Protein AF-0000000065943278 (afdb_homodimer)

Sequence (808 aa):
MLSEQTRSLVKATVPVLQQHGVALTSHFYRRMFEHNPELKNVFNQGHQHSGQQQQALAMAVLAYARHIDDPSPLLPVLTRVAHKHVSLGIRAEHYPIVGKHLLASIRELLGEAAGDDLIQAWAEAYGLLADTLIGIENGMYGDATSADGGWSGWRPFRVAKKEIESEEIASFYLEPSDGGALPAFKPGQYVSVKRFVAEWGLSQPRQYSLSDAPNGEYLRISVKREDAAQGKPAGRVSNLLHREVQVGDVLELSAPQGDFFLHEERDGPAVLISAGVGQTPMQAMLGQLLKRGGREVRFLHAARHGGAHAMGAKVRQLADRHPQLKVHVCYETPRAQDAIGVDYQAAGRLNLADVKGIALLPDADYYLCGPLGFMRAQRDSLRGLGVAADRIHYEVFGSHPGDDMLSEQTRSLVKATVPVLQQHGVALTSHFYRRMFEHNPELKNVFNQGHQHSGQQQQALAMAVLAYARHIDDPSPLLPVLTRVAHKHVSLGIRAEHYPIVGKHLLASIRELLGEAAGDDLIQAWAEAYGLLADTLIGIENGMYGDATSADGGWSGWRPFRVAKKEIESEEIASFYLEPSDGGALPAFKPGQYVSVKRFVAEWGLSQPRQYSLSDAPNGEYLRISVKREDAAQGKPAGRVSNLLHREVQVGDVLELSAPQGDFFLHEERDGPAVLISAGVGQTPMQAMLGQLLKRGGREVRFLHAARHGGAHAMGAKVRQLADRHPQLKVHVCYETPRAQDAIGVDYQAAGRLNLADVKGIALLPDADYYLCGPLGFMRAQRDSLRGLGVAADRIHYEVFGSHPGDD

Nearest PDB structures (foldseek):
  1gvh-assembly1_A  TM=9.500E-01  e=6.349E-48  Escherichia coli
  1cqx-assembly1_A  TM=7.966E-01  e=1.076E-51  Cupriavidus necator
  3ozu-assembly1_A  TM=7.890E-01  e=2.857E-50  Cupriavidus necator H16
  3tm9-assembly1_A-2  TM=9.344E-01  e=3.002E-13  Vitreoscilla stercoraria
  2wy4-assembly1_A  TM=9.670E-01  e=1.856E-12  Campylobacter jejuni

InterPro domains:
  IPR000971 Globin [PF00042] (27-132)
  IPR000971 Globin [PS01033] (1-138)
  IPR001433 Oxidoreductase FAD/NAD(P)-binding [PF00175] (272-379)
  IPR008333 Flavoprotein pyridine nucleotide cytochrome reductase-like, FAD-binding domain [PF00970] (157-260)
  IPR009050 Globin-like superfamily [SSF46458] (1-134)
  IPR012292 Globin/Protoglobin [G3DSA:1.10.490.10] (1-145)
  IPR017927 FAD-binding domain, ferredoxin reductase-type [PS51384] (152-263)
  IPR017938 Riboflavin synthase-like beta-barrel [SSF63380] (151-262)
  IPR023950 Flavohemoprotein [MF_01252] (1-403)
  IPR039261 Ferredoxin-NADP reductase (FNR), nucleotide-binding domain [G3DSA:3.40.50.80] (264-400)
  IPR039261 Ferredoxin-NADP reductase (FNR), nucleotide-binding domain [SSF52343] (263-400)

Organism: Chromobacterium violaceum (strain ATCC 12472 / DSM 30191 / JCM 1249 / CCUG 213 / NBRC 12614 / NCIMB 9131 / NCTC 9757 / MK) (NCBI:txid243365)

Radius of gyration: 30.42 Å; Cα contacts (8 Å, |Δi|>4): 1491; chains: 2; bounding box: 72×94×74 Å

pLDDT: mean 92.88, std 8.63, range [34.25, 98.88]

Structure (mmCIF, N/CA/C/O backbone):
data_AF-0000000065943278-model_v1
#
loop_
_entity.id
_entity.type
_entity.pdbx_description
1 polymer Flavohemoprotein
#
loop_
_atom_site.group_PDB
_atom_site.id
_atom_site.type_symbol
_atom_site.label_atom_id
_atom_site.label_alt_id
_atom_site.label_comp_id
_atom_site.label_asym_id
_atom_site.label_entity_id
_atom_site.label_seq_id
_atom_site.pdbx_PDB_ins_code
_atom_site.Cartn_x
_atom_site.Cartn_y
_atom_site.Cartn_z
_atom_site.occupancy
_atom_site.B_iso_or_equiv
_atom_site.auth_seq_id
_atom_site.auth_comp_id
_atom_site.auth_asym_id
_atom_site.auth_atom_id
_atom_site.pdbx_PDB_model_num
ATOM 1 N N . MET A 1 1 ? -7.984 -20.578 23.266 1 72.75 1 MET A N 1
ATOM 2 C CA . MET A 1 1 ? -8.844 -21.734 22.984 1 72.75 1 MET A CA 1
ATOM 3 C C . MET A 1 1 ? -10.312 -21.359 23.141 1 72.75 1 MET A C 1
ATOM 5 O O . MET A 1 1 ? -10.664 -20.562 24.016 1 72.75 1 MET A O 1
ATOM 9 N N . LEU A 1 2 ? -11.055 -21.828 22.141 1 83.12 2 LEU A N 1
ATOM 10 C CA . LEU A 1 2 ? -12.477 -21.484 22.172 1 83.12 2 LEU A CA 1
ATOM 11 C C . LEU A 1 2 ? -13.18 -22.25 23.281 1 83.12 2 LEU A C 1
ATOM 13 O O . LEU A 1 2 ? -12.805 -23.375 23.625 1 83.12 2 LEU A O 1
ATOM 17 N N . SER A 1 3 ? -14.055 -21.625 23.844 1 87.88 3 SER A N 1
ATOM 18 C CA . SER A 1 3 ? -14.836 -22.281 24.891 1 87.88 3 SER A CA 1
ATOM 19 C C . SER A 1 3 ? -15.68 -23.406 24.297 1 87.88 3 SER A C 1
ATOM 21 O O . SER A 1 3 ? -15.953 -23.438 23.094 1 87.88 3 SER A O 1
ATOM 23 N N . GLU A 1 4 ? -16.078 -24.359 25.156 1 88.81 4 GLU A N 1
ATOM 24 C CA . GLU A 1 4 ? -16.938 -25.453 24.734 1 88.81 4 GLU A CA 1
ATOM 25 C C . GLU A 1 4 ? -18.281 -24.938 24.234 1 88.81 4 GLU A C 1
ATOM 27 O O . GLU A 1 4 ? -18.844 -25.469 23.266 1 88.81 4 GLU A O 1
ATOM 32 N N . GLN A 1 5 ? -18.734 -23.984 24.844 1 89.44 5 GLN A N 1
ATOM 33 C CA . GLN A 1 5 ? -20 -23.375 24.438 1 89.44 5 GLN A CA 1
ATOM 34 C C . GLN A 1 5 ? -19.906 -22.781 23.047 1 89.44 5 GLN A C 1
ATOM 36 O O . GLN A 1 5 ? -20.797 -22.969 22.219 1 89.44 5 GLN A O 1
ATOM 41 N N . THR A 1 6 ? -18.906 -22.078 22.828 1 90.31 6 THR A N 1
ATOM 42 C CA . THR A 1 6 ? -18.672 -21.484 21.516 1 90.31 6 THR A CA 1
ATOM 43 C C . THR A 1 6 ? -18.609 -22.562 20.438 1 90.31 6 THR A C 1
ATOM 45 O O . THR A 1 6 ? -19.266 -22.453 19.391 1 90.31 6 THR A O 1
ATOM 48 N N . ARG A 1 7 ? -17.906 -23.609 20.75 1 92.06 7 ARG A N 1
ATOM 49 C CA . ARG A 1 7 ? -17.75 -24.688 19.781 1 92.06 7 ARG A CA 1
ATOM 50 C C . ARG A 1 7 ? -19.094 -25.328 19.469 1 92.06 7 ARG A C 1
ATOM 52 O O . ARG A 1 7 ? -19.391 -25.594 18.297 1 92.06 7 ARG A O 1
ATOM 59 N N . SER A 1 8 ? -19.844 -25.516 20.453 1 91.75 8 SER A N 1
ATOM 60 C CA . SER A 1 8 ? -21.141 -26.156 20.297 1 91.75 8 SER A CA 1
ATOM 61 C C . SER A 1 8 ? -22.094 -25.297 19.469 1 91.75 8 SER A C 1
ATOM 63 O O . SER A 1 8 ? -22.766 -25.797 18.562 1 91.75 8 SER A O 1
ATOM 65 N N . LEU A 1 9 ? -22.078 -24.094 19.75 1 91.12 9 LEU A N 1
ATOM 66 C CA . LEU A 1 9 ? -22.984 -23.172 19.062 1 91.12 9 LEU A CA 1
ATOM 67 C C . LEU A 1 9 ? -22.594 -23.031 17.594 1 91.12 9 LEU A C 1
ATOM 69 O O . LEU A 1 9 ? -23.469 -23.031 16.719 1 91.12 9 LEU A O 1
ATOM 73 N N . VAL A 1 10 ? -21.375 -22.891 17.328 1 91.44 10 VAL A N 1
ATOM 74 C CA . VAL A 1 10 ? -20.906 -22.734 15.953 1 91.44 10 VAL A CA 1
ATOM 75 C C . VAL A 1 10 ? -21.203 -24.016 15.164 1 91.44 10 VAL A C 1
ATOM 77 O O . VAL A 1 10 ? -21.703 -23.953 14.039 1 91.44 10 VAL A O 1
ATOM 80 N N . LYS A 1 11 ? -20.969 -25.141 15.766 1 91 11 LYS A N 1
ATOM 81 C CA . LYS A 1 11 ? -21.234 -26.406 15.102 1 91 11 LYS A CA 1
ATOM 82 C C . LYS A 1 11 ? -22.719 -26.562 14.781 1 91 11 LYS A C 1
ATOM 84 O O . LYS A 1 11 ? -23.078 -27.156 13.758 1 91 11 LYS A O 1
ATOM 89 N N . ALA A 1 12 ? -23.453 -26.047 15.617 1 89.62 12 ALA A N 1
ATOM 90 C CA . ALA A 1 12 ? -24.906 -26.156 15.453 1 89.62 12 ALA A CA 1
ATOM 91 C C . ALA A 1 12 ? -25.375 -25.375 14.242 1 89.62 12 ALA A C 1
ATOM 93 O O . ALA A 1 12 ? -26.5 -25.578 13.758 1 89.62 12 ALA A O 1
ATOM 94 N N . THR A 1 13 ? -24.531 -24.531 13.781 1 88.88 13 THR A N 1
ATOM 95 C CA . THR A 1 13 ? -24.938 -23.703 12.656 1 88.88 13 THR A CA 1
ATOM 96 C C . THR A 1 13 ? -24.594 -24.375 11.336 1 88.88 13 THR A C 1
ATOM 98 O O . THR A 1 13 ? -24.984 -23.906 10.266 1 88.88 13 THR A O 1
ATOM 101 N N . VAL A 1 14 ? -23.953 -25.469 11.352 1 87.94 14 VAL A N 1
ATOM 102 C CA . VAL A 1 14 ? -23.438 -26.156 10.172 1 87.94 14 VAL A CA 1
ATOM 103 C C . VAL A 1 14 ? -24.562 -26.453 9.195 1 87.94 14 VAL A C 1
ATOM 105 O O . VAL A 1 14 ? -24.469 -26.141 8.008 1 87.94 14 VAL A O 1
ATOM 108 N N . PRO A 1 15 ? -25.703 -26.953 9.656 1 88.5 15 PRO A N 1
ATOM 109 C CA . PRO A 1 15 ? -26.781 -27.234 8.711 1 88.5 15 PRO A CA 1
ATOM 110 C C . PRO A 1 15 ? -27.297 -25.984 8.016 1 88.5 15 PRO A C 1
ATOM 112 O O . PRO A 1 15 ? -27.578 -26 6.812 1 88.5 15 PRO A O 1
ATOM 115 N N . VAL A 1 16 ? -27.359 -25 8.758 1 86.62 16 VAL A N 1
ATOM 116 C CA . VAL A 1 16 ? -27.859 -23.734 8.203 1 86.62 16 VAL A CA 1
ATOM 117 C C . VAL A 1 16 ? -26.844 -23.188 7.191 1 86.62 16 VAL A C 1
ATOM 119 O O . VAL A 1 16 ? -27.234 -22.688 6.137 1 86.62 16 VAL A O 1
ATOM 122 N N . LEU A 1 17 ? -25.578 -23.266 7.504 1 85.94 17 LEU A N 1
ATOM 123 C CA . LEU A 1 17 ? -24.531 -22.797 6.602 1 85.94 17 LEU A CA 1
ATOM 124 C C . LEU A 1 17 ? -24.484 -23.625 5.328 1 85.94 17 LEU A C 1
ATOM 126 O O . LEU A 1 17 ? -24.219 -23.109 4.246 1 85.94 17 LEU A O 1
ATOM 130 N N . GLN A 1 18 ? -24.766 -24.844 5.449 1 87 18 GLN A N 1
ATOM 131 C CA . GLN A 1 18 ? -24.797 -25.719 4.285 1 87 18 GLN A CA 1
ATOM 132 C C . GLN A 1 18 ? -25.922 -25.328 3.328 1 87 18 GLN A C 1
ATOM 134 O O . GLN A 1 18 ? -25.734 -25.359 2.107 1 87 18 GLN A O 1
ATOM 139 N N . GLN A 1 19 ? -26.953 -24.969 3.932 1 86.88 19 GLN A N 1
ATOM 140 C CA . GLN A 1 19 ? -28.141 -24.672 3.135 1 86.88 19 GLN A CA 1
ATOM 141 C C . GLN A 1 19 ? -28.125 -23.219 2.646 1 86.88 19 GLN A C 1
ATOM 143 O O . GLN A 1 19 ? -28.562 -22.938 1.526 1 86.88 19 GLN A O 1
ATOM 148 N N . HIS A 1 20 ? -27.625 -22.375 3.441 1 86 20 HIS A N 1
ATOM 149 C CA . HIS A 1 20 ? -27.797 -20.953 3.15 1 86 20 HIS A CA 1
ATOM 150 C C . HIS A 1 20 ? -26.453 -20.234 3.092 1 86 20 HIS A C 1
ATOM 152 O O . HIS A 1 20 ? -26.406 -19.016 3.223 1 86 20 HIS A O 1
ATOM 158 N N . GLY A 1 21 ? -25.391 -20.953 2.945 1 87 21 GLY A N 1
ATOM 159 C CA . GLY A 1 21 ? -24.047 -20.375 2.98 1 87 21 GLY A CA 1
ATOM 160 C C . GLY A 1 21 ? -23.828 -19.312 1.919 1 87 21 GLY A C 1
ATOM 161 O O . GLY A 1 21 ? -23.312 -18.234 2.211 1 87 21 GLY A O 1
ATOM 162 N N . VAL A 1 22 ? -24.312 -19.594 0.72 1 88.06 22 VAL A N 1
ATOM 163 C CA . VAL A 1 22 ? -24.094 -18.688 -0.395 1 88.06 22 VAL A CA 1
ATOM 164 C C . VAL A 1 22 ? -24.938 -17.422 -0.213 1 88.06 22 VAL A C 1
ATOM 166 O O . VAL A 1 22 ? -24.484 -16.312 -0.502 1 88.06 22 VAL A O 1
ATOM 169 N N . ALA A 1 23 ? -26.125 -17.641 0.249 1 89.88 23 ALA A N 1
ATOM 170 C CA . ALA A 1 23 ? -26.984 -16.484 0.545 1 89.88 23 ALA A CA 1
ATOM 171 C C . ALA A 1 23 ? -26.328 -15.586 1.604 1 89.88 23 ALA A C 1
ATOM 173 O O . ALA A 1 23 ? -26.359 -14.359 1.49 1 89.88 23 ALA A O 1
ATOM 174 N N . LEU A 1 24 ? -25.812 -16.188 2.572 1 89.69 24 LEU A N 1
ATOM 175 C CA . LEU A 1 24 ? -25.156 -15.453 3.654 1 89.69 24 LEU A CA 1
ATOM 176 C C . LEU A 1 24 ? -23.969 -14.656 3.129 1 89.69 24 LEU A C 1
ATOM 178 O O . LEU A 1 24 ? -23.859 -13.453 3.393 1 89.69 24 LEU A O 1
ATOM 182 N N . THR A 1 25 ? -23.094 -15.258 2.381 1 89.5 25 THR A N 1
ATOM 183 C CA . THR A 1 25 ? -21.875 -14.602 1.914 1 89.5 25 THR A CA 1
ATOM 184 C C . THR A 1 25 ? -22.203 -13.539 0.867 1 89.5 25 THR A C 1
ATOM 186 O O . THR A 1 25 ? -21.531 -12.508 0.785 1 89.5 25 THR A O 1
ATOM 189 N N . SER A 1 26 ? -23.281 -13.805 0.091 1 91.5 26 SER A N 1
ATOM 190 C CA . SER A 1 26 ? -23.734 -12.781 -0.841 1 91.5 26 SER A CA 1
ATOM 191 C C . SER A 1 26 ? -24.188 -11.531 -0.103 1 91.5 26 SER A C 1
ATOM 193 O O . SER A 1 26 ? -23.828 -10.414 -0.477 1 91.5 26 SER A O 1
ATOM 195 N N . HIS A 1 27 ? -25.016 -11.797 0.887 1 92.69 27 HIS A N 1
ATOM 196 C CA . HIS A 1 27 ? -25.453 -10.68 1.71 1 92.69 27 HIS A CA 1
ATOM 197 C C . HIS A 1 27 ? -24.266 -9.984 2.377 1 92.69 27 HIS A C 1
ATOM 199 O O . HIS A 1 27 ? -24.219 -8.75 2.414 1 92.69 27 HIS A O 1
ATOM 205 N N . PHE A 1 28 ? -23.359 -10.695 2.824 1 94 28 PHE A N 1
ATOM 206 C CA . PHE A 1 28 ? -22.172 -10.18 3.475 1 94 28 PHE A CA 1
ATOM 207 C C . PHE A 1 28 ? -21.406 -9.234 2.545 1 94 28 PHE A C 1
ATOM 209 O O . PHE A 1 28 ? -21.078 -8.109 2.926 1 94 28 PHE A O 1
ATOM 216 N N . TYR A 1 29 ? -21.094 -9.648 1.374 1 91.88 29 TYR A N 1
ATOM 217 C CA . TYR A 1 29 ? -20.312 -8.844 0.443 1 91.88 29 TYR A CA 1
ATOM 218 C C . TYR A 1 29 ? -21.062 -7.57 0.071 1 91.88 29 TYR A C 1
ATOM 220 O O . TYR A 1 29 ? -20.469 -6.488 0.025 1 91.88 29 TYR A O 1
ATOM 228 N N . ARG A 1 30 ? -22.297 -7.742 -0.184 1 92.81 30 ARG A N 1
ATOM 229 C CA . ARG A 1 30 ? -23.109 -6.566 -0.504 1 92.81 30 ARG A CA 1
ATOM 230 C C . ARG A 1 30 ? -23.062 -5.547 0.629 1 92.81 30 ARG A C 1
ATOM 232 O O . ARG A 1 30 ? -22.844 -4.359 0.392 1 92.81 30 ARG A O 1
ATOM 239 N N . ARG A 1 31 ? -23.266 -6.023 1.809 1 93.62 31 ARG A N 1
ATOM 240 C CA . ARG A 1 31 ? -23.25 -5.164 2.988 1 93.62 31 ARG A CA 1
ATOM 241 C C . ARG A 1 31 ? -21.891 -4.5 3.158 1 93.62 31 ARG A C 1
ATOM 243 O O . ARG A 1 31 ? -21.812 -3.289 3.375 1 93.62 31 ARG A O 1
ATOM 250 N N . MET A 1 32 ? -20.828 -5.289 3.08 1 93.62 32 MET A N 1
ATOM 251 C CA . MET A 1 32 ? -19.484 -4.793 3.281 1 93.62 32 MET A CA 1
ATOM 252 C C . MET A 1 32 ? -19.141 -3.701 2.268 1 93.62 32 MET A C 1
ATOM 254 O O . MET A 1 32 ? -18.641 -2.639 2.639 1 93.62 32 MET A O 1
ATOM 258 N N . PHE A 1 33 ? -19.5 -3.873 0.979 1 92.44 33 PHE A N 1
ATOM 259 C CA . PHE A 1 33 ? -19.125 -2.922 -0.065 1 92.44 33 PHE A CA 1
ATOM 260 C C . PHE A 1 33 ? -20 -1.668 0.02 1 92.44 33 PHE A C 1
ATOM 262 O O . PHE A 1 33 ? -19.562 -0.589 -0.402 1 92.44 33 PHE A O 1
ATOM 269 N N . GLU A 1 34 ? -21.172 -1.856 0.557 1 92.81 34 GLU A N 1
ATOM 270 C CA . GLU A 1 34 ? -22.016 -0.692 0.773 1 92.81 34 GLU A CA 1
ATOM 271 C C . GLU A 1 34 ? -21.453 0.214 1.86 1 92.81 34 GLU A C 1
ATOM 273 O O . GLU A 1 34 ? -21.438 1.438 1.714 1 92.81 34 GLU A O 1
ATOM 278 N N . HIS A 1 35 ? -20.969 -0.373 2.889 1 93.06 35 HIS A N 1
ATOM 279 C CA . HIS A 1 35 ? -20.531 0.4 4.047 1 93.06 35 HIS A CA 1
ATOM 280 C C . HIS A 1 35 ? -19.062 0.751 3.947 1 93.06 35 HIS A C 1
ATOM 282 O O . HIS A 1 35 ? -18.594 1.703 4.582 1 93.06 35 HIS A O 1
ATOM 288 N N . ASN A 1 36 ? -18.281 -0.022 3.186 1 93.69 36 ASN A N 1
ATOM 289 C CA . ASN A 1 36 ? -16.859 0.179 2.998 1 93.69 36 ASN A CA 1
ATOM 290 C C . ASN A 1 36 ? -16.469 0.122 1.522 1 93.69 36 ASN A C 1
ATOM 292 O O . ASN A 1 36 ? -15.703 -0.754 1.109 1 93.69 36 ASN A O 1
ATOM 296 N N . PRO A 1 37 ? -16.844 1.076 0.798 1 92.5 37 PRO A N 1
ATOM 297 C CA . PRO A 1 37 ? -16.609 1.05 -0.645 1 92.5 37 PRO A CA 1
ATOM 298 C C . PRO A 1 37 ? -15.117 1.103 -0.99 1 92.5 37 PRO A C 1
ATOM 300 O O . PRO A 1 37 ? -14.719 0.68 -2.076 1 92.5 37 PRO A O 1
ATOM 303 N N . GLU A 1 38 ? -14.258 1.606 -0.089 1 91.5 38 GLU A N 1
ATOM 304 C CA . GLU A 1 38 ? -12.82 1.639 -0.322 1 91.5 38 GLU A CA 1
ATOM 305 C C . GLU A 1 38 ? -12.266 0.236 -0.55 1 91.5 38 GLU A C 1
ATOM 307 O O . GLU A 1 38 ? -11.242 0.068 -1.212 1 91.5 38 GLU A O 1
ATOM 312 N N . LEU A 1 39 ? -13 -0.768 -0.046 1 92.75 39 LEU A N 1
ATOM 313 C CA . LEU A 1 39 ? -12.539 -2.146 -0.179 1 92.75 39 LEU A CA 1
ATOM 314 C C . LEU A 1 39 ? -12.758 -2.656 -1.6 1 92.75 39 LEU A C 1
ATOM 316 O O . LEU A 1 39 ? -12.203 -3.686 -1.986 1 92.75 39 LEU A O 1
ATOM 320 N N . LYS A 1 40 ? -13.523 -1.927 -2.389 1 92.38 40 LYS A N 1
ATOM 321 C CA . LYS A 1 40 ? -13.688 -2.277 -3.795 1 92.38 40 LYS A CA 1
ATOM 322 C C . LYS A 1 40 ? -12.375 -2.143 -4.555 1 92.38 40 LYS A C 1
ATOM 324 O O . LYS A 1 40 ? -12.219 -2.697 -5.645 1 92.38 40 LYS A O 1
ATOM 329 N N . ASN A 1 41 ? -11.43 -1.421 -4.031 1 93.06 41 ASN A N 1
ATOM 330 C CA . ASN A 1 41 ? -10.109 -1.274 -4.633 1 93.06 41 ASN A CA 1
ATOM 331 C C . ASN A 1 41 ? -9.25 -2.518 -4.414 1 93.06 41 ASN A C 1
ATOM 333 O O . ASN A 1 41 ? -8.211 -2.684 -5.059 1 93.06 41 ASN A O 1
ATOM 337 N N . VAL A 1 42 ? -9.656 -3.404 -3.516 1 89.75 42 VAL A N 1
ATOM 338 C CA . VAL A 1 42 ? -8.859 -4.559 -3.119 1 89.75 42 VAL A CA 1
ATOM 339 C C . VAL A 1 42 ? -9.453 -5.832 -3.711 1 89.75 42 VAL A C 1
ATOM 341 O O . VAL A 1 42 ? -8.727 -6.695 -4.207 1 89.75 42 VAL A O 1
ATOM 344 N N . PHE A 1 43 ? -10.781 -5.898 -3.652 1 83.94 43 PHE A N 1
ATOM 345 C CA . PHE A 1 43 ? -11.469 -7.105 -4.09 1 83.94 43 PHE A CA 1
ATOM 346 C C . PHE A 1 43 ? -11.672 -7.098 -5.602 1 83.94 43 PHE A C 1
ATOM 348 O O . PHE A 1 43 ? -11.906 -6.047 -6.195 1 83.94 43 PHE A O 1
ATOM 355 N N . ASN A 1 44 ? -11.602 -8.258 -6.117 1 78.12 44 ASN A N 1
ATOM 356 C CA . ASN A 1 44 ? -11.859 -8.445 -7.543 1 78.12 44 ASN A CA 1
ATOM 357 C C . ASN A 1 44 ? -13.336 -8.234 -7.871 1 78.12 44 ASN A C 1
ATOM 359 O O . ASN A 1 44 ? -14.18 -9.07 -7.543 1 78.12 44 ASN A O 1
ATOM 363 N N . GLN A 1 45 ? -13.586 -7.215 -8.508 1 73.19 45 GLN A N 1
ATOM 364 C CA . GLN A 1 45 ? -14.977 -6.867 -8.781 1 73.19 45 GLN A CA 1
ATOM 365 C C . GLN A 1 45 ? -15.586 -7.809 -9.82 1 73.19 45 GLN A C 1
ATOM 367 O O . GLN A 1 45 ? -16.797 -8.039 -9.82 1 73.19 45 GLN A O 1
ATOM 372 N N . GLY A 1 46 ? -14.719 -8.391 -10.617 1 68.62 46 GLY A N 1
ATOM 373 C CA . GLY A 1 46 ? -15.211 -9.398 -11.547 1 68.62 46 GLY A CA 1
ATOM 374 C C . GLY A 1 46 ? -15.719 -10.648 -10.859 1 68.62 46 GLY A C 1
ATOM 375 O O . GLY A 1 46 ? -16.781 -11.156 -11.203 1 68.62 46 GLY A O 1
ATOM 376 N N . HIS A 1 47 ? -15 -11.086 -9.891 1 69 47 HIS A N 1
ATOM 377 C CA . HIS A 1 47 ? -15.383 -12.273 -9.133 1 69 47 HIS A CA 1
ATOM 378 C C . HIS A 1 47 ? -16.656 -12.023 -8.32 1 69 47 HIS A C 1
ATOM 380 O O . HIS A 1 47 ? -17.438 -12.945 -8.102 1 69 47 HIS A O 1
ATOM 386 N N . GLN A 1 48 ? -16.781 -10.844 -7.941 1 68.19 48 GLN A N 1
ATOM 387 C CA . GLN A 1 48 ? -17.969 -10.484 -7.176 1 68.19 48 GLN A CA 1
ATOM 388 C C . GLN A 1 48 ? -19.219 -10.523 -8.047 1 68.19 48 GLN A C 1
ATOM 390 O O . GLN A 1 48 ? -20.266 -10.984 -7.613 1 68.19 48 GLN A O 1
ATOM 395 N N . HIS A 1 49 ? -19.031 -10.242 -9.211 1 66.31 49 HIS A N 1
ATOM 396 C CA . HIS A 1 49 ? -20.156 -10.203 -10.133 1 66.31 49 HIS A CA 1
ATOM 397 C C . HIS A 1 49 ? -20.578 -11.617 -10.539 1 66.31 49 HIS A C 1
ATOM 399 O O . HIS A 1 49 ? -21.766 -11.883 -10.711 1 66.31 49 HIS A O 1
ATOM 405 N N . SER A 1 50 ? -19.609 -12.594 -10.562 1 65.69 50 SER A N 1
ATOM 406 C CA . SER A 1 50 ? -19.891 -13.953 -11.008 1 65.69 50 SER A CA 1
ATOM 407 C C . SER A 1 50 ? -20.422 -14.812 -9.867 1 65.69 50 SER A C 1
ATOM 409 O O . SER A 1 50 ? -20.938 -15.906 -10.102 1 65.69 50 SER A O 1
ATOM 411 N N . GLY A 1 51 ? -20.297 -14.391 -8.617 1 70 51 GLY A N 1
ATOM 412 C CA . GLY A 1 51 ? -20.734 -15.141 -7.457 1 70 51 GLY A CA 1
ATOM 413 C C . GLY A 1 51 ? -19.703 -16.109 -6.938 1 70 51 GLY A C 1
ATOM 414 O O . GLY A 1 51 ? -19.891 -16.719 -5.883 1 70 51 GLY A O 1
ATOM 415 N N . GLN A 1 52 ? -18.609 -16.281 -7.59 1 69.5 52 GLN A N 1
ATOM 416 C CA . GLN A 1 52 ? -17.578 -17.25 -7.242 1 69.5 52 GLN A CA 1
ATOM 417 C C . GLN A 1 52 ? -16.969 -16.953 -5.875 1 69.5 52 GLN A C 1
ATOM 419 O O . GLN A 1 52 ? -16.719 -17.875 -5.086 1 69.5 52 GLN A O 1
ATOM 424 N N . GLN A 1 53 ? -16.812 -15.781 -5.578 1 74.88 53 GLN A N 1
ATOM 425 C CA . GLN A 1 53 ? -16.219 -15.406 -4.293 1 74.88 53 GLN A CA 1
ATOM 426 C C . GLN A 1 53 ? -17.172 -15.742 -3.143 1 74.88 53 GLN A C 1
ATOM 428 O O . GLN A 1 53 ? -16.719 -16.188 -2.08 1 74.88 53 GLN A O 1
ATOM 433 N N . GLN A 1 54 ? -18.422 -15.539 -3.383 1 77.06 54 GLN A N 1
ATOM 434 C CA . GLN A 1 54 ? -19.422 -15.836 -2.355 1 77.06 54 GLN A CA 1
ATOM 435 C C . GLN A 1 54 ? -19.438 -17.328 -2.037 1 77.06 54 GLN A C 1
ATOM 437 O O . GLN A 1 54 ? -19.516 -17.719 -0.869 1 77.06 54 GLN A O 1
ATOM 442 N N . GLN A 1 55 ? -19.281 -18.016 -3.047 1 76.88 55 GLN A N 1
ATOM 443 C CA . GLN A 1 55 ? -19.281 -19.469 -2.861 1 76.88 55 GLN A CA 1
ATOM 444 C C . GLN A 1 55 ? -18.031 -19.906 -2.109 1 76.88 55 GLN A C 1
ATOM 446 O O . GLN A 1 55 ? -18.109 -20.719 -1.177 1 76.88 55 GLN A O 1
ATOM 451 N N . ALA A 1 56 ? -16.938 -19.359 -2.488 1 74.81 56 ALA A N 1
ATOM 452 C CA . ALA A 1 56 ? -15.672 -19.734 -1.864 1 74.81 56 ALA A CA 1
ATOM 453 C C . ALA A 1 56 ? -15.68 -19.406 -0.374 1 74.81 56 ALA A C 1
ATOM 455 O O . ALA A 1 56 ? -15.258 -20.219 0.45 1 74.81 56 ALA A O 1
ATOM 456 N N . LEU A 1 57 ? -16.109 -18.297 -0.07 1 80.75 57 LEU A N 1
ATOM 457 C CA . LEU A 1 57 ? -16.156 -17.875 1.329 1 80.75 57 LEU A CA 1
ATOM 458 C C . LEU A 1 57 ? -17.156 -18.734 2.115 1 80.75 57 LEU A C 1
ATOM 460 O O . LEU A 1 57 ? -16.891 -19.094 3.262 1 80.75 57 LEU A O 1
ATOM 464 N N . ALA A 1 58 ? -18.266 -19.016 1.501 1 83.06 58 ALA A N 1
ATOM 465 C CA . ALA A 1 58 ? -19.266 -19.859 2.154 1 83.06 58 ALA A CA 1
ATOM 466 C C . ALA A 1 58 ? -18.688 -21.219 2.521 1 83.06 58 ALA A C 1
ATOM 468 O O . ALA A 1 58 ? -18.859 -21.688 3.645 1 83.06 58 ALA A O 1
ATOM 469 N N . MET A 1 59 ? -17.938 -21.719 1.639 1 81.44 59 MET A N 1
ATOM 470 C CA . MET A 1 59 ? -17.312 -23.016 1.867 1 81.44 59 MET A CA 1
ATOM 471 C C . MET A 1 59 ? -16.25 -22.938 2.959 1 81.44 59 MET A C 1
ATOM 473 O O . MET A 1 59 ? -16.125 -23.859 3.77 1 81.44 59 MET A O 1
ATOM 477 N N . ALA A 1 60 ? -15.594 -21.875 2.91 1 80.81 60 ALA A N 1
ATOM 478 C CA . ALA A 1 60 ? -14.555 -21.703 3.92 1 80.81 60 ALA A CA 1
ATOM 479 C C . ALA A 1 60 ? -15.156 -21.578 5.316 1 80.81 60 ALA A C 1
ATOM 481 O O . ALA A 1 60 ? -14.664 -22.172 6.273 1 80.81 60 ALA A O 1
ATOM 482 N N . VAL A 1 61 ? -16.188 -20.844 5.41 1 82.25 61 VAL A N 1
ATOM 483 C CA . VAL A 1 61 ? -16.859 -20.656 6.691 1 82.25 61 VAL A CA 1
ATOM 484 C C . VAL A 1 61 ? -17.438 -21.984 7.168 1 82.25 61 VAL A C 1
ATOM 486 O O . VAL A 1 61 ? -17.312 -22.344 8.344 1 82.25 61 VAL A O 1
ATOM 489 N N . LEU A 1 62 ? -18.047 -22.641 6.297 1 84.94 62 LEU A N 1
ATOM 490 C CA . LEU A 1 62 ? -18.609 -23.953 6.609 1 84.94 62 LEU A CA 1
ATOM 491 C C . LEU A 1 62 ? -17.516 -24.906 7.074 1 84.94 62 LEU A C 1
ATOM 493 O O . LEU A 1 62 ? -17.688 -25.594 8.094 1 84.94 62 LEU A O 1
ATOM 497 N N . ALA A 1 63 ? -16.469 -24.922 6.32 1 86.06 63 ALA A N 1
ATOM 498 C CA . ALA A 1 63 ? -15.367 -25.797 6.68 1 86.06 63 ALA A CA 1
ATOM 499 C C . ALA A 1 63 ? -14.82 -25.453 8.062 1 86.06 63 ALA A C 1
ATOM 501 O O . ALA A 1 63 ? -14.523 -26.344 8.859 1 86.06 63 ALA A O 1
ATOM 502 N N . TYR A 1 64 ? -14.711 -24.266 8.312 1 87.75 64 TYR A N 1
ATOM 503 C CA . TYR A 1 64 ? -14.227 -23.828 9.617 1 87.75 64 TYR A CA 1
ATOM 504 C C . TYR A 1 64 ? -15.172 -24.266 10.727 1 87.75 64 TYR A C 1
ATOM 506 O O . TYR A 1 64 ? -14.734 -24.766 11.766 1 87.75 64 TYR A O 1
ATOM 514 N N . ALA A 1 65 ? -16.422 -24.062 10.477 1 88.44 65 ALA A N 1
ATOM 515 C CA . ALA A 1 65 ? -17.422 -24.484 11.461 1 88.44 65 ALA A CA 1
ATOM 516 C C . ALA A 1 65 ? -17.344 -25.984 11.727 1 88.44 65 ALA A C 1
ATOM 518 O O . ALA A 1 65 ? -17.406 -26.422 12.875 1 88.44 65 ALA A O 1
ATOM 519 N N . ARG A 1 66 ? -17.141 -26.703 10.719 1 90.12 66 ARG A N 1
ATOM 520 C CA . ARG A 1 66 ? -17.078 -28.156 10.82 1 90.12 66 ARG A CA 1
ATOM 521 C C . ARG A 1 66 ? -15.836 -28.594 11.594 1 90.12 66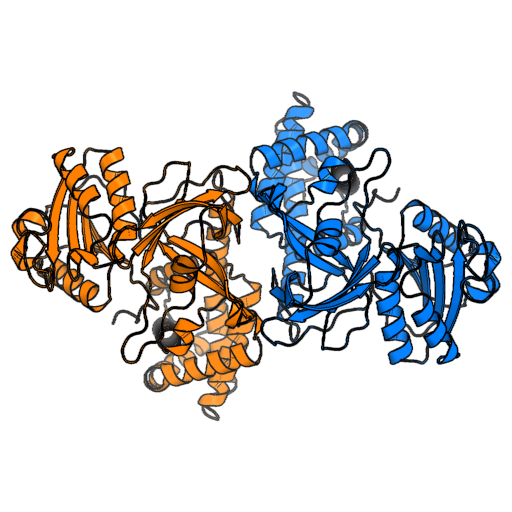 ARG A C 1
ATOM 523 O O . ARG A 1 66 ? -15.852 -29.625 12.258 1 90.12 66 ARG A O 1
ATOM 530 N N . HIS A 1 67 ? -14.82 -27.844 11.492 1 90 67 HIS A N 1
ATOM 531 C CA . HIS A 1 67 ? -13.555 -28.25 12.094 1 90 67 HIS A CA 1
ATOM 532 C C . HIS A 1 67 ? -13.227 -27.375 13.312 1 90 67 HIS A C 1
ATOM 534 O O . HIS A 1 67 ? -12.062 -27.203 13.656 1 90 67 HIS A O 1
ATOM 540 N N . ILE A 1 68 ? -14.18 -26.828 13.898 1 89.19 68 ILE A N 1
ATOM 541 C CA . ILE A 1 68 ? -14 -25.828 14.945 1 89.19 68 ILE A CA 1
ATOM 542 C C . ILE A 1 68 ? -13.273 -26.453 16.141 1 89.19 68 ILE A C 1
ATOM 544 O O . ILE A 1 68 ? -12.555 -25.766 16.859 1 89.19 68 ILE A O 1
ATOM 548 N N . ASP A 1 69 ? -13.422 -27.766 16.312 1 88.56 69 ASP A N 1
ATOM 549 C CA . ASP A 1 69 ? -12.781 -28.469 17.422 1 88.56 69 ASP A CA 1
ATOM 550 C C . ASP A 1 69 ? -11.289 -28.656 17.172 1 88.56 69 ASP A C 1
ATOM 552 O O . ASP A 1 69 ? -10.492 -28.703 18.109 1 88.56 69 ASP A O 1
ATOM 556 N N . ASP A 1 70 ? -10.984 -28.844 15.938 1 87.88 70 ASP A N 1
ATOM 557 C CA . ASP A 1 70 ? -9.602 -28.984 15.5 1 87.88 70 ASP A CA 1
ATOM 558 C C . ASP A 1 70 ? -9.398 -28.391 14.117 1 87.88 70 ASP A C 1
ATOM 560 O O . ASP A 1 70 ? -9.547 -29.078 13.102 1 87.88 70 ASP A O 1
ATOM 564 N N . PRO A 1 71 ? -8.914 -27.141 14.102 1 85.12 71 PRO A N 1
ATOM 565 C CA . PRO A 1 71 ? -8.781 -26.469 12.805 1 85.12 71 PRO A CA 1
ATOM 566 C C . PRO A 1 71 ? -7.496 -26.844 12.078 1 85.12 71 PRO A C 1
ATOM 568 O O . PRO A 1 71 ? -7.23 -26.344 10.984 1 85.12 71 PRO A O 1
ATOM 571 N N . SER A 1 72 ? -6.711 -27.781 12.547 1 86.44 72 SER A N 1
ATOM 572 C CA . SER A 1 72 ? -5.414 -28.141 11.984 1 86.44 72 SER A CA 1
ATOM 573 C C . SER A 1 72 ? -5.551 -28.625 10.539 1 86.44 72 SER A C 1
ATOM 575 O O . SER A 1 72 ? -4.699 -28.312 9.703 1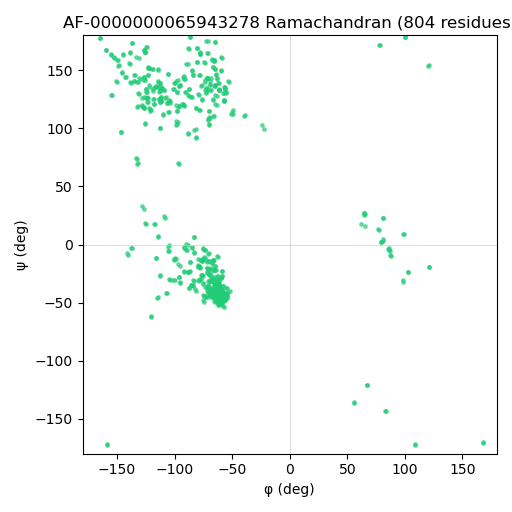 86.44 72 SER A O 1
ATOM 577 N N . PRO A 1 73 ? -6.652 -29.328 10.273 1 86.19 73 PRO A N 1
ATOM 578 C CA . PRO A 1 73 ? -6.797 -29.781 8.891 1 86.19 73 PRO A CA 1
ATOM 579 C C . PRO A 1 73 ? -6.996 -28.641 7.91 1 86.19 73 PRO A C 1
ATOM 581 O O . PRO A 1 73 ? -6.855 -28.812 6.699 1 86.19 73 PRO A O 1
ATOM 584 N N . LEU A 1 74 ? -7.277 -27.469 8.43 1 88.88 74 LEU A N 1
ATOM 585 C CA . LEU A 1 74 ? -7.562 -26.328 7.566 1 88.88 74 LEU A CA 1
ATOM 586 C C . LEU A 1 74 ? -6.289 -25.547 7.273 1 88.88 74 LEU A C 1
ATOM 588 O O . LEU A 1 74 ? -6.305 -24.609 6.461 1 88.88 74 LEU A O 1
ATOM 592 N N . LEU A 1 75 ? -5.227 -25.906 7.805 1 88.38 75 LEU A N 1
ATOM 593 C CA . LEU A 1 75 ? -4 -25.109 7.738 1 88.38 75 LEU A CA 1
ATOM 594 C C . LEU A 1 75 ? -3.557 -24.922 6.289 1 88.38 75 LEU A C 1
ATOM 596 O O . LEU A 1 75 ? -3.207 -23.812 5.887 1 88.38 75 LEU A O 1
ATOM 600 N N . PRO A 1 76 ? -3.625 -25.969 5.414 1 86 76 PRO A N 1
ATOM 601 C CA . PRO A 1 76 ? -3.236 -25.766 4.02 1 86 76 PRO A CA 1
ATOM 602 C C . PRO A 1 76 ? -4.129 -24.75 3.307 1 86 76 PRO A C 1
ATOM 604 O O . PRO A 1 76 ? -3.637 -23.922 2.523 1 86 76 PRO A O 1
ATOM 607 N N . VAL A 1 77 ? -5.332 -24.812 3.619 1 86.5 77 VAL A N 1
ATOM 608 C CA . VAL A 1 77 ? -6.273 -23.859 3.023 1 86.5 77 VAL A CA 1
ATOM 609 C C . VAL A 1 77 ? -5.988 -22.453 3.535 1 86.5 77 VAL A C 1
ATOM 611 O O . VAL A 1 77 ? -6 -21.5 2.762 1 86.5 77 VAL A O 1
ATOM 614 N N . LEU A 1 78 ? -5.73 -22.359 4.855 1 90.31 78 LEU A N 1
ATOM 615 C CA . LEU A 1 78 ? -5.449 -21.062 5.449 1 90.31 78 LEU A CA 1
ATOM 616 C C . LEU A 1 78 ? -4.172 -20.469 4.867 1 90.31 78 LEU A C 1
ATOM 618 O O . LEU A 1 78 ? -4.098 -19.25 4.629 1 90.31 78 LEU A O 1
ATOM 622 N N . THR A 1 79 ? -3.238 -21.281 4.629 1 92.81 79 THR A N 1
ATOM 623 C CA . THR A 1 79 ? -1.986 -20.828 4.043 1 92.81 79 THR A CA 1
ATOM 624 C C . THR A 1 79 ? -2.219 -20.281 2.635 1 92.81 79 THR A C 1
ATOM 626 O O . THR A 1 79 ? -1.684 -19.234 2.271 1 92.81 79 THR A O 1
ATOM 629 N N . ARG A 1 80 ? -2.99 -20.938 1.866 1 91.56 80 ARG A N 1
ATOM 630 C CA . ARG A 1 80 ? -3.326 -20.5 0.519 1 91.56 80 ARG A CA 1
ATOM 631 C C . ARG A 1 80 ? -4.051 -19.156 0.551 1 91.56 80 ARG A C 1
ATOM 633 O O . ARG A 1 80 ? -3.754 -18.266 -0.247 1 91.56 80 ARG A O 1
ATOM 640 N N . VAL A 1 81 ? -4.969 -19.047 1.455 1 90.69 81 VAL A N 1
ATOM 641 C CA . VAL A 1 81 ? -5.723 -17.797 1.613 1 90.69 81 VAL A CA 1
ATOM 642 C C . VAL A 1 81 ? -4.773 -16.672 2.012 1 90.69 81 VAL A C 1
ATOM 644 O O . VAL A 1 81 ? -4.875 -15.555 1.494 1 90.69 81 VAL A O 1
ATOM 647 N N . ALA A 1 82 ? -3.854 -16.984 2.902 1 94.88 82 ALA A N 1
ATOM 648 C CA . ALA A 1 82 ? -2.896 -15.992 3.367 1 94.88 82 ALA A CA 1
ATOM 649 C C . ALA A 1 82 ? -2.029 -15.484 2.217 1 94.88 82 ALA A C 1
ATOM 651 O O . ALA A 1 82 ? -1.75 -14.289 2.123 1 94.88 82 ALA A O 1
ATOM 652 N N . HIS A 1 83 ? -1.591 -16.375 1.372 1 96.38 83 HIS A N 1
ATOM 653 C CA . HIS A 1 83 ? -0.828 -15.969 0.2 1 96.38 83 HIS A CA 1
ATOM 654 C C . HIS A 1 83 ? -1.616 -14.969 -0.646 1 96.38 83 HIS A C 1
ATOM 656 O O . HIS A 1 83 ? -1.069 -13.961 -1.095 1 96.38 83 HIS A O 1
ATOM 662 N N . LYS A 1 84 ? -2.811 -15.266 -0.853 1 94.06 84 LYS A N 1
ATOM 663 C CA . LYS A 1 84 ? -3.65 -14.359 -1.63 1 94.06 84 LYS A CA 1
ATOM 664 C C . LYS A 1 84 ? -3.795 -13.008 -0.934 1 94.06 84 LYS A C 1
ATOM 666 O O . LYS A 1 84 ? -3.664 -11.961 -1.568 1 94.06 84 LYS A O 1
ATOM 671 N N . HIS A 1 85 ? -4.09 -13.055 0.359 1 95.56 85 HIS A N 1
ATOM 672 C CA . HIS A 1 85 ? -4.262 -11.828 1.13 1 95.56 85 HIS A CA 1
ATOM 673 C C . HIS A 1 85 ? -3.006 -10.961 1.084 1 95.56 85 HIS A C 1
ATOM 675 O O . HIS A 1 85 ? -3.082 -9.758 0.829 1 95.56 85 HIS A O 1
ATOM 681 N N . VAL A 1 86 ? -1.878 -11.594 1.27 1 97.75 86 VAL A N 1
ATOM 682 C CA . VAL A 1 86 ? -0.614 -10.867 1.276 1 97.75 86 VAL A CA 1
ATOM 683 C C . VAL A 1 86 ? -0.361 -10.258 -0.1 1 97.75 86 VAL A C 1
ATOM 685 O O . VAL A 1 86 ? 0.108 -9.117 -0.207 1 97.75 86 VAL A O 1
ATOM 688 N N . SER A 1 87 ? -0.729 -10.977 -1.112 1 97.5 87 SER A N 1
ATOM 689 C CA . SER A 1 87 ? -0.521 -10.492 -2.471 1 97.5 87 SER A CA 1
ATOM 690 C C . SER A 1 87 ? -1.444 -9.312 -2.783 1 97.5 87 SER A C 1
ATOM 692 O O . SER A 1 87 ? -1.239 -8.602 -3.768 1 97.5 87 SER A O 1
ATOM 694 N N . LEU A 1 88 ? -2.447 -9.109 -1.941 1 96.44 88 LEU A N 1
ATOM 695 C CA . LEU A 1 88 ? -3.391 -8.016 -2.141 1 96.44 88 LEU A CA 1
ATOM 696 C C . LEU A 1 88 ? -3.127 -6.887 -1.15 1 96.44 88 LEU A C 1
ATOM 698 O O . LEU A 1 88 ? -3.801 -5.852 -1.188 1 96.44 88 LEU A O 1
ATOM 702 N N . GLY A 1 89 ? -2.229 -7.105 -0.255 1 95.94 89 GLY A N 1
ATOM 703 C CA . GLY A 1 89 ? -1.894 -6.094 0.733 1 95.94 89 GLY A CA 1
ATOM 704 C C . GLY A 1 89 ? -2.869 -6.047 1.895 1 95.94 89 GLY A C 1
ATOM 705 O O . GLY A 1 89 ? -3.057 -5 2.514 1 95.94 89 GLY A O 1
ATOM 706 N N . ILE A 1 90 ? -3.584 -7.113 2.16 1 96.44 90 ILE A N 1
ATOM 707 C CA . ILE A 1 90 ? -4.488 -7.18 3.303 1 96.44 90 ILE A CA 1
ATOM 708 C C . ILE A 1 90 ? -3.688 -7.094 4.602 1 96.44 90 ILE A C 1
ATOM 710 O O . ILE A 1 90 ? -2.631 -7.719 4.73 1 96.44 90 ILE A O 1
ATOM 714 N N . ARG A 1 91 ? -4.199 -6.332 5.516 1 97.5 91 ARG A N 1
ATOM 715 C CA . ARG A 1 91 ? -3.523 -6.074 6.781 1 97.5 91 ARG A CA 1
ATOM 716 C C . ARG A 1 91 ? -4.434 -6.402 7.961 1 97.5 91 ARG A C 1
ATOM 718 O O . ARG A 1 91 ? -5.645 -6.57 7.793 1 97.5 91 ARG A O 1
ATOM 725 N N . ALA A 1 92 ? -3.812 -6.484 9.172 1 97.5 92 ALA A N 1
ATOM 726 C CA . ALA A 1 92 ? -4.504 -6.867 10.398 1 97.5 92 ALA A CA 1
ATOM 727 C C . ALA A 1 92 ? -5.711 -5.965 10.648 1 97.5 92 ALA A C 1
ATOM 729 O O . ALA A 1 92 ? -6.77 -6.438 11.07 1 97.5 92 ALA A O 1
ATOM 730 N N . GLU A 1 93 ? -5.586 -4.727 10.352 1 97.5 93 GLU A N 1
ATOM 731 C CA . GLU A 1 93 ? -6.625 -3.756 10.68 1 97.5 93 GLU A CA 1
ATOM 732 C C . GLU A 1 93 ? -7.828 -3.902 9.758 1 97.5 93 GLU A C 1
ATOM 734 O O . GLU A 1 93 ? -8.883 -3.311 10 1 97.5 93 GLU A O 1
ATOM 739 N N . HIS A 1 94 ? -7.805 -4.754 8.742 1 96.69 94 HIS A N 1
ATOM 740 C CA . HIS A 1 94 ? -8.914 -4.973 7.828 1 96.69 94 HIS A CA 1
ATOM 741 C C . HIS A 1 94 ? -9.859 -6.051 8.359 1 96.69 94 HIS A C 1
ATOM 743 O O . HIS A 1 94 ? -11.039 -6.078 7.996 1 96.69 94 HIS A O 1
ATOM 749 N N . TYR A 1 95 ? -9.398 -6.93 9.195 1 96.25 95 TYR A N 1
ATOM 750 C CA . TYR A 1 95 ? -10.148 -8.094 9.648 1 96.25 95 TYR A CA 1
ATOM 751 C C . TYR A 1 95 ? -11.344 -7.68 10.492 1 96.25 95 TYR A C 1
ATOM 753 O O . TYR A 1 95 ? -12.422 -8.266 10.383 1 96.25 95 TYR A O 1
ATOM 761 N N . PRO A 1 96 ? -11.172 -6.625 11.328 1 96.25 96 PRO A N 1
ATOM 762 C CA . PRO A 1 96 ? -12.359 -6.203 12.086 1 96.25 96 PRO A CA 1
ATOM 763 C C . PRO A 1 96 ? -13.5 -5.746 11.18 1 96.25 96 PRO A C 1
ATOM 765 O O . PRO A 1 96 ? -14.672 -5.926 11.523 1 96.25 96 PRO A O 1
ATOM 768 N N . ILE A 1 97 ? -13.211 -5.203 10.031 1 95.25 97 ILE A N 1
ATOM 769 C CA . ILE A 1 97 ? -14.234 -4.77 9.094 1 95.25 97 ILE A CA 1
ATOM 770 C C . ILE A 1 97 ? -15.016 -5.98 8.578 1 95.25 97 ILE A C 1
ATOM 772 O O . ILE A 1 97 ? -16.25 -5.992 8.609 1 95.25 97 ILE A O 1
ATOM 776 N N . VAL A 1 98 ? -14.273 -7.004 8.148 1 93.25 98 VAL A N 1
ATOM 777 C CA . VAL A 1 98 ? -14.875 -8.227 7.629 1 93.25 98 VAL A CA 1
ATOM 778 C C . VAL A 1 98 ? -15.711 -8.891 8.719 1 93.25 98 VAL A C 1
ATOM 780 O O . VAL A 1 98 ? -16.859 -9.273 8.484 1 93.25 98 VAL A O 1
ATOM 783 N N . GLY A 1 99 ? -15.164 -8.984 9.945 1 94.25 99 GLY A N 1
ATOM 784 C CA . GLY A 1 99 ? -15.891 -9.578 11.055 1 94.25 99 GLY A CA 1
ATOM 785 C C . GLY A 1 99 ? -17.188 -8.867 11.367 1 94.25 99 GLY A C 1
ATOM 786 O O . GLY A 1 99 ? -18.219 -9.516 11.578 1 94.25 99 GLY A O 1
ATOM 787 N N . LYS A 1 100 ? -17.094 -7.594 11.375 1 95.75 100 LYS A N 1
ATOM 788 C CA . LYS A 1 100 ? -18.266 -6.781 11.664 1 95.75 100 LYS A CA 1
ATOM 789 C C . LYS A 1 100 ? -19.406 -7.102 10.695 1 95.75 100 LYS A C 1
ATOM 791 O O . LYS A 1 100 ? -20.531 -7.367 11.125 1 95.75 100 LYS A O 1
ATOM 796 N N . HIS A 1 101 ? -19.109 -7.156 9.438 1 95.06 101 HIS A N 1
ATOM 797 C CA . HIS A 1 101 ? -20.156 -7.34 8.43 1 95.06 101 HIS A CA 1
ATOM 798 C C . HIS A 1 101 ? -20.578 -8.797 8.344 1 95.06 101 HIS A C 1
ATOM 800 O O . HIS A 1 101 ? -21.734 -9.102 8.023 1 95.06 101 HIS A O 1
ATOM 806 N N . LEU A 1 102 ? -19.656 -9.719 8.609 1 92.94 102 LEU A N 1
ATOM 807 C CA . LEU A 1 102 ? -20.016 -11.133 8.664 1 92.94 102 LEU A CA 1
ATOM 808 C C . LEU A 1 102 ? -21 -11.398 9.797 1 92.94 102 LEU A C 1
ATOM 810 O O . LEU A 1 102 ? -22.047 -12.031 9.578 1 92.94 102 LEU A O 1
ATOM 814 N N . LEU A 1 103 ? -20.75 -10.898 10.992 1 93.88 103 LEU A N 1
ATOM 815 C CA . LEU A 1 103 ? -21.609 -11.102 12.156 1 93.88 103 LEU A CA 1
ATOM 816 C C . LEU A 1 103 ? -22.969 -10.43 11.961 1 93.88 103 LEU A C 1
ATOM 818 O O . LEU A 1 103 ? -24 -11 12.289 1 93.88 103 LEU A O 1
ATOM 822 N N . ALA A 1 104 ? -22.906 -9.234 11.391 1 95.12 104 ALA A N 1
ATOM 823 C CA . ALA A 1 104 ? -24.172 -8.547 11.102 1 95.12 104 ALA A CA 1
ATOM 824 C C . ALA A 1 104 ? -25 -9.344 10.102 1 95.12 104 ALA A C 1
ATOM 826 O O . ALA A 1 104 ? -26.234 -9.43 10.234 1 95.12 104 ALA A O 1
ATOM 827 N N . SER A 1 105 ? -24.328 -9.883 9.109 1 93.19 105 SER A N 1
ATOM 828 C CA . SER A 1 105 ? -25.031 -10.672 8.102 1 93.19 105 SER A CA 1
ATOM 829 C C . SER A 1 105 ? -25.656 -11.922 8.703 1 93.19 105 SER A C 1
ATOM 831 O O . SER A 1 105 ? -26.781 -12.297 8.352 1 93.19 105 SER A O 1
ATOM 833 N N . ILE A 1 106 ? -24.953 -12.578 9.602 1 90.31 106 ILE A N 1
ATOM 834 C CA . ILE A 1 106 ? -25.5 -13.742 10.297 1 90.31 106 ILE A CA 1
ATOM 835 C C . ILE A 1 106 ? -26.75 -13.344 11.078 1 90.31 106 ILE A C 1
ATOM 837 O O . ILE A 1 106 ? -27.781 -14.016 10.992 1 90.31 106 ILE A O 1
ATOM 841 N N . ARG A 1 107 ? -26.672 -12.297 11.75 1 92.06 107 ARG A N 1
ATOM 842 C CA . ARG A 1 107 ? -27.797 -11.82 12.539 1 92.06 107 ARG A CA 1
ATOM 843 C C . ARG A 1 107 ? -28.984 -11.469 11.648 1 92.06 107 ARG A C 1
ATOM 845 O O . ARG A 1 107 ? -30.125 -11.852 11.938 1 92.06 107 ARG A O 1
ATOM 852 N N . GLU A 1 108 ? -28.734 -10.797 10.602 1 92 108 GLU A N 1
ATOM 853 C CA . GLU A 1 108 ? -29.781 -10.305 9.719 1 92 108 GLU A CA 1
ATOM 854 C C . GLU A 1 108 ? -30.453 -11.445 8.953 1 92 108 GLU A C 1
ATOM 856 O O . GLU A 1 108 ? -31.656 -11.422 8.703 1 92 108 GLU A O 1
ATOM 861 N N . LEU A 1 109 ? -29.75 -12.367 8.578 1 87.69 109 LEU A N 1
ATOM 862 C CA . LEU A 1 109 ? -30.281 -13.461 7.766 1 87.69 109 LEU A CA 1
ATOM 863 C C . LEU A 1 109 ? -30.984 -14.492 8.641 1 87.69 109 LEU A C 1
ATOM 865 O O . LEU A 1 109 ? -32 -15.047 8.242 1 87.69 109 LEU A O 1
ATOM 869 N N . LEU A 1 110 ? -30.406 -14.773 9.797 1 86.31 110 LEU A N 1
ATOM 870 C CA . LEU A 1 110 ? -30.984 -15.812 10.641 1 86.31 110 LEU A CA 1
ATOM 871 C C . LEU A 1 110 ? -32.062 -15.25 11.539 1 86.31 110 LEU A C 1
ATOM 873 O O . LEU A 1 110 ? -32.875 -16 12.094 1 86.31 110 LEU A O 1
ATOM 877 N N . GLY A 1 111 ? -32.031 -13.984 11.805 1 86.31 111 GLY A N 1
ATOM 878 C CA . GLY A 1 111 ? -33.062 -13.328 12.602 1 86.31 111 GLY A CA 1
ATOM 879 C C . GLY A 1 111 ? -33.062 -13.781 14.047 1 86.31 111 GLY A C 1
ATOM 880 O O . GLY A 1 111 ? -32.031 -13.758 14.719 1 86.31 111 GLY A O 1
ATOM 881 N N . GLU A 1 112 ? -34.156 -14.305 14.445 1 85 112 GLU A N 1
ATOM 882 C CA . GLU A 1 112 ? -34.375 -14.688 15.836 1 85 112 GLU A CA 1
ATOM 883 C C . GLU A 1 112 ? -33.531 -15.883 16.219 1 85 112 GLU A C 1
ATOM 885 O O . GLU A 1 112 ? -33.188 -16.062 17.391 1 85 112 GLU A O 1
ATOM 890 N N . ALA A 1 113 ? -33.219 -16.625 15.273 1 82.88 113 ALA A N 1
ATOM 891 C CA . ALA A 1 113 ? -32.375 -17.812 15.516 1 82.88 113 ALA A CA 1
ATOM 892 C C . ALA A 1 113 ? -30.969 -17.422 15.898 1 82.88 113 ALA A C 1
ATOM 894 O O . ALA A 1 113 ? -30.219 -18.219 16.469 1 82.88 113 ALA A O 1
ATOM 895 N N . ALA A 1 114 ? -30.562 -16.219 15.523 1 87.12 114 ALA A N 1
ATOM 896 C CA . ALA A 1 114 ? -29.219 -15.734 15.852 1 87.12 114 ALA A CA 1
ATOM 897 C C . ALA A 1 114 ? -29.234 -14.883 17.109 1 87.12 114 ALA A C 1
ATOM 899 O O . ALA A 1 114 ? -28.969 -13.68 17.062 1 87.12 114 ALA A O 1
ATOM 900 N N . GLY A 1 115 ? -29.469 -15.516 18.203 1 90.19 115 GLY A N 1
ATOM 901 C CA . GLY A 1 115 ? -29.438 -14.812 19.484 1 90.19 115 GLY A CA 1
ATOM 902 C C . GLY A 1 115 ? -28.062 -14.281 19.844 1 90.19 115 GLY A C 1
ATOM 903 O O . GLY A 1 115 ? -27.094 -14.555 19.141 1 90.19 115 GLY A O 1
ATOM 904 N N . ASP A 1 116 ? -28 -13.578 20.875 1 94 116 ASP A N 1
ATOM 905 C CA . ASP A 1 116 ? -26.766 -12.914 21.281 1 94 116 ASP A CA 1
ATOM 906 C C . ASP A 1 116 ? -25.656 -13.93 21.578 1 94 116 ASP A C 1
ATOM 908 O O . ASP A 1 116 ? -24.484 -13.68 21.281 1 94 116 ASP A O 1
ATOM 912 N N . ASP A 1 117 ? -26.062 -15 22.062 1 93.5 117 ASP A N 1
ATOM 913 C CA . ASP A 1 117 ? -25.094 -16.031 22.391 1 93.5 117 ASP A CA 1
ATOM 914 C C . ASP A 1 117 ? -24.438 -16.594 21.125 1 93.5 117 ASP A C 1
ATOM 916 O O . ASP A 1 117 ? -23.234 -16.844 21.094 1 93.5 117 ASP A O 1
ATOM 920 N N . LEU A 1 118 ? -25.25 -16.812 20.234 1 92.5 118 LEU A N 1
ATOM 921 C CA . LEU A 1 118 ? -24.734 -17.344 18.969 1 92.5 118 LEU A CA 1
ATOM 922 C C . LEU A 1 118 ? -23.812 -16.344 18.297 1 92.5 118 LEU A C 1
ATOM 924 O O . LEU A 1 118 ? -22.734 -16.703 17.812 1 92.5 118 LEU A O 1
ATOM 928 N N . ILE A 1 119 ? -24.188 -15.086 18.281 1 94.56 119 ILE A N 1
ATOM 929 C CA . ILE A 1 119 ? -23.375 -14.047 17.656 1 94.56 119 ILE A CA 1
ATOM 930 C C . ILE A 1 119 ? -22.047 -13.914 18.391 1 94.56 119 ILE A C 1
ATOM 932 O O . ILE A 1 119 ? -20.984 -13.789 17.766 1 94.56 119 ILE A O 1
ATOM 936 N N . GLN A 1 120 ? -22.141 -13.984 19.641 1 94.88 120 GLN A N 1
ATOM 937 C CA . GLN A 1 120 ? -20.906 -13.914 20.422 1 94.88 120 GLN A CA 1
ATOM 938 C C . GLN A 1 120 ? -20 -15.109 20.141 1 94.88 120 GLN A C 1
ATOM 940 O O . GLN A 1 120 ? -18.781 -14.977 20.094 1 94.88 120 GLN A O 1
ATOM 945 N N . ALA A 1 121 ? -20.609 -16.25 20.047 1 93.38 121 ALA A N 1
ATOM 946 C CA . ALA A 1 121 ? -19.844 -17.453 19.719 1 93.38 121 ALA A CA 1
ATOM 947 C C . ALA A 1 121 ? -19.125 -17.297 18.375 1 93.38 121 ALA A C 1
ATOM 949 O O . ALA A 1 121 ? -17.938 -17.609 18.266 1 93.38 121 ALA A O 1
ATOM 950 N N . TRP A 1 122 ? -19.797 -16.781 17.453 1 93.06 122 TRP A N 1
ATOM 951 C CA . TRP A 1 122 ? -19.203 -16.578 16.141 1 93.06 122 TRP A CA 1
ATOM 952 C C . TRP A 1 122 ? -18.141 -15.469 16.172 1 93.06 122 TRP A C 1
ATOM 954 O O . TRP A 1 122 ? -17.156 -15.523 15.453 1 93.06 122 TRP A O 1
ATOM 964 N N . ALA A 1 123 ? -18.359 -14.469 16.953 1 94.75 123 ALA A N 1
ATOM 965 C CA . ALA A 1 123 ? -17.359 -13.422 17.125 1 94.75 123 ALA A CA 1
ATOM 966 C C . ALA A 1 123 ? -16.047 -13.992 17.656 1 94.75 123 ALA A C 1
ATOM 968 O O . ALA A 1 123 ? -14.969 -13.656 17.156 1 94.75 123 ALA A O 1
ATOM 969 N N . GLU A 1 124 ? -16.188 -14.812 18.578 1 94.12 124 GLU A N 1
ATOM 970 C CA . GLU A 1 124 ? -15 -15.453 19.141 1 94.12 124 GLU A CA 1
ATOM 971 C C . GLU A 1 124 ? -14.328 -16.359 18.109 1 94.12 124 GLU A C 1
ATOM 973 O O . GLU A 1 124 ? -13.102 -16.344 17.969 1 94.12 124 GLU A O 1
ATOM 978 N N . ALA A 1 125 ? -15.133 -17.141 17.453 1 91.75 125 ALA A N 1
ATOM 979 C CA . ALA A 1 125 ? -14.617 -18.047 16.438 1 91.75 125 ALA A CA 1
ATOM 980 C C . ALA A 1 125 ? -13.906 -17.266 15.328 1 91.75 125 ALA A C 1
ATOM 982 O O . ALA A 1 125 ? -12.805 -17.625 14.914 1 91.75 125 ALA A O 1
ATOM 983 N N . TYR A 1 126 ? -14.562 -16.219 14.898 1 92.44 126 TYR A N 1
ATOM 984 C CA . TYR A 1 126 ? -13.961 -15.367 13.875 1 92.44 126 TYR A CA 1
ATOM 985 C C . TYR A 1 126 ? -12.648 -14.766 14.359 1 92.44 126 TYR A C 1
ATOM 987 O O . TYR A 1 126 ? -11.664 -14.719 13.617 1 92.44 126 TYR A O 1
ATOM 995 N N . GLY A 1 127 ? -12.648 -14.273 15.516 1 93.38 127 GLY A N 1
ATOM 996 C CA . GLY A 1 127 ? -11.445 -13.688 16.078 1 93.38 127 GLY A CA 1
ATOM 997 C C . GLY A 1 127 ? -10.258 -14.625 16.062 1 93.38 127 GLY A C 1
ATOM 998 O O . GLY A 1 127 ? -9.148 -14.219 15.703 1 93.38 127 GLY A O 1
ATOM 999 N N . LEU A 1 128 ? -10.516 -15.812 16.469 1 91.62 128 LEU A N 1
ATOM 1000 C CA . LEU A 1 128 ? -9.445 -16.812 16.484 1 91.62 128 LEU A CA 1
ATOM 1001 C C . LEU A 1 128 ? -8.922 -17.062 15.07 1 91.62 128 LEU A C 1
ATOM 1003 O O . LEU A 1 128 ? -7.711 -17.156 14.859 1 91.62 128 LEU A O 1
ATOM 1007 N N . LEU A 1 129 ? -9.82 -17.219 14.148 1 91.38 129 LEU A N 1
ATOM 1008 C CA . LEU A 1 129 ? -9.43 -17.422 12.758 1 91.38 129 LEU A CA 1
ATOM 1009 C C . LEU A 1 129 ? -8.641 -16.219 12.234 1 91.38 129 LEU A C 1
ATOM 1011 O O . LEU A 1 129 ? -7.609 -16.391 11.586 1 91.38 129 LEU A O 1
ATOM 1015 N N . ALA A 1 130 ? -9.117 -15.031 12.492 1 94.06 130 ALA A N 1
ATOM 1016 C CA . ALA A 1 130 ? -8.453 -13.797 12.086 1 94.06 130 ALA A CA 1
ATOM 1017 C C . ALA A 1 130 ? -7.039 -13.719 12.641 1 94.06 130 ALA A C 1
ATOM 1019 O O . ALA A 1 130 ? -6.09 -13.422 11.914 1 94.06 130 ALA A O 1
ATOM 1020 N N . ASP A 1 131 ? -6.922 -14.055 13.867 1 94.5 131 ASP A N 1
ATOM 1021 C CA . ASP A 1 131 ? -5.613 -14.008 14.508 1 94.5 131 ASP A CA 1
ATOM 1022 C C . ASP A 1 131 ? -4.641 -14.984 13.844 1 94.5 131 ASP A C 1
ATOM 1024 O O . ASP A 1 131 ? -3.463 -14.672 13.664 1 94.5 131 ASP A O 1
ATOM 1028 N N . THR A 1 132 ? -5.176 -16.141 13.547 1 92.88 132 THR A N 1
ATOM 1029 C CA . THR A 1 132 ? -4.352 -17.141 12.891 1 92.88 132 THR A CA 1
ATOM 1030 C C . THR A 1 132 ? -3.873 -16.641 11.531 1 92.88 132 THR A C 1
ATOM 1032 O O . THR A 1 132 ? -2.68 -16.688 11.227 1 92.88 132 THR A O 1
ATOM 1035 N N . LEU A 1 133 ? -4.762 -16.109 10.758 1 94.38 133 LEU A N 1
ATOM 1036 C CA . LEU A 1 133 ? -4.418 -15.617 9.43 1 94.38 133 LEU A CA 1
ATOM 1037 C C . LEU A 1 133 ? -3.465 -14.43 9.523 1 94.38 133 LEU A C 1
ATOM 1039 O O . LEU A 1 133 ? -2.488 -14.352 8.773 1 94.38 133 LEU A O 1
ATOM 1043 N N . ILE A 1 134 ? -3.715 -13.508 10.445 1 97.12 134 ILE A N 1
ATOM 1044 C CA . ILE A 1 134 ? -2.865 -12.344 10.648 1 97.12 134 ILE A CA 1
ATOM 1045 C C . ILE A 1 134 ? -1.441 -12.789 10.969 1 97.12 134 ILE A C 1
ATOM 1047 O O . ILE A 1 134 ? -0.475 -12.227 10.445 1 97.12 134 ILE A O 1
ATOM 1051 N N . GLY A 1 135 ? -1.369 -13.766 11.805 1 97.25 135 GLY A N 1
ATOM 1052 C CA . GLY A 1 135 ? -0.059 -14.297 12.141 1 97.25 135 GLY A CA 1
ATOM 1053 C C . GLY A 1 135 ? 0.688 -14.844 10.938 1 97.25 135 GLY A C 1
ATOM 1054 O O . GLY A 1 135 ? 1.859 -14.523 10.727 1 97.25 135 GLY A O 1
ATOM 1055 N N . ILE A 1 136 ? 0.005 -15.68 10.148 1 96.69 136 ILE A N 1
ATOM 1056 C CA . ILE A 1 136 ? 0.602 -16.266 8.953 1 96.69 136 ILE A CA 1
ATOM 1057 C C . ILE A 1 136 ? 1.016 -15.156 7.984 1 96.69 136 ILE A C 1
ATOM 1059 O O . ILE A 1 136 ? 2.133 -15.164 7.461 1 96.69 136 ILE A O 1
ATOM 1063 N N . GLU A 1 137 ? 0.169 -14.219 7.785 1 98.06 137 GLU A N 1
ATOM 1064 C CA . GLU A 1 137 ? 0.405 -13.133 6.84 1 98.06 137 GLU A CA 1
ATOM 1065 C C . GLU A 1 137 ? 1.577 -12.258 7.285 1 98.06 137 GLU A C 1
ATOM 1067 O O . GLU A 1 137 ? 2.396 -11.844 6.461 1 98.06 137 GLU A O 1
ATOM 1072 N N . ASN A 1 138 ? 1.673 -11.969 8.578 1 97.81 138 ASN A N 1
ATOM 1073 C CA . ASN A 1 138 ? 2.801 -11.195 9.086 1 97.81 138 ASN A CA 1
ATOM 1074 C C . ASN A 1 138 ? 4.129 -11.891 8.805 1 97.81 138 ASN A C 1
ATOM 1076 O O . ASN A 1 138 ? 5.121 -11.242 8.469 1 97.81 138 ASN A O 1
ATOM 1080 N N . GLY A 1 139 ? 4.105 -13.164 9.023 1 98 139 GLY A N 1
ATOM 1081 C CA . GLY A 1 139 ? 5.293 -13.93 8.664 1 98 139 GLY A CA 1
ATOM 1082 C C . GLY A 1 139 ? 5.656 -13.82 7.199 1 98 139 GLY A C 1
ATOM 1083 O O . GLY A 1 139 ? 6.828 -13.641 6.855 1 98 139 GLY A O 1
ATOM 1084 N N . MET A 1 140 ? 4.676 -13.891 6.371 1 98 140 MET A N 1
ATOM 1085 C CA . MET A 1 140 ? 4.887 -13.82 4.926 1 98 140 MET A CA 1
ATOM 1086 C C . MET A 1 140 ? 5.398 -12.438 4.523 1 98 140 MET A C 1
ATOM 1088 O O . MET A 1 140 ? 6.289 -12.328 3.678 1 98 140 MET A O 1
ATOM 1092 N N . TYR A 1 141 ? 4.844 -11.383 5.113 1 98.19 141 TYR A N 1
ATOM 1093 C CA . TYR A 1 141 ? 5.344 -10.039 4.863 1 98.19 141 TYR A CA 1
ATOM 1094 C C . TYR A 1 141 ? 6.801 -9.906 5.285 1 98.19 141 TYR A C 1
ATOM 1096 O O . TYR A 1 141 ? 7.613 -9.32 4.562 1 98.19 141 TYR A O 1
ATOM 1104 N N . GLY A 1 142 ? 7.09 -10.406 6.441 1 97.31 142 GLY A N 1
ATOM 1105 C CA . GLY A 1 142 ? 8.461 -10.398 6.926 1 97.31 142 GLY A CA 1
ATOM 1106 C C . GLY A 1 142 ? 9.422 -11.125 6.008 1 97.31 142 GLY A C 1
ATOM 1107 O O . GLY A 1 142 ? 10.5 -10.617 5.695 1 97.31 142 GLY A O 1
ATOM 1108 N N . ASP A 1 143 ? 9.008 -12.32 5.582 1 96.69 143 ASP A N 1
ATOM 1109 C CA . ASP A 1 143 ? 9.828 -13.102 4.668 1 96.69 143 ASP A CA 1
ATOM 1110 C C . ASP A 1 143 ? 10.086 -12.336 3.371 1 96.69 143 ASP A C 1
ATOM 1112 O O . ASP A 1 143 ? 11.219 -12.305 2.875 1 96.69 143 ASP A O 1
ATOM 1116 N N . ALA A 1 144 ? 9.133 -11.75 2.861 1 96.5 144 ALA A N 1
ATOM 1117 C CA . ALA A 1 144 ? 9.25 -11.023 1.602 1 96.5 144 ALA A CA 1
ATOM 1118 C C . ALA A 1 144 ? 10.219 -9.852 1.732 1 96.5 144 ALA A C 1
ATOM 1120 O O . ALA A 1 144 ? 11.078 -9.641 0.866 1 96.5 144 ALA A O 1
ATOM 1121 N N . THR A 1 145 ? 10.141 -9.109 2.809 1 95.56 145 THR A N 1
ATOM 1122 C CA . THR A 1 145 ? 10.953 -7.914 2.979 1 95.56 145 THR A CA 1
ATOM 1123 C C . THR A 1 145 ? 12.391 -8.281 3.34 1 95.56 145 THR A C 1
ATOM 1125 O O . THR A 1 145 ? 13.32 -7.508 3.082 1 95.56 145 THR A O 1
ATOM 1128 N N . SER A 1 146 ? 12.555 -9.43 3.934 1 94 146 SER A N 1
ATOM 1129 C CA . SER A 1 146 ? 13.891 -9.844 4.352 1 94 146 SER A CA 1
ATOM 1130 C C . SER A 1 146 ? 14.688 -10.398 3.174 1 94 146 SER A C 1
ATOM 1132 O O . SER A 1 146 ? 15.914 -10.484 3.24 1 94 146 SER A O 1
ATOM 1134 N N . ALA A 1 147 ? 13.992 -10.766 2.133 1 93.81 147 ALA A N 1
ATOM 1135 C CA . ALA A 1 147 ? 14.672 -11.297 0.954 1 93.81 147 ALA A CA 1
ATOM 1136 C C . ALA A 1 147 ? 15.406 -10.195 0.2 1 93.81 147 ALA A C 1
ATOM 1138 O O . ALA A 1 147 ? 14.922 -9.062 0.112 1 93.81 147 ALA A O 1
ATOM 1139 N N . ASP A 1 148 ? 16.578 -10.539 -0.349 1 92.56 148 ASP A N 1
ATOM 1140 C CA . ASP A 1 148 ? 17.266 -9.594 -1.226 1 92.56 148 ASP A CA 1
ATOM 1141 C C . ASP A 1 148 ? 16.375 -9.188 -2.393 1 92.56 148 ASP A C 1
ATOM 1143 O O . ASP A 1 148 ? 15.836 -10.039 -3.105 1 92.56 148 ASP A O 1
ATOM 1147 N N . GLY A 1 149 ? 16.188 -7.906 -2.508 1 94.12 149 GLY A N 1
ATOM 1148 C CA . GLY A 1 149 ? 15.352 -7.391 -3.574 1 94.12 149 GLY A CA 1
ATOM 1149 C C . GLY A 1 149 ? 13.867 -7.512 -3.275 1 94.12 149 GLY A C 1
ATOM 1150 O O . GLY A 1 149 ? 13.031 -7.227 -4.137 1 94.12 149 GLY A O 1
ATOM 1151 N N . GLY A 1 150 ? 13.562 -8.023 -2.078 1 96.12 150 GLY A N 1
ATOM 1152 C CA . GLY A 1 150 ? 12.172 -8.219 -1.699 1 96.12 150 GLY A CA 1
ATOM 1153 C C . GLY A 1 150 ? 11.5 -6.949 -1.221 1 96.12 150 GLY A C 1
ATOM 1154 O O . GLY A 1 150 ? 12.156 -5.926 -1.022 1 96.12 150 GLY A O 1
ATOM 1155 N N . TRP A 1 151 ? 10.141 -7.008 -1.063 1 96.69 151 TRP A N 1
ATOM 1156 C CA . TRP A 1 151 ? 9.328 -5.883 -0.605 1 96.69 151 TRP A CA 1
ATOM 1157 C C . TRP A 1 151 ? 7.984 -6.359 -0.066 1 96.69 151 TRP A C 1
ATOM 1159 O O . TRP A 1 151 ? 7.648 -7.539 -0.177 1 96.69 151 TRP A O 1
ATOM 1169 N N . SER A 1 152 ? 7.289 -5.512 0.586 1 96.38 152 SER A N 1
ATOM 1170 C CA . SER A 1 152 ? 5.875 -5.711 0.886 1 96.38 152 SER A CA 1
ATOM 1171 C C . SER A 1 152 ? 5.027 -4.562 0.347 1 96.38 152 SER A C 1
ATOM 1173 O O . SER A 1 152 ? 5.531 -3.453 0.149 1 96.38 152 SER A O 1
ATOM 1175 N N . GLY A 1 153 ? 3.795 -4.91 0.063 1 95.12 153 GLY A N 1
ATOM 1176 C CA . GLY A 1 153 ? 2.936 -3.934 -0.584 1 95.12 153 GLY A CA 1
ATOM 1177 C C . GLY A 1 153 ? 3.131 -3.871 -2.088 1 95.12 153 GLY A C 1
ATOM 1178 O O . GLY A 1 153 ? 3.262 -4.906 -2.746 1 95.12 153 GLY A O 1
ATOM 1179 N N . TRP A 1 154 ? 3.035 -2.639 -2.623 1 96.81 154 TRP A N 1
ATOM 1180 C CA . TRP A 1 154 ? 3.08 -2.449 -4.07 1 96.81 154 TRP A CA 1
ATOM 1181 C C . TRP A 1 154 ? 4.387 -1.782 -4.492 1 96.81 154 TRP A C 1
ATOM 1183 O O . TRP A 1 154 ? 4.824 -0.811 -3.869 1 96.81 154 TRP A O 1
ATOM 1193 N N . ARG A 1 155 ? 5.023 -2.301 -5.492 1 97.38 155 ARG A N 1
ATOM 1194 C CA . ARG A 1 155 ? 6.266 -1.783 -6.062 1 97.38 155 ARG A CA 1
ATOM 1195 C C . ARG A 1 155 ? 6.113 -1.526 -7.559 1 97.38 155 ARG A C 1
ATOM 1197 O O . ARG A 1 155 ? 5.574 -2.363 -8.289 1 97.38 155 ARG A O 1
ATOM 1204 N N . PRO A 1 156 ? 6.539 -0.288 -8.055 1 98.19 156 PRO A N 1
ATOM 1205 C CA . PRO A 1 156 ? 6.387 0.012 -9.484 1 98.19 156 PRO A CA 1
ATOM 1206 C C . PRO A 1 156 ? 7.363 -0.771 -10.359 1 98.19 156 PRO A C 1
ATOM 1208 O O . PRO A 1 156 ? 8.547 -0.873 -10.031 1 98.19 156 PRO A O 1
ATOM 1211 N N . PHE A 1 157 ? 6.84 -1.295 -11.391 1 98.62 157 PHE A N 1
ATOM 1212 C CA . PHE A 1 157 ? 7.617 -1.985 -12.414 1 98.62 157 PHE A CA 1
ATOM 1213 C C . PHE A 1 157 ? 7.332 -1.406 -13.797 1 98.62 157 PHE A C 1
ATOM 1215 O O . PHE A 1 157 ? 6.184 -1.095 -14.117 1 98.62 157 PHE A O 1
ATOM 1222 N N . ARG A 1 158 ? 8.32 -1.302 -14.586 1 98.25 158 ARG A N 1
ATOM 1223 C CA . ARG A 1 158 ? 8.188 -0.834 -15.969 1 98.25 158 ARG A CA 1
ATOM 1224 C C . ARG A 1 158 ? 8.078 -2.006 -16.938 1 98.25 158 ARG A C 1
ATOM 1226 O O . ARG A 1 158 ? 8.797 -3.002 -16.797 1 98.25 158 ARG A O 1
ATOM 1233 N N . VAL A 1 159 ? 7.156 -1.928 -17.906 1 98.75 159 VAL A N 1
ATOM 1234 C CA . VAL A 1 159 ? 7.082 -2.916 -18.984 1 98.75 159 VAL A CA 1
ATOM 1235 C C . VAL A 1 159 ? 8.266 -2.738 -19.922 1 98.75 159 VAL A C 1
ATOM 1237 O O . VAL A 1 159 ? 8.297 -1.797 -20.719 1 98.75 159 VAL A O 1
ATOM 1240 N N . ALA A 1 160 ? 9.133 -3.629 -19.828 1 98.62 160 ALA A N 1
ATOM 1241 C CA . ALA A 1 160 ? 10.328 -3.549 -20.656 1 98.62 160 ALA A CA 1
ATOM 1242 C C . ALA A 1 160 ? 10.078 -4.133 -22.047 1 98.62 160 ALA A C 1
ATOM 1244 O O . ALA A 1 160 ? 10.688 -3.703 -23.031 1 98.62 160 ALA A O 1
ATOM 1245 N N . LYS A 1 161 ? 9.281 -5.129 -22.125 1 98.62 161 LYS A N 1
ATOM 1246 C CA . LYS A 1 161 ? 8.961 -5.84 -23.359 1 98.62 161 LYS A CA 1
ATOM 1247 C C . LYS A 1 161 ? 7.551 -6.426 -23.297 1 98.62 161 LYS A C 1
ATOM 1249 O O . LYS A 1 161 ? 7.078 -6.82 -22.219 1 98.62 161 LYS A O 1
ATOM 1254 N N . LYS A 1 162 ? 6.848 -6.359 -24.422 1 98.31 162 LYS A N 1
ATOM 1255 C CA . LYS A 1 162 ? 5.551 -7 -24.609 1 98.31 162 LYS A CA 1
ATOM 1256 C C . LYS A 1 162 ? 5.578 -7.93 -25.828 1 98.31 162 LYS A C 1
ATOM 1258 O O . LYS A 1 162 ? 5.922 -7.512 -26.922 1 98.31 162 LYS A O 1
ATOM 1263 N N . GLU A 1 163 ? 5.262 -9.203 -25.609 1 98.56 163 GLU A N 1
ATOM 1264 C CA . GLU A 1 163 ? 5.32 -10.195 -26.672 1 98.56 163 GLU A CA 1
ATOM 1265 C C . GLU A 1 163 ? 3.977 -10.898 -26.844 1 98.56 163 GLU A C 1
ATOM 1267 O O . GLU A 1 163 ? 3.416 -11.43 -25.891 1 98.56 163 GLU A O 1
ATOM 1272 N N . ILE A 1 164 ? 3.494 -10.891 -28.062 1 98.12 164 ILE A N 1
ATOM 1273 C CA . ILE A 1 164 ? 2.277 -11.625 -28.375 1 98.12 164 ILE A CA 1
ATOM 1274 C C . ILE A 1 164 ? 2.6 -13.117 -28.531 1 98.12 164 ILE A C 1
ATOM 1276 O O . ILE A 1 164 ? 3.316 -13.508 -29.453 1 98.12 164 ILE A O 1
ATOM 1280 N N . GLU A 1 165 ? 2.047 -13.93 -27.641 1 98.38 165 GLU A N 1
ATOM 1281 C CA . GLU A 1 165 ? 2.414 -15.336 -27.562 1 98.38 165 GLU A CA 1
ATOM 1282 C C . GLU A 1 165 ? 1.427 -16.203 -28.344 1 98.38 165 GLU A C 1
ATOM 1284 O O . GLU A 1 165 ? 1.754 -17.328 -28.734 1 98.38 165 GLU A O 1
ATOM 1289 N N . SER A 1 166 ? 0.214 -15.75 -28.453 1 98.19 166 SER A N 1
ATOM 1290 C CA . SER A 1 166 ? -0.875 -16.375 -29.203 1 98.19 166 SER A CA 1
ATOM 1291 C C . SER A 1 166 ? -1.959 -15.367 -29.547 1 98.19 166 SER A C 1
ATOM 1293 O O . SER A 1 166 ? -1.772 -14.156 -29.375 1 98.19 166 SER A O 1
ATOM 1295 N N . GLU A 1 167 ? -3.078 -15.875 -30.078 1 97.75 167 GLU A N 1
ATOM 1296 C CA . GLU A 1 167 ? -4.184 -14.984 -30.422 1 97.75 167 GLU A CA 1
ATOM 1297 C C . GLU A 1 167 ? -4.809 -14.367 -29.172 1 97.75 167 GLU A C 1
ATOM 1299 O O . GLU A 1 167 ? -5.516 -13.367 -29.266 1 97.75 167 GLU A O 1
ATOM 1304 N N . GLU A 1 168 ? -4.465 -14.961 -27.984 1 97.75 168 GLU A N 1
ATOM 1305 C CA . GLU A 1 168 ? -5.215 -14.508 -26.812 1 97.75 168 GLU A CA 1
ATOM 1306 C C . GLU A 1 168 ? -4.297 -14.297 -25.609 1 97.75 168 GLU A C 1
ATOM 1308 O O . GLU A 1 168 ? -4.75 -13.898 -24.531 1 97.75 168 GLU A O 1
ATOM 1313 N N . ILE A 1 169 ? -3.018 -14.594 -25.766 1 98.5 169 ILE A N 1
ATOM 1314 C CA . ILE A 1 169 ? -2.111 -14.477 -24.641 1 98.5 169 ILE A CA 1
ATOM 1315 C C . ILE A 1 169 ? -0.936 -13.578 -25 1 98.5 169 ILE A C 1
ATOM 1317 O O . ILE A 1 169 ? -0.376 -13.688 -26.094 1 98.5 169 ILE A O 1
ATOM 1321 N N . ALA A 1 170 ? -0.586 -12.648 -24.125 1 98.75 170 ALA A N 1
ATOM 1322 C CA . ALA A 1 170 ? 0.592 -11.797 -24.266 1 98.75 170 ALA A CA 1
ATOM 1323 C C . ALA A 1 170 ? 1.467 -11.859 -23.016 1 98.75 170 ALA A C 1
ATOM 1325 O O . ALA A 1 170 ? 0.956 -11.953 -21.906 1 98.75 170 ALA A O 1
ATOM 1326 N N . SER A 1 171 ? 2.762 -11.797 -23.281 1 98.81 171 SER A N 1
ATOM 1327 C CA . SER A 1 171 ? 3.725 -11.75 -22.188 1 98.81 171 SER A CA 1
ATOM 1328 C C . SER A 1 171 ? 4.199 -10.328 -21.922 1 98.81 171 SER A C 1
ATOM 1330 O O . SER A 1 171 ? 4.422 -9.555 -22.859 1 98.81 171 SER A O 1
ATOM 1332 N N . PHE A 1 172 ? 4.32 -10.008 -20.703 1 98.88 172 PHE A N 1
ATOM 1333 C CA . PHE A 1 172 ? 4.871 -8.734 -20.234 1 98.88 172 PHE A CA 1
ATOM 1334 C C . PHE A 1 172 ? 6.129 -8.969 -19.406 1 98.88 172 PHE A C 1
ATOM 1336 O O . PHE A 1 172 ? 6.098 -9.68 -18.406 1 98.88 172 PHE A O 1
ATOM 1343 N N . TYR A 1 173 ? 7.195 -8.391 -19.859 1 98.88 173 TYR A N 1
ATOM 1344 C CA . TYR A 1 173 ? 8.453 -8.406 -19.109 1 98.88 173 TYR A CA 1
ATOM 1345 C C . TYR A 1 173 ? 8.578 -7.164 -18.234 1 98.88 173 TYR A C 1
ATOM 1347 O O . TYR A 1 173 ? 8.609 -6.039 -18.734 1 98.88 173 TYR A O 1
ATOM 1355 N N . LEU A 1 174 ? 8.711 -7.406 -16.953 1 98.81 174 LEU A N 1
ATOM 1356 C CA . LEU A 1 174 ? 8.594 -6.316 -15.992 1 98.81 174 LEU A CA 1
ATOM 1357 C C . LEU A 1 174 ? 9.898 -6.133 -15.219 1 98.81 174 LEU A C 1
ATOM 1359 O O . LEU A 1 174 ? 10.367 -7.066 -14.562 1 98.81 174 LEU A O 1
ATOM 1363 N N . GLU A 1 175 ? 10.398 -4.961 -15.25 1 98.56 175 GLU A N 1
ATOM 1364 C CA . GLU A 1 175 ? 11.602 -4.578 -14.508 1 98.56 175 GLU A CA 1
ATOM 1365 C C . GLU A 1 175 ? 11.281 -3.543 -13.438 1 98.56 175 GLU A C 1
ATOM 1367 O O . GLU A 1 175 ? 10.477 -2.641 -13.656 1 98.56 175 GLU A O 1
ATOM 1372 N N . PRO A 1 176 ? 11.93 -3.695 -12.266 1 97.69 176 PRO A N 1
ATOM 1373 C CA . PRO A 1 176 ? 11.703 -2.646 -11.273 1 97.69 176 PRO A CA 1
ATOM 1374 C C . PRO A 1 176 ? 12.023 -1.251 -11.797 1 97.69 176 PRO A C 1
ATOM 1376 O O . PRO A 1 176 ? 13.125 -1.021 -12.312 1 97.69 176 PRO A O 1
ATOM 1379 N N . SER A 1 177 ? 11.125 -0.292 -11.617 1 97.19 177 SER A N 1
ATOM 1380 C CA . SER A 1 177 ? 11.328 1.051 -12.156 1 97.19 177 SER A CA 1
ATOM 1381 C C . SER A 1 177 ? 12.406 1.796 -11.375 1 97.19 177 SER A C 1
ATOM 1383 O O . SER A 1 177 ? 12.992 2.762 -11.867 1 97.19 177 SER A O 1
ATOM 1385 N N . ASP A 1 178 ? 12.68 1.345 -10.156 1 94 178 ASP A N 1
ATOM 1386 C CA . ASP A 1 178 ? 13.656 1.979 -9.281 1 94 178 ASP A CA 1
ATOM 1387 C C . ASP A 1 178 ? 15.062 1.473 -9.57 1 94 178 ASP A C 1
ATOM 1389 O O . ASP A 1 178 ? 16.031 1.885 -8.914 1 94 178 ASP A O 1
ATOM 1393 N N . GLY A 1 179 ? 15.156 0.541 -10.492 1 93.44 179 GLY A N 1
ATOM 1394 C CA . GLY A 1 179 ? 16.453 0.001 -10.883 1 93.44 179 GLY A CA 1
ATOM 1395 C C . GLY A 1 179 ? 17 -0.995 -9.883 1 93.44 179 GLY A C 1
ATOM 1396 O O . GLY A 1 179 ? 18.172 -1.377 -9.961 1 93.44 179 GLY A O 1
ATOM 1397 N N . GLY A 1 180 ? 16.203 -1.428 -8.992 1 94.38 180 GLY A N 1
ATOM 1398 C CA . GLY A 1 180 ? 16.672 -2.324 -7.953 1 94.38 180 GLY A CA 1
ATOM 1399 C C . GLY A 1 180 ? 16.641 -3.785 -8.359 1 94.38 180 GLY A C 1
ATOM 1400 O O . GLY A 1 180 ? 16.203 -4.117 -9.461 1 94.38 180 GLY A O 1
ATOM 1401 N N . ALA A 1 181 ? 17.109 -4.629 -7.418 1 95.06 181 ALA A N 1
ATOM 1402 C CA . ALA A 1 181 ? 17.188 -6.066 -7.656 1 95.06 181 ALA A CA 1
ATOM 1403 C C . ALA A 1 181 ? 15.812 -6.719 -7.516 1 95.06 181 ALA A C 1
ATOM 1405 O O . ALA A 1 181 ? 14.867 -6.086 -7.039 1 95.06 181 ALA A O 1
ATOM 1406 N N . LEU A 1 182 ? 15.695 -7.906 -8.016 1 96.06 182 LEU A N 1
ATOM 1407 C CA . LEU A 1 182 ? 14.523 -8.758 -7.855 1 96.06 182 LEU A CA 1
ATOM 1408 C C . LEU A 1 182 ? 14.797 -9.883 -6.863 1 96.06 182 LEU A C 1
ATOM 1410 O O . LEU A 1 182 ? 15.93 -10.359 -6.754 1 96.06 182 LEU A O 1
ATOM 1414 N N . PRO A 1 183 ? 13.711 -10.219 -6.156 1 93.19 183 PRO A N 1
ATOM 1415 C CA . PRO A 1 183 ? 13.898 -11.383 -5.285 1 93.19 183 PRO A CA 1
ATOM 1416 C C . PRO A 1 183 ? 13.938 -12.695 -6.062 1 93.19 183 PRO A C 1
ATOM 1418 O O . PRO A 1 183 ? 13.406 -12.781 -7.172 1 93.19 183 PRO A O 1
ATOM 1421 N N . ALA A 1 184 ? 14.594 -13.609 -5.344 1 91.38 184 ALA A N 1
ATOM 1422 C CA . ALA A 1 184 ? 14.383 -14.969 -5.836 1 91.38 184 ALA A CA 1
ATOM 1423 C C . ALA A 1 184 ? 12.945 -15.43 -5.578 1 91.38 184 ALA A C 1
ATOM 1425 O O . ALA A 1 184 ? 12.273 -14.906 -4.684 1 91.38 184 ALA A O 1
ATOM 1426 N N . PHE A 1 185 ? 12.375 -16.109 -6.453 1 97.12 185 PHE A N 1
ATOM 1427 C CA . PHE A 1 185 ? 11.062 -16.719 -6.246 1 97.12 185 PHE A CA 1
ATOM 1428 C C . PHE A 1 185 ? 11.07 -18.188 -6.645 1 97.12 185 PHE A C 1
ATOM 1430 O O . PHE A 1 185 ? 12.008 -18.656 -7.289 1 97.12 185 PHE A O 1
ATOM 1437 N N . LYS A 1 186 ? 10.141 -18.859 -6.164 1 97.75 186 LYS A N 1
ATOM 1438 C CA . LYS A 1 186 ? 9.984 -20.266 -6.535 1 97.75 186 LYS A CA 1
ATOM 1439 C C . LYS A 1 186 ? 9.141 -20.406 -7.793 1 97.75 186 LYS A C 1
ATOM 1441 O O . LYS A 1 186 ? 8.031 -19.875 -7.871 1 97.75 186 LYS A O 1
ATOM 1446 N N . PRO A 1 187 ? 9.68 -21.156 -8.789 1 98.44 187 PRO A N 1
ATOM 1447 C CA . PRO A 1 187 ? 8.914 -21.312 -10.023 1 98.44 187 PRO A CA 1
ATOM 1448 C C . PRO A 1 187 ? 7.527 -21.906 -9.789 1 98.44 187 PRO A C 1
ATOM 1450 O O . PRO A 1 187 ? 7.398 -23 -9.234 1 98.44 187 PRO A O 1
ATOM 1453 N N . GLY A 1 188 ? 6.551 -21.188 -10.219 1 98.06 188 GLY A N 1
ATOM 1454 C CA . GLY A 1 188 ? 5.16 -21.547 -9.984 1 98.06 188 GLY A CA 1
ATOM 1455 C C . GLY A 1 188 ? 4.398 -20.469 -9.227 1 98.06 188 GLY A C 1
ATOM 1456 O O . GLY A 1 188 ? 3.172 -20.391 -9.32 1 98.06 188 GLY A O 1
ATOM 1457 N N . GLN A 1 189 ? 5.113 -19.578 -8.539 1 98.06 189 GLN A N 1
ATOM 1458 C CA . GLN A 1 189 ? 4.508 -18.5 -7.766 1 98.06 189 GLN A CA 1
ATOM 1459 C C . GLN A 1 189 ? 3.91 -17.438 -8.688 1 98.06 189 GLN A C 1
ATOM 1461 O O . GLN A 1 189 ? 4.145 -17.453 -9.898 1 98.06 189 GLN A O 1
ATOM 1466 N N . TYR A 1 190 ? 3.051 -16.578 -8.055 1 98.06 190 TYR A N 1
ATOM 1467 C CA . TYR A 1 190 ? 2.395 -15.516 -8.805 1 98.06 190 TYR A CA 1
ATOM 1468 C C . TYR A 1 190 ? 2.646 -14.156 -8.156 1 98.06 190 TYR A C 1
ATOM 1470 O O . TYR A 1 190 ? 3.191 -14.078 -7.055 1 98.06 190 TYR A O 1
ATOM 1478 N N . VAL A 1 191 ? 2.352 -13.141 -8.891 1 98.31 191 VAL A N 1
ATOM 1479 C CA . VAL A 1 191 ? 2.293 -11.773 -8.367 1 98.31 191 VAL A CA 1
ATOM 1480 C C . VAL A 1 191 ? 0.91 -11.18 -8.625 1 98.31 191 VAL A C 1
ATOM 1482 O O . VAL A 1 191 ? 0.212 -11.594 -9.555 1 98.31 191 VAL A O 1
ATOM 1485 N N . SER A 1 192 ? 0.535 -10.289 -7.77 1 97.88 192 SER A N 1
ATOM 1486 C CA . SER A 1 192 ? -0.604 -9.43 -8.078 1 97.88 192 SER A CA 1
ATOM 1487 C C . SER A 1 192 ? -0.17 -8.188 -8.852 1 97.88 192 SER A C 1
ATOM 1489 O O . SER A 1 192 ? 0.87 -7.598 -8.555 1 97.88 192 SER A O 1
ATOM 1491 N N . VAL A 1 193 ? -0.911 -7.938 -9.859 1 98.25 193 VAL A N 1
ATOM 1492 C CA . VAL A 1 193 ? -0.713 -6.742 -10.672 1 98.25 193 VAL A CA 1
ATOM 1493 C C . VAL A 1 193 ? -1.893 -5.789 -10.484 1 98.25 193 VAL A C 1
ATOM 1495 O O . VAL A 1 193 ? -3.045 -6.172 -10.695 1 98.25 193 VAL A O 1
ATOM 1498 N N . LYS A 1 194 ? -1.583 -4.633 -10.094 1 96.81 194 LYS A N 1
ATOM 1499 C CA . LYS A 1 194 ? -2.625 -3.645 -9.828 1 96.81 194 LYS A CA 1
ATOM 1500 C C . LYS A 1 194 ? -2.596 -2.521 -10.859 1 96.81 194 LYS A C 1
ATOM 1502 O O . LYS A 1 194 ? -1.523 -2.021 -11.211 1 96.81 194 LYS A O 1
ATOM 1507 N N . ARG A 1 195 ? -3.725 -2.131 -11.367 1 95.69 195 ARG A N 1
ATOM 1508 C CA . ARG A 1 195 ? -3.9 -1.017 -12.289 1 95.69 195 ARG A CA 1
ATOM 1509 C C . ARG A 1 195 ? -5.199 -0.268 -12.008 1 95.69 195 ARG A C 1
ATOM 1511 O O . ARG A 1 195 ? -6.191 -0.872 -11.594 1 95.69 195 ARG A O 1
ATOM 1518 N N . PHE A 1 196 ? -5.191 1.027 -12.164 1 95.62 196 PHE A N 1
ATOM 1519 C CA . PHE A 1 196 ? -6.41 1.821 -12.047 1 95.62 196 PHE A CA 1
ATOM 1520 C C . PHE A 1 196 ? -7.277 1.666 -13.289 1 95.62 196 PHE A C 1
ATOM 1522 O O . PHE A 1 196 ? -6.801 1.84 -14.414 1 95.62 196 PHE A O 1
ATOM 1529 N N . VAL A 1 197 ? -8.492 1.281 -13.078 1 95.5 197 VAL A N 1
ATOM 1530 C CA . VAL A 1 197 ? -9.5 1.153 -14.133 1 95.5 197 VAL A CA 1
ATOM 1531 C C . VAL A 1 197 ? -10.391 2.391 -14.148 1 95.5 197 VAL A C 1
ATOM 1533 O O . VAL A 1 197 ? -11.359 2.477 -13.383 1 95.5 197 VAL A O 1
ATOM 1536 N N . ALA A 1 198 ? -10.172 3.242 -15.055 1 93.06 198 ALA A N 1
ATOM 1537 C CA . ALA A 1 198 ? -10.836 4.539 -15.102 1 93.06 198 ALA A CA 1
ATOM 1538 C C . ALA A 1 198 ? -12.352 4.375 -15.172 1 93.06 198 ALA A C 1
ATOM 1540 O O . ALA A 1 198 ? -13.102 5.09 -14.5 1 93.06 198 ALA A O 1
ATOM 1541 N N . GLU A 1 199 ? -12.812 3.393 -15.906 1 91.69 199 GLU A N 1
ATOM 1542 C CA . GLU A 1 199 ? -14.234 3.164 -16.125 1 91.69 199 GLU A CA 1
ATOM 1543 C C . GLU A 1 199 ? -14.945 2.824 -14.812 1 91.69 199 GLU A C 1
ATOM 1545 O O . GLU A 1 199 ? -16.109 3.162 -14.625 1 91.69 199 GLU A O 1
ATOM 1550 N N . TRP A 1 200 ? -14.203 2.193 -13.953 1 93.06 200 TRP A N 1
ATOM 1551 C CA . TRP A 1 200 ? -14.805 1.763 -12.695 1 93.06 200 TRP A CA 1
ATOM 1552 C C . TRP A 1 200 ? -14.445 2.725 -11.562 1 93.06 200 TRP A C 1
ATOM 1554 O O . TRP A 1 200 ? -15.031 2.664 -10.477 1 93.06 200 TRP A O 1
ATOM 1564 N N . GLY A 1 201 ? -13.43 3.633 -11.836 1 95.06 201 GLY A N 1
ATOM 1565 C CA . GLY A 1 201 ? -12.938 4.5 -10.773 1 95.06 201 GLY A CA 1
ATOM 1566 C C . GLY A 1 201 ? -12.258 3.738 -9.648 1 95.06 201 GLY A C 1
ATOM 1567 O O . GLY A 1 201 ? -12.297 4.164 -8.492 1 95.06 201 GLY A O 1
ATOM 1568 N N . LEU A 1 202 ? -11.727 2.557 -9.961 1 95.75 202 LEU A N 1
ATOM 1569 C CA . LEU A 1 202 ? -11.18 1.664 -8.945 1 95.75 202 LEU A CA 1
ATOM 1570 C C . LEU A 1 202 ? -9.805 1.151 -9.352 1 95.75 202 LEU A C 1
ATOM 1572 O O . LEU A 1 202 ? -9.562 0.883 -10.531 1 95.75 202 LEU A O 1
ATOM 1576 N N . SER A 1 203 ? -8.93 1.082 -8.383 1 95.38 203 SER A N 1
ATOM 1577 C CA . SER A 1 203 ? -7.758 0.237 -8.57 1 95.38 203 SER A CA 1
ATOM 1578 C C . SER A 1 203 ? -8.117 -1.241 -8.477 1 95.38 203 SER A C 1
ATOM 1580 O O . SER A 1 203 ? -8.828 -1.658 -7.559 1 95.38 203 SER A O 1
ATOM 1582 N N . GLN A 1 204 ? -7.633 -1.998 -9.43 1 95.25 204 GLN A N 1
ATOM 1583 C CA . GLN A 1 204 ? -8.008 -3.408 -9.461 1 95.25 204 GLN A CA 1
ATOM 1584 C C . GLN A 1 204 ? -6.773 -4.305 -9.547 1 95.25 204 GLN A C 1
ATOM 1586 O O . GLN A 1 204 ? -5.996 -4.207 -10.5 1 95.25 204 GLN A O 1
ATOM 1591 N N . PRO A 1 205 ? -6.555 -5.191 -8.586 1 95.62 205 PRO A N 1
ATOM 1592 C CA . PRO A 1 205 ? -5.488 -6.195 -8.641 1 95.62 205 PRO A CA 1
ATOM 1593 C C . PRO A 1 205 ? -5.957 -7.523 -9.227 1 95.62 205 PRO A C 1
ATOM 1595 O O . PRO A 1 205 ? -7.121 -7.902 -9.062 1 95.62 205 PRO A O 1
ATOM 1598 N N . ARG A 1 206 ? -5.078 -8.148 -9.953 1 95.75 206 ARG A N 1
ATOM 1599 C CA . ARG A 1 206 ? -5.238 -9.516 -10.43 1 95.75 206 ARG A CA 1
ATOM 1600 C C . ARG A 1 206 ? -3.967 -10.328 -10.211 1 95.75 206 ARG A C 1
ATOM 1602 O O . ARG A 1 206 ? -2.859 -9.789 -10.305 1 95.75 206 ARG A O 1
ATOM 1609 N N . GLN A 1 207 ? -4.18 -11.57 -9.938 1 95.88 207 GLN A N 1
ATOM 1610 C CA . GLN A 1 207 ? -3.029 -12.445 -9.766 1 95.88 207 GLN A CA 1
ATOM 1611 C C . GLN A 1 207 ? -2.633 -13.094 -11.094 1 95.88 207 GLN A C 1
ATOM 1613 O O . GLN A 1 207 ? -3.482 -13.617 -11.812 1 95.88 207 GLN A O 1
ATOM 1618 N N . TYR A 1 208 ? -1.387 -13.039 -11.398 1 97.62 208 TYR A N 1
ATOM 1619 C CA . TYR A 1 208 ? -0.821 -13.703 -12.57 1 97.62 208 TYR A CA 1
ATOM 1620 C C . TYR A 1 208 ? 0.419 -14.508 -12.195 1 97.62 208 TYR A C 1
ATOM 1622 O O . TYR A 1 208 ? 1.346 -13.977 -11.578 1 97.62 208 TYR A O 1
ATOM 1630 N N . SER A 1 209 ? 0.411 -15.758 -12.633 1 98 209 SER A N 1
ATOM 1631 C CA . SER A 1 209 ? 1.59 -16.578 -12.391 1 98 209 SER A CA 1
ATOM 1632 C C . SER A 1 209 ? 2.814 -16.016 -13.102 1 98 209 SER A C 1
ATOM 1634 O O . SER A 1 209 ? 2.709 -15.5 -14.219 1 98 209 SER A O 1
ATOM 1636 N N . LEU A 1 210 ? 3.932 -16.141 -12.438 1 98.56 210 LEU A N 1
ATOM 1637 C CA . LEU A 1 210 ? 5.191 -15.875 -13.125 1 98.56 210 LEU A CA 1
ATOM 1638 C C . LEU A 1 210 ? 5.484 -16.953 -14.164 1 98.56 210 LEU A C 1
ATOM 1640 O O . LEU A 1 210 ? 5.391 -18.141 -13.875 1 98.56 210 LEU A O 1
ATOM 1644 N N . SER A 1 211 ? 5.867 -16.484 -15.367 1 98.69 211 SER A N 1
ATOM 1645 C CA . SER A 1 211 ? 5.883 -17.422 -16.484 1 98.69 211 SER A CA 1
ATOM 1646 C C . SER A 1 211 ? 7.293 -17.594 -17.031 1 98.69 211 SER A C 1
ATOM 1648 O O . SER A 1 211 ? 7.465 -17.969 -18.203 1 98.69 211 SER A O 1
ATOM 1650 N N . ASP A 1 212 ? 8.25 -17.234 -16.312 1 98.19 212 ASP A N 1
ATOM 1651 C CA . ASP A 1 212 ? 9.656 -17.516 -16.609 1 98.19 212 ASP A CA 1
ATOM 1652 C C . ASP A 1 212 ? 10.414 -17.891 -15.344 1 98.19 212 ASP A C 1
ATOM 1654 O O . ASP A 1 212 ? 9.992 -17.562 -14.242 1 98.19 212 ASP A O 1
ATOM 1658 N N . ALA A 1 213 ? 11.477 -18.609 -15.547 1 97.88 213 ALA A N 1
ATOM 1659 C CA . ALA A 1 213 ? 12.328 -18.938 -14.406 1 97.88 213 ALA A CA 1
ATOM 1660 C C . ALA A 1 213 ? 12.953 -17.688 -13.812 1 97.88 213 ALA A C 1
ATOM 1662 O O . ALA A 1 213 ? 13.164 -16.703 -14.516 1 97.88 213 ALA A O 1
ATOM 1663 N N . PRO A 1 214 ? 13.219 -17.781 -12.461 1 97 214 PRO A N 1
ATOM 1664 C CA . PRO A 1 214 ? 13.953 -16.641 -11.883 1 97 214 PRO A CA 1
ATOM 1665 C C . PRO A 1 214 ? 15.281 -16.391 -12.586 1 97 214 PRO A C 1
ATOM 1667 O O . PRO A 1 214 ? 16.031 -17.328 -12.891 1 97 214 PRO A O 1
ATOM 1670 N N . ASN A 1 215 ? 15.578 -15.07 -12.875 1 96.62 215 ASN A N 1
ATOM 1671 C CA . ASN A 1 215 ? 16.781 -14.734 -13.625 1 96.62 215 ASN A CA 1
ATOM 1672 C C . ASN A 1 215 ? 17.438 -13.461 -13.094 1 96.62 215 ASN A C 1
ATOM 1674 O O . ASN A 1 215 ? 18.5 -13.062 -13.57 1 96.62 215 ASN A O 1
ATOM 1678 N N . GLY A 1 216 ? 16.797 -12.773 -12.188 1 95.38 216 GLY A N 1
ATOM 1679 C CA . GLY A 1 216 ? 17.359 -11.594 -11.555 1 95.38 216 GLY A CA 1
ATOM 1680 C C . GLY A 1 216 ? 17.219 -10.344 -12.398 1 95.38 216 GLY A C 1
ATOM 1681 O O . GLY A 1 216 ? 17.672 -9.266 -12 1 95.38 216 GLY A O 1
ATOM 1682 N N . GLU A 1 217 ? 16.578 -10.43 -13.523 1 96.69 217 GLU A N 1
ATOM 1683 C CA . GLU A 1 217 ? 16.531 -9.305 -14.453 1 96.69 217 GLU A CA 1
ATOM 1684 C C . GLU A 1 217 ? 15.109 -8.773 -14.602 1 96.69 217 GLU A C 1
ATOM 1686 O O . GLU A 1 217 ? 14.891 -7.559 -14.609 1 96.69 217 GLU A O 1
ATOM 1691 N N . TYR A 1 218 ? 14.203 -9.664 -14.758 1 98.31 218 TYR A N 1
ATOM 1692 C CA . TYR A 1 218 ? 12.812 -9.273 -14.953 1 98.31 218 TYR A CA 1
ATOM 1693 C C . TYR A 1 218 ? 11.867 -10.336 -14.406 1 98.31 218 TYR A C 1
ATOM 1695 O O . TYR A 1 218 ? 12.281 -11.469 -14.148 1 98.31 218 TYR A O 1
ATOM 1703 N N . LEU A 1 219 ? 10.695 -9.922 -14.141 1 98.75 219 LEU A N 1
ATOM 1704 C CA . LEU A 1 219 ? 9.562 -10.82 -13.953 1 98.75 219 LEU A CA 1
ATOM 1705 C C . LEU A 1 219 ? 8.703 -10.883 -15.203 1 98.75 219 LEU A C 1
ATOM 1707 O O . LEU A 1 219 ? 8.391 -9.852 -15.805 1 98.75 219 LEU A O 1
ATOM 1711 N N . ARG A 1 220 ? 8.336 -12.055 -15.617 1 98.81 220 ARG A N 1
ATOM 1712 C CA . ARG A 1 220 ? 7.449 -12.195 -16.766 1 98.81 220 ARG A CA 1
ATOM 1713 C C . ARG A 1 220 ? 6.09 -12.734 -16.359 1 98.81 220 ARG A C 1
ATOM 1715 O O . ARG A 1 220 ? 6.008 -13.727 -15.625 1 98.81 220 ARG A O 1
ATOM 1722 N N . ILE A 1 221 ? 5.121 -12.055 -16.734 1 98.75 221 ILE A N 1
ATOM 1723 C CA . ILE A 1 221 ? 3.77 -12.594 -16.641 1 98.75 221 ILE A CA 1
ATOM 1724 C C . ILE A 1 221 ? 3.197 -12.781 -18.047 1 98.75 221 ILE A C 1
ATOM 1726 O O . ILE A 1 221 ? 3.615 -12.102 -18.984 1 98.75 221 ILE A O 1
ATOM 1730 N N . SER A 1 222 ? 2.344 -13.703 -18.203 1 98.81 222 SER A N 1
ATOM 1731 C CA . SER A 1 222 ? 1.625 -13.953 -19.453 1 98.81 222 SER A CA 1
ATOM 1732 C C . SER A 1 222 ? 0.118 -14 -19.219 1 98.81 222 SER A C 1
ATOM 1734 O O . SER A 1 222 ? -0.376 -14.852 -18.469 1 98.81 222 SER A O 1
ATOM 1736 N N . VAL A 1 223 ? -0.534 -13.062 -19.875 1 98.5 223 VAL A N 1
ATOM 1737 C CA . VAL A 1 223 ? -1.928 -12.789 -19.531 1 98.5 223 VAL A CA 1
ATOM 1738 C C . VAL A 1 223 ? -2.826 -13.18 -20.703 1 98.5 223 VAL A C 1
ATOM 1740 O O . VAL A 1 223 ? -2.592 -12.758 -21.844 1 98.5 223 VAL A O 1
ATOM 1743 N N . LYS A 1 224 ? -3.799 -14.016 -20.438 1 97.88 224 LYS A N 1
ATOM 1744 C CA . LYS A 1 224 ? -4.836 -14.305 -21.422 1 97.88 224 LYS A CA 1
ATOM 1745 C C . LYS A 1 224 ? -5.883 -13.195 -21.453 1 97.88 224 LYS A C 1
ATOM 1747 O O . LYS A 1 224 ? -6.422 -12.805 -20.422 1 97.88 224 LYS A O 1
ATOM 1752 N N . ARG A 1 225 ? -6.152 -12.727 -22.578 1 97.44 225 ARG A N 1
ATOM 1753 C CA . ARG A 1 225 ? -7.242 -11.773 -22.781 1 97.44 225 ARG A CA 1
ATOM 1754 C C . ARG A 1 225 ? -8.594 -12.453 -22.609 1 97.44 225 ARG A C 1
ATOM 1756 O O . ARG A 1 225 ? -8.969 -13.32 -23.391 1 97.44 225 ARG A O 1
ATOM 1763 N N . GLU A 1 226 ? -9.32 -12.062 -21.625 1 94.19 226 GLU A N 1
ATOM 1764 C CA . GLU A 1 226 ? -10.641 -12.641 -21.406 1 94.19 226 GLU A CA 1
ATOM 1765 C C . GLU A 1 226 ? -11.711 -11.875 -22.172 1 94.19 226 GLU A C 1
ATOM 1767 O O . GLU A 1 226 ? -12.312 -10.938 -21.625 1 94.19 226 GLU A O 1
ATOM 1772 N N . ASP A 1 227 ? -12.023 -12.352 -23.281 1 93.12 227 ASP A N 1
ATOM 1773 C CA . ASP A 1 227 ? -13.039 -11.711 -24.109 1 93.12 227 ASP A CA 1
ATOM 1774 C C . ASP A 1 227 ? -14.445 -12.078 -23.641 1 93.12 227 ASP A C 1
ATOM 1776 O O . ASP A 1 227 ? -14.625 -13.055 -22.906 1 93.12 227 ASP A O 1
ATOM 1780 N N . ALA A 1 228 ? -15.289 -11.242 -24 1 90.31 228 ALA A N 1
ATOM 1781 C CA . ALA A 1 228 ? -16.688 -11.531 -23.656 1 90.31 228 ALA A CA 1
ATOM 1782 C C . ALA A 1 228 ? -17.156 -12.82 -24.312 1 90.31 228 ALA A C 1
ATOM 1784 O O . ALA A 1 228 ? -16.766 -13.125 -25.453 1 90.31 228 ALA A O 1
ATOM 1785 N N . ALA A 1 229 ? -17.781 -13.633 -23.547 1 86.31 229 ALA A N 1
ATOM 1786 C CA . ALA A 1 229 ? -18.422 -14.852 -24.031 1 86.31 229 ALA A CA 1
ATOM 1787 C C . ALA A 1 229 ? -19.891 -14.906 -23.594 1 86.31 229 ALA A C 1
ATOM 1789 O O . ALA A 1 229 ? -20.344 -14.055 -22.828 1 86.31 229 ALA A O 1
ATOM 1790 N N . GLN A 1 230 ? -20.641 -15.836 -24.188 1 77.94 230 GLN A N 1
ATOM 1791 C CA . GLN A 1 230 ? -22.047 -15.945 -23.812 1 77.94 230 GLN A CA 1
ATOM 1792 C C . GLN A 1 230 ? -22.203 -16.031 -22.297 1 77.94 230 GLN A C 1
ATOM 1794 O O . GLN A 1 230 ? -21.641 -16.938 -21.656 1 77.94 230 GLN A O 1
ATOM 1799 N N . GLY A 1 231 ? -22.781 -15 -21.719 1 76.5 231 GLY A N 1
ATOM 1800 C CA . GLY A 1 231 ? -23.094 -14.984 -20.297 1 76.5 231 GLY A CA 1
ATOM 1801 C C . GLY A 1 231 ? -21.938 -14.516 -19.438 1 76.5 231 GLY A C 1
ATOM 1802 O O . GLY A 1 231 ? -22.031 -14.516 -18.219 1 76.5 231 GLY A O 1
ATOM 1803 N N . LYS A 1 232 ? -20.812 -14.242 -20.016 1 81.06 232 LYS A N 1
ATOM 1804 C CA . LYS A 1 232 ? -19.656 -13.797 -19.25 1 81.06 232 LYS A CA 1
ATOM 1805 C C . LYS A 1 232 ? -19.094 -12.492 -19.812 1 81.06 232 LYS A C 1
ATOM 1807 O O . LYS A 1 232 ? -18.656 -12.453 -20.969 1 81.06 232 LYS A O 1
ATOM 1812 N N . PRO A 1 233 ? -19.125 -11.484 -19.031 1 85.5 233 PRO A N 1
ATOM 1813 C CA . PRO A 1 233 ? -18.531 -10.242 -19.531 1 85.5 233 PRO A CA 1
ATOM 1814 C C . PRO A 1 233 ? -17.031 -10.352 -19.734 1 85.5 233 PRO A C 1
ATOM 1816 O O . PRO A 1 233 ? -16.391 -11.258 -19.172 1 85.5 233 PRO A O 1
ATOM 1819 N N . ALA A 1 234 ? -16.5 -9.484 -20.562 1 90.5 234 ALA A N 1
ATOM 1820 C CA . ALA A 1 234 ? -15.055 -9.43 -20.766 1 90.5 234 ALA A CA 1
ATOM 1821 C C . ALA A 1 234 ? -14.336 -9.078 -19.469 1 90.5 234 ALA A C 1
ATOM 1823 O O . ALA A 1 234 ? -14.82 -8.266 -18.688 1 90.5 234 ALA A O 1
ATOM 1824 N N . GLY A 1 235 ? -13.242 -9.758 -19.281 1 90.69 235 GLY A N 1
ATOM 1825 C CA . GLY A 1 235 ? -12.406 -9.359 -18.156 1 90.69 235 GLY A CA 1
ATOM 1826 C C . GLY A 1 235 ? -11.828 -7.961 -18.328 1 90.69 235 GLY A C 1
ATOM 1827 O O . GLY A 1 235 ? -11.219 -7.648 -19.344 1 90.69 235 GLY A O 1
ATOM 1828 N N . ARG A 1 236 ? -11.969 -7.152 -17.422 1 90.75 236 ARG A N 1
ATOM 1829 C CA . ARG A 1 236 ? -11.586 -5.754 -17.562 1 90.75 236 ARG A CA 1
ATOM 1830 C C . ARG A 1 236 ? -10.07 -5.594 -17.516 1 90.75 236 ARG A C 1
ATOM 1832 O O . ARG A 1 236 ? -9.469 -5 -18.406 1 90.75 236 ARG A O 1
ATOM 1839 N N . VAL A 1 237 ? -9.414 -6.176 -16.547 1 94.5 237 VAL A N 1
ATOM 1840 C CA . VAL A 1 237 ? -7.984 -5.945 -16.344 1 94.5 237 VAL A CA 1
ATOM 1841 C C . VAL A 1 237 ? -7.184 -6.648 -17.438 1 94.5 237 VAL A C 1
ATOM 1843 O O . VAL A 1 237 ? -6.23 -6.082 -17.969 1 94.5 237 VAL A O 1
ATOM 1846 N N . SER A 1 238 ? -7.547 -7.883 -17.719 1 96.44 238 SER A N 1
ATOM 1847 C CA . SER A 1 238 ? -6.836 -8.586 -18.781 1 96.44 238 SER A CA 1
ATOM 1848 C C . SER A 1 238 ? -6.902 -7.82 -20.094 1 96.44 238 SER A C 1
ATOM 1850 O O . SER A 1 238 ? -5.891 -7.672 -20.781 1 96.44 238 SER A O 1
ATOM 1852 N N . ASN A 1 239 ? -8.078 -7.336 -20.438 1 96.56 239 ASN A N 1
ATOM 1853 C CA . ASN A 1 239 ? -8.227 -6.574 -21.672 1 96.56 239 ASN A CA 1
ATOM 1854 C C . ASN A 1 239 ? -7.496 -5.238 -21.609 1 96.56 239 ASN A C 1
ATOM 1856 O O . ASN A 1 239 ? -6.934 -4.785 -22.594 1 96.56 239 ASN A O 1
ATOM 1860 N N . LEU A 1 240 ? -7.578 -4.621 -20.484 1 96.94 240 LEU A N 1
ATOM 1861 C CA . LEU A 1 240 ? -6.836 -3.381 -20.297 1 96.94 240 LEU A CA 1
ATOM 1862 C C . LEU A 1 240 ? -5.344 -3.6 -20.531 1 96.94 240 LEU A C 1
ATOM 1864 O O . LEU A 1 240 ? -4.703 -2.811 -21.234 1 96.94 240 LEU A O 1
ATOM 1868 N N . LEU A 1 241 ? -4.762 -4.648 -19.984 1 98.06 241 LEU A N 1
ATOM 1869 C CA . LEU A 1 241 ? -3.346 -4.957 -20.156 1 98.06 241 LEU A CA 1
ATOM 1870 C C . LEU A 1 241 ? -3.018 -5.156 -21.641 1 98.06 241 LEU A C 1
ATOM 1872 O O . LEU A 1 241 ? -1.993 -4.672 -22.125 1 98.06 241 LEU A O 1
ATOM 1876 N N . HIS A 1 242 ? -3.896 -5.859 -22.312 1 98.25 242 HIS A N 1
ATOM 1877 C CA . HIS A 1 242 ? -3.668 -6.152 -23.719 1 98.25 242 HIS A CA 1
ATOM 1878 C C . HIS A 1 242 ? -3.797 -4.891 -24.578 1 98.25 242 HIS A C 1
ATOM 1880 O O . HIS A 1 242 ? -2.957 -4.637 -25.438 1 98.25 242 HIS A O 1
ATOM 1886 N N . ARG A 1 243 ? -4.75 -4.066 -24.312 1 96.81 243 ARG A N 1
ATOM 1887 C CA . ARG A 1 243 ? -5.129 -2.994 -25.234 1 96.81 243 ARG A CA 1
ATOM 1888 C C . ARG A 1 243 ? -4.438 -1.688 -24.859 1 96.81 243 ARG A C 1
ATOM 1890 O O . ARG A 1 243 ? -4.098 -0.888 -25.734 1 96.81 243 ARG A O 1
ATOM 1897 N N . GLU A 1 244 ? -4.219 -1.494 -23.562 1 96.56 244 GLU A N 1
ATOM 1898 C CA . GLU A 1 244 ? -3.83 -0.158 -23.125 1 96.56 244 GLU A CA 1
ATOM 1899 C C . GLU A 1 244 ? -2.393 -0.142 -22.609 1 96.56 244 GLU A C 1
ATOM 1901 O O . GLU A 1 244 ? -1.728 0.896 -22.641 1 96.56 244 GLU A O 1
ATOM 1906 N N . VAL A 1 245 ? -1.876 -1.181 -22.141 1 97.75 245 VAL A N 1
ATOM 1907 C CA . VAL A 1 245 ? -0.533 -1.203 -21.562 1 97.75 245 VAL A CA 1
ATOM 1908 C C . VAL A 1 245 ? 0.497 -1.418 -22.672 1 97.75 245 VAL A C 1
ATOM 1910 O O . VAL A 1 245 ? 0.375 -2.352 -23.469 1 97.75 245 VAL A O 1
ATOM 1913 N N . GLN A 1 246 ? 1.455 -0.568 -22.734 1 97.94 246 GLN A N 1
ATOM 1914 C CA . GLN A 1 246 ? 2.518 -0.603 -23.734 1 97.94 246 GLN A CA 1
ATOM 1915 C C . GLN A 1 246 ? 3.893 -0.627 -23.062 1 97.94 246 GLN A C 1
ATOM 1917 O O . GLN A 1 246 ? 4.008 -0.451 -21.859 1 97.94 246 GLN A O 1
ATOM 1922 N N . VAL A 1 247 ? 4.898 -0.879 -23.906 1 98.5 247 VAL A N 1
ATOM 1923 C CA . VAL A 1 247 ? 6.277 -0.819 -23.438 1 98.5 247 VAL A CA 1
ATOM 1924 C C . VAL A 1 247 ? 6.562 0.562 -22.859 1 98.5 247 VAL A C 1
ATOM 1926 O O . VAL A 1 247 ? 6.195 1.581 -23.438 1 98.5 247 VAL A O 1
ATOM 1929 N N . GLY A 1 248 ? 7.121 0.621 -21.672 1 97.69 248 GLY A N 1
ATOM 1930 C CA . GLY A 1 248 ? 7.414 1.873 -21 1 97.69 248 GLY A CA 1
ATOM 1931 C C . GLY A 1 248 ? 6.418 2.205 -19.906 1 97.69 248 GLY A C 1
ATOM 1932 O O . GLY A 1 248 ? 6.723 2.979 -18.984 1 97.69 248 GLY A O 1
ATOM 1933 N N . ASP A 1 249 ? 5.215 1.654 -19.984 1 97.69 249 ASP A N 1
ATOM 1934 C CA . ASP A 1 249 ? 4.199 1.896 -18.953 1 97.69 249 ASP A CA 1
ATOM 1935 C C . ASP A 1 249 ? 4.594 1.255 -17.625 1 97.69 249 ASP A C 1
ATOM 1937 O O . ASP A 1 249 ? 5.453 0.371 -17.594 1 97.69 249 ASP A O 1
ATOM 1941 N N . VAL A 1 250 ? 3.986 1.762 -16.562 1 97.69 250 VAL A N 1
ATOM 1942 C CA . VAL A 1 250 ? 4.32 1.298 -15.219 1 97.69 250 VAL A CA 1
ATOM 1943 C C . VAL A 1 250 ? 3.133 0.554 -14.617 1 97.69 250 VAL A C 1
ATOM 1945 O O . VAL A 1 250 ? 1.986 0.99 -14.758 1 97.69 250 VAL A O 1
ATOM 1948 N N . LEU A 1 251 ? 3.383 -0.599 -14.039 1 98.06 251 LEU A N 1
ATOM 1949 C CA . LEU A 1 251 ? 2.436 -1.396 -13.266 1 98.06 251 LEU A CA 1
ATOM 1950 C C . LEU A 1 251 ? 2.916 -1.571 -11.828 1 98.06 251 LEU A C 1
ATOM 1952 O O . LEU A 1 251 ? 4.121 -1.57 -11.57 1 98.06 251 LEU A O 1
ATOM 1956 N N . GLU A 1 252 ? 1.988 -1.711 -10.938 1 97.88 252 GLU A N 1
ATOM 1957 C CA . GLU A 1 252 ? 2.336 -2.006 -9.547 1 97.88 252 GLU A CA 1
ATOM 1958 C C . GLU A 1 252 ? 2.215 -3.498 -9.258 1 97.88 252 GLU A C 1
ATOM 1960 O O . GLU A 1 252 ? 1.188 -4.113 -9.547 1 97.88 252 GLU A O 1
ATOM 1965 N N . LEU A 1 253 ? 3.27 -4.039 -8.633 1 98.56 253 LEU A N 1
ATOM 1966 C CA . LEU A 1 253 ? 3.27 -5.473 -8.367 1 98.56 253 LEU A CA 1
ATOM 1967 C C . LEU A 1 253 ? 3.451 -5.754 -6.883 1 98.56 253 LEU A C 1
ATOM 1969 O O . LEU A 1 253 ? 4.184 -5.035 -6.195 1 98.56 253 LEU A O 1
ATOM 1973 N N . SER A 1 254 ? 2.82 -6.801 -6.418 1 98.19 254 SER A N 1
ATOM 1974 C CA . SER A 1 254 ? 3.176 -7.391 -5.133 1 98.19 254 SER A CA 1
ATOM 1975 C C . SER A 1 254 ? 4.434 -8.25 -5.246 1 98.19 254 SER A C 1
ATOM 1977 O O . SER A 1 254 ? 4.867 -8.578 -6.352 1 98.19 254 SER A O 1
ATOM 1979 N N . ALA A 1 255 ? 5.004 -8.57 -4.062 1 97.94 255 ALA A N 1
ATOM 1980 C CA . ALA A 1 255 ? 6.051 -9.594 -4.055 1 97.94 255 ALA A CA 1
ATOM 1981 C C . ALA A 1 255 ? 5.484 -10.961 -4.43 1 97.94 255 ALA A C 1
ATOM 1983 O O . ALA A 1 255 ? 4.289 -11.203 -4.27 1 97.94 255 ALA A O 1
ATOM 1984 N N . PRO A 1 256 ? 6.293 -11.812 -4.992 1 98.38 256 PRO A N 1
ATOM 1985 C CA . PRO A 1 256 ? 5.82 -13.148 -5.352 1 98.38 256 PRO A CA 1
ATOM 1986 C C . PRO A 1 256 ? 5.227 -13.906 -4.168 1 98.38 256 PRO A C 1
ATOM 1988 O O . PRO A 1 256 ? 5.773 -13.852 -3.062 1 98.38 256 PRO A O 1
ATOM 1991 N N . GLN A 1 257 ? 4.105 -14.492 -4.414 1 97.62 257 GLN A N 1
ATOM 1992 C CA . GLN A 1 257 ? 3.404 -15.312 -3.434 1 97.62 257 GLN A CA 1
ATOM 1993 C C . GLN A 1 257 ? 2.867 -16.594 -4.07 1 97.62 257 GLN A C 1
ATOM 1995 O O . GLN A 1 257 ? 2.98 -16.781 -5.281 1 97.62 257 GLN A O 1
ATOM 2000 N N . GLY A 1 258 ? 2.309 -17.516 -3.227 1 96.5 258 GLY A N 1
ATOM 2001 C CA . GLY A 1 258 ? 1.714 -18.75 -3.697 1 96.5 258 GLY A CA 1
ATOM 2002 C C . GLY A 1 258 ? 2.379 -20 -3.123 1 96.5 258 GLY A C 1
ATOM 2003 O O . GLY A 1 258 ? 3.59 -20 -2.885 1 96.5 258 GLY A O 1
ATOM 2004 N N . ASP A 1 259 ? 1.584 -21.031 -3.08 1 94.44 259 ASP A N 1
ATOM 2005 C CA . ASP A 1 259 ? 2.09 -22.281 -2.506 1 94.44 259 ASP A CA 1
ATOM 2006 C C . ASP A 1 259 ? 2.182 -23.375 -3.564 1 94.44 259 ASP A C 1
ATOM 2008 O O . ASP A 1 259 ? 2.369 -24.547 -3.234 1 94.44 259 ASP A O 1
ATOM 2012 N N . PHE A 1 260 ? 1.937 -23.016 -4.793 1 96.25 260 PHE A N 1
ATOM 2013 C CA . PHE A 1 260 ? 2.174 -23.875 -5.941 1 96.25 260 PHE A CA 1
ATOM 2014 C C . PHE A 1 260 ? 3.514 -23.562 -6.594 1 96.25 260 PHE A C 1
ATOM 2016 O O . PHE A 1 260 ? 3.652 -22.531 -7.27 1 96.25 260 PHE A O 1
ATOM 2023 N N . PHE A 1 261 ? 4.469 -24.453 -6.367 1 97.56 261 PHE A N 1
ATOM 2024 C CA . PHE A 1 261 ? 5.793 -24.203 -6.918 1 97.56 261 PHE A CA 1
ATOM 2025 C C . PHE A 1 261 ? 6.559 -25.5 -7.117 1 97.56 261 PHE A C 1
ATOM 2027 O O . PHE A 1 261 ? 6.168 -26.547 -6.582 1 97.56 261 PHE A O 1
ATOM 2034 N N . LEU A 1 262 ? 7.559 -25.438 -7.871 1 98.19 262 LEU A N 1
ATOM 2035 C CA . LEU A 1 262 ? 8.438 -26.562 -8.172 1 98.19 262 LEU A CA 1
ATOM 2036 C C . LEU A 1 262 ? 9.195 -27 -6.93 1 98.19 262 LEU A C 1
ATOM 2038 O O . LEU A 1 262 ? 9.836 -26.188 -6.262 1 98.19 262 LEU A O 1
ATOM 2042 N N . HIS A 1 263 ? 9.07 -28.25 -6.602 1 96.75 263 HIS A N 1
ATOM 2043 C CA . HIS A 1 263 ? 9.836 -28.828 -5.5 1 96.75 263 HIS A CA 1
ATOM 2044 C C . HIS A 1 263 ? 11.25 -29.188 -5.941 1 96.75 263 HIS A C 1
ATOM 2046 O O . HIS A 1 263 ? 11.531 -30.328 -6.297 1 96.75 263 HIS A O 1
ATOM 2052 N N . GLU A 1 264 ? 12.055 -28.312 -5.766 1 95.62 264 GLU A N 1
ATOM 2053 C CA . GLU A 1 264 ? 13.406 -28.438 -6.293 1 95.62 264 GLU A CA 1
ATOM 2054 C C . GLU A 1 264 ? 14.258 -29.359 -5.426 1 95.62 264 GLU A C 1
ATOM 2056 O O . GLU A 1 264 ? 15.328 -29.812 -5.844 1 95.62 264 GLU A O 1
ATOM 2061 N N . GLU A 1 265 ? 13.805 -29.531 -4.262 1 93.88 265 GLU A N 1
ATOM 2062 C CA . GLU A 1 265 ? 14.531 -30.406 -3.348 1 93.88 265 GLU A CA 1
ATOM 2063 C C . GLU A 1 265 ? 14.367 -31.875 -3.746 1 93.88 265 GLU A C 1
ATOM 2065 O O . GLU A 1 265 ? 15.109 -32.719 -3.266 1 93.88 265 GLU A O 1
ATOM 2070 N N . ARG A 1 266 ? 13.422 -32.125 -4.617 1 93.88 266 ARG A N 1
ATOM 2071 C CA . ARG A 1 266 ? 13.203 -33.5 -5.109 1 93.88 266 ARG A CA 1
ATOM 2072 C C . ARG A 1 266 ? 14.047 -33.75 -6.352 1 93.88 266 ARG A C 1
ATOM 2074 O O . ARG A 1 266 ? 14.336 -32.844 -7.121 1 93.88 266 ARG A O 1
ATOM 2081 N N . ASP A 1 267 ? 14.336 -35.094 -6.574 1 93.38 267 ASP A N 1
ATOM 2082 C CA . ASP A 1 267 ? 15.266 -35.406 -7.656 1 93.38 267 ASP A CA 1
ATOM 2083 C C . ASP A 1 267 ? 14.57 -36.219 -8.75 1 93.38 267 ASP A C 1
ATOM 2085 O O . ASP A 1 267 ? 15.117 -36.375 -9.836 1 93.38 267 ASP A O 1
ATOM 2089 N N . GLY A 1 268 ? 13.422 -36.688 -8.492 1 96.38 268 GLY A N 1
ATOM 2090 C CA . GLY A 1 268 ? 12.711 -37.5 -9.484 1 96.38 268 GLY A CA 1
ATOM 2091 C C . GLY A 1 268 ? 12.188 -36.656 -10.648 1 96.38 268 GLY A C 1
ATOM 2092 O O . GLY A 1 268 ? 12.359 -35.438 -10.68 1 96.38 268 GLY A O 1
ATOM 2093 N N . PRO A 1 269 ? 11.641 -37.375 -11.602 1 98 269 PRO A N 1
ATOM 2094 C CA . PRO A 1 269 ? 11.102 -36.688 -12.781 1 98 269 PRO A CA 1
ATOM 2095 C C . PRO A 1 269 ? 10.008 -35.688 -12.43 1 98 269 PRO A C 1
ATOM 2097 O O . PRO A 1 269 ? 9.352 -35.812 -11.398 1 98 269 PRO A O 1
ATOM 2100 N N . ALA A 1 270 ? 9.883 -34.656 -13.219 1 98.5 270 ALA A N 1
ATOM 2101 C CA . ALA A 1 270 ? 8.812 -33.688 -13.109 1 98.5 270 ALA A CA 1
ATOM 2102 C C . ALA A 1 270 ? 7.883 -33.75 -14.32 1 98.5 270 ALA A C 1
ATOM 2104 O O . ALA A 1 270 ? 8.336 -33.656 -15.461 1 98.5 270 ALA A O 1
ATOM 2105 N N . VAL A 1 271 ? 6.621 -33.938 -14.094 1 98.75 271 VAL A N 1
ATOM 2106 C CA . VAL A 1 271 ? 5.621 -33.969 -15.156 1 98.75 271 VAL A CA 1
ATOM 2107 C C . VAL A 1 271 ? 4.73 -32.719 -15.055 1 98.75 271 VAL A C 1
ATOM 2109 O O . VAL A 1 271 ? 3.961 -32.594 -14.102 1 98.75 271 VAL A O 1
ATOM 2112 N N . LEU A 1 272 ? 4.832 -31.844 -15.992 1 98.69 272 LEU A N 1
ATOM 2113 C CA . LEU A 1 272 ? 4.086 -30.594 -16.047 1 98.69 272 LEU A CA 1
ATOM 2114 C C . LEU A 1 272 ? 2.859 -30.734 -16.953 1 98.69 272 LEU A C 1
ATOM 2116 O O . LEU A 1 272 ? 2.99 -30.969 -18.156 1 98.69 272 LEU A O 1
ATOM 2120 N N . ILE A 1 273 ? 1.704 -30.625 -16.375 1 98.5 273 ILE A N 1
ATOM 2121 C CA . ILE A 1 273 ? 0.45 -30.859 -17.078 1 98.5 273 ILE A CA 1
ATOM 2122 C C . ILE A 1 273 ? -0.421 -29.609 -17.016 1 98.5 273 ILE A C 1
ATOM 2124 O O . ILE A 1 273 ? -0.837 -29.188 -15.938 1 98.5 273 ILE A O 1
ATOM 2128 N N . SER A 1 274 ? -0.699 -29.016 -18.188 1 98.06 274 SER A N 1
ATOM 2129 C CA . SER A 1 274 ? -1.437 -27.766 -18.141 1 98.06 274 SER A CA 1
ATOM 2130 C C . SER A 1 274 ? -2.391 -27.656 -19.328 1 98.06 274 SER A C 1
ATOM 2132 O O . SER A 1 274 ? -2.289 -28.422 -20.297 1 98.06 274 SER A O 1
ATOM 2134 N N . ALA A 1 275 ? -3.334 -26.75 -19.234 1 97.44 275 ALA A N 1
ATOM 2135 C CA . ALA A 1 275 ? -4.238 -26.391 -20.328 1 97.44 275 ALA A CA 1
ATOM 2136 C C . ALA A 1 275 ? -4.391 -24.875 -20.438 1 97.44 275 ALA A C 1
ATOM 2138 O O . ALA A 1 275 ? -4.461 -24.172 -19.422 1 97.44 275 ALA A O 1
ATOM 2139 N N . GLY A 1 276 ? -4.441 -24.406 -21.672 1 96.38 276 GLY A N 1
ATOM 2140 C CA . GLY A 1 276 ? -4.621 -22.984 -21.891 1 96.38 276 GLY A CA 1
ATOM 2141 C C . GLY A 1 276 ? -3.578 -22.125 -21.203 1 96.38 276 GLY A C 1
ATOM 2142 O O . GLY A 1 276 ? -2.379 -22.406 -21.297 1 96.38 276 GLY A O 1
ATOM 2143 N N . VAL A 1 277 ? -4.074 -21.047 -20.578 1 96.31 277 VAL A N 1
ATOM 2144 C CA . VAL A 1 277 ? -3.168 -20.094 -19.938 1 96.31 277 VAL A CA 1
ATOM 2145 C C . VAL A 1 277 ? -2.561 -20.734 -18.688 1 96.31 277 VAL A C 1
ATOM 2147 O O . VAL A 1 277 ? -1.574 -20.234 -18.141 1 96.31 277 VAL A O 1
ATOM 2150 N N . GLY A 1 278 ? -3.02 -21.891 -18.297 1 96.69 278 GLY A N 1
ATOM 2151 C CA . GLY A 1 278 ? -2.463 -22.625 -17.172 1 96.69 278 GLY A CA 1
ATOM 2152 C C . GLY A 1 278 ? -1.012 -23.016 -17.375 1 96.69 278 GLY A C 1
ATOM 2153 O O . GLY A 1 278 ? -0.334 -23.422 -16.422 1 96.69 278 GLY A O 1
ATOM 2154 N N . GLN A 1 279 ? -0.514 -22.859 -18.547 1 97.62 279 GLN A N 1
ATOM 2155 C CA . GLN A 1 279 ? 0.869 -23.219 -18.844 1 97.62 279 GLN A CA 1
ATOM 2156 C C . GLN A 1 279 ? 1.842 -22.219 -18.234 1 97.62 279 GLN A C 1
ATOM 2158 O O . GLN A 1 279 ? 3.049 -22.469 -18.172 1 97.62 279 GLN A O 1
ATOM 2163 N N . THR A 1 280 ? 1.352 -21.094 -17.75 1 97.75 280 THR A N 1
ATOM 2164 C CA . THR A 1 280 ? 2.221 -20 -17.328 1 97.75 280 THR A CA 1
ATOM 2165 C C . THR A 1 280 ? 3.135 -20.438 -16.188 1 97.75 280 THR A C 1
ATOM 2167 O O . THR A 1 280 ? 4.355 -20.312 -16.281 1 97.75 280 THR A O 1
ATOM 2170 N N . PRO A 1 281 ? 2.576 -21 -15.133 1 98.19 281 PRO A N 1
ATOM 2171 C CA . PRO A 1 281 ? 3.512 -21.469 -14.109 1 98.19 281 PRO A CA 1
ATOM 2172 C C . PRO A 1 281 ? 4.387 -22.625 -14.586 1 98.19 281 PRO A C 1
ATOM 2174 O O . PRO A 1 281 ? 5.52 -22.781 -14.125 1 98.19 281 PRO A O 1
ATOM 2177 N N . MET A 1 282 ? 3.9 -23.438 -15.523 1 98.44 282 MET A N 1
ATOM 2178 C CA . MET A 1 282 ? 4.672 -24.562 -16.062 1 98.44 282 MET A CA 1
ATOM 2179 C C . MET A 1 282 ? 5.887 -24.062 -16.844 1 98.44 282 MET A C 1
ATOM 2181 O O . MET A 1 282 ? 6.934 -24.703 -16.844 1 98.44 282 MET A O 1
ATOM 2185 N N . GLN A 1 283 ? 5.688 -22.922 -17.516 1 98.69 283 GLN A N 1
ATOM 2186 C CA . GLN A 1 283 ? 6.812 -22.328 -18.234 1 98.69 283 GLN A CA 1
ATOM 2187 C C . GLN A 1 283 ? 7.945 -21.969 -17.281 1 98.69 283 GLN A C 1
ATOM 2189 O O . GLN A 1 283 ? 9.117 -22.203 -17.578 1 98.69 283 GLN A O 1
ATOM 2194 N N . ALA A 1 284 ? 7.605 -21.375 -16.172 1 98.56 284 ALA A N 1
ATOM 2195 C CA . ALA A 1 284 ? 8.609 -21.031 -15.172 1 98.56 284 ALA A CA 1
ATOM 2196 C C . ALA A 1 284 ? 9.305 -22.281 -14.633 1 98.56 284 ALA A C 1
ATOM 2198 O O . ALA A 1 284 ? 10.531 -22.312 -14.508 1 98.56 284 ALA A O 1
ATOM 2199 N N . MET A 1 285 ? 8.484 -23.312 -14.344 1 98.62 285 MET A N 1
ATOM 2200 C CA . MET A 1 285 ? 9.039 -24.562 -13.836 1 98.62 285 MET A CA 1
ATOM 2201 C C . MET A 1 285 ? 9.961 -25.203 -14.867 1 98.62 285 MET A C 1
ATOM 2203 O O . MET A 1 285 ? 11.055 -25.672 -14.531 1 98.62 285 MET A O 1
ATOM 2207 N N . LEU A 1 286 ? 9.484 -25.203 -16.094 1 98.75 286 LEU A N 1
ATOM 2208 C CA . LEU A 1 286 ? 10.25 -25.812 -17.188 1 98.75 286 LEU A CA 1
ATOM 2209 C C . LEU A 1 286 ? 11.609 -25.125 -17.328 1 98.75 286 LEU A C 1
ATOM 2211 O O . LEU A 1 286 ? 12.641 -25.812 -17.359 1 98.75 286 LEU A O 1
ATOM 2215 N N . GLY A 1 287 ? 11.57 -23.781 -17.406 1 98.31 287 GLY A N 1
ATOM 2216 C CA . GLY A 1 287 ? 12.82 -23.062 -17.5 1 98.31 287 GLY A CA 1
ATOM 2217 C C . GLY A 1 287 ? 13.797 -23.391 -16.391 1 98.31 287 GLY A C 1
ATOM 2218 O O . GLY A 1 287 ? 14.992 -23.594 -16.641 1 98.31 287 GLY A O 1
ATOM 2219 N N . GLN A 1 288 ? 13.281 -23.453 -15.195 1 98.19 288 GLN A N 1
ATOM 2220 C CA . GLN A 1 288 ? 14.125 -23.734 -14.039 1 98.19 288 GLN A CA 1
ATOM 2221 C C . GLN A 1 288 ? 14.688 -25.156 -14.102 1 98.19 288 GLN A C 1
ATOM 2223 O O . GLN A 1 288 ? 15.859 -25.375 -13.82 1 98.19 288 GLN A O 1
ATOM 2228 N N . LEU A 1 289 ? 13.859 -26.125 -14.453 1 98.38 289 LEU A N 1
ATOM 2229 C CA . LEU A 1 289 ? 14.258 -27.531 -14.547 1 98.38 289 LEU A CA 1
ATOM 2230 C C . LEU A 1 289 ? 15.367 -27.703 -15.578 1 98.38 289 LEU A C 1
ATOM 2232 O O . LEU A 1 289 ? 16.344 -28.422 -15.328 1 98.38 289 LEU A O 1
ATOM 2236 N N . LEU A 1 290 ? 15.234 -27.062 -16.688 1 97.94 290 LEU A N 1
ATOM 2237 C CA . LEU A 1 290 ? 16.219 -27.219 -17.766 1 97.94 290 LEU A CA 1
ATOM 2238 C C . LEU A 1 290 ? 17.516 -26.5 -17.406 1 97.94 290 LEU A C 1
ATOM 2240 O O . LEU A 1 290 ? 18.609 -26.969 -17.75 1 97.94 290 LEU A O 1
ATOM 2244 N N . LYS A 1 291 ? 17.391 -25.359 -16.75 1 96.25 291 LYS A N 1
ATOM 2245 C CA . LYS A 1 291 ? 18.562 -24.641 -16.281 1 96.25 291 LYS A CA 1
ATOM 2246 C C . LYS A 1 291 ? 19.375 -25.484 -15.297 1 96.25 291 LYS A C 1
ATOM 2248 O O . LYS A 1 291 ? 20.594 -25.516 -15.375 1 96.25 291 LYS A O 1
ATOM 2253 N N . ARG A 1 292 ? 18.719 -26.109 -14.414 1 95.25 292 ARG A N 1
ATOM 2254 C CA . ARG A 1 292 ? 19.375 -26.906 -13.391 1 95.25 292 ARG A CA 1
ATOM 2255 C C . ARG A 1 292 ? 19.875 -28.234 -13.984 1 95.25 292 ARG A C 1
ATOM 2257 O O . ARG A 1 292 ? 20.953 -28.703 -13.625 1 95.25 292 ARG A O 1
ATOM 2264 N N . GLY A 1 293 ? 19.078 -28.891 -14.797 1 94.12 293 GLY A N 1
ATOM 2265 C CA . GLY A 1 293 ? 19.422 -30.172 -15.398 1 94.12 293 GLY A CA 1
ATOM 2266 C C . GLY A 1 293 ? 19.25 -31.344 -14.453 1 94.12 293 GLY A C 1
ATOM 2267 O O . GLY A 1 293 ? 18.812 -31.172 -13.312 1 94.12 293 GLY A O 1
ATOM 2268 N N . GLY A 1 294 ? 19.391 -32.531 -15.031 1 91.44 294 GLY A N 1
ATOM 2269 C CA . GLY A 1 294 ? 19.469 -33.719 -14.211 1 91.44 294 GLY A CA 1
ATOM 2270 C C . GLY A 1 294 ? 18.156 -34.469 -14.094 1 91.44 294 GLY A C 1
ATOM 2271 O O . GLY A 1 294 ? 18.125 -35.656 -13.828 1 91.44 294 GLY A O 1
ATOM 2272 N N . ARG A 1 295 ? 17.031 -33.781 -14.156 1 95.88 295 ARG A N 1
ATOM 2273 C CA . ARG A 1 295 ? 15.727 -34.406 -14 1 95.88 295 ARG A CA 1
ATOM 2274 C C . ARG A 1 295 ? 15.086 -34.656 -15.359 1 95.88 295 ARG A C 1
ATOM 2276 O O . ARG A 1 295 ? 15.203 -33.844 -16.266 1 95.88 295 ARG A O 1
ATOM 2283 N N . GLU A 1 296 ? 14.438 -35.781 -15.461 1 97.44 296 GLU A N 1
ATOM 2284 C CA . GLU A 1 296 ? 13.562 -36 -16.609 1 97.44 296 GLU A CA 1
ATOM 2285 C C . GLU A 1 296 ? 12.328 -35.094 -16.516 1 97.44 296 GLU A C 1
ATOM 2287 O O . GLU A 1 296 ? 11.75 -34.938 -15.438 1 97.44 296 GLU A O 1
ATOM 2292 N N . VAL A 1 297 ? 11.961 -34.531 -17.641 1 98.44 297 VAL A N 1
ATOM 2293 C CA . VAL A 1 297 ? 10.836 -33.594 -17.656 1 98.44 297 VAL A CA 1
ATOM 2294 C C . VAL A 1 297 ? 9.836 -34 -18.719 1 98.44 297 VAL A C 1
ATOM 2296 O O . VAL A 1 297 ? 10.219 -34.312 -19.859 1 98.44 297 VAL A O 1
ATOM 2299 N N . ARG A 1 298 ? 8.586 -34.156 -18.359 1 98.69 298 ARG A N 1
ATOM 2300 C CA . ARG A 1 298 ? 7.48 -34.281 -19.297 1 98.69 298 ARG A CA 1
ATOM 2301 C C . ARG A 1 298 ? 6.617 -33.031 -19.312 1 98.69 298 ARG A C 1
ATOM 2303 O O . ARG A 1 298 ? 6.215 -32.562 -18.25 1 98.69 298 ARG A O 1
ATOM 2310 N N . PHE A 1 299 ? 6.418 -32.5 -20.469 1 98.62 299 PHE A N 1
ATOM 2311 C CA . PHE A 1 299 ? 5.566 -31.344 -20.656 1 98.62 299 PHE A CA 1
ATOM 2312 C C . PHE A 1 299 ? 4.324 -31.703 -21.453 1 98.62 299 PHE A C 1
ATOM 2314 O O . PHE A 1 299 ? 4.391 -31.859 -22.672 1 98.62 299 PHE A O 1
ATOM 2321 N N . LEU A 1 300 ? 3.223 -31.891 -20.766 1 98.69 300 LEU A N 1
ATOM 2322 C CA . LEU A 1 300 ? 1.943 -32.219 -21.391 1 98.69 300 LEU A CA 1
ATOM 2323 C C . LEU A 1 300 ? 1.012 -31.016 -21.391 1 98.69 300 LEU A C 1
ATOM 2325 O O . LEU A 1 300 ? 0.699 -30.469 -20.328 1 98.69 300 LEU A O 1
ATOM 2329 N N . HIS A 1 301 ? 0.526 -30.625 -22.562 1 98.56 301 HIS A N 1
ATOM 2330 C CA . HIS A 1 301 ? -0.269 -29.406 -22.641 1 98.56 301 HIS A CA 1
ATOM 2331 C C . HIS A 1 301 ? -1.473 -29.594 -23.562 1 98.56 301 HIS A C 1
ATOM 2333 O O . HIS A 1 301 ? -1.364 -30.234 -24.609 1 98.56 301 HIS A O 1
ATOM 2339 N N . ALA A 1 302 ? -2.561 -29.047 -23.125 1 98.44 302 ALA A N 1
ATOM 2340 C CA . ALA A 1 302 ? -3.779 -29.031 -23.938 1 98.44 302 ALA A CA 1
ATOM 2341 C C . ALA A 1 302 ? -4.172 -27.609 -24.297 1 98.44 302 ALA A C 1
ATOM 2343 O O . ALA A 1 302 ? -4.098 -26.703 -23.453 1 98.44 302 ALA A O 1
ATOM 2344 N N . ALA A 1 303 ? -4.539 -27.375 -25.516 1 98.19 303 ALA A N 1
ATOM 2345 C CA . ALA A 1 303 ? -5.062 -26.094 -26 1 98.19 303 ALA A CA 1
ATOM 2346 C C . ALA A 1 303 ? -6.23 -26.328 -26.953 1 98.19 303 ALA A C 1
ATOM 2348 O O . ALA A 1 303 ? -6.461 -27.438 -27.422 1 98.19 303 ALA A O 1
ATOM 2349 N N . ARG A 1 304 ? -7.02 -25.234 -27.25 1 97.62 304 ARG A N 1
ATOM 2350 C CA . ARG A 1 304 ? -8.148 -25.375 -28.172 1 97.62 304 ARG A CA 1
ATOM 2351 C C . ARG A 1 304 ? -7.672 -25.625 -29.594 1 97.62 304 ARG A C 1
ATOM 2353 O O . ARG A 1 304 ? -8.242 -26.453 -30.297 1 97.62 304 ARG A O 1
ATOM 2360 N N . HIS A 1 305 ? -6.723 -24.938 -30.031 1 98.06 305 HIS A N 1
ATOM 2361 C CA . HIS A 1 305 ? -6.082 -25 -31.344 1 98.06 305 HIS A CA 1
ATOM 2362 C C . HIS A 1 305 ? -4.75 -24.266 -31.344 1 98.06 305 HIS A C 1
ATOM 2364 O O . HIS A 1 305 ? -4.348 -23.703 -30.328 1 98.06 305 HIS A O 1
ATOM 2370 N N . GLY A 1 306 ? -4.09 -24.312 -32.438 1 97.81 306 GLY A N 1
ATOM 2371 C CA . GLY A 1 306 ? -2.762 -23.734 -32.531 1 97.81 306 GLY A CA 1
ATOM 2372 C C . GLY A 1 306 ? -2.75 -22.234 -32.281 1 97.81 306 GLY A C 1
ATOM 2373 O O . GLY A 1 306 ? -1.784 -21.703 -31.75 1 97.81 306 GLY A O 1
ATOM 2374 N N . GLY A 1 307 ? -3.799 -21.562 -32.656 1 97.69 307 GLY A N 1
ATOM 2375 C CA . GLY A 1 307 ? -3.896 -20.125 -32.469 1 97.69 307 GLY A CA 1
ATOM 2376 C C . GLY A 1 307 ? -4.008 -19.719 -31 1 97.69 307 GLY A C 1
ATOM 2377 O O . GLY A 1 307 ? -3.705 -18.578 -30.656 1 97.69 307 GLY A O 1
ATOM 2378 N N . ALA A 1 308 ? -4.395 -20.609 -30.188 1 97.75 308 ALA A N 1
ATOM 2379 C CA . ALA A 1 308 ? -4.559 -20.328 -28.766 1 97.75 308 ALA A CA 1
ATOM 2380 C C . ALA A 1 308 ? -3.357 -20.828 -27.953 1 97.75 308 ALA A C 1
ATOM 2382 O O . ALA A 1 308 ? -3.248 -20.547 -26.766 1 97.75 308 ALA A O 1
ATOM 2383 N N . HIS A 1 309 ? -2.516 -21.609 -28.578 1 98.38 309 HIS A N 1
ATOM 2384 C CA . HIS A 1 309 ? -1.381 -22.234 -27.906 1 98.38 309 HIS A CA 1
ATOM 2385 C C . HIS A 1 309 ? -0.198 -21.281 -27.812 1 98.38 309 HIS A C 1
ATOM 2387 O O . HIS A 1 309 ? 0.576 -21.156 -28.766 1 98.38 309 HIS A O 1
ATOM 2393 N N . ALA A 1 310 ? -0.103 -20.672 -26.641 1 97.94 310 ALA A N 1
ATOM 2394 C CA . ALA A 1 310 ? 1.003 -19.75 -26.406 1 97.94 310 ALA A CA 1
ATOM 2395 C C . ALA A 1 310 ? 2.314 -20.5 -26.203 1 97.94 310 ALA A C 1
ATOM 2397 O O . ALA A 1 310 ? 2.334 -21.594 -25.609 1 97.94 310 ALA A O 1
ATOM 2398 N N . MET A 1 311 ? 3.447 -19.984 -26.766 1 97.38 311 MET A N 1
ATOM 2399 C CA . MET A 1 311 ? 4.828 -20.391 -26.5 1 97.38 311 MET A CA 1
ATOM 2400 C C . MET A 1 311 ? 5.074 -21.828 -26.969 1 97.38 311 MET A C 1
ATOM 2402 O O . MET A 1 311 ? 6 -22.484 -26.484 1 97.38 311 MET A O 1
ATOM 2406 N N . GLY A 1 312 ? 4.18 -22.359 -27.812 1 97.5 312 GLY A N 1
ATOM 2407 C CA . GLY A 1 312 ? 4.332 -23.703 -28.328 1 97.5 312 GLY A CA 1
ATOM 2408 C C . GLY A 1 312 ? 5.641 -23.922 -29.062 1 97.5 312 GLY A C 1
ATOM 2409 O O . GLY A 1 312 ? 6.352 -24.891 -28.812 1 97.5 312 GLY A O 1
ATOM 2410 N N . ALA A 1 313 ? 5.961 -23.031 -29.938 1 96.38 313 ALA A N 1
ATOM 2411 C CA . ALA A 1 313 ? 7.188 -23.109 -30.734 1 96.38 313 ALA A CA 1
ATOM 2412 C C . ALA A 1 313 ? 8.422 -23.109 -29.828 1 96.38 313 ALA A C 1
ATOM 2414 O O . ALA A 1 313 ? 9.367 -23.859 -30.047 1 96.38 313 ALA A O 1
ATOM 2415 N N . LYS A 1 314 ? 8.352 -22.281 -28.828 1 96.88 314 LYS A N 1
ATOM 2416 C CA . LYS A 1 314 ? 9.477 -22.172 -27.891 1 96.88 314 LYS A CA 1
ATOM 2417 C C . LYS A 1 314 ? 9.703 -23.5 -27.156 1 96.88 314 LYS A C 1
ATOM 2419 O O . LYS A 1 314 ? 10.844 -23.922 -26.984 1 96.88 314 LYS A O 1
ATOM 2424 N N . VAL A 1 315 ? 8.664 -24.094 -26.719 1 98.25 315 VAL A N 1
ATOM 2425 C CA . VAL A 1 315 ? 8.766 -25.359 -25.969 1 98.25 315 VAL A CA 1
ATOM 2426 C C . VAL A 1 315 ? 9.312 -26.453 -26.891 1 98.25 315 VAL A C 1
ATOM 2428 O O . VAL A 1 315 ? 10.133 -27.266 -26.469 1 98.25 315 VAL A O 1
ATOM 2431 N N . ARG A 1 316 ? 8.898 -26.453 -28.094 1 96.88 316 ARG A N 1
ATOM 2432 C CA . ARG A 1 316 ? 9.398 -27.422 -29.047 1 96.88 316 ARG A CA 1
ATOM 2433 C C . ARG A 1 316 ? 10.898 -27.266 -29.281 1 96.88 316 ARG A C 1
ATOM 2435 O O . ARG A 1 316 ? 11.641 -28.25 -29.344 1 96.88 316 ARG A O 1
ATOM 2442 N N . GLN A 1 317 ? 11.25 -26.047 -29.453 1 97.5 317 GLN A N 1
ATOM 2443 C CA . GLN A 1 317 ? 12.672 -25.781 -29.625 1 97.5 317 GLN A CA 1
ATOM 2444 C C . GLN A 1 317 ? 13.484 -26.25 -28.438 1 97.5 317 GLN A C 1
ATOM 2446 O O . GLN A 1 317 ? 14.586 -26.797 -28.594 1 97.5 317 GLN A O 1
ATOM 2451 N N . LEU A 1 318 ? 12.969 -26.047 -27.297 1 98 318 LEU A N 1
ATOM 2452 C CA . LEU A 1 318 ? 13.641 -26.516 -26.078 1 98 318 LEU A CA 1
ATOM 2453 C C . LEU A 1 318 ? 13.742 -28.047 -26.094 1 98 318 LEU A C 1
ATOM 2455 O O . LEU A 1 318 ? 14.773 -28.594 -25.688 1 98 318 LEU A O 1
ATOM 2459 N N . ALA A 1 319 ? 12.68 -28.688 -26.5 1 97.38 319 ALA A N 1
ATOM 2460 C CA . ALA A 1 319 ? 12.68 -30.141 -26.547 1 97.38 319 ALA A CA 1
ATOM 2461 C C . ALA A 1 319 ? 13.742 -30.672 -27.5 1 97.38 319 ALA A C 1
ATOM 2463 O O . ALA A 1 319 ? 14.32 -31.734 -27.266 1 97.38 319 ALA A O 1
ATOM 2464 N N . ASP A 1 320 ? 13.969 -29.938 -28.547 1 96.75 320 ASP A N 1
ATOM 2465 C CA . ASP A 1 320 ? 14.992 -30.297 -29.531 1 96.75 320 ASP A CA 1
ATOM 2466 C C . ASP A 1 320 ? 16.391 -30.188 -28.922 1 96.75 320 ASP A C 1
ATOM 2468 O O . ASP A 1 320 ? 17.281 -30.969 -29.266 1 96.75 320 ASP A O 1
ATOM 2472 N N . ARG A 1 321 ? 16.531 -29.312 -28.016 1 97.06 321 ARG A N 1
ATOM 2473 C CA . ARG A 1 321 ? 17.844 -29.016 -27.469 1 97.06 321 ARG A CA 1
ATOM 2474 C C . ARG A 1 321 ? 18.094 -29.812 -26.188 1 97.06 321 ARG A C 1
ATOM 2476 O O . ARG A 1 321 ? 19.25 -29.953 -25.766 1 97.06 321 ARG A O 1
ATOM 2483 N N . HIS A 1 322 ? 17.062 -30.297 -25.594 1 97.81 322 HIS A N 1
ATOM 2484 C CA . HIS A 1 322 ? 17.188 -30.969 -24.297 1 97.81 322 HIS A CA 1
ATOM 2485 C C . HIS A 1 322 ? 16.578 -32.375 -24.359 1 97.81 322 HIS A C 1
ATOM 2487 O O . HIS A 1 322 ? 15.375 -32.562 -24.188 1 97.81 322 HIS A O 1
ATOM 2493 N N . PRO A 1 323 ? 17.422 -33.375 -24.422 1 96.5 323 PRO A N 1
ATOM 2494 C CA . PRO A 1 323 ? 16.938 -34.75 -24.594 1 96.5 323 PRO A CA 1
ATOM 2495 C C . PRO A 1 323 ? 16.109 -35.219 -23.391 1 96.5 323 PRO A C 1
ATOM 2497 O O . PRO A 1 323 ? 15.297 -36.125 -23.531 1 96.5 323 PRO A O 1
ATOM 2500 N N . GLN A 1 324 ? 16.312 -34.594 -22.312 1 96.25 324 GLN A N 1
ATOM 2501 C CA . GLN A 1 324 ? 15.586 -35.031 -21.125 1 96.25 324 GLN A CA 1
ATOM 2502 C C . GLN A 1 324 ? 14.148 -34.5 -21.141 1 96.25 324 GLN A C 1
ATOM 2504 O O . GLN A 1 324 ? 13.32 -34.906 -20.328 1 96.25 324 GLN A O 1
ATOM 2509 N N . LEU A 1 325 ? 13.82 -33.562 -22.016 1 98.31 325 LEU A N 1
ATOM 2510 C CA . LEU A 1 325 ? 12.484 -33 -22.141 1 98.31 325 LEU A CA 1
ATOM 2511 C C . LEU A 1 325 ? 11.688 -33.688 -23.234 1 98.31 325 LEU A C 1
ATOM 2513 O O . LEU A 1 325 ? 12.109 -33.719 -24.391 1 98.31 325 LEU A O 1
ATOM 2517 N N . LYS A 1 326 ? 10.617 -34.281 -22.859 1 97.94 326 LYS A N 1
ATOM 2518 C CA . LYS A 1 326 ? 9.641 -34.812 -23.828 1 97.94 326 LYS A CA 1
ATOM 2519 C C . LYS A 1 326 ? 8.328 -34.031 -23.75 1 97.94 326 LYS A C 1
ATOM 2521 O O . LYS A 1 326 ? 7.879 -33.656 -22.656 1 97.94 326 LYS A O 1
ATOM 2526 N N . VAL A 1 327 ? 7.754 -33.75 -24.922 1 98 327 VAL A N 1
ATOM 2527 C CA . VAL A 1 327 ? 6.582 -32.875 -25 1 98 327 VAL A CA 1
ATOM 2528 C C . VAL A 1 327 ? 5.422 -33.625 -25.641 1 98 327 VAL A C 1
ATOM 2530 O O . VAL A 1 327 ? 5.621 -34.375 -26.594 1 98 327 VAL A O 1
ATOM 2533 N N . HIS A 1 328 ? 4.281 -33.5 -25.094 1 98.31 328 HIS A N 1
ATOM 2534 C CA . HIS A 1 328 ? 3.043 -34 -25.688 1 98.31 328 HIS A CA 1
ATOM 2535 C C . HIS A 1 328 ? 1.949 -32.938 -25.656 1 98.31 328 HIS A C 1
ATOM 2537 O O . HIS A 1 328 ? 1.513 -32.5 -24.578 1 98.31 328 HIS A O 1
ATOM 2543 N N . VAL A 1 329 ? 1.447 -32.531 -26.828 1 98.44 329 VAL A N 1
ATOM 2544 C CA . VAL A 1 329 ? 0.456 -31.469 -26.953 1 98.44 329 VAL A CA 1
ATOM 2545 C C . VAL A 1 329 ? -0.819 -32.031 -27.578 1 98.44 329 VAL A C 1
ATOM 2547 O O . VAL A 1 329 ? -0.76 -32.781 -28.562 1 98.44 329 VAL A O 1
ATOM 2550 N N . CYS A 1 330 ? -1.913 -31.688 -26.984 1 98.44 330 CYS A N 1
ATOM 2551 C CA . CYS A 1 330 ? -3.221 -31.984 -27.547 1 98.44 330 CYS A CA 1
ATOM 2552 C C . CYS A 1 330 ? -3.949 -30.703 -27.953 1 98.44 330 CYS A C 1
ATOM 2554 O O . CYS A 1 330 ? -3.992 -29.734 -27.172 1 98.44 330 CYS A O 1
ATOM 2556 N N . TYR A 1 331 ? -4.492 -30.656 -29.156 1 98.38 331 TYR A N 1
ATOM 2557 C CA . TYR A 1 331 ? -5.434 -29.625 -29.562 1 98.38 331 TYR A CA 1
ATOM 2558 C C . TYR A 1 331 ? -6.859 -30.156 -29.578 1 98.38 331 TYR A C 1
ATOM 2560 O O . TYR A 1 331 ? -7.145 -31.172 -30.219 1 98.38 331 TYR A O 1
ATOM 2568 N N . GLU A 1 332 ? -7.691 -29.547 -28.844 1 97.62 332 GLU A N 1
ATOM 2569 C CA . GLU A 1 332 ? -9.078 -29.984 -28.797 1 97.62 332 GLU A CA 1
ATOM 2570 C C . GLU A 1 332 ? -9.719 -29.953 -30.172 1 97.62 332 GLU A C 1
ATOM 2572 O O . GLU A 1 332 ? -10.367 -30.922 -30.594 1 97.62 332 GLU A O 1
ATOM 2577 N N . THR A 1 333 ? -9.562 -28.812 -30.922 1 97.62 333 THR A N 1
ATOM 2578 C CA . THR A 1 333 ? -10.094 -28.609 -32.281 1 97.62 333 THR A CA 1
ATOM 2579 C C . THR A 1 333 ? -9.023 -28.031 -33.188 1 97.62 333 THR A C 1
ATOM 2581 O O . THR A 1 333 ? -9.094 -26.859 -33.594 1 97.62 333 THR A O 1
ATOM 2584 N N . PRO A 1 334 ? -8.086 -28.844 -33.562 1 97.94 334 PRO A N 1
ATOM 2585 C CA . PRO A 1 334 ? -7.027 -28.328 -34.469 1 97.94 334 PRO A CA 1
ATOM 2586 C C . PRO A 1 334 ? -7.578 -27.656 -35.719 1 97.94 334 PRO A C 1
ATOM 2588 O O . PRO A 1 334 ? -8.609 -28.078 -36.25 1 97.94 334 PRO A O 1
ATOM 2591 N N . ARG A 1 335 ? -7 -26.562 -36.156 1 96.19 335 ARG A N 1
ATOM 2592 C CA . ARG A 1 335 ? -7.336 -25.844 -37.375 1 96.19 335 ARG A CA 1
ATOM 2593 C C . ARG A 1 335 ? -6.551 -26.406 -38.562 1 96.19 335 ARG A C 1
ATOM 2595 O O . ARG A 1 335 ? -5.625 -27.188 -38.375 1 96.19 335 ARG A O 1
ATOM 2602 N N . ALA A 1 336 ? -6.879 -26.062 -39.656 1 97.06 336 ALA A N 1
ATOM 2603 C CA . ALA A 1 336 ? -6.289 -26.578 -40.875 1 97.06 336 ALA A CA 1
ATOM 2604 C C . ALA A 1 336 ? -4.781 -26.344 -40.906 1 97.06 336 ALA A C 1
ATOM 2606 O O . ALA A 1 336 ? -4.027 -27.188 -41.406 1 97.06 336 ALA A O 1
ATOM 2607 N N . GLN A 1 337 ? -4.352 -25.297 -40.406 1 96.19 337 GLN A N 1
ATOM 2608 C CA . GLN A 1 337 ? -2.941 -24.922 -40.469 1 96.19 337 GLN A CA 1
ATOM 2609 C C . GLN A 1 337 ? -2.148 -25.625 -39.344 1 96.19 337 GLN A C 1
ATOM 2611 O O . GLN A 1 337 ? -0.919 -25.531 -39.312 1 96.19 337 GLN A O 1
ATOM 2616 N N . ASP A 1 338 ? -2.82 -26.297 -38.438 1 97.88 338 ASP A N 1
ATOM 2617 C CA . ASP A 1 338 ? -2.145 -27.016 -37.375 1 97.88 338 ASP A CA 1
ATOM 2618 C C . ASP A 1 338 ? -1.64 -28.375 -37.844 1 97.88 338 ASP A C 1
ATOM 2620 O O . ASP A 1 338 ? -2.436 -29.25 -38.188 1 97.88 338 ASP A O 1
ATOM 2624 N N . ALA A 1 339 ? -0.394 -28.562 -37.812 1 96.94 339 ALA A N 1
ATOM 2625 C CA . ALA A 1 339 ? 0.195 -29.781 -38.344 1 96.94 339 ALA A CA 1
ATOM 2626 C C . ALA A 1 339 ? 0.342 -30.844 -37.281 1 96.94 339 ALA A C 1
ATOM 2628 O O . ALA A 1 339 ? 1.026 -30.625 -36.25 1 96.94 339 ALA A O 1
ATOM 2629 N N . ILE A 1 340 ? -0.292 -31.984 -37.438 1 95.94 340 ILE A N 1
ATOM 2630 C CA . ILE A 1 340 ? -0.171 -33.094 -36.5 1 95.94 340 ILE A CA 1
ATOM 2631 C C . ILE A 1 340 ? 1.262 -33.625 -36.5 1 95.94 340 ILE A C 1
ATOM 2633 O O . ILE A 1 340 ? 1.879 -33.75 -37.562 1 95.94 340 ILE A O 1
ATOM 2637 N N . GLY A 1 341 ? 1.835 -33.906 -35.375 1 95.06 341 GLY A N 1
ATOM 2638 C CA . GLY A 1 341 ? 3.207 -34.375 -35.281 1 95.06 341 GLY A CA 1
ATOM 2639 C C . GLY A 1 341 ? 4.219 -33.25 -35.188 1 95.06 341 GLY A C 1
ATOM 2640 O O . GLY A 1 341 ? 5.395 -33.469 -34.906 1 95.06 341 GLY A O 1
ATOM 2641 N N . VAL A 1 342 ? 3.773 -32.031 -35.406 1 95.06 342 VAL A N 1
ATOM 2642 C CA . VAL A 1 342 ? 4.637 -30.859 -35.312 1 95.06 342 VAL A CA 1
ATOM 2643 C C . VAL A 1 342 ? 4.105 -29.906 -34.25 1 95.06 342 VAL A C 1
ATOM 2645 O O . VAL A 1 342 ? 4.66 -29.812 -33.156 1 95.06 342 VAL A O 1
ATOM 2648 N N . ASP A 1 343 ? 2.869 -29.438 -34.531 1 96.38 343 ASP A N 1
ATOM 2649 C CA . ASP A 1 343 ? 2.262 -28.469 -33.594 1 96.38 343 ASP A CA 1
ATOM 2650 C C . ASP A 1 343 ? 1.6 -29.188 -32.438 1 96.38 343 ASP A C 1
ATOM 2652 O O . ASP A 1 343 ? 1.491 -28.625 -31.328 1 96.38 343 ASP A O 1
ATOM 2656 N N . TYR A 1 344 ? 1.118 -30.359 -32.688 1 97.69 344 TYR A N 1
ATOM 2657 C CA . TYR A 1 344 ? 0.438 -31.156 -31.688 1 97.69 344 TYR A CA 1
ATOM 2658 C C . TYR A 1 344 ? 0.572 -32.656 -32 1 97.69 344 TYR A C 1
ATOM 2660 O O . TYR A 1 344 ? 0.929 -33.031 -33.125 1 97.69 344 TYR A O 1
ATOM 2668 N N . GLN A 1 345 ? 0.365 -33.469 -31.047 1 97 345 GLN A N 1
ATOM 2669 C CA . GLN A 1 345 ? 0.52 -34.906 -31.203 1 97 345 GLN A CA 1
ATOM 2670 C C . GLN A 1 345 ? -0.837 -35.594 -31.297 1 97 345 GLN A C 1
ATOM 2672 O O . GLN A 1 345 ? -0.963 -36.656 -31.953 1 97 345 GLN A O 1
ATOM 2677 N N . ALA A 1 346 ? -1.853 -35.062 -30.672 1 97.06 346 ALA A N 1
ATOM 2678 C CA . ALA A 1 346 ? -3.158 -35.719 -30.703 1 97.06 346 ALA A CA 1
ATOM 2679 C C . ALA A 1 346 ? -4.285 -34.688 -30.719 1 97.06 346 ALA A C 1
ATOM 2681 O O . ALA A 1 346 ? -4.184 -33.625 -30.094 1 97.06 346 ALA A O 1
ATOM 2682 N N . ALA A 1 347 ? -5.422 -35.031 -31.391 1 97.12 347 ALA A N 1
ATOM 2683 C CA . ALA A 1 347 ? -6.641 -34.219 -31.391 1 97.12 347 ALA A CA 1
ATOM 2684 C C . ALA A 1 347 ? -7.582 -34.625 -30.266 1 97.12 347 ALA A C 1
ATOM 2686 O O . ALA A 1 347 ? -7.703 -35.812 -29.969 1 97.12 347 ALA A O 1
ATOM 2687 N N . GLY A 1 348 ? -8.211 -33.625 -29.703 1 96.62 348 GLY A N 1
ATOM 2688 C CA . GLY A 1 348 ? -9.125 -33.906 -28.594 1 96.62 348 GLY A CA 1
ATOM 2689 C C . GLY A 1 348 ? -8.594 -33.438 -27.25 1 96.62 348 GLY A C 1
ATOM 2690 O O . GLY A 1 348 ? -7.59 -32.719 -27.188 1 96.62 348 GLY A O 1
ATOM 2691 N N . ARG A 1 349 ? -9.289 -33.812 -26.234 1 96.56 349 ARG A N 1
ATOM 2692 C CA . ARG A 1 349 ? -8.891 -33.438 -24.875 1 96.56 349 ARG A CA 1
ATOM 2693 C C . ARG A 1 349 ? -7.75 -34.344 -24.391 1 96.56 349 ARG A C 1
ATOM 2695 O O . ARG A 1 349 ? -7.684 -35.531 -24.734 1 96.56 349 ARG A O 1
ATOM 2702 N N . LEU A 1 350 ? -6.867 -33.812 -23.625 1 96.38 350 LEU A N 1
ATOM 2703 C CA . LEU A 1 350 ? -5.77 -34.562 -23.047 1 96.38 350 LEU A CA 1
ATOM 2704 C C . LEU A 1 350 ? -6.293 -35.656 -22.094 1 96.38 350 LEU A C 1
ATOM 2706 O O . LEU A 1 350 ? -7.047 -35.344 -21.172 1 96.38 350 LEU A O 1
ATOM 2710 N N . ASN A 1 351 ? -6.004 -36.812 -22.359 1 94.5 351 ASN A N 1
ATOM 2711 C CA . ASN A 1 351 ? -6.312 -38 -21.562 1 94.5 351 ASN A CA 1
ATOM 2712 C C . ASN A 1 351 ? -5.051 -38.75 -21.156 1 94.5 351 ASN A C 1
ATOM 2714 O O . ASN A 1 351 ? -4.406 -39.375 -22 1 94.5 351 ASN A O 1
ATOM 2718 N N . LEU A 1 352 ? -4.789 -38.781 -19.906 1 96.25 352 LEU A N 1
ATOM 2719 C CA . LEU A 1 352 ? -3.533 -39.344 -19.422 1 96.25 352 LEU A CA 1
ATOM 2720 C C . LEU A 1 352 ? -3.492 -40.844 -19.641 1 96.25 352 LEU A C 1
ATOM 2722 O O . LEU A 1 352 ? -2.418 -41.406 -19.828 1 96.25 352 LEU A O 1
ATOM 2726 N N . ALA A 1 353 ? -4.66 -41.438 -19.688 1 92.75 353 ALA A N 1
ATOM 2727 C CA . ALA A 1 353 ? -4.73 -42.875 -19.938 1 92.75 353 ALA A CA 1
ATOM 2728 C C . ALA A 1 353 ? -4.211 -43.219 -21.328 1 92.75 353 ALA A C 1
ATOM 2730 O O . ALA A 1 353 ? -3.615 -44.281 -21.531 1 92.75 353 ALA A O 1
ATOM 2731 N N . ASP A 1 354 ? -4.41 -42.312 -22.234 1 93.81 354 ASP A N 1
ATOM 2732 C CA . ASP A 1 354 ? -4.008 -42.531 -23.625 1 93.81 354 ASP A CA 1
ATOM 2733 C C . ASP A 1 354 ? -2.508 -42.312 -23.812 1 93.81 354 ASP A C 1
ATOM 2735 O O . ASP A 1 354 ? -1.923 -42.781 -24.797 1 93.81 354 ASP A O 1
ATOM 2739 N N . VAL A 1 355 ? -1.896 -41.625 -22.859 1 95.56 355 VAL A N 1
ATOM 2740 C CA . VAL A 1 355 ? -0.485 -41.281 -23.016 1 95.56 355 VAL A CA 1
ATOM 2741 C C . VAL A 1 355 ? 0.295 -41.75 -21.781 1 95.56 355 VAL A C 1
ATOM 2743 O O . VAL A 1 355 ? 1.237 -41.062 -21.359 1 95.56 355 VAL A O 1
ATOM 2746 N N . LYS A 1 356 ? -0.071 -42.719 -21.188 1 94.31 356 LYS A N 1
ATOM 2747 C CA . LYS A 1 356 ? 0.541 -43.25 -19.969 1 94.31 356 LYS A CA 1
ATOM 2748 C C . LYS A 1 356 ? 2.047 -43.438 -20.141 1 94.31 356 LYS A C 1
ATOM 2750 O O . LYS A 1 356 ? 2.816 -43.156 -19.219 1 94.31 356 LYS A O 1
ATOM 2755 N N . GLY A 1 357 ? 2.424 -43.906 -21.281 1 91.88 357 GLY A N 1
ATOM 2756 C CA . GLY A 1 357 ? 3.826 -44.188 -21.547 1 91.88 357 GLY A CA 1
ATOM 2757 C C . GLY A 1 357 ? 4.707 -42.938 -21.406 1 91.88 357 GLY A C 1
ATOM 2758 O O . GLY A 1 357 ? 5.875 -43.062 -21.031 1 91.88 357 GLY A O 1
ATOM 2759 N N . ILE A 1 358 ? 4.18 -41.844 -21.641 1 93.31 358 ILE A N 1
ATOM 2760 C CA . ILE A 1 358 ? 4.941 -40.594 -21.562 1 93.31 358 ILE A CA 1
ATOM 2761 C C . ILE A 1 358 ? 4.66 -39.906 -20.234 1 93.31 358 ILE A C 1
ATOM 2763 O O . ILE A 1 358 ? 5.547 -39.281 -19.641 1 93.31 358 ILE A O 1
ATOM 2767 N N . ALA A 1 359 ? 3.506 -40.094 -19.734 1 93.62 359 ALA A N 1
ATOM 2768 C CA . ALA A 1 359 ? 3.018 -39.281 -18.625 1 93.62 359 ALA A CA 1
ATOM 2769 C C . ALA A 1 359 ? 3.428 -39.875 -17.297 1 93.62 359 ALA A C 1
ATOM 2771 O O . ALA A 1 359 ? 3.674 -39.156 -16.328 1 93.62 359 ALA A O 1
ATOM 2772 N N . LEU A 1 360 ? 3.4 -41.188 -17.234 1 95.62 360 LEU A N 1
ATOM 2773 C CA . LEU A 1 360 ? 3.611 -41.844 -15.938 1 95.62 360 LEU A CA 1
ATOM 2774 C C . LEU A 1 360 ? 5.062 -42.281 -15.773 1 95.62 360 LEU A C 1
ATOM 2776 O O . LEU A 1 360 ? 5.566 -43.062 -16.562 1 95.62 360 LEU A O 1
ATOM 2780 N N . LEU A 1 361 ? 5.688 -41.75 -14.805 1 95.69 361 LEU A N 1
ATOM 2781 C CA . LEU A 1 361 ? 7.07 -42.062 -14.477 1 95.69 361 LEU A CA 1
ATOM 2782 C C . LEU A 1 361 ? 7.215 -42.406 -12.992 1 95.69 361 LEU A C 1
ATOM 2784 O O . LEU A 1 361 ? 6.547 -41.812 -12.148 1 95.69 361 LEU A O 1
ATOM 2788 N N . PRO A 1 362 ? 8.078 -43.375 -12.711 1 93.62 362 PRO A N 1
ATOM 2789 C CA . PRO A 1 362 ? 8.305 -43.719 -11.305 1 93.62 362 PRO A CA 1
ATOM 2790 C C . PRO A 1 362 ? 8.867 -42.531 -10.5 1 93.62 362 PRO A C 1
ATOM 2792 O O . PRO A 1 362 ? 9.727 -41.812 -10.992 1 93.62 362 PRO A O 1
ATOM 2795 N N . ASP A 1 363 ? 8.305 -42.281 -9.352 1 94.62 363 ASP A N 1
ATOM 2796 C CA . ASP A 1 363 ? 8.781 -41.312 -8.367 1 94.62 363 ASP A CA 1
ATOM 2797 C C . ASP A 1 363 ? 8.695 -39.875 -8.922 1 94.62 363 ASP A C 1
ATOM 2799 O O . ASP A 1 363 ? 9.508 -39.031 -8.57 1 94.62 363 ASP A O 1
ATOM 2803 N N . ALA A 1 364 ? 7.777 -39.719 -9.844 1 97.62 364 ALA A N 1
ATOM 2804 C CA . ALA A 1 364 ? 7.629 -38.375 -10.453 1 97.62 364 ALA A CA 1
ATOM 2805 C C . ALA A 1 364 ? 6.727 -37.5 -9.602 1 97.62 364 ALA A C 1
ATOM 2807 O O . ALA A 1 364 ? 5.898 -37.969 -8.836 1 97.62 364 ALA A O 1
ATOM 2808 N N . ASP A 1 365 ? 6.996 -36.219 -9.664 1 98.06 365 ASP A N 1
ATOM 2809 C CA . ASP A 1 365 ? 6.047 -35.188 -9.195 1 98.06 365 ASP A CA 1
ATOM 2810 C C . ASP A 1 365 ? 5.211 -34.656 -10.359 1 98.06 365 ASP A C 1
ATOM 2812 O O . ASP A 1 365 ? 5.73 -34.438 -11.453 1 98.06 365 ASP A O 1
ATOM 2816 N N . TYR A 1 366 ? 3.951 -34.5 -10.109 1 98.5 366 TYR A N 1
ATOM 2817 C CA . TYR A 1 366 ? 3.006 -34.031 -11.117 1 98.5 366 TYR A CA 1
ATOM 2818 C C . TYR A 1 366 ? 2.467 -32.656 -10.758 1 98.5 366 TYR A C 1
ATOM 2820 O O . TYR A 1 366 ? 1.958 -32.469 -9.648 1 98.5 366 TYR A O 1
ATOM 2828 N N . TYR A 1 367 ? 2.611 -31.734 -11.656 1 98.31 367 TYR A N 1
ATOM 2829 C CA . TYR A 1 367 ? 2.121 -30.375 -11.477 1 98.31 367 TYR A CA 1
ATOM 2830 C C . TYR A 1 367 ? 0.979 -30.078 -12.438 1 98.31 367 TYR A C 1
ATOM 2832 O O . TYR A 1 367 ? 1.131 -30.219 -13.656 1 98.31 367 TYR A O 1
ATOM 2840 N N . LEU A 1 368 ? -0.136 -29.703 -11.914 1 97.88 368 LEU A N 1
ATOM 2841 C CA . LEU A 1 368 ? -1.341 -29.469 -12.703 1 97.88 368 LEU A CA 1
ATOM 2842 C C . LEU A 1 368 ? -1.77 -28 -12.617 1 97.88 368 LEU A C 1
ATOM 2844 O O . LEU A 1 368 ? -1.749 -27.406 -11.539 1 97.88 368 LEU A O 1
ATOM 2848 N N . CYS A 1 369 ? -2.123 -27.438 -13.727 1 97.38 369 CYS A N 1
ATOM 2849 C CA . CYS A 1 369 ? -2.707 -26.094 -13.734 1 97.38 369 CYS A CA 1
ATOM 2850 C C . CYS A 1 369 ? -3.574 -25.891 -14.969 1 97.38 369 CYS A C 1
ATOM 2852 O O . CYS A 1 369 ? -3.16 -26.219 -16.078 1 97.38 369 CYS A O 1
ATOM 2854 N N . GLY A 1 370 ? -4.762 -25.453 -14.82 1 95.06 370 GLY A N 1
ATOM 2855 C CA . GLY A 1 370 ? -5.711 -25.203 -15.891 1 95.06 370 GLY A CA 1
ATOM 2856 C C . GLY A 1 370 ? -7.129 -24.969 -15.398 1 95.06 370 GLY A C 1
ATOM 2857 O O . GLY A 1 370 ? -7.344 -24.75 -14.211 1 95.06 370 GLY A O 1
ATOM 2858 N N . PRO A 1 371 ? -8.055 -24.938 -16.312 1 91.25 371 PRO A N 1
ATOM 2859 C CA . PRO A 1 371 ? -9.453 -24.781 -15.891 1 91.25 371 PRO A CA 1
ATOM 2860 C C . PRO A 1 371 ? -9.922 -25.906 -14.969 1 91.25 371 PRO A C 1
ATOM 2862 O O . PRO A 1 371 ? -9.359 -27 -14.977 1 91.25 371 PRO A O 1
ATOM 2865 N N . LEU A 1 372 ? -10.969 -25.641 -14.297 1 88.5 372 LEU A N 1
ATOM 2866 C CA . LEU A 1 372 ? -11.43 -26.531 -13.242 1 88.5 372 LEU A CA 1
ATOM 2867 C C . LEU A 1 372 ? -11.742 -27.922 -13.797 1 88.5 372 LEU A C 1
ATOM 2869 O O . LEU A 1 372 ? -11.344 -28.922 -13.211 1 88.5 372 LEU A O 1
ATOM 2873 N N . GLY A 1 373 ? -12.555 -27.969 -14.914 1 90.44 373 GLY A N 1
ATOM 2874 C CA . GLY A 1 373 ? -12.875 -29.266 -15.508 1 90.44 373 GLY A CA 1
ATOM 2875 C C . GLY A 1 373 ? -11.648 -30.078 -15.883 1 90.44 373 GLY A C 1
ATOM 2876 O O . GLY A 1 373 ? -11.594 -31.281 -15.641 1 90.44 373 GLY A O 1
ATOM 2877 N N . PHE A 1 374 ? -10.68 -29.422 -16.438 1 93.88 374 PHE A N 1
ATOM 2878 C CA . PHE A 1 374 ? -9.414 -30.047 -16.781 1 93.88 374 PHE A CA 1
ATOM 2879 C C . PHE A 1 374 ? -8.695 -30.562 -15.547 1 93.88 374 PHE A C 1
ATOM 2881 O O . PHE A 1 374 ? -8.227 -31.703 -15.523 1 93.88 374 PHE A O 1
ATOM 2888 N N . MET A 1 375 ? -8.625 -29.75 -14.523 1 93.94 375 MET A N 1
ATOM 2889 C CA . MET A 1 375 ? -7.922 -30.078 -13.289 1 93.94 375 MET A CA 1
ATOM 2890 C C . MET A 1 375 ? -8.523 -31.328 -12.633 1 93.94 375 MET A C 1
ATOM 2892 O O . MET A 1 375 ? -7.797 -32.25 -12.234 1 93.94 375 MET A O 1
ATOM 2896 N N . ARG A 1 376 ? -9.773 -31.359 -12.555 1 92.88 376 ARG A N 1
ATOM 2897 C CA . ARG A 1 376 ? -10.461 -32.5 -11.961 1 92.88 376 ARG A CA 1
ATOM 2898 C C . ARG A 1 376 ? -10.195 -33.781 -12.75 1 92.88 376 ARG A C 1
ATOM 2900 O O . ARG A 1 376 ? -9.875 -34.812 -12.172 1 92.88 376 ARG A O 1
ATOM 2907 N N . ALA A 1 377 ? -10.305 -33.688 -14.008 1 95.19 377 ALA A N 1
ATOM 2908 C CA . ALA A 1 377 ? -10.094 -34.844 -14.875 1 95.19 377 ALA A CA 1
ATOM 2909 C C . ALA A 1 377 ? -8.688 -35.406 -14.719 1 95.19 377 ALA A C 1
ATOM 2911 O O . ALA A 1 377 ? -8.516 -36.594 -14.562 1 95.19 377 ALA A O 1
ATOM 2912 N N . GLN A 1 378 ? -7.723 -34.5 -14.742 1 96.5 378 GLN A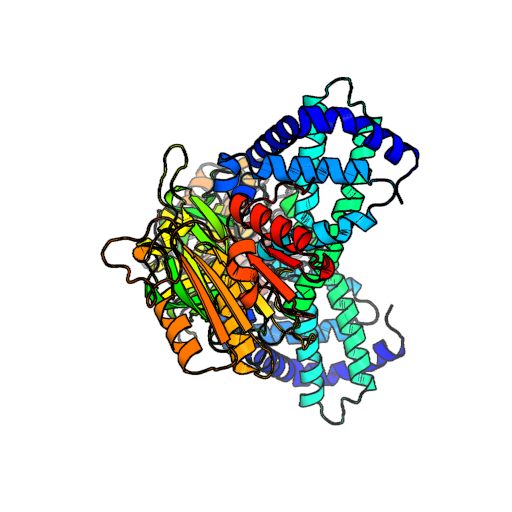 N 1
ATOM 2913 C CA . GLN A 1 378 ? -6.34 -34.969 -14.688 1 96.5 378 GLN A CA 1
ATOM 2914 C C . GLN A 1 378 ? -5.988 -35.5 -13.297 1 96.5 378 GLN A C 1
ATOM 2916 O O . GLN A 1 378 ? -5.289 -36.5 -13.172 1 96.5 378 GLN A O 1
ATOM 2921 N N . ARG A 1 379 ? -6.41 -34.781 -12.266 1 95.44 379 ARG A N 1
ATOM 2922 C CA . ARG A 1 379 ? -6.168 -35.25 -10.906 1 95.44 379 ARG A CA 1
ATOM 2923 C C . ARG A 1 379 ? -6.754 -36.625 -10.695 1 95.44 379 ARG A C 1
ATOM 2925 O O . ARG A 1 379 ? -6.074 -37.531 -10.18 1 95.44 379 ARG A O 1
ATOM 2932 N N . ASP A 1 380 ? -8.008 -36.844 -11.133 1 95.62 380 ASP A N 1
ATOM 2933 C CA . ASP A 1 380 ? -8.672 -38.125 -10.977 1 95.62 380 ASP A CA 1
ATOM 2934 C C . ASP A 1 380 ? -7.961 -39.219 -11.781 1 95.62 380 ASP A C 1
ATOM 2936 O O . ASP A 1 380 ? -7.82 -40.344 -11.32 1 95.62 380 ASP A O 1
ATOM 2940 N N . SER A 1 381 ? -7.598 -38.812 -12.922 1 96.44 381 SER A N 1
ATOM 2941 C CA . SER A 1 381 ? -6.867 -39.75 -13.766 1 96.44 381 SER A CA 1
ATOM 2942 C C . SER A 1 381 ? -5.57 -40.219 -13.094 1 96.44 381 SER A C 1
ATOM 2944 O O . SER A 1 381 ? -5.262 -41.406 -13.055 1 96.44 381 SER A O 1
ATOM 2946 N N . LEU A 1 382 ? -4.801 -39.281 -12.562 1 97.5 382 LEU A N 1
ATOM 2947 C CA . LEU A 1 382 ? -3.541 -39.625 -11.898 1 97.5 382 LEU A CA 1
ATOM 2948 C C . LEU A 1 382 ? -3.773 -40.531 -10.695 1 97.5 382 LEU A C 1
ATOM 2950 O O . LEU A 1 382 ? -3.047 -41.5 -10.5 1 97.5 382 LEU A O 1
ATOM 2954 N N . ARG A 1 383 ? -4.762 -40.188 -9.977 1 96.06 383 ARG A N 1
ATOM 2955 C CA . ARG A 1 383 ? -5.105 -41.031 -8.828 1 96.06 383 ARG A CA 1
ATOM 2956 C C . ARG A 1 383 ? -5.496 -42.438 -9.273 1 96.06 383 ARG A C 1
ATOM 2958 O O . ARG A 1 383 ? -5.066 -43.406 -8.672 1 96.06 383 ARG A O 1
ATOM 2965 N N . GLY A 1 384 ? -6.32 -42.469 -10.258 1 95.38 384 GLY A N 1
ATOM 2966 C CA . GLY A 1 384 ? -6.738 -43.75 -10.805 1 95.38 384 GLY A CA 1
ATOM 2967 C C . GLY A 1 384 ? -5.582 -44.594 -11.328 1 95.38 384 GLY A C 1
ATOM 2968 O O . GLY A 1 384 ? -5.648 -45.812 -11.328 1 95.38 384 GLY A O 1
ATOM 2969 N N . LEU A 1 385 ? -4.598 -43.875 -11.711 1 95.12 385 LEU A N 1
ATOM 2970 C CA . LEU A 1 385 ? -3.426 -44.562 -12.266 1 95.12 385 LEU A CA 1
ATOM 2971 C C . LEU A 1 385 ? -2.424 -44.906 -11.164 1 95.12 385 LEU A C 1
ATOM 2973 O O . LEU A 1 385 ? -1.323 -45.375 -11.453 1 95.12 385 LEU A O 1
ATOM 2977 N N . GLY A 1 386 ? -2.73 -44.562 -9.898 1 94.44 386 GLY A N 1
ATOM 2978 C CA . GLY A 1 386 ? -1.963 -45.031 -8.758 1 94.44 386 GLY A CA 1
ATOM 2979 C C . GLY A 1 386 ? -0.953 -44 -8.258 1 94.44 386 GLY A C 1
ATOM 2980 O O . GLY A 1 386 ? -0.107 -44.312 -7.422 1 94.44 386 GLY A O 1
ATOM 2981 N N . VAL A 1 387 ? -1.006 -42.812 -8.75 1 96.44 387 VAL A N 1
ATOM 2982 C CA . VAL A 1 387 ? -0.085 -41.781 -8.273 1 96.44 387 VAL A CA 1
ATOM 2983 C C . VAL A 1 387 ? -0.487 -41.344 -6.871 1 96.44 387 VAL A C 1
ATOM 2985 O O . VAL A 1 387 ? -1.662 -41.062 -6.609 1 96.44 387 VAL A O 1
ATOM 2988 N N . ALA A 1 388 ? 0.48 -41.312 -5.98 1 96 388 ALA A N 1
ATOM 2989 C CA . ALA A 1 388 ? 0.231 -40.875 -4.605 1 96 388 ALA A CA 1
ATOM 2990 C C . ALA A 1 388 ? -0.193 -39.438 -4.555 1 96 388 ALA A C 1
ATOM 2992 O O . ALA A 1 388 ? 0.329 -38.594 -5.301 1 96 388 ALA A O 1
ATOM 2993 N N . ALA A 1 389 ? -1.052 -39.094 -3.635 1 93.94 389 ALA A N 1
ATOM 2994 C CA . ALA A 1 389 ? -1.633 -37.75 -3.523 1 93.94 389 ALA A CA 1
ATOM 2995 C C . ALA A 1 389 ? -0.556 -36.719 -3.248 1 93.94 389 ALA A C 1
ATOM 2997 O O . ALA A 1 389 ? -0.654 -35.562 -3.713 1 93.94 389 ALA A O 1
ATOM 2998 N N . ASP A 1 390 ? 0.423 -37.031 -2.527 1 93.56 390 ASP A N 1
ATOM 2999 C CA . ASP A 1 390 ? 1.446 -36.094 -2.127 1 93.56 390 ASP A CA 1
ATOM 3000 C C . ASP A 1 390 ? 2.398 -35.781 -3.281 1 93.56 390 ASP A C 1
ATOM 3002 O O . ASP A 1 390 ? 3.271 -34.906 -3.164 1 93.56 390 ASP A O 1
ATOM 3006 N N . ARG A 1 391 ? 2.217 -36.438 -4.41 1 96.75 391 ARG A N 1
ATOM 3007 C CA . ARG A 1 391 ? 3.029 -36.188 -5.602 1 96.75 391 ARG A CA 1
ATOM 3008 C C . ARG A 1 391 ? 2.252 -35.406 -6.645 1 96.75 391 ARG A C 1
ATOM 3010 O O . ARG A 1 391 ? 2.773 -35.094 -7.723 1 96.75 391 ARG A O 1
ATOM 3017 N N . ILE A 1 392 ? 1.054 -35.125 -6.312 1 97.12 392 ILE A N 1
ATOM 3018 C CA . ILE A 1 392 ? 0.207 -34.344 -7.203 1 97.12 392 ILE A CA 1
ATOM 3019 C C . ILE A 1 392 ? 0.062 -32.938 -6.66 1 97.12 392 ILE A C 1
ATOM 3021 O O . ILE A 1 392 ? -0.518 -32.719 -5.59 1 97.12 392 ILE A O 1
ATOM 3025 N N . HIS A 1 393 ? 0.599 -31.969 -7.383 1 96.44 393 HIS A N 1
ATOM 3026 C CA . HIS A 1 393 ? 0.542 -30.562 -7.027 1 96.44 393 HIS A CA 1
ATOM 3027 C C . HIS A 1 393 ? -0.312 -29.766 -8.016 1 96.44 393 HIS A C 1
ATOM 3029 O O . HIS A 1 393 ? -0.247 -30.016 -9.227 1 96.44 393 HIS A O 1
ATOM 3035 N N . TYR A 1 394 ? -1.146 -28.922 -7.5 1 92.81 394 TYR A N 1
ATOM 3036 C CA . TYR A 1 394 ? -1.988 -28.234 -8.477 1 92.81 394 TYR A CA 1
ATOM 3037 C C . TYR A 1 394 ? -2.332 -26.828 -8.008 1 92.81 394 TYR A C 1
ATOM 3039 O O . TYR A 1 394 ? -2.252 -26.531 -6.809 1 92.81 394 TYR A O 1
ATOM 3047 N N . GLU A 1 395 ? -2.602 -25.969 -8.922 1 86.44 395 GLU A N 1
ATOM 3048 C CA . GLU A 1 395 ? -3.1 -24.594 -8.773 1 86.44 395 GLU A CA 1
ATOM 3049 C C . GLU A 1 395 ? -4.379 -24.375 -9.578 1 86.44 395 GLU A C 1
ATOM 3051 O O . GLU A 1 395 ? -4.418 -24.672 -10.773 1 86.44 395 GLU A O 1
ATOM 3056 N N . VAL A 1 396 ? -5.406 -23.875 -8.805 1 73.81 396 VAL A N 1
ATOM 3057 C CA . VAL A 1 396 ? -6.656 -23.562 -9.484 1 73.81 396 VAL A CA 1
ATOM 3058 C C . VAL A 1 396 ? -6.801 -22.047 -9.602 1 73.81 396 VAL A C 1
ATOM 3060 O O . VAL A 1 396 ? -6.641 -21.312 -8.617 1 73.81 396 VAL A O 1
ATOM 3063 N N . PHE A 1 397 ? -6.926 -21.672 -10.891 1 71.56 397 PHE A N 1
ATOM 3064 C CA . PHE A 1 397 ? -7.152 -20.25 -11.094 1 71.56 397 PHE A CA 1
ATOM 3065 C C . PHE A 1 397 ? -8.594 -19.875 -10.766 1 71.56 397 PHE A C 1
ATOM 3067 O O . PHE A 1 397 ? -9.523 -20.625 -11.102 1 71.56 397 PHE A O 1
ATOM 3074 N N . GLY A 1 398 ? -8.773 -18.859 -10.133 1 62.25 398 GLY A N 1
ATOM 3075 C CA . GLY A 1 398 ? -10.102 -18.453 -9.711 1 62.25 398 GLY A CA 1
ATOM 3076 C C . GLY A 1 398 ? -10.406 -18.781 -8.266 1 62.25 398 GLY A C 1
ATOM 3077 O O . GLY A 1 398 ? -9.508 -19.125 -7.5 1 62.25 398 GLY A O 1
ATOM 3078 N N . SER A 1 399 ? -11.633 -18.391 -7.785 1 55.44 399 SER A N 1
ATOM 3079 C CA . SER A 1 399 ? -12.031 -18.703 -6.414 1 55.44 399 SER A CA 1
ATOM 3080 C C . SER A 1 399 ? -12.281 -20.188 -6.227 1 55.44 399 SER A C 1
ATOM 3082 O O . SER A 1 399 ? -12.883 -20.844 -7.086 1 55.44 399 SER A O 1
ATOM 3084 N N . HIS A 1 400 ? -11.305 -20.938 -5.574 1 54.12 400 HIS A N 1
ATOM 3085 C CA . HIS A 1 400 ? -11.359 -22.391 -5.375 1 54.12 400 HIS A CA 1
ATOM 3086 C C . HIS A 1 400 ? -12.711 -22.812 -4.809 1 54.12 400 HIS A C 1
ATOM 3088 O O . HIS A 1 400 ? -13.125 -22.328 -3.758 1 54.12 400 HIS A O 1
ATOM 3094 N N . PRO A 1 401 ? -13.523 -23.672 -5.699 1 44.03 401 PRO A N 1
ATOM 3095 C CA . PRO A 1 401 ? -14.617 -24.297 -4.953 1 44.03 401 PRO A CA 1
ATOM 3096 C C . PRO A 1 401 ? -14.117 -25.297 -3.916 1 44.03 401 PRO A C 1
ATOM 3098 O O . PRO A 1 401 ? -13.023 -25.844 -4.055 1 44.03 401 PRO A O 1
ATOM 3101 N N . GLY A 1 402 ? -14.195 -25.094 -2.645 1 42.09 402 GLY A N 1
ATOM 3102 C CA . GLY A 1 402 ? -13.852 -26.047 -1.595 1 42.09 402 GLY A CA 1
ATOM 3103 C C . GLY A 1 402 ? -13.922 -27.484 -2.053 1 42.09 402 GLY A C 1
ATOM 3104 O O . GLY A 1 402 ? -14.828 -27.875 -2.785 1 42.09 402 GLY A O 1
ATOM 3105 N N . ASP A 1 403 ? -12.781 -28.062 -2.297 1 40.25 403 ASP A N 1
ATOM 3106 C CA . ASP A 1 403 ? -12.742 -29.5 -2.592 1 40.25 403 ASP A CA 1
ATOM 3107 C C . ASP A 1 403 ? -13.727 -30.266 -1.724 1 40.25 403 ASP A C 1
ATOM 3109 O O . ASP A 1 403 ? -13.859 -30 -0.528 1 40.25 403 ASP A O 1
ATOM 3113 N N . ASP A 1 404 ? -14.852 -30.859 -2.244 1 34.44 404 ASP A N 1
ATOM 3114 C CA . ASP A 1 404 ? -15.438 -31.969 -1.499 1 34.44 404 ASP A CA 1
ATOM 3115 C C . ASP A 1 404 ? -14.375 -32.969 -1.079 1 34.44 404 ASP A C 1
ATOM 3117 O O . ASP A 1 404 ? -13.438 -33.25 -1.834 1 34.44 404 ASP A O 1
ATOM 3121 N N . MET B 1 1 ? 12.32 -4.281 29.266 1 73.62 1 MET B N 1
ATOM 3122 C CA . MET B 1 1 ? 13.211 -3.273 29.828 1 73.62 1 MET B CA 1
ATOM 3123 C C . MET B 1 1 ? 14.656 -3.549 29.453 1 73.62 1 MET B C 1
ATOM 3125 O O . MET B 1 1 ? 15.07 -4.703 29.359 1 73.62 1 MET B O 1
ATOM 3129 N N . LEU B 1 2 ? 15.297 -2.439 29.078 1 83.31 2 LEU B N 1
ATOM 3130 C CA . LEU B 1 2 ? 16.688 -2.59 28.656 1 83.31 2 LEU B CA 1
ATOM 3131 C C . LEU B 1 2 ? 17.578 -2.916 29.844 1 83.31 2 LEU B C 1
ATOM 3133 O O . LEU B 1 2 ? 17.328 -2.475 30.969 1 83.31 2 LEU B O 1
ATOM 3137 N N . SER B 1 3 ? 18.469 -3.693 29.609 1 87.88 3 SER B N 1
ATOM 3138 C CA . SER B 1 3 ? 19.422 -4.012 30.672 1 87.88 3 SER B CA 1
ATOM 3139 C C . SER B 1 3 ? 20.25 -2.791 31.047 1 87.88 3 SER B C 1
ATOM 3141 O O . SER B 1 3 ? 20.375 -1.843 30.266 1 87.88 3 SER B O 1
ATOM 3143 N N . GLU B 1 4 ? 20.812 -2.809 32.25 1 88.94 4 GLU B N 1
ATOM 3144 C CA . GLU B 1 4 ? 21.688 -1.726 32.688 1 88.94 4 GLU B CA 1
ATOM 3145 C C . GLU B 1 4 ? 22.922 -1.598 31.812 1 88.94 4 GLU B C 1
ATOM 3147 O O . GLU B 1 4 ? 23.391 -0.488 31.547 1 88.94 4 GLU B O 1
ATOM 3152 N N . GLN B 1 5 ? 23.391 -2.65 31.422 1 89.5 5 GLN B N 1
ATOM 3153 C CA . GLN B 1 5 ? 24.547 -2.652 30.547 1 89.5 5 GLN B CA 1
ATOM 3154 C C . GLN B 1 5 ? 24.234 -1.973 29.219 1 89.5 5 GLN B C 1
ATOM 3156 O O . GLN B 1 5 ? 25.016 -1.162 28.719 1 89.5 5 GLN B O 1
ATOM 3161 N N . THR B 1 6 ? 23.156 -2.318 28.656 1 90.31 6 THR B N 1
ATOM 3162 C CA . THR B 1 6 ? 22.719 -1.71 27.406 1 90.31 6 THR B CA 1
ATOM 3163 C C . THR B 1 6 ? 22.578 -0.198 27.562 1 90.31 6 THR B C 1
ATOM 3165 O O . THR B 1 6 ? 23.094 0.565 26.734 1 90.31 6 THR B O 1
ATOM 3168 N N . ARG B 1 7 ? 21.984 0.2 28.656 1 92 7 ARG B N 1
ATOM 3169 C CA . ARG B 1 7 ? 21.781 1.625 28.891 1 92 7 ARG B CA 1
ATOM 3170 C C . ARG B 1 7 ? 23.109 2.363 29.016 1 92 7 ARG B C 1
ATOM 3172 O O . ARG B 1 7 ? 23.281 3.439 28.438 1 92 7 ARG B O 1
ATOM 3179 N N . SER B 1 8 ? 24 1.758 29.672 1 91.75 8 SER B N 1
ATOM 3180 C CA . SER B 1 8 ? 25.297 2.379 29.891 1 91.75 8 SER B CA 1
ATOM 3181 C C . SER B 1 8 ? 26.078 2.512 28.578 1 91.75 8 SER B C 1
ATOM 3183 O O . SER B 1 8 ? 26.672 3.559 28.312 1 91.75 8 SER B O 1
ATOM 3185 N N . LEU B 1 9 ? 26.031 1.531 27.844 1 91.12 9 LEU B N 1
ATOM 3186 C CA . LEU B 1 9 ? 26.766 1.523 26.594 1 91.12 9 LEU B CA 1
ATOM 3187 C C . LEU B 1 9 ? 26.188 2.531 25.609 1 91.12 9 LEU B C 1
ATOM 3189 O O . LEU B 1 9 ? 26.938 3.262 24.938 1 91.12 9 LEU B O 1
ATOM 3193 N N . VAL B 1 10 ? 24.938 2.564 25.484 1 91.31 10 VAL B N 1
ATOM 3194 C CA . VAL B 1 10 ? 24.281 3.488 24.578 1 91.31 10 VAL B CA 1
ATOM 3195 C C . VAL B 1 10 ? 24.547 4.926 25.016 1 91.31 10 VAL B C 1
ATOM 3197 O O . VAL B 1 10 ? 24.891 5.777 24.188 1 91.31 10 VAL B O 1
ATOM 3200 N N . LYS B 1 11 ? 24.453 5.188 26.266 1 90.75 11 LYS B N 1
ATOM 3201 C CA . LYS B 1 11 ? 24.703 6.527 26.797 1 90.75 11 LYS B CA 1
ATOM 3202 C C . LYS B 1 11 ? 26.141 6.961 26.516 1 90.75 11 LYS B C 1
ATOM 3204 O O . LYS B 1 11 ? 26.406 8.141 26.281 1 90.75 11 LYS B O 1
ATOM 3209 N N . ALA B 1 12 ? 26.969 6.023 26.562 1 89.44 12 ALA B N 1
ATOM 3210 C CA . ALA B 1 12 ? 28.391 6.312 26.359 1 89.44 12 ALA B CA 1
ATOM 3211 C C . ALA B 1 12 ? 28.656 6.766 24.922 1 89.44 12 ALA B C 1
ATOM 3213 O O . ALA B 1 12 ? 29.703 7.332 24.625 1 89.44 12 ALA B O 1
ATOM 3214 N N . THR B 1 13 ? 27.703 6.512 24.094 1 88.81 13 THR B N 1
ATOM 3215 C CA . THR B 1 13 ? 27.906 6.867 22.688 1 88.81 13 THR B CA 1
ATOM 3216 C C . THR B 1 13 ? 27.438 8.297 22.422 1 88.81 13 THR B C 1
ATOM 3218 O O . THR B 1 13 ? 27.656 8.836 21.344 1 88.81 13 THR B O 1
ATOM 3221 N N . VAL B 1 14 ? 26.875 8.945 23.359 1 87.81 14 VAL B N 1
ATOM 3222 C CA . VAL B 1 14 ? 26.234 10.25 23.203 1 87.81 14 VAL B CA 1
ATOM 3223 C C . VAL B 1 14 ? 27.25 11.258 22.672 1 87.81 14 VAL B C 1
ATOM 3225 O O . VAL B 1 14 ? 26.969 11.961 21.688 1 87.81 14 VAL B O 1
ATOM 3228 N N . PRO B 1 15 ? 28.453 11.305 23.188 1 88.5 15 PRO B N 1
ATOM 3229 C CA . PRO B 1 15 ? 29.422 12.273 22.656 1 88.5 15 PRO B CA 1
ATOM 3230 C C . PRO B 1 15 ? 29.766 12.023 21.188 1 88.5 15 PRO B C 1
ATOM 3232 O O . PRO B 1 15 ? 29.891 12.977 20.422 1 88.5 15 PRO B O 1
ATOM 3235 N N . VAL B 1 16 ? 29.859 10.828 20.891 1 86.56 16 VAL B N 1
ATOM 3236 C CA . VAL B 1 16 ? 30.203 10.477 19.516 1 86.56 16 VAL B CA 1
ATOM 3237 C C . VAL B 1 16 ? 29.031 10.836 18.594 1 86.56 16 VAL B C 1
ATOM 3239 O O . VAL B 1 16 ? 29.25 11.336 17.484 1 86.56 16 VAL B O 1
ATOM 3242 N N . LEU B 1 17 ? 27.828 10.578 19.016 1 85.88 17 LEU B N 1
ATOM 3243 C CA . LEU B 1 17 ? 26.641 10.898 18.234 1 85.88 17 LEU B CA 1
ATOM 3244 C C . LEU B 1 17 ? 26.484 12.406 18.078 1 85.88 17 LEU B C 1
ATOM 3246 O O . LEU B 1 17 ? 26.031 12.883 17.031 1 85.88 17 LEU B O 1
ATOM 3250 N N . GLN B 1 18 ? 26.859 13.109 19.031 1 86.81 18 GLN B N 1
ATOM 3251 C CA . GLN B 1 18 ? 26.781 14.57 18.969 1 86.81 18 GLN B CA 1
ATOM 3252 C C . GLN B 1 18 ? 27.75 15.117 17.906 1 86.81 18 GLN B C 1
ATOM 3254 O O . GLN B 1 18 ? 27.406 16.062 17.188 1 86.81 18 GLN B O 1
ATOM 3259 N N . GLN B 1 19 ? 28.844 14.484 17.875 1 86.69 19 GLN B N 1
ATOM 3260 C CA . GLN B 1 19 ? 29.891 14.977 16.984 1 86.69 19 GLN B CA 1
ATOM 3261 C C . GLN B 1 19 ? 29.719 14.422 15.578 1 86.69 19 GLN B C 1
ATOM 3263 O O . GLN B 1 19 ? 29.984 15.125 14.602 1 86.69 19 GLN B O 1
ATOM 3268 N N . HIS B 1 20 ? 29.266 13.25 15.492 1 86 20 HIS B N 1
ATOM 3269 C CA . HIS B 1 20 ? 29.312 12.578 14.195 1 86 20 HIS B CA 1
ATOM 3270 C C . HIS B 1 20 ? 27.922 12.07 13.789 1 86 20 HIS B C 1
ATOM 3272 O O . HIS B 1 20 ? 27.812 11.18 12.945 1 86 20 HIS B O 1
ATOM 3278 N N . GLY B 1 21 ? 26.891 12.578 14.383 1 86.81 21 GLY B N 1
ATOM 3279 C CA . GLY B 1 21 ? 25.531 12.102 14.141 1 86.81 21 GLY B CA 1
ATOM 3280 C C . GLY B 1 21 ? 25.109 12.219 12.688 1 86.81 21 GLY B C 1
ATOM 3281 O O . GLY B 1 21 ? 24.562 11.273 12.117 1 86.81 21 GLY B O 1
ATOM 3282 N N . VAL B 1 22 ? 25.453 13.352 12.094 1 88 22 VAL B N 1
ATOM 3283 C CA . VAL B 1 22 ? 25.031 13.602 10.719 1 88 22 VAL B CA 1
ATOM 3284 C C . VAL B 1 22 ? 25.797 12.703 9.758 1 88 22 VAL B C 1
ATOM 3286 O O . VAL B 1 22 ? 25.25 12.188 8.789 1 88 22 VAL B O 1
ATOM 3289 N N . ALA B 1 23 ? 27.062 12.547 10.047 1 89.94 23 ALA B N 1
ATOM 3290 C CA . ALA B 1 23 ? 27.859 11.633 9.234 1 89.94 23 ALA B CA 1
ATOM 3291 C C . ALA B 1 23 ? 27.312 10.211 9.312 1 89.94 23 ALA B C 1
ATOM 3293 O O . ALA B 1 23 ? 27.25 9.516 8.297 1 89.94 23 ALA B O 1
ATOM 3294 N N . LEU B 1 24 ? 26.953 9.82 10.438 1 89.69 24 LEU B N 1
ATOM 3295 C CA . LEU B 1 24 ? 26.406 8.492 10.656 1 89.69 24 LEU B CA 1
ATOM 3296 C C . LEU B 1 24 ? 25.109 8.305 9.875 1 89.69 24 LEU B C 1
ATOM 3298 O O . LEU B 1 24 ? 24.953 7.328 9.141 1 89.69 24 LEU B O 1
ATOM 3302 N N . THR B 1 25 ? 24.172 9.211 9.984 1 89.38 25 THR B N 1
ATOM 3303 C CA . THR B 1 25 ? 22.875 9.07 9.352 1 89.38 25 THR B CA 1
ATOM 3304 C C . THR B 1 25 ? 23 9.211 7.832 1 89.38 25 THR B C 1
ATOM 3306 O O . THR B 1 25 ? 22.25 8.578 7.086 1 89.38 25 THR B O 1
ATOM 3309 N N . SER B 1 26 ? 23.969 10.047 7.406 1 91.5 26 SER B N 1
ATOM 3310 C CA . SER B 1 26 ? 24.234 10.125 5.973 1 91.5 26 SER B CA 1
ATOM 3311 C C . SER B 1 26 ? 24.703 8.781 5.418 1 91.5 26 SER B C 1
ATOM 3313 O O . SER B 1 26 ? 24.219 8.336 4.379 1 91.5 26 SER B O 1
ATOM 3315 N N . HIS B 1 27 ? 25.656 8.258 6.137 1 92.69 27 HIS B N 1
ATOM 3316 C CA . HIS B 1 27 ? 26.125 6.934 5.738 1 92.69 27 HIS B CA 1
ATOM 3317 C C . HIS B 1 27 ? 25 5.906 5.785 1 92.69 27 HIS B C 1
ATOM 3319 O O . HIS B 1 27 ? 24.875 5.082 4.879 1 92.69 27 HIS B O 1
ATOM 3325 N N . PHE B 1 28 ? 24.219 5.961 6.73 1 94 28 PHE B N 1
ATOM 3326 C CA . PHE B 1 28 ? 23.078 5.062 6.91 1 94 28 PHE B CA 1
ATOM 3327 C C . PHE B 1 28 ? 22.141 5.125 5.711 1 94 28 PHE B C 1
ATOM 3329 O O . PHE B 1 28 ? 21.797 4.09 5.133 1 94 28 PHE B O 1
ATOM 3336 N N . TYR B 1 29 ? 21.703 6.266 5.332 1 91.81 29 TYR B N 1
ATOM 3337 C CA . TYR B 1 29 ? 20.766 6.41 4.23 1 91.81 29 TYR B CA 1
ATOM 3338 C C . TYR B 1 29 ? 21.375 5.922 2.922 1 91.81 29 TYR B C 1
ATOM 3340 O O . TYR B 1 29 ? 20.703 5.227 2.146 1 91.81 29 TYR B O 1
ATOM 3348 N N . ARG B 1 30 ? 22.578 6.309 2.729 1 92.81 30 ARG B N 1
ATOM 3349 C CA . ARG B 1 30 ? 23.25 5.848 1.521 1 92.81 30 ARG B CA 1
ATOM 3350 C C . ARG B 1 30 ? 23.281 4.324 1.462 1 92.81 30 ARG B C 1
ATOM 3352 O O . ARG B 1 30 ? 22.953 3.73 0.432 1 92.81 30 ARG B O 1
ATOM 3359 N N . ARG B 1 31 ? 23.688 3.73 2.539 1 93.69 31 ARG B N 1
ATOM 3360 C CA . ARG B 1 31 ? 23.766 2.275 2.631 1 93.69 31 ARG B CA 1
ATOM 3361 C C . ARG B 1 31 ? 22.391 1.639 2.412 1 93.69 31 ARG B C 1
ATOM 3363 O O . ARG B 1 31 ? 22.266 0.692 1.635 1 93.69 31 ARG B O 1
ATOM 3370 N N . MET B 1 32 ? 21.406 2.146 3.104 1 93.62 32 MET B N 1
ATOM 3371 C CA . MET B 1 32 ? 20.047 1.596 3.033 1 93.62 32 MET B CA 1
ATOM 3372 C C . MET B 1 32 ? 19.516 1.652 1.607 1 93.62 32 MET B C 1
ATOM 3374 O O . MET B 1 32 ? 19 0.659 1.095 1 93.62 32 MET B O 1
ATOM 3378 N N . PHE B 1 33 ? 19.703 2.77 0.882 1 92.5 33 PHE B N 1
ATOM 3379 C CA . PHE B 1 33 ? 19.141 2.938 -0.454 1 92.5 33 PHE B CA 1
ATOM 3380 C C . PHE B 1 33 ? 19.922 2.119 -1.476 1 92.5 33 PHE B C 1
ATOM 3382 O O . PHE B 1 33 ? 19.375 1.725 -2.51 1 92.5 33 PHE B O 1
ATOM 3389 N N . GLU B 1 34 ? 21.172 1.905 -1.145 1 92.88 34 GLU B N 1
ATOM 3390 C CA . GLU B 1 34 ? 21.969 1.044 -2.014 1 92.88 34 GLU B CA 1
ATOM 3391 C C . GLU B 1 34 ? 21.484 -0.404 -1.945 1 92.88 34 GLU B C 1
ATOM 3393 O O . GLU B 1 34 ? 21.375 -1.074 -2.973 1 92.88 34 GLU B O 1
ATOM 3398 N N . HIS B 1 35 ? 21.188 -0.852 -0.788 1 93.25 35 HIS B N 1
ATOM 3399 C CA . HIS B 1 35 ? 20.859 -2.26 -0.592 1 93.25 35 HIS B CA 1
ATOM 3400 C C . HIS B 1 35 ? 19.359 -2.5 -0.716 1 93.25 35 HIS B C 1
ATOM 3402 O O . HIS B 1 35 ? 18.922 -3.625 -0.969 1 93.25 35 HIS B O 1
ATOM 3408 N N . ASN B 1 36 ? 18.547 -1.459 -0.508 1 93.75 36 ASN B N 1
ATOM 3409 C CA . ASN B 1 36 ? 17.094 -1.531 -0.584 1 93.75 36 ASN B CA 1
ATOM 3410 C C . ASN B 1 36 ? 16.516 -0.393 -1.422 1 93.75 36 ASN B C 1
ATOM 3412 O O . ASN B 1 36 ? 15.766 0.441 -0.912 1 93.75 36 ASN B O 1
ATOM 3416 N N . PRO B 1 37 ? 16.734 -0.424 -2.654 1 92.56 37 PRO B N 1
ATOM 3417 C CA . PRO B 1 37 ? 16.312 0.68 -3.514 1 92.56 37 PRO B CA 1
ATOM 3418 C C . PRO B 1 37 ? 14.789 0.817 -3.572 1 92.56 37 PRO B C 1
ATOM 3420 O O . PRO B 1 37 ? 14.273 1.896 -3.879 1 92.56 37 PRO B O 1
ATOM 3423 N N . GLU B 1 38 ? 14.023 -0.254 -3.271 1 91.62 38 GLU B N 1
ATOM 3424 C CA . GLU B 1 38 ? 12.562 -0.185 -3.25 1 91.62 38 GLU B CA 1
ATOM 3425 C C . GLU B 1 38 ? 12.07 0.854 -2.246 1 91.62 38 GLU B C 1
ATOM 3427 O O . GLU B 1 38 ? 10.977 1.403 -2.396 1 91.62 38 GLU B O 1
ATOM 3432 N N . LEU B 1 39 ? 12.93 1.162 -1.264 1 92.75 39 LEU B N 1
ATOM 3433 C CA . LEU B 1 39 ? 12.547 2.121 -0.234 1 92.75 39 LEU B CA 1
ATOM 3434 C C . LEU B 1 39 ? 12.602 3.547 -0.771 1 92.75 39 LEU B C 1
ATOM 3436 O O . LEU B 1 39 ? 12.062 4.469 -0.154 1 92.75 39 LEU B O 1
ATOM 3440 N N . LYS B 1 40 ? 13.219 3.732 -1.924 1 92.38 40 LYS B N 1
ATOM 3441 C CA . LYS B 1 40 ? 13.219 5.043 -2.568 1 92.38 40 LYS B CA 1
ATOM 3442 C C . LYS B 1 40 ? 11.805 5.453 -2.975 1 92.38 40 LYS B C 1
ATOM 3444 O O . LYS B 1 40 ? 11.539 6.633 -3.219 1 92.38 40 LYS B O 1
ATOM 3449 N N . ASN B 1 41 ? 10.891 4.527 -3.066 1 93.06 41 ASN B N 1
ATOM 3450 C CA . ASN B 1 41 ? 9.5 4.812 -3.383 1 93.06 41 ASN B CA 1
ATOM 3451 C C . ASN B 1 41 ? 8.758 5.398 -2.182 1 93.06 41 ASN B C 1
ATOM 3453 O O . ASN B 1 41 ? 7.66 5.934 -2.324 1 93.06 41 ASN B O 1
ATOM 3457 N N . VAL B 1 42 ? 9.344 5.309 -0.987 1 89.88 42 VAL B N 1
ATOM 3458 C CA . VAL B 1 42 ? 8.68 5.703 0.253 1 89.88 42 VAL B CA 1
ATOM 3459 C C . VAL B 1 42 ? 9.289 7.008 0.767 1 89.88 42 VAL B C 1
ATOM 3461 O O . VAL B 1 42 ? 8.562 7.902 1.207 1 89.88 42 VAL B O 1
ATOM 3464 N N . PHE B 1 43 ? 10.609 7.09 0.677 1 83.94 43 PHE B N 1
ATOM 3465 C CA . PHE B 1 43 ? 11.312 8.242 1.233 1 83.94 43 PHE B CA 1
ATOM 3466 C C . PHE B 1 43 ? 11.312 9.406 0.25 1 83.94 43 PHE B C 1
ATOM 3468 O O . PHE B 1 43 ? 11.398 9.203 -0.962 1 83.94 43 PHE B O 1
ATOM 3475 N N . ASN B 1 44 ? 11.25 10.531 0.815 1 78.38 44 ASN B N 1
ATOM 3476 C CA . ASN B 1 44 ? 11.328 11.758 0.03 1 78.38 44 ASN B CA 1
ATOM 3477 C C . ASN B 1 44 ? 12.727 11.961 -0.548 1 78.38 44 ASN B C 1
ATOM 3479 O O . ASN B 1 44 ? 13.656 12.305 0.179 1 78.38 44 ASN B O 1
ATOM 3483 N N . GLN B 1 45 ? 12.82 11.805 -1.759 1 73 45 GLN B N 1
ATOM 3484 C CA . GLN B 1 45 ? 14.133 11.875 -2.391 1 73 45 GLN B CA 1
ATOM 3485 C C . GLN B 1 45 ? 14.656 13.305 -2.416 1 73 45 GLN B C 1
ATOM 3487 O O . GLN B 1 45 ? 15.867 13.531 -2.414 1 73 45 GLN B O 1
ATOM 3492 N N . GLY B 1 46 ? 13.727 14.25 -2.361 1 68.69 46 GLY B N 1
ATOM 3493 C CA . GLY B 1 46 ? 14.156 15.633 -2.252 1 68.69 46 GLY B CA 1
ATOM 3494 C C . GLY B 1 46 ? 14.836 15.945 -0.933 1 68.69 46 GLY B C 1
ATOM 3495 O O . GLY B 1 46 ? 15.883 16.594 -0.908 1 68.69 46 GLY B O 1
ATOM 3496 N N . HIS B 1 47 ? 14.297 15.43 0.116 1 68.75 47 HIS B N 1
ATOM 3497 C CA . HIS B 1 47 ? 14.859 15.641 1.446 1 68.75 47 HIS B CA 1
ATOM 3498 C C . HIS B 1 47 ? 16.203 14.938 1.594 1 68.75 47 HIS B C 1
ATOM 3500 O O . HIS B 1 47 ? 17.078 15.406 2.32 1 68.75 47 HIS B O 1
ATOM 3506 N N . GLN B 1 48 ? 16.297 13.891 0.914 1 68.06 48 GLN B N 1
ATOM 3507 C CA . GLN B 1 48 ? 17.562 13.148 0.962 1 68.06 48 GLN B CA 1
ATOM 3508 C C . GLN B 1 48 ? 18.672 13.922 0.27 1 68.06 48 GLN B C 1
ATOM 3510 O O . GLN B 1 48 ? 19.812 13.945 0.752 1 68.06 48 GLN B O 1
ATOM 3515 N N . HIS B 1 49 ? 18.312 14.625 -0.635 1 66.12 49 HIS B N 1
ATOM 3516 C CA . HIS B 1 49 ? 19.297 15.375 -1.393 1 66.12 49 HIS B CA 1
ATOM 3517 C C . HIS B 1 49 ? 19.75 16.609 -0.626 1 66.12 49 HIS B C 1
ATOM 3519 O O . HIS B 1 49 ? 20.938 16.984 -0.685 1 66.12 49 HIS B O 1
ATOM 3525 N N . SER B 1 50 ? 18.859 17.203 0.244 1 65.56 50 SER B N 1
ATOM 3526 C CA . SER B 1 50 ? 19.156 18.438 0.97 1 65.56 50 SER B CA 1
ATOM 3527 C C . SER B 1 50 ? 19.891 18.141 2.273 1 65.56 50 SER B C 1
ATOM 3529 O O . SER B 1 50 ? 20.438 19.047 2.896 1 65.56 50 SER B O 1
ATOM 3531 N N . GLY B 1 51 ? 19.906 16.906 2.75 1 69.94 51 GLY B N 1
ATOM 3532 C CA . GLY B 1 51 ? 20.547 16.516 3.996 1 69.94 51 GLY B CA 1
ATOM 3533 C C . GLY B 1 51 ? 19.641 16.688 5.207 1 69.94 51 GLY B C 1
ATOM 3534 O O . GLY B 1 51 ? 20 16.281 6.316 1 69.94 51 GLY B O 1
ATOM 3535 N N . GLN B 1 52 ? 18.484 17.219 5.074 1 69.38 52 GLN B N 1
ATOM 3536 C CA . GLN B 1 52 ? 17.578 17.531 6.18 1 69.38 52 GLN B CA 1
ATOM 3537 C C . GLN B 1 52 ? 17.141 16.25 6.895 1 69.38 52 GLN B C 1
ATOM 3539 O O . GLN B 1 52 ? 17.062 16.219 8.125 1 69.38 52 GLN B O 1
ATOM 3544 N N . GLN B 1 53 ? 16.938 15.258 6.215 1 74.62 53 GLN B N 1
ATOM 3545 C CA . GLN B 1 53 ? 16.516 14 6.816 1 74.62 53 GLN B CA 1
ATOM 3546 C C . GLN B 1 53 ? 17.609 13.391 7.672 1 74.62 53 GLN B C 1
ATOM 3548 O O . GLN B 1 53 ? 17.344 12.836 8.734 1 74.62 53 GLN B O 1
ATOM 3553 N N . GLN B 1 54 ? 18.812 13.523 7.184 1 76.81 54 GLN B N 1
ATOM 3554 C CA . GLN B 1 54 ? 19.953 12.984 7.926 1 76.81 54 GLN B CA 1
ATOM 3555 C C . GLN B 1 54 ? 20.109 13.703 9.266 1 76.81 54 GLN B C 1
ATOM 3557 O O . GLN B 1 54 ? 20.359 13.062 10.289 1 76.81 54 GLN B O 1
ATOM 3562 N N . GLN B 1 55 ? 19.875 14.914 9.188 1 76.81 55 GLN B N 1
ATOM 3563 C CA . GLN B 1 55 ? 19.984 15.695 10.414 1 76.81 55 GLN B CA 1
ATOM 3564 C C . GLN B 1 55 ? 18.875 15.336 11.398 1 76.81 55 GLN B C 1
ATOM 3566 O O . GLN B 1 55 ? 19.125 15.141 12.586 1 76.81 55 GLN B O 1
ATOM 3571 N N . ALA B 1 56 ? 17.703 15.203 10.883 1 74.75 56 ALA B N 1
ATOM 3572 C CA . ALA B 1 56 ? 16.562 14.891 11.727 1 74.75 56 ALA B CA 1
ATOM 3573 C C . ALA B 1 56 ? 16.734 13.539 12.414 1 74.75 56 ALA B C 1
ATOM 3575 O O . ALA B 1 56 ? 16.484 13.406 13.609 1 74.75 56 ALA B O 1
ATOM 3576 N N . LEU B 1 57 ? 17.141 12.617 11.695 1 80.69 57 LEU B N 1
ATOM 3577 C CA . LEU B 1 57 ? 17.344 11.289 12.258 1 80.69 57 LEU B CA 1
ATOM 3578 C C . LEU B 1 57 ? 18.484 11.289 13.266 1 80.69 57 LEU B C 1
ATOM 3580 O O . LEU B 1 57 ? 18.406 10.633 14.312 1 80.69 57 LEU B O 1
ATOM 3584 N N . ALA B 1 58 ? 19.531 12.016 12.953 1 82.94 58 ALA B N 1
ATOM 3585 C CA . ALA B 1 58 ? 20.656 12.117 13.875 1 82.94 58 ALA B CA 1
ATOM 3586 C C . ALA B 1 58 ? 20.219 12.672 15.227 1 82.94 58 ALA B C 1
ATOM 3588 O O . ALA B 1 58 ? 20.562 12.125 16.281 1 82.94 58 ALA B O 1
ATOM 3589 N N . MET B 1 59 ? 19.391 13.617 15.156 1 81.44 59 MET B N 1
ATOM 3590 C CA . MET B 1 59 ? 18.891 14.242 16.375 1 81.44 59 MET B CA 1
ATOM 3591 C C . MET B 1 59 ? 17.984 13.289 17.141 1 81.44 59 MET B C 1
ATOM 3593 O O . MET B 1 59 ? 18.016 13.25 18.375 1 81.44 59 MET B O 1
ATOM 3597 N N . ALA B 1 60 ? 17.25 12.609 16.391 1 80.75 60 ALA B N 1
ATOM 3598 C CA . ALA B 1 60 ? 16.344 11.656 17.031 1 80.75 60 ALA B CA 1
ATOM 3599 C C . ALA B 1 60 ? 17.109 10.547 17.734 1 80.75 60 ALA B C 1
ATOM 3601 O O . ALA B 1 60 ? 16.781 10.164 18.859 1 80.75 60 ALA B O 1
ATOM 3602 N N . VAL B 1 61 ? 18.094 10.055 17.094 1 82.06 61 VAL B N 1
ATOM 3603 C CA . VAL B 1 61 ? 18.922 9 17.672 1 82.06 61 VAL B CA 1
ATOM 3604 C C . VAL B 1 61 ? 19.641 9.523 18.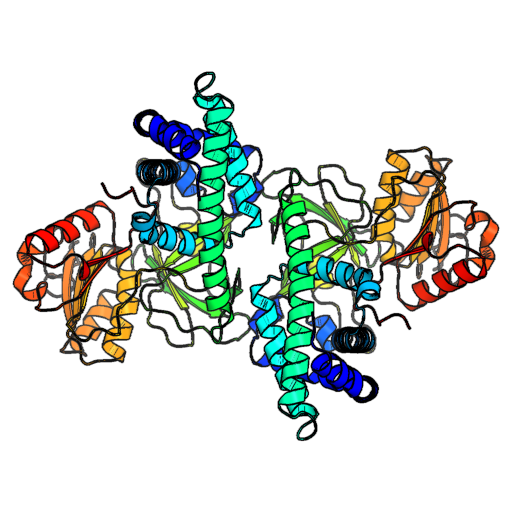922 1 82.06 61 VAL B C 1
ATOM 3606 O O . VAL B 1 61 ? 19.688 8.844 19.938 1 82.06 61 VAL B O 1
ATOM 3609 N N . LEU B 1 62 ? 20.172 10.648 18.781 1 84.88 62 LEU B N 1
ATOM 3610 C CA . LEU B 1 62 ? 20.844 11.281 19.906 1 84.88 62 LEU B CA 1
ATOM 3611 C C . LEU B 1 62 ? 19.891 11.477 21.078 1 84.88 62 LEU B C 1
ATOM 3613 O O . LEU B 1 62 ? 20.234 11.148 22.219 1 84.88 62 LEU B O 1
ATOM 3617 N N . ALA B 1 63 ? 18.766 11.992 20.75 1 85.88 63 ALA B N 1
ATOM 3618 C CA . ALA B 1 63 ? 17.766 12.211 21.781 1 85.88 63 ALA B CA 1
ATOM 3619 C C . ALA B 1 63 ? 17.391 10.898 22.469 1 85.88 63 ALA B C 1
ATOM 3621 O O . ALA B 1 63 ? 17.25 10.844 23.703 1 85.88 63 ALA B O 1
ATOM 3622 N N . TYR B 1 64 ? 17.234 9.93 21.734 1 87.56 64 TYR B N 1
ATOM 3623 C CA . TYR B 1 64 ? 16.891 8.625 22.297 1 87.56 64 TYR B CA 1
ATOM 3624 C C . TYR B 1 64 ? 18 8.117 23.203 1 87.56 64 TYR B C 1
ATOM 3626 O O . TYR B 1 64 ? 17.734 7.617 24.297 1 87.56 64 TYR B O 1
ATOM 3634 N N . ALA B 1 65 ? 19.188 8.258 22.719 1 88.25 65 ALA B N 1
ATOM 3635 C CA . ALA B 1 65 ? 20.328 7.828 23.531 1 88.25 65 ALA B CA 1
ATOM 3636 C C . ALA B 1 65 ? 20.375 8.586 24.859 1 88.25 65 ALA B C 1
ATOM 3638 O O . ALA B 1 65 ? 20.625 7.996 25.906 1 88.25 65 ALA B O 1
ATOM 3639 N N . ARG B 1 66 ? 20.094 9.797 24.812 1 90 66 ARG B N 1
ATOM 3640 C CA . ARG B 1 66 ? 20.141 10.656 25.984 1 90 66 ARG B CA 1
ATOM 3641 C C . ARG B 1 66 ? 19.047 10.273 26.984 1 90 66 ARG B C 1
ATOM 3643 O O . ARG B 1 66 ? 19.219 10.43 28.188 1 90 66 ARG B O 1
ATOM 3650 N N . HIS B 1 67 ? 17.984 9.812 26.484 1 89.88 67 HIS B N 1
ATOM 3651 C CA . HIS B 1 67 ? 16.828 9.523 27.328 1 89.88 67 HIS B CA 1
ATOM 3652 C C . HIS B 1 67 ? 16.625 8.023 27.484 1 89.88 67 HIS B C 1
ATOM 3654 O O . HIS B 1 67 ? 15.508 7.57 27.719 1 89.88 67 HIS B O 1
ATOM 3660 N N . ILE B 1 68 ? 17.609 7.273 27.297 1 89.19 68 ILE B N 1
ATOM 3661 C CA . ILE B 1 68 ? 17.5 5.82 27.219 1 89.19 68 ILE B CA 1
ATOM 3662 C C . ILE B 1 68 ? 16.984 5.273 28.547 1 89.19 68 ILE B C 1
ATOM 3664 O O . ILE B 1 68 ? 16.328 4.23 28.594 1 89.19 68 ILE B O 1
ATOM 3668 N N . ASP B 1 69 ? 17.234 5.988 29.656 1 88.5 69 ASP B N 1
ATOM 3669 C CA . ASP B 1 69 ? 16.781 5.551 30.969 1 88.5 69 ASP B CA 1
ATOM 3670 C C . ASP B 1 69 ? 15.289 5.781 31.156 1 88.5 69 ASP B C 1
ATOM 3672 O O . ASP B 1 69 ? 14.625 5.043 31.875 1 88.5 69 ASP B O 1
ATOM 3676 N N . ASP B 1 70 ? 14.836 6.82 30.547 1 87.81 70 ASP B N 1
ATOM 3677 C CA . ASP B 1 70 ? 13.414 7.168 30.562 1 87.81 70 ASP B CA 1
ATOM 3678 C C . ASP B 1 70 ? 12.992 7.824 29.25 1 87.81 70 ASP B C 1
ATOM 3680 O O . ASP B 1 70 ? 13.047 9.047 29.125 1 87.81 70 ASP B O 1
ATOM 3684 N N . PRO B 1 71 ? 12.438 7 28.375 1 85 71 PRO B N 1
ATOM 3685 C CA . PRO B 1 71 ? 12.094 7.551 27.062 1 85 71 PRO B CA 1
ATOM 3686 C C . PRO B 1 71 ? 10.75 8.273 27.062 1 85 71 PRO B C 1
ATOM 3688 O O . PRO B 1 71 ? 10.305 8.766 26.016 1 85 71 PRO B O 1
ATOM 3691 N N . SER B 1 72 ? 10.086 8.461 28.172 1 86.25 72 SER B N 1
ATOM 3692 C CA . SER B 1 72 ? 8.75 9.039 28.266 1 86.25 72 SER B CA 1
ATOM 3693 C C . SER B 1 72 ? 8.727 10.453 27.688 1 86.25 72 SER B C 1
ATOM 3695 O O . SER B 1 72 ? 7.75 10.852 27.047 1 86.25 72 SER B O 1
ATOM 3697 N N . PRO B 1 73 ? 9.82 11.188 27.922 1 85.94 73 PRO B N 1
ATOM 3698 C CA . PRO B 1 73 ? 9.805 12.547 27.375 1 85.94 73 PRO B CA 1
ATOM 3699 C C . PRO B 1 73 ? 9.805 12.562 25.859 1 85.94 73 PRO B C 1
ATOM 3701 O O . PRO B 1 73 ? 9.508 13.602 25.25 1 85.94 73 PRO B O 1
ATOM 3704 N N . LEU B 1 74 ? 10.078 11.438 25.25 1 88.81 74 LEU B N 1
ATOM 3705 C CA . LEU B 1 74 ? 10.172 11.383 23.797 1 88.81 74 LEU B CA 1
ATOM 3706 C C . LEU B 1 74 ? 8.828 11.016 23.172 1 88.81 74 LEU B C 1
ATOM 3708 O O . LEU B 1 74 ? 8.672 11.039 21.953 1 88.81 74 LEU B O 1
ATOM 3712 N N . LEU B 1 75 ? 7.867 10.773 23.938 1 88.38 75 LEU B N 1
ATOM 3713 C CA . LEU B 1 75 ? 6.594 10.242 23.453 1 88.38 75 LEU B CA 1
ATOM 3714 C C . LEU B 1 75 ? 5.953 11.195 22.453 1 88.38 75 LEU B C 1
ATOM 3716 O O . LEU B 1 75 ? 5.48 10.766 21.391 1 88.38 75 LEU B O 1
ATOM 3720 N N . PRO B 1 76 ? 5.969 12.547 22.703 1 85.94 76 PRO B N 1
ATOM 3721 C CA . PRO B 1 76 ? 5.383 13.453 21.703 1 85.94 76 PRO B CA 1
ATOM 3722 C C . PRO B 1 76 ? 6.109 13.406 20.359 1 85.94 76 PRO B C 1
ATOM 3724 O O . PRO B 1 76 ? 5.469 13.453 19.312 1 85.94 76 PRO B O 1
ATOM 3727 N N . VAL B 1 77 ? 7.344 13.281 20.453 1 86.5 77 VAL B N 1
ATOM 3728 C CA . VAL B 1 77 ? 8.141 13.195 19.234 1 86.5 77 VAL B CA 1
ATOM 3729 C C . VAL B 1 77 ? 7.84 11.883 18.516 1 86.5 77 VAL B C 1
ATOM 3731 O O . VAL B 1 77 ? 7.688 11.859 17.297 1 86.5 77 VAL B O 1
ATOM 3734 N N . LEU B 1 78 ? 7.754 10.797 19.297 1 90.38 78 LEU B N 1
ATOM 3735 C CA . LEU B 1 78 ? 7.473 9.492 18.719 1 90.38 78 LEU B CA 1
ATOM 3736 C C . LEU B 1 78 ? 6.094 9.477 18.062 1 90.38 78 LEU B C 1
ATOM 3738 O O . LEU B 1 78 ? 5.914 8.883 17 1 90.38 78 LEU B O 1
ATOM 3742 N N . THR B 1 79 ? 5.191 10.125 18.672 1 92.75 79 THR B N 1
ATOM 3743 C CA . THR B 1 79 ? 3.846 10.211 18.109 1 92.75 79 THR B CA 1
ATOM 3744 C C . THR B 1 79 ? 3.857 10.953 16.781 1 92.75 79 THR B C 1
ATOM 3746 O O . THR B 1 79 ? 3.215 10.523 15.82 1 92.75 79 THR B O 1
ATOM 3749 N N . ARG B 1 80 ? 4.555 12.008 16.703 1 91.56 80 ARG B N 1
ATOM 3750 C CA . ARG B 1 80 ? 4.68 12.773 15.461 1 91.56 80 ARG B CA 1
ATOM 3751 C C . ARG B 1 80 ? 5.316 11.938 14.359 1 91.56 80 ARG B C 1
ATOM 3753 O O . ARG B 1 80 ? 4.863 11.961 13.211 1 91.56 80 ARG B O 1
ATOM 3760 N N . VAL B 1 81 ? 6.34 11.227 14.719 1 90.69 81 VAL B N 1
ATOM 3761 C CA . VAL B 1 81 ? 7.027 10.359 13.766 1 90.69 81 VAL B CA 1
ATOM 3762 C C . VAL B 1 81 ? 6.074 9.266 13.281 1 90.69 81 VAL B C 1
ATOM 3764 O O . VAL B 1 81 ? 6.035 8.953 12.086 1 90.69 81 VAL B O 1
ATOM 3767 N N . ALA B 1 82 ? 5.301 8.734 14.211 1 94.88 82 ALA B N 1
ATOM 3768 C CA . ALA B 1 82 ? 4.352 7.684 13.867 1 94.88 82 ALA B CA 1
ATOM 3769 C C . ALA B 1 82 ? 3.309 8.18 12.875 1 94.88 82 ALA B C 1
ATOM 3771 O O . ALA B 1 82 ? 2.941 7.469 11.938 1 94.88 82 ALA B O 1
ATOM 3772 N N . HIS B 1 83 ? 2.82 9.375 13.078 1 96.44 83 HIS B N 1
ATOM 3773 C CA . HIS B 1 83 ? 1.885 9.961 12.125 1 96.44 83 HIS B CA 1
ATOM 3774 C C . HIS B 1 83 ? 2.488 10.016 10.727 1 96.44 83 HIS B C 1
ATOM 3776 O O . HIS B 1 83 ? 1.824 9.672 9.742 1 96.44 83 HIS B O 1
ATOM 3782 N N . LYS B 1 84 ? 3.66 10.438 10.664 1 94.06 84 LYS B N 1
ATOM 3783 C CA . LYS B 1 84 ? 4.328 10.5 9.367 1 94.06 84 LYS B CA 1
ATOM 3784 C C . LYS B 1 84 ? 4.48 9.117 8.758 1 94.06 84 LYS B C 1
ATOM 3786 O O . LYS B 1 84 ? 4.199 8.914 7.57 1 94.06 84 LYS B O 1
ATOM 3791 N N . HIS B 1 85 ? 4.945 8.172 9.555 1 95.62 85 HIS B N 1
ATOM 3792 C CA . HIS B 1 85 ? 5.145 6.809 9.086 1 95.62 85 HIS B CA 1
ATOM 3793 C C . HIS B 1 85 ? 3.84 6.211 8.562 1 95.62 85 HIS B C 1
ATOM 3795 O O . HIS B 1 85 ? 3.807 5.637 7.477 1 95.62 85 HIS B O 1
ATOM 3801 N N . VAL B 1 86 ? 2.785 6.398 9.32 1 97.75 86 VAL B N 1
ATOM 3802 C CA . VAL B 1 86 ? 1.49 5.848 8.938 1 97.75 86 VAL B CA 1
ATOM 3803 C C . VAL B 1 86 ? 1.02 6.492 7.633 1 97.75 86 VAL B C 1
ATOM 3805 O O . VAL B 1 86 ? 0.473 5.816 6.762 1 97.75 86 VAL B O 1
ATOM 3808 N N . SER B 1 87 ? 1.294 7.754 7.496 1 97.5 87 SER B N 1
ATOM 3809 C CA . SER B 1 87 ? 0.876 8.469 6.293 1 97.5 87 SER B CA 1
ATOM 3810 C C . SER B 1 87 ? 1.676 8.008 5.074 1 97.5 87 SER B C 1
ATOM 3812 O O . SER B 1 87 ? 1.296 8.289 3.938 1 97.5 87 SER B O 1
ATOM 3814 N N . LEU B 1 88 ? 2.768 7.293 5.316 1 96.44 88 LEU B N 1
ATOM 3815 C CA . LEU B 1 88 ? 3.605 6.801 4.23 1 96.44 88 LEU B CA 1
ATOM 3816 C C . LEU B 1 88 ? 3.404 5.301 4.023 1 96.44 88 LEU B C 1
ATOM 3818 O O . LEU B 1 88 ? 3.996 4.711 3.119 1 96.44 88 LEU B O 1
ATOM 3822 N N . GLY B 1 89 ? 2.646 4.703 4.879 1 96 89 GLY B N 1
ATOM 3823 C CA . GLY B 1 89 ? 2.381 3.277 4.773 1 96 89 GLY B CA 1
ATOM 3824 C C . GLY B 1 89 ? 3.498 2.418 5.336 1 96 89 GLY B C 1
ATOM 3825 O O . GLY B 1 89 ? 3.697 1.283 4.898 1 96 89 GLY B O 1
ATOM 3826 N N . ILE B 1 90 ? 4.312 2.945 6.23 1 96.5 90 ILE B N 1
ATOM 3827 C CA . ILE B 1 90 ? 5.363 2.17 6.883 1 96.5 90 ILE B CA 1
ATOM 3828 C C . ILE B 1 90 ? 4.738 1.071 7.738 1 96.5 90 ILE B C 1
ATOM 3830 O O . ILE B 1 90 ? 3.752 1.308 8.438 1 96.5 90 ILE B O 1
ATOM 3834 N N . ARG B 1 91 ? 5.312 -0.088 7.664 1 97.56 91 ARG B N 1
ATOM 3835 C CA . ARG B 1 91 ? 4.801 -1.264 8.359 1 97.56 91 ARG B CA 1
ATOM 3836 C C . ARG B 1 91 ? 5.879 -1.898 9.234 1 97.56 91 ARG B C 1
ATOM 3838 O O . ARG B 1 91 ? 7.062 -1.594 9.086 1 97.56 91 ARG B O 1
ATOM 3845 N N . ALA B 1 92 ? 5.438 -2.797 10.148 1 97.5 92 ALA B N 1
ATOM 3846 C CA . ALA B 1 92 ? 6.312 -3.445 11.117 1 97.5 92 ALA B CA 1
ATOM 3847 C C . ALA B 1 92 ? 7.48 -4.145 10.43 1 97.5 92 ALA B C 1
ATOM 3849 O O . ALA B 1 92 ? 8.609 -4.094 10.914 1 97.5 92 ALA B O 1
ATOM 3850 N N . GLU B 1 93 ? 7.234 -4.73 9.312 1 97.5 93 GLU B N 1
ATOM 3851 C CA . GLU B 1 93 ? 8.242 -5.539 8.641 1 97.5 93 GLU B CA 1
ATOM 3852 C C . GLU B 1 93 ? 9.32 -4.664 8.008 1 97.5 93 GLU B C 1
ATOM 3854 O O . GLU B 1 93 ? 10.359 -5.168 7.566 1 97.5 93 GLU B O 1
ATOM 3859 N N . HIS B 1 94 ? 9.219 -3.338 8.023 1 96.69 94 HIS B N 1
ATOM 3860 C CA . HIS B 1 94 ? 10.211 -2.428 7.461 1 96.69 94 HIS B CA 1
ATOM 3861 C C . HIS B 1 94 ? 11.281 -2.078 8.492 1 96.69 94 HIS B C 1
ATOM 3863 O O . HIS B 1 94 ? 12.398 -1.708 8.133 1 96.69 94 HIS B O 1
ATOM 3869 N N . TYR B 1 95 ? 10.984 -2.18 9.75 1 96.25 95 TYR B N 1
ATOM 3870 C CA . TYR B 1 95 ? 11.859 -1.732 10.828 1 96.25 95 TYR B CA 1
ATOM 3871 C C . TYR B 1 95 ? 13.133 -2.566 10.883 1 96.25 95 TYR B C 1
ATOM 3873 O O . TYR B 1 95 ? 14.219 -2.035 11.117 1 96.25 95 TYR B O 1
ATOM 3881 N N . PRO B 1 96 ? 13.016 -3.898 10.625 1 96.25 96 PRO B N 1
ATOM 3882 C CA . PRO B 1 96 ? 14.258 -4.668 10.625 1 96.25 96 PRO B CA 1
ATOM 3883 C C . PRO B 1 96 ? 15.242 -4.203 9.547 1 96.25 96 PRO B C 1
ATOM 3885 O O . PRO B 1 96 ? 16.453 -4.277 9.742 1 96.25 96 PRO B O 1
ATOM 3888 N N . ILE B 1 97 ? 14.766 -3.693 8.453 1 95.25 97 ILE B N 1
ATOM 3889 C CA . ILE B 1 97 ? 15.625 -3.188 7.395 1 95.25 97 ILE B CA 1
ATOM 3890 C C . ILE B 1 97 ? 16.406 -1.971 7.895 1 95.25 97 ILE B C 1
ATOM 3892 O O . ILE B 1 97 ? 17.625 -1.907 7.758 1 95.25 97 ILE B O 1
ATOM 3896 N N . VAL B 1 98 ? 15.672 -1.025 8.5 1 93.25 98 VAL B N 1
ATOM 3897 C CA . VAL B 1 98 ? 16.281 0.192 9.031 1 93.25 98 VAL B CA 1
ATOM 3898 C C . VAL B 1 98 ? 17.297 -0.165 10.117 1 93.25 98 VAL B C 1
ATOM 3900 O O . VAL B 1 98 ? 18.422 0.33 10.102 1 93.25 98 VAL B O 1
ATOM 3903 N N . GLY B 1 99 ? 16.922 -1.071 11.031 1 94.25 99 GLY B N 1
ATOM 3904 C CA . GLY B 1 99 ? 17.828 -1.498 12.086 1 94.25 99 GLY B CA 1
ATOM 3905 C C . GLY B 1 99 ? 19.109 -2.113 11.57 1 94.25 99 GLY B C 1
ATOM 3906 O O . GLY B 1 99 ? 20.203 -1.795 12.055 1 94.25 99 GLY B O 1
ATOM 3907 N N . LYS B 1 100 ? 18.938 -2.947 10.602 1 95.81 100 LYS B N 1
ATOM 3908 C CA . LYS B 1 100 ? 20.078 -3.617 10 1 95.81 100 LYS B CA 1
ATOM 3909 C C . LYS B 1 100 ? 21.109 -2.605 9.484 1 95.81 100 LYS B C 1
ATOM 3911 O O . LYS B 1 100 ? 22.297 -2.695 9.805 1 95.81 100 LYS B O 1
ATOM 3916 N N . HIS B 1 101 ? 20.656 -1.624 8.773 1 95.06 101 HIS B N 1
ATOM 3917 C CA . HIS B 1 101 ? 21.562 -0.678 8.141 1 95.06 101 HIS B CA 1
ATOM 3918 C C . HIS B 1 101 ? 22.062 0.355 9.148 1 95.06 101 HIS B C 1
ATOM 3920 O O . HIS B 1 101 ? 23.188 0.858 9.016 1 95.06 101 HIS B O 1
ATOM 3926 N N . LEU B 1 102 ? 21.234 0.677 10.148 1 92.94 102 LEU B N 1
ATOM 3927 C CA . LEU B 1 102 ? 21.703 1.562 11.211 1 92.94 102 LEU B CA 1
ATOM 3928 C C . LEU B 1 102 ? 22.844 0.927 11.992 1 92.94 102 LEU B C 1
ATOM 3930 O O . LEU B 1 102 ? 23.875 1.556 12.195 1 92.94 102 LEU B O 1
ATOM 3934 N N . LEU B 1 103 ? 22.719 -0.323 12.398 1 93.94 103 LEU B N 1
ATOM 3935 C CA . LEU B 1 103 ? 23.734 -1.029 13.172 1 93.94 103 LEU B CA 1
ATOM 3936 C C . LEU B 1 103 ? 25 -1.232 12.352 1 93.94 103 LEU B C 1
ATOM 3938 O O . LEU B 1 103 ? 26.109 -1.053 12.859 1 93.94 103 LEU B O 1
ATOM 3942 N N . ALA B 1 104 ? 24.797 -1.57 11.094 1 95.19 104 ALA B N 1
ATOM 3943 C CA . ALA B 1 104 ? 25.953 -1.711 10.219 1 95.19 104 ALA B CA 1
ATOM 3944 C C . ALA B 1 104 ? 26.703 -0.388 10.078 1 95.19 104 ALA B C 1
ATOM 3946 O O . ALA B 1 104 ? 27.938 -0.364 10.062 1 95.19 104 ALA B O 1
ATOM 3947 N N . SER B 1 105 ? 25.938 0.679 9.961 1 93.19 105 SER B N 1
ATOM 3948 C CA . SER B 1 105 ? 26.547 1.999 9.828 1 93.19 105 SER B CA 1
ATOM 3949 C C . SER B 1 105 ? 27.328 2.379 11.086 1 93.19 105 SER B C 1
ATOM 3951 O O . SER B 1 105 ? 28.422 2.951 11 1 93.19 105 SER B O 1
ATOM 3953 N N . ILE B 1 106 ? 26.797 2.07 12.242 1 90.31 106 ILE B N 1
ATOM 3954 C CA . ILE B 1 106 ? 27.5 2.32 13.5 1 90.31 106 ILE B CA 1
ATOM 3955 C C . ILE B 1 106 ? 28.812 1.541 13.531 1 90.31 106 ILE B C 1
ATOM 3957 O O . ILE B 1 106 ? 29.875 2.1 13.844 1 90.31 106 ILE B O 1
ATOM 3961 N N . ARG B 1 107 ? 28.766 0.352 13.156 1 92.12 107 ARG B N 1
ATOM 3962 C CA . ARG B 1 107 ? 29.953 -0.491 13.141 1 92.12 107 ARG B CA 1
ATOM 3963 C C . ARG B 1 107 ? 30.984 0.036 12.148 1 92.12 107 ARG B C 1
ATOM 3965 O O . ARG B 1 107 ? 32.156 0.128 12.469 1 92.12 107 ARG B O 1
ATOM 3972 N N . GLU B 1 108 ? 30.547 0.399 11.008 1 92.06 108 GLU B N 1
ATOM 3973 C CA . GLU B 1 108 ? 31.453 0.819 9.93 1 92.06 108 GLU B CA 1
ATOM 3974 C C . GLU B 1 108 ? 32.062 2.176 10.234 1 92.06 108 GLU B C 1
ATOM 3976 O O . GLU B 1 108 ? 33.25 2.418 9.898 1 92.06 108 GLU B O 1
ATOM 3981 N N . LEU B 1 109 ? 31.391 3.008 10.797 1 87.69 109 LEU B N 1
ATOM 3982 C CA . LEU B 1 109 ? 31.891 4.359 11.047 1 87.69 109 LEU B CA 1
ATOM 3983 C C . LEU B 1 109 ? 32.75 4.398 12.297 1 87.69 109 LEU B C 1
ATOM 3985 O O . LEU B 1 109 ? 33.75 5.113 12.336 1 87.69 109 LEU B O 1
ATOM 3989 N N . LEU B 1 110 ? 32.375 3.664 13.32 1 86.31 110 LEU B N 1
ATOM 3990 C CA . LEU B 1 110 ? 33.125 3.719 14.578 1 86.31 110 LEU B CA 1
ATOM 3991 C C . LEU B 1 110 ? 34.281 2.729 14.562 1 86.31 110 LEU B C 1
ATOM 3993 O O . LEU B 1 110 ? 35.188 2.834 15.383 1 86.31 110 LEU B O 1
ATOM 3997 N N . GLY B 1 111 ? 34.188 1.716 13.758 1 86.31 111 GLY B N 1
ATOM 3998 C CA . GLY B 1 111 ? 35.281 0.746 13.625 1 86.31 111 GLY B CA 1
ATOM 3999 C C . GLY B 1 111 ? 35.5 -0.069 14.883 1 86.31 111 GLY B C 1
ATOM 4000 O O . GLY B 1 111 ? 34.562 -0.655 15.43 1 86.31 111 GLY B O 1
ATOM 4001 N N . GLU B 1 112 ? 36.656 0.034 15.375 1 84.94 112 GLU B N 1
ATOM 4002 C CA . GLU B 1 112 ? 37.094 -0.772 16.516 1 84.94 112 GLU B CA 1
ATOM 4003 C C . GLU B 1 112 ? 36.375 -0.342 17.797 1 84.94 112 GLU B C 1
ATOM 4005 O O . GLU B 1 112 ? 36.188 -1.14 18.719 1 84.94 112 GLU B O 1
ATOM 4010 N N . ALA B 1 113 ? 35.969 0.824 17.812 1 83 113 ALA B N 1
ATOM 4011 C CA . ALA B 1 113 ? 35.281 1.35 18.984 1 83 113 ALA B CA 1
ATOM 4012 C C . ALA B 1 113 ? 33.875 0.731 19.125 1 83 113 ALA B C 1
ATOM 4014 O O . ALA B 1 113 ? 33.281 0.766 20.203 1 83 113 ALA B O 1
ATOM 4015 N N . ALA B 1 114 ? 33.375 0.216 18 1 87.12 114 ALA B N 1
ATOM 4016 C CA . ALA B 1 114 ? 32.062 -0.42 18.031 1 87.12 114 ALA B CA 1
ATOM 4017 C C . ALA B 1 114 ? 32.188 -1.934 18.172 1 87.12 114 ALA B C 1
ATOM 4019 O O . ALA B 1 114 ? 31.828 -2.682 17.25 1 87.12 114 ALA B O 1
ATOM 4020 N N . GLY B 1 115 ? 32.594 -2.348 19.312 1 90.19 115 GLY B N 1
ATOM 4021 C CA . GLY B 1 115 ? 32.688 -3.773 19.594 1 90.19 115 GLY B CA 1
ATOM 4022 C C . GLY B 1 115 ? 31.328 -4.465 19.594 1 90.19 115 GLY B C 1
ATOM 4023 O O . GLY B 1 115 ? 30.297 -3.812 19.5 1 90.19 115 GLY B O 1
ATOM 4024 N N . ASP B 1 116 ? 31.359 -5.719 19.719 1 93.88 116 ASP B N 1
ATOM 4025 C CA . ASP B 1 116 ? 30.141 -6.535 19.641 1 93.88 116 ASP B CA 1
ATOM 4026 C C . ASP B 1 116 ? 29.156 -6.168 20.734 1 93.88 116 ASP B C 1
ATOM 4028 O O . ASP B 1 116 ? 27.938 -6.18 20.516 1 93.88 116 ASP B O 1
ATOM 4032 N N . ASP B 1 117 ? 29.703 -5.836 21.812 1 93.56 117 ASP B N 1
ATOM 4033 C CA . ASP B 1 117 ? 28.844 -5.484 22.938 1 93.56 117 ASP B CA 1
ATOM 4034 C C . ASP B 1 117 ? 28.062 -4.195 22.656 1 93.56 117 ASP B C 1
ATOM 4036 O O . ASP B 1 117 ? 26.891 -4.086 23 1 93.56 117 ASP B O 1
ATOM 4040 N N . LEU B 1 118 ? 28.766 -3.32 22.141 1 92.5 118 LEU B N 1
ATOM 4041 C CA . LEU B 1 118 ? 28.125 -2.053 21.828 1 92.5 118 LEU B CA 1
ATOM 4042 C C . LEU B 1 118 ? 27.047 -2.242 20.75 1 92.5 118 LEU B C 1
ATOM 4044 O O . LEU B 1 118 ? 25.953 -1.698 20.875 1 92.5 118 LEU B O 1
ATOM 4048 N N . ILE B 1 119 ? 27.344 -3 19.75 1 94.62 119 ILE B N 1
ATOM 4049 C CA . ILE B 1 119 ? 26.391 -3.246 18.672 1 94.62 119 ILE B CA 1
ATOM 4050 C C . ILE B 1 119 ? 25.172 -3.969 19.203 1 94.62 119 ILE B C 1
ATOM 4052 O O . ILE B 1 119 ? 24.031 -3.633 18.844 1 94.62 119 ILE B O 1
ATOM 4056 N N . GLN B 1 120 ? 25.422 -4.879 20.031 1 94.88 120 GLN B N 1
ATOM 4057 C CA . GLN B 1 120 ? 24.312 -5.598 20.641 1 94.88 120 GLN B CA 1
ATOM 4058 C C . GLN B 1 120 ? 23.453 -4.668 21.5 1 94.88 120 GLN B C 1
ATOM 4060 O O . GLN B 1 120 ? 22.219 -4.797 21.531 1 94.88 120 GLN B O 1
ATOM 4065 N N . ALA B 1 121 ? 24.109 -3.816 22.234 1 93.31 121 ALA B N 1
ATOM 4066 C CA . ALA B 1 121 ? 23.375 -2.842 23.047 1 93.31 121 ALA B CA 1
ATOM 4067 C C . ALA B 1 121 ? 22.484 -1.968 22.172 1 93.31 121 ALA B C 1
ATOM 4069 O O . ALA B 1 121 ? 21.312 -1.757 22.5 1 93.31 121 ALA B O 1
ATOM 4070 N N . TRP B 1 122 ? 22.984 -1.555 21.094 1 93.06 122 TRP B N 1
ATOM 4071 C CA . TRP B 1 122 ? 22.219 -0.713 20.188 1 93.06 122 TRP B CA 1
ATOM 4072 C C . TRP B 1 122 ? 21.109 -1.518 19.516 1 93.06 122 TRP B C 1
ATOM 4074 O O . TRP B 1 122 ? 20.031 -0.99 19.234 1 93.06 122 TRP B O 1
ATOM 4084 N N . ALA B 1 123 ? 21.359 -2.744 19.219 1 94.69 123 ALA B N 1
ATOM 4085 C CA . ALA B 1 123 ? 20.328 -3.609 18.656 1 94.69 123 ALA B CA 1
ATOM 4086 C C . ALA B 1 123 ? 19.141 -3.717 19.594 1 94.69 123 ALA B C 1
ATOM 4088 O O . ALA B 1 123 ? 17.984 -3.621 19.172 1 94.69 123 ALA B O 1
ATOM 4089 N N . GLU B 1 124 ? 19.453 -3.898 20.797 1 94.06 124 GLU B N 1
ATOM 4090 C CA . GLU B 1 124 ? 18.391 -3.982 21.797 1 94.06 124 GLU B CA 1
ATOM 4091 C C . GLU B 1 124 ? 17.641 -2.658 21.922 1 94.06 124 GLU B C 1
ATOM 4093 O O . GLU B 1 124 ? 16.422 -2.637 21.984 1 94.06 124 GLU B O 1
ATOM 4098 N N . ALA B 1 125 ? 18.406 -1.604 22.016 1 91.69 125 ALA B N 1
ATOM 4099 C CA . ALA B 1 125 ? 17.812 -0.276 22.125 1 91.69 125 ALA B CA 1
ATOM 4100 C C . ALA B 1 125 ? 16.922 0.028 20.922 1 91.69 125 ALA B C 1
ATOM 4102 O O . ALA B 1 125 ? 15.789 0.5 21.078 1 91.69 125 ALA B O 1
ATOM 4103 N N . TYR B 1 126 ? 17.438 -0.277 19.766 1 92.38 126 TYR B N 1
ATOM 4104 C CA . TYR B 1 126 ? 16.656 -0.071 18.547 1 92.38 126 TYR B CA 1
ATOM 4105 C C . TYR B 1 126 ? 15.383 -0.909 18.562 1 92.38 126 TYR B C 1
ATOM 4107 O O . TYR B 1 126 ? 14.312 -0.429 18.188 1 92.38 126 TYR B O 1
ATOM 4115 N N . GLY B 1 127 ? 15.508 -2.113 18.906 1 93.31 127 GLY B N 1
ATOM 4116 C CA . GLY B 1 127 ? 14.352 -2.998 18.969 1 93.31 127 GLY B CA 1
ATOM 4117 C C . GLY B 1 127 ? 13.234 -2.459 19.844 1 93.31 127 GLY B C 1
ATOM 4118 O O . GLY B 1 127 ? 12.062 -2.516 19.469 1 93.31 127 GLY B O 1
ATOM 4119 N N . LEU B 1 128 ? 13.617 -1.982 20.969 1 91.56 128 LEU B N 1
ATOM 4120 C CA . LEU B 1 128 ? 12.625 -1.424 21.891 1 91.56 128 LEU B CA 1
ATOM 4121 C C . LEU B 1 128 ? 11.938 -0.211 21.266 1 91.56 128 LEU B C 1
ATOM 4123 O O . LEU B 1 128 ? 10.719 -0.065 21.359 1 91.56 128 LEU B O 1
ATOM 4127 N N . LEU B 1 129 ? 12.719 0.646 20.672 1 91.31 129 LEU B N 1
ATOM 4128 C CA . LEU B 1 129 ? 12.164 1.815 20 1 91.31 129 LEU B CA 1
ATOM 4129 C C . LEU B 1 129 ? 11.234 1.399 18.859 1 91.31 129 LEU B C 1
ATOM 4131 O O . LEU B 1 129 ? 10.133 1.945 18.719 1 91.31 129 LEU B O 1
ATOM 4135 N N . ALA B 1 130 ? 11.664 0.467 18.062 1 94.06 130 ALA B N 1
ATOM 4136 C CA . ALA B 1 130 ? 10.883 -0.053 16.938 1 94.06 130 ALA B CA 1
ATOM 4137 C C . ALA B 1 130 ? 9.547 -0.616 17.422 1 94.06 130 ALA B C 1
ATOM 4139 O O . ALA B 1 130 ? 8.5 -0.302 16.859 1 94.06 130 ALA B O 1
ATOM 4140 N N . ASP B 1 131 ? 9.617 -1.344 18.469 1 94.5 131 ASP B N 1
ATOM 4141 C CA . ASP B 1 131 ? 8.398 -1.943 19.016 1 94.5 131 ASP B CA 1
ATOM 4142 C C . ASP B 1 131 ? 7.418 -0.87 19.469 1 94.5 131 ASP B C 1
ATOM 4144 O O . ASP B 1 131 ? 6.207 -1.006 19.281 1 94.5 131 ASP B O 1
ATOM 4148 N N . THR B 1 132 ? 7.973 0.124 20.094 1 92.88 132 THR B N 1
ATOM 4149 C CA . THR B 1 132 ? 7.133 1.225 20.562 1 92.88 132 THR B CA 1
ATOM 4150 C C . THR B 1 132 ? 6.449 1.912 19.375 1 92.88 132 THR B C 1
ATOM 4152 O O . THR B 1 132 ? 5.23 2.109 19.391 1 92.88 132 THR B O 1
ATOM 4155 N N . LEU B 1 133 ? 7.191 2.221 18.375 1 94.44 133 LEU B N 1
ATOM 4156 C CA . LEU B 1 133 ? 6.648 2.896 17.203 1 94.44 133 LEU B CA 1
ATOM 4157 C C . LEU B 1 133 ? 5.641 2.006 16.484 1 94.44 133 LEU B C 1
ATOM 4159 O O . LEU B 1 133 ? 4.57 2.469 16.078 1 94.44 133 LEU B O 1
ATOM 4163 N N . ILE B 1 134 ? 5.953 0.72 16.328 1 97.12 134 ILE B N 1
ATOM 4164 C CA . ILE B 1 134 ? 5.066 -0.238 15.672 1 97.12 134 ILE B CA 1
ATOM 4165 C C . ILE B 1 134 ? 3.729 -0.286 16.406 1 97.12 134 ILE B C 1
ATOM 4167 O O . ILE B 1 134 ? 2.668 -0.306 15.773 1 97.12 134 ILE B O 1
ATOM 4171 N N . GLY B 1 135 ? 3.824 -0.303 17.688 1 97.25 135 GLY B N 1
ATOM 4172 C CA . GLY B 1 135 ? 2.607 -0.299 18.484 1 97.25 135 GLY B CA 1
ATOM 4173 C C . GLY B 1 135 ? 1.743 0.925 18.25 1 97.25 135 GLY B C 1
ATOM 4174 O O . GLY B 1 135 ? 0.537 0.806 18.031 1 97.25 135 GLY B O 1
ATOM 4175 N N . ILE B 1 136 ? 2.369 2.111 18.297 1 96.69 136 ILE B N 1
ATOM 4176 C CA . ILE B 1 136 ? 1.655 3.363 18.078 1 96.69 136 ILE B CA 1
ATOM 4177 C C . ILE B 1 136 ? 1.046 3.367 16.672 1 96.69 136 ILE B C 1
ATOM 4179 O O . ILE B 1 136 ? -0.129 3.697 16.5 1 96.69 136 ILE B O 1
ATOM 4183 N N . GLU B 1 137 ? 1.797 2.973 15.719 1 98.06 137 GLU B N 1
ATOM 4184 C CA . GLU B 1 137 ? 1.369 2.98 14.32 1 98.06 137 GLU B CA 1
ATOM 4185 C C . GLU B 1 137 ? 0.215 2.008 14.094 1 98.06 137 GLU B C 1
ATOM 4187 O O . GLU B 1 137 ? -0.731 2.32 13.367 1 98.06 137 GLU B O 1
ATOM 4192 N N . ASN B 1 138 ? 0.275 0.828 14.695 1 97.81 138 ASN B N 1
ATOM 4193 C CA . ASN B 1 138 ? -0.82 -0.128 14.57 1 97.81 138 ASN B CA 1
ATOM 4194 C C . ASN B 1 138 ? -2.129 0.448 15.102 1 97.81 138 ASN B C 1
ATOM 4196 O O . ASN B 1 138 ? -3.193 0.224 14.523 1 97.81 138 ASN B O 1
ATOM 4200 N N . GLY B 1 139 ? -2.002 1.105 16.203 1 98 139 GLY B N 1
ATOM 4201 C CA . GLY B 1 139 ? -3.178 1.789 16.719 1 98 139 GLY B CA 1
ATOM 4202 C C . GLY B 1 139 ? -3.74 2.818 15.758 1 98 139 GLY B C 1
ATOM 4203 O O . GLY B 1 139 ? -4.953 2.891 15.562 1 98 139 GLY B O 1
ATOM 4204 N N . MET B 1 140 ? -2.871 3.559 15.164 1 98.06 140 MET B N 1
ATOM 4205 C CA . MET B 1 140 ? -3.279 4.602 14.227 1 98.06 140 MET B CA 1
ATOM 4206 C C . MET B 1 140 ? -3.922 3.992 12.984 1 98.06 140 MET B C 1
ATOM 4208 O O . MET B 1 140 ? -4.922 4.508 12.484 1 98.06 140 MET B O 1
ATOM 4212 N N . TYR B 1 141 ? -3.361 2.898 12.469 1 98.19 141 TYR B N 1
ATOM 4213 C CA . TYR B 1 141 ? -3.969 2.189 11.352 1 98.19 141 TYR B CA 1
ATOM 4214 C C . TYR B 1 141 ? -5.367 1.696 11.711 1 98.19 141 TYR B C 1
ATOM 4216 O O . TYR B 1 141 ? -6.301 1.819 10.914 1 98.19 141 TYR B O 1
ATOM 4224 N N . GLY B 1 142 ? -5.473 1.11 12.859 1 97.38 142 GLY B N 1
ATOM 4225 C CA . GLY B 1 142 ? -6.766 0.648 13.336 1 97.38 142 GLY B CA 1
ATOM 4226 C C . GLY B 1 142 ? -7.793 1.759 13.445 1 97.38 142 GLY B C 1
ATOM 4227 O O . GLY B 1 142 ? -8.93 1.601 13 1 97.38 142 GLY B O 1
ATOM 4228 N N . ASP B 1 143 ? -7.363 2.879 14.031 1 96.69 143 ASP B N 1
ATOM 4229 C CA . ASP B 1 143 ? -8.25 4.027 14.156 1 96.69 143 ASP B CA 1
ATOM 4230 C C . ASP B 1 143 ? -8.727 4.508 12.789 1 96.69 143 ASP B C 1
ATOM 4232 O O . ASP B 1 143 ? -9.914 4.797 12.602 1 96.69 143 ASP B O 1
ATOM 4236 N N . ALA B 1 144 ? -7.883 4.582 11.898 1 96.5 144 ALA B N 1
ATOM 4237 C CA . ALA B 1 144 ? -8.211 5.07 10.562 1 96.5 144 ALA B CA 1
ATOM 4238 C C . ALA B 1 144 ? -9.219 4.156 9.875 1 96.5 144 ALA B C 1
ATOM 4240 O O . ALA B 1 144 ? -10.188 4.633 9.273 1 96.5 144 ALA B O 1
ATOM 4241 N N . THR B 1 145 ? -9.047 2.871 9.984 1 95.56 145 THR B N 1
ATOM 4242 C CA . THR B 1 145 ? -9.898 1.92 9.281 1 95.56 145 THR B CA 1
ATOM 4243 C C . THR B 1 145 ? -11.25 1.787 9.977 1 95.56 145 THR B C 1
ATOM 4245 O O . THR B 1 145 ? -12.25 1.434 9.352 1 95.56 145 THR B O 1
ATOM 4248 N N . SER B 1 146 ? -11.266 2.055 11.25 1 93.88 146 SER B N 1
ATOM 4249 C CA . SER B 1 146 ? -12.508 1.915 12.008 1 93.88 146 SER B CA 1
ATOM 4250 C C . SER B 1 146 ? -13.422 3.115 11.789 1 93.88 146 SER B C 1
ATOM 4252 O O . SER B 1 146 ? -14.625 3.041 12.055 1 93.88 146 SER B O 1
ATOM 4254 N N . ALA B 1 147 ? -12.852 4.195 11.336 1 93.75 147 ALA B N 1
ATOM 4255 C CA . ALA B 1 147 ? -13.648 5.391 11.086 1 93.75 147 ALA B CA 1
ATOM 4256 C C . ALA B 1 147 ? -14.547 5.211 9.859 1 93.75 147 ALA B C 1
ATOM 4258 O O . ALA B 1 147 ? -14.141 4.578 8.883 1 93.75 147 ALA B O 1
ATOM 4259 N N . ASP B 1 148 ? -15.766 5.781 9.93 1 92.44 148 ASP B N 1
ATOM 4260 C CA . ASP B 1 148 ? -16.609 5.801 8.742 1 92.44 148 ASP B CA 1
ATOM 4261 C C . ASP B 1 148 ? -15.906 6.484 7.574 1 92.44 148 ASP B C 1
ATOM 4263 O O . ASP B 1 148 ? -15.43 7.613 7.707 1 92.44 148 ASP B O 1
ATOM 4267 N N . GLY B 1 149 ? -15.82 5.762 6.508 1 94.06 149 GLY B N 1
ATOM 4268 C CA . GLY B 1 149 ? -15.164 6.301 5.332 1 94.06 149 GLY B CA 1
ATOM 4269 C C . GLY B 1 149 ? -13.648 6.242 5.418 1 94.06 149 GLY B C 1
ATOM 4270 O O . GLY B 1 149 ? -12.953 6.773 4.547 1 94.06 149 GLY B O 1
ATOM 4271 N N . GLY B 1 150 ? -13.156 5.672 6.52 1 96.12 150 GLY B N 1
ATOM 4272 C CA . GLY B 1 150 ? -11.719 5.602 6.73 1 96.12 150 GLY B CA 1
ATOM 4273 C C . GLY B 1 150 ? -11.062 4.469 5.973 1 96.12 150 GLY B C 1
ATOM 4274 O O . GLY B 1 150 ? -11.742 3.617 5.395 1 96.12 150 GLY B O 1
ATOM 4275 N N . TRP B 1 151 ? -9.688 4.48 5.941 1 96.62 151 TRP B N 1
ATOM 4276 C CA . TRP B 1 151 ? -8.898 3.461 5.258 1 96.62 151 TRP B CA 1
ATOM 4277 C C . TRP B 1 151 ? -7.469 3.439 5.785 1 96.62 151 TRP B C 1
ATOM 4279 O O . TRP B 1 151 ? -7.078 4.301 6.578 1 96.62 151 TRP B O 1
ATOM 4289 N N . SER B 1 152 ? -6.738 2.441 5.457 1 96.38 152 SER B N 1
ATOM 4290 C CA . SER B 1 152 ? -5.289 2.428 5.609 1 96.38 152 SER B CA 1
ATOM 4291 C C . SER B 1 152 ? -4.594 2.158 4.281 1 96.38 152 SER B C 1
ATOM 4293 O O . SER B 1 152 ? -5.188 1.568 3.373 1 96.38 152 SER B O 1
ATOM 4295 N N . GLY B 1 153 ? -3.4 2.682 4.199 1 95.12 153 GLY B N 1
ATOM 4296 C CA . GLY B 1 153 ? -2.697 2.605 2.928 1 95.12 153 GLY B CA 1
ATOM 4297 C C . GLY B 1 153 ? -3.094 3.701 1.959 1 95.12 153 GLY B C 1
ATOM 4298 O O . GLY B 1 153 ? -3.236 4.863 2.35 1 95.12 153 GLY B O 1
ATOM 4299 N N . TRP B 1 154 ? -3.152 3.318 0.666 1 96.81 154 TRP B N 1
ATOM 4300 C CA . TRP B 1 154 ? -3.404 4.301 -0.385 1 96.81 154 TRP B CA 1
ATOM 4301 C C . TRP B 1 154 ? -4.793 4.113 -0.985 1 96.81 154 TRP B C 1
ATOM 4303 O O . TRP B 1 154 ? -5.203 2.986 -1.282 1 96.81 154 TRP B O 1
ATOM 4313 N N . ARG B 1 155 ? -5.527 5.172 -1.126 1 97.31 155 ARG B N 1
ATOM 4314 C CA . ARG B 1 155 ? -6.863 5.203 -1.718 1 97.31 155 ARG B CA 1
ATOM 4315 C C . ARG B 1 155 ? -6.926 6.191 -2.877 1 97.31 155 ARG B C 1
ATOM 4317 O O . ARG B 1 155 ? -6.438 7.32 -2.764 1 97.31 155 ARG B O 1
ATOM 4324 N N . PRO B 1 156 ? -7.5 5.75 -4.086 1 98.12 156 PRO B N 1
ATOM 4325 C CA . PRO B 1 156 ? -7.559 6.656 -5.234 1 98.12 156 PRO B CA 1
ATOM 4326 C C . PRO B 1 156 ? -8.594 7.77 -5.059 1 98.12 156 PRO B C 1
ATOM 4328 O O . PRO B 1 156 ? -9.711 7.508 -4.617 1 98.12 156 PRO B O 1
ATOM 4331 N N . PHE B 1 157 ? -8.18 8.93 -5.379 1 98.62 157 PHE B N 1
ATOM 4332 C CA . PHE B 1 157 ? -9.039 10.102 -5.391 1 98.62 157 PHE B CA 1
ATOM 4333 C C . PHE B 1 157 ? -8.977 10.805 -6.742 1 98.62 157 PHE B C 1
ATOM 4335 O O . PHE B 1 157 ? -7.902 10.922 -7.34 1 98.62 157 PHE B O 1
ATOM 4342 N N . ARG B 1 158 ? -10.055 11.281 -7.195 1 98.25 158 ARG B N 1
ATOM 4343 C CA . ARG B 1 158 ? -10.141 12.039 -8.438 1 98.25 158 ARG B CA 1
ATOM 4344 C C . ARG B 1 158 ? -10.094 13.539 -8.164 1 98.25 158 ARG B C 1
ATOM 4346 O O . ARG B 1 158 ? -10.719 14.031 -7.223 1 98.25 158 ARG B O 1
ATOM 4353 N N . VAL B 1 159 ? -9.32 14.289 -8.961 1 98.75 159 VAL B N 1
ATOM 4354 C CA . VAL B 1 159 ? -9.328 15.75 -8.891 1 98.75 159 VAL B CA 1
ATOM 4355 C C . VAL B 1 159 ? -10.641 16.281 -9.461 1 98.75 159 VAL B C 1
ATOM 4357 O O . VAL B 1 159 ? -10.836 16.281 -10.68 1 98.75 159 VAL B O 1
ATOM 4360 N N . ALA B 1 160 ? -11.422 16.734 -8.609 1 98.62 160 ALA B N 1
ATOM 4361 C CA . ALA B 1 160 ? -12.719 17.25 -9.031 1 98.62 160 ALA B CA 1
ATOM 4362 C C . ALA B 1 160 ? -12.617 18.688 -9.492 1 98.62 160 ALA B C 1
ATOM 4364 O O . ALA B 1 160 ? -13.375 19.141 -10.359 1 98.62 160 ALA B O 1
ATOM 4365 N N . LYS B 1 161 ? -11.781 19.438 -8.875 1 98.62 161 LYS B N 1
ATOM 4366 C CA . LYS B 1 161 ? -11.578 20.859 -9.148 1 98.62 161 LYS B CA 1
ATOM 4367 C C . LYS B 1 161 ? -10.148 21.281 -8.844 1 98.62 161 LYS B C 1
ATOM 4369 O O . LYS B 1 161 ? -9.516 20.75 -7.938 1 98.62 161 LYS B O 1
ATOM 4374 N N . LYS B 1 162 ? -9.609 22.125 -9.695 1 98.38 162 LYS B N 1
ATOM 4375 C CA . LYS B 1 162 ? -8.312 22.766 -9.508 1 98.38 162 LYS B CA 1
ATOM 4376 C C . LYS B 1 162 ? -8.438 24.297 -9.547 1 98.38 162 LYS B C 1
ATOM 4378 O O . LYS B 1 162 ? -8.953 24.844 -10.523 1 98.38 162 LYS B O 1
ATOM 4383 N N . GLU B 1 163 ? -8.016 24.969 -8.484 1 98.56 163 GLU B N 1
ATOM 4384 C CA . GLU B 1 163 ? -8.156 26.422 -8.391 1 98.56 163 GLU B CA 1
ATOM 4385 C C . GLU B 1 163 ? -6.805 27.094 -8.141 1 98.56 163 GLU B C 1
ATOM 4387 O O . GLU B 1 163 ? -6.09 26.734 -7.199 1 98.56 163 GLU B O 1
ATOM 4392 N N . ILE B 1 164 ? -6.484 28.031 -8.984 1 98.12 164 ILE B N 1
ATOM 4393 C CA . ILE B 1 164 ? -5.273 28.812 -8.781 1 98.12 164 ILE B CA 1
ATOM 4394 C C . ILE B 1 164 ? -5.516 29.859 -7.695 1 98.12 164 ILE B C 1
ATOM 4396 O O . ILE B 1 164 ? -6.316 30.781 -7.883 1 98.12 164 ILE B O 1
ATOM 4400 N N . GLU B 1 165 ? -4.805 29.75 -6.59 1 98.38 165 GLU B N 1
ATOM 4401 C CA . GLU B 1 165 ? -5.066 30.578 -5.414 1 98.38 165 GLU B CA 1
ATOM 4402 C C . GLU B 1 165 ? -4.141 31.797 -5.375 1 98.38 165 GLU B C 1
ATOM 4404 O O . GLU B 1 165 ? -4.445 32.781 -4.723 1 98.38 165 GLU B O 1
ATOM 4409 N N . SER B 1 166 ? -2.988 31.656 -5.957 1 98.19 166 SER B N 1
ATOM 4410 C CA . SER B 1 166 ? -1.972 32.688 -6.09 1 98.19 166 SER B CA 1
ATOM 4411 C C . SER B 1 166 ? -1.012 32.375 -7.234 1 98.19 166 SER B C 1
ATOM 4413 O O . SER B 1 166 ? -1.248 31.469 -8.016 1 98.19 166 SER B O 1
ATOM 4415 N N . GLU B 1 167 ? 0.056 33.188 -7.332 1 97.75 167 GLU B N 1
ATOM 4416 C CA . GLU B 1 167 ? 1.05 32.938 -8.375 1 97.75 167 GLU B CA 1
ATOM 4417 C C . GLU B 1 167 ? 1.799 31.641 -8.141 1 97.75 167 GLU B C 1
ATOM 4419 O O . GLU B 1 167 ? 2.424 31.094 -9.055 1 97.75 167 GLU B O 1
ATOM 4424 N N . GLU B 1 168 ? 1.652 31.078 -6.883 1 97.81 168 GLU B N 1
ATOM 4425 C CA . GLU B 1 168 ? 2.523 29.938 -6.594 1 97.81 168 GLU B CA 1
ATOM 4426 C C . GLU B 1 168 ? 1.764 28.828 -5.875 1 97.81 168 GLU B C 1
ATOM 4428 O O . GLU B 1 168 ? 2.334 27.797 -5.555 1 97.81 168 GLU B O 1
ATOM 4433 N N . ILE B 1 169 ? 0.487 29.062 -5.574 1 98.5 169 ILE B N 1
ATOM 4434 C CA . ILE B 1 169 ? -0.267 28.062 -4.828 1 98.5 169 ILE B CA 1
ATOM 4435 C C . ILE B 1 169 ? -1.533 27.688 -5.594 1 98.5 169 ILE B C 1
ATOM 4437 O O . ILE B 1 169 ? -2.223 28.562 -6.125 1 98.5 169 ILE B O 1
ATOM 4441 N N . ALA B 1 170 ? -1.819 26.422 -5.703 1 98.75 170 ALA B N 1
ATOM 4442 C CA . ALA B 1 170 ? -3.059 25.906 -6.289 1 98.75 170 ALA B CA 1
ATOM 4443 C C . ALA B 1 170 ? -3.752 24.938 -5.336 1 98.75 170 ALA B C 1
ATOM 4445 O O . ALA B 1 170 ? -3.094 24.172 -4.629 1 98.75 170 ALA B O 1
ATOM 4446 N N . SER B 1 171 ? -5.074 25 -5.371 1 98.81 171 SER B N 1
ATOM 4447 C CA . SER B 1 171 ? -5.883 24.078 -4.582 1 98.81 171 SER B CA 1
ATOM 4448 C C . SER B 1 171 ? -6.41 22.938 -5.441 1 98.81 171 SER B C 1
ATOM 4450 O O . SER B 1 171 ? -6.801 23.141 -6.59 1 98.81 171 SER B O 1
ATOM 4452 N N . PHE B 1 172 ? -6.379 21.797 -4.906 1 98.88 172 PHE B N 1
ATOM 4453 C CA . PHE B 1 172 ? -6.941 20.594 -5.508 1 98.88 172 PHE B CA 1
ATOM 4454 C C . PHE B 1 172 ? -8.062 20.031 -4.645 1 98.88 172 PHE B C 1
ATOM 4456 O O . PHE B 1 172 ? -7.855 19.719 -3.469 1 98.88 172 PHE B O 1
ATOM 4463 N N . TYR B 1 173 ? -9.211 19.938 -5.234 1 98.88 173 TYR B N 1
ATOM 4464 C CA . TYR B 1 173 ? -10.359 19.297 -4.59 1 98.88 173 TYR B CA 1
ATOM 4465 C C . TYR B 1 173 ? -10.438 17.812 -4.965 1 98.88 173 TYR B C 1
ATOM 4467 O O . TYR B 1 173 ? -10.609 17.484 -6.141 1 98.88 173 TYR B O 1
ATOM 4475 N N . LEU B 1 174 ? -10.391 16.984 -3.965 1 98.81 174 LEU B N 1
ATOM 4476 C CA . LEU B 1 174 ? -10.211 15.555 -4.207 1 98.81 174 LEU B CA 1
ATOM 4477 C C . LEU B 1 174 ? -11.406 14.766 -3.686 1 98.81 174 LEU B C 1
ATOM 4479 O O . LEU B 1 174 ? -11.727 14.836 -2.498 1 98.81 174 LEU B O 1
ATOM 4483 N N . GLU B 1 175 ? -11.977 14.008 -4.535 1 98.5 175 GLU B N 1
ATOM 4484 C CA . GLU B 1 175 ? -13.094 13.125 -4.203 1 98.5 175 GLU B CA 1
ATOM 4485 C C . GLU B 1 175 ? -12.703 11.656 -4.359 1 98.5 175 GLU B C 1
ATOM 4487 O O . GLU B 1 175 ? -11.984 11.297 -5.297 1 98.5 175 GLU B O 1
ATOM 4492 N N . PRO B 1 176 ? -13.172 10.82 -3.42 1 97.62 176 PRO B N 1
ATOM 4493 C CA . PRO B 1 176 ? -12.883 9.398 -3.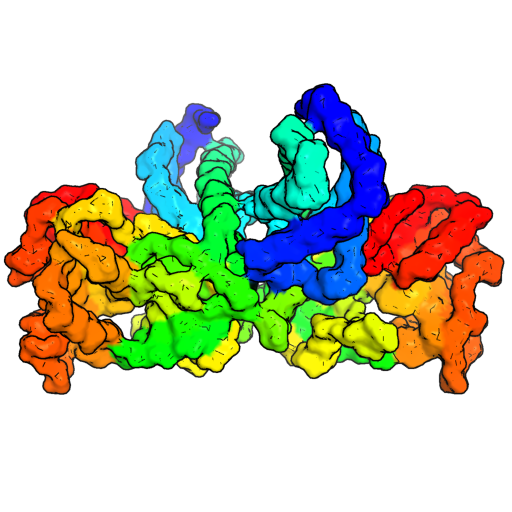625 1 97.62 176 PRO B CA 1
ATOM 4494 C C . PRO B 1 176 ? -13.359 8.883 -4.98 1 97.62 176 PRO B C 1
ATOM 4496 O O . PRO B 1 176 ? -14.523 9.07 -5.34 1 97.62 176 PRO B O 1
ATOM 4499 N N . SER B 1 177 ? -12.5 8.195 -5.723 1 97.12 177 SER B N 1
ATOM 4500 C CA . SER B 1 177 ? -12.859 7.727 -7.059 1 97.12 177 SER B CA 1
ATOM 4501 C C . SER B 1 177 ? -13.867 6.586 -6.992 1 97.12 177 SER B C 1
ATOM 4503 O O . SER B 1 177 ? -14.57 6.312 -7.973 1 97.12 177 SER B O 1
ATOM 4505 N N . ASP B 1 178 ? -13.945 5.93 -5.848 1 93.88 178 ASP B N 1
ATOM 4506 C CA . ASP B 1 178 ? -14.836 4.789 -5.652 1 93.88 178 ASP B CA 1
ATOM 4507 C C . ASP B 1 178 ? -16.234 5.246 -5.262 1 93.88 178 ASP B C 1
ATOM 4509 O O . ASP B 1 178 ? -17.125 4.422 -5.031 1 93.88 178 ASP B O 1
ATOM 4513 N N . GLY B 1 179 ? -16.391 6.539 -5.117 1 93.19 179 GLY B N 1
ATOM 4514 C CA . GLY B 1 179 ? -17.688 7.102 -4.773 1 93.19 179 GLY B CA 1
ATOM 4515 C C . GLY B 1 179 ? -18.047 6.938 -3.309 1 93.19 179 GLY B C 1
ATOM 4516 O O . GLY B 1 179 ? -19.188 7.168 -2.91 1 93.19 179 GLY B O 1
ATOM 4517 N N . GLY B 1 180 ? -17.109 6.594 -2.533 1 94.19 180 GLY B N 1
ATOM 4518 C CA . GLY B 1 180 ? -17.375 6.34 -1.127 1 94.19 180 GLY B CA 1
ATOM 4519 C C . GLY B 1 180 ? -17.312 7.59 -0.27 1 94.19 180 GLY B C 1
ATOM 4520 O O . GLY B 1 180 ? -17.016 8.672 -0.769 1 94.19 180 GLY B O 1
ATOM 4521 N N . ALA B 1 181 ? -17.594 7.379 1.033 1 95 181 ALA B N 1
ATOM 4522 C CA . ALA B 1 181 ? -17.609 8.477 1.992 1 95 181 ALA B CA 1
ATOM 4523 C C . ALA B 1 181 ? -16.188 8.875 2.396 1 95 181 ALA B C 1
ATOM 4525 O O . ALA B 1 181 ? -15.227 8.148 2.104 1 95 181 ALA B O 1
ATOM 4526 N N . LEU B 1 182 ? -16.078 10.023 2.975 1 96.06 182 LEU B N 1
ATOM 4527 C CA . LEU B 1 182 ? -14.836 10.523 3.57 1 96.06 182 LEU B CA 1
ATOM 4528 C C . LEU B 1 182 ? -14.906 10.461 5.094 1 96.06 182 LEU B C 1
ATOM 4530 O O . LEU B 1 182 ? -15.977 10.609 5.676 1 96.06 182 LEU B O 1
ATOM 4534 N N . PRO B 1 183 ? -13.711 10.203 5.656 1 93.19 183 PRO B N 1
ATOM 4535 C CA . PRO B 1 183 ? -13.719 10.266 7.121 1 93.19 183 PRO B CA 1
ATOM 4536 C C . PRO B 1 183 ? -13.773 11.703 7.645 1 93.19 183 PRO B C 1
ATOM 4538 O O . PRO B 1 183 ? -13.383 12.633 6.941 1 93.19 183 PRO B O 1
ATOM 4541 N N . ALA B 1 184 ? -14.266 11.703 8.875 1 91.75 184 ALA B N 1
ATOM 4542 C CA . ALA B 1 184 ? -14.031 12.953 9.578 1 91.75 184 ALA B CA 1
ATOM 4543 C C . ALA B 1 184 ? -12.547 13.141 9.891 1 91.75 184 ALA B C 1
ATOM 4545 O O . ALA B 1 184 ? -11.789 12.172 9.938 1 91.75 184 ALA B O 1
ATOM 4546 N N . PHE B 1 185 ? -12.078 14.297 9.82 1 97.25 185 PHE B N 1
ATOM 4547 C CA . PHE B 1 185 ? -10.711 14.609 10.227 1 97.25 185 PHE B CA 1
ATOM 4548 C C . PHE B 1 185 ? -10.68 15.852 11.102 1 97.25 185 PHE B C 1
ATOM 4550 O O . PHE B 1 185 ? -11.664 16.594 11.18 1 97.25 185 PHE B O 1
ATOM 4557 N N . LYS B 1 186 ? -9.648 15.992 11.789 1 97.81 186 LYS B N 1
ATOM 4558 C CA . LYS B 1 186 ? -9.461 17.188 12.609 1 97.81 186 LYS B CA 1
ATOM 4559 C C . LYS B 1 186 ? -8.781 18.297 11.812 1 97.81 186 LYS B C 1
ATOM 4561 O O . LYS B 1 186 ? -7.727 18.078 11.211 1 97.81 186 LYS B O 1
ATOM 4566 N N . PRO B 1 187 ? -9.398 19.5 11.836 1 98.44 187 PRO B N 1
ATOM 4567 C CA . PRO B 1 187 ? -8.789 20.594 11.078 1 98.44 187 PRO B CA 1
ATOM 4568 C C . PRO B 1 187 ? -7.348 20.875 11.484 1 98.44 187 PRO B C 1
ATOM 4570 O O . PRO B 1 187 ? -7.082 21.172 12.656 1 98.44 187 PRO B O 1
ATOM 4573 N N . GLY B 1 188 ? -6.488 20.812 10.547 1 98.06 188 GLY B N 1
ATOM 4574 C CA . GLY B 1 188 ? -5.059 20.938 10.781 1 98.06 188 GLY B CA 1
ATOM 4575 C C . GLY B 1 188 ? -4.27 19.719 10.336 1 98.06 188 GLY B C 1
ATOM 4576 O O . GLY B 1 188 ? -3.072 19.812 10.062 1 98.06 188 GLY B O 1
ATOM 4577 N N . GLN B 1 189 ? -4.941 18.578 10.172 1 98.06 189 GLN B N 1
ATOM 4578 C CA . GLN B 1 189 ? -4.309 17.328 9.75 1 98.06 189 GLN B CA 1
ATOM 4579 C C . GLN B 1 189 ? -3.906 17.391 8.281 1 98.06 189 GLN B C 1
ATOM 4581 O O . GLN B 1 189 ? -4.293 18.312 7.562 1 98.06 189 GLN B O 1
ATOM 4586 N N . TYR B 1 190 ? -3.025 16.406 7.914 1 98.06 190 TYR B N 1
ATOM 4587 C CA . TYR B 1 190 ? -2.539 16.344 6.539 1 98.06 190 TYR B CA 1
ATOM 4588 C C . TYR B 1 190 ? -2.787 14.961 5.941 1 98.06 190 TYR B C 1
ATOM 4590 O O . TYR B 1 190 ? -3.184 14.031 6.652 1 98.06 190 TYR B O 1
ATOM 4598 N N . VAL B 1 191 ? -2.658 14.891 4.656 1 98.31 191 VAL B N 1
ATOM 4599 C CA . VAL B 1 191 ? -2.615 13.617 3.938 1 98.31 191 VAL B CA 1
ATOM 4600 C C . VAL B 1 191 ? -1.316 13.523 3.139 1 98.31 191 VAL B C 1
ATOM 4602 O O . VAL B 1 191 ? -0.725 14.539 2.777 1 98.31 191 VAL B O 1
ATOM 4605 N N . SER B 1 192 ? -0.888 12.312 2.945 1 97.88 192 SER B N 1
ATOM 4606 C CA . SER B 1 192 ? 0.146 12.07 1.945 1 97.88 192 SER B CA 1
ATOM 4607 C C . SER B 1 192 ? -0.464 11.844 0.566 1 97.88 192 SER B C 1
ATOM 4609 O O . SER B 1 192 ? -1.488 11.164 0.438 1 97.88 192 SER B O 1
ATOM 4611 N N . VAL B 1 193 ? 0.117 12.5 -0.358 1 98.25 193 VAL B N 1
ATOM 4612 C CA . VAL B 1 193 ? -0.262 12.344 -1.758 1 98.25 193 VAL B CA 1
ATOM 4613 C C . VAL B 1 193 ? 0.869 11.664 -2.527 1 98.25 193 VAL B C 1
ATOM 4615 O O . VAL B 1 193 ? 2.004 12.148 -2.527 1 98.25 193 VAL B O 1
ATOM 4618 N N . LYS B 1 194 ? 0.543 10.602 -3.123 1 96.94 194 LYS B N 1
ATOM 4619 C CA . LYS B 1 194 ? 1.55 9.828 -3.848 1 96.94 194 LYS B CA 1
ATOM 4620 C C . LYS B 1 194 ? 1.317 9.898 -5.352 1 96.94 194 LYS B C 1
ATOM 4622 O O . LYS B 1 194 ? 0.181 9.773 -5.816 1 96.94 194 LYS B O 1
ATOM 4627 N N . ARG B 1 195 ? 2.346 10.109 -6.109 1 95.62 195 ARG B N 1
ATOM 4628 C CA . ARG B 1 195 ? 2.332 10.117 -7.57 1 95.62 195 ARG B CA 1
ATOM 4629 C C . ARG B 1 195 ? 3.604 9.492 -8.133 1 95.62 195 ARG B C 1
ATOM 4631 O O . ARG B 1 195 ? 4.68 9.625 -7.543 1 95.62 195 ARG B O 1
ATOM 4638 N N . PHE B 1 196 ? 3.49 8.789 -9.227 1 95.56 196 PHE B N 1
ATOM 4639 C CA . PHE B 1 196 ? 4.66 8.258 -9.922 1 95.56 196 PHE B CA 1
ATOM 4640 C C . PHE B 1 196 ? 5.367 9.359 -10.703 1 95.56 196 PHE B C 1
ATOM 4642 O O . PHE B 1 196 ? 4.734 10.078 -11.492 1 95.56 196 PHE B O 1
ATOM 4649 N N . VAL B 1 197 ? 6.617 9.531 -10.43 1 95.44 197 VAL B N 1
ATOM 4650 C CA . VAL B 1 197 ? 7.477 10.484 -11.133 1 95.44 197 VAL B CA 1
ATOM 4651 C C . VAL B 1 197 ? 8.281 9.75 -12.203 1 95.44 197 VAL B C 1
ATOM 4653 O O . VAL B 1 197 ? 9.336 9.172 -11.914 1 95.44 197 VAL B O 1
ATOM 4656 N N . ALA B 1 198 ? 7.898 9.891 -13.406 1 93.12 198 ALA B N 1
ATOM 4657 C CA . ALA B 1 198 ? 8.469 9.133 -14.516 1 93.12 198 ALA B CA 1
ATOM 4658 C C . ALA B 1 198 ? 9.969 9.391 -14.641 1 93.12 198 ALA B C 1
ATOM 4660 O O . ALA B 1 198 ? 10.75 8.461 -14.859 1 93.12 198 ALA B O 1
ATOM 4661 N N . GLU B 1 199 ? 10.383 10.609 -14.406 1 91.69 199 GLU B N 1
ATOM 4662 C CA . GLU B 1 199 ? 11.781 11.008 -14.555 1 91.69 199 GLU B CA 1
ATOM 4663 C C . GLU B 1 199 ? 12.68 10.273 -13.562 1 91.69 199 GLU B C 1
ATOM 4665 O O . GLU B 1 199 ? 13.836 9.984 -13.859 1 91.69 199 GLU B O 1
ATOM 4670 N N . TRP B 1 200 ? 12.102 9.969 -12.445 1 93.06 200 TRP B N 1
ATOM 4671 C CA . TRP B 1 200 ? 12.891 9.312 -11.398 1 93.06 200 TRP B CA 1
ATOM 4672 C C . TRP B 1 200 ? 12.625 7.812 -11.383 1 93.06 200 TRP B C 1
ATOM 4674 O O . TRP B 1 200 ? 13.352 7.059 -10.727 1 93.06 200 TRP B O 1
ATOM 4684 N N . GLY B 1 201 ? 11.531 7.379 -12.109 1 95.12 201 GLY B N 1
ATOM 4685 C CA . GLY B 1 201 ? 11.125 5.984 -12.039 1 95.12 201 GLY B CA 1
ATOM 4686 C C . GLY B 1 201 ? 10.656 5.57 -10.656 1 95.12 201 GLY B C 1
ATOM 4687 O O . GLY B 1 201 ? 10.82 4.414 -10.258 1 95.12 201 GLY B O 1
ATOM 4688 N N . LEU B 1 202 ? 10.148 6.527 -9.875 1 95.81 202 LEU B N 1
ATOM 4689 C CA . LEU B 1 202 ? 9.805 6.285 -8.477 1 95.81 202 LEU B CA 1
ATOM 4690 C C . LEU B 1 202 ? 8.422 6.84 -8.156 1 95.81 202 LEU B C 1
ATOM 4692 O O . LEU B 1 202 ? 8.039 7.902 -8.656 1 95.81 202 LEU B O 1
ATOM 4696 N N . SER B 1 203 ? 7.691 6.086 -7.387 1 95.44 203 SER B N 1
ATOM 4697 C CA . SER B 1 203 ? 6.559 6.695 -6.695 1 95.44 203 SER B CA 1
ATOM 4698 C C . SER B 1 203 ? 7.023 7.602 -5.562 1 95.44 203 SER B C 1
ATOM 4700 O O . SER B 1 203 ? 7.875 7.219 -4.762 1 95.44 203 SER B O 1
ATOM 4702 N N . GLN B 1 204 ? 6.453 8.789 -5.523 1 95.25 204 GLN B N 1
ATOM 4703 C CA . GLN B 1 204 ? 6.906 9.742 -4.52 1 95.25 204 GLN B CA 1
ATOM 4704 C C . GLN B 1 204 ? 5.73 10.305 -3.725 1 95.25 204 GLN B C 1
ATOM 4706 O O . GLN B 1 204 ? 4.832 10.93 -4.293 1 95.25 204 GLN B O 1
ATOM 4711 N N . PRO B 1 205 ? 5.695 10.109 -2.406 1 95.62 205 PRO B N 1
ATOM 4712 C CA . PRO B 1 205 ? 4.699 10.727 -1.53 1 95.62 205 PRO B CA 1
ATOM 4713 C C . PRO B 1 205 ? 5.168 12.055 -0.945 1 95.62 205 PRO B C 1
ATOM 4715 O O . PRO B 1 205 ? 6.363 12.242 -0.715 1 95.62 205 PRO B O 1
ATOM 4718 N N . ARG B 1 206 ? 4.234 12.953 -0.794 1 95.75 206 ARG B N 1
ATOM 4719 C CA . ARG B 1 206 ? 4.418 14.211 -0.072 1 95.75 206 ARG B CA 1
ATOM 4720 C C . ARG B 1 206 ? 3.24 14.484 0.854 1 95.75 206 ARG B C 1
ATOM 4722 O O . ARG B 1 206 ? 2.098 14.156 0.529 1 95.75 206 ARG B O 1
ATOM 4729 N N . GLN B 1 207 ? 3.562 15.078 1.944 1 95.88 207 GLN B N 1
ATOM 4730 C CA . GLN B 1 207 ? 2.502 15.445 2.875 1 95.88 207 GLN B CA 1
ATOM 4731 C C . GLN B 1 207 ? 1.973 16.844 2.58 1 95.88 207 GLN B C 1
ATOM 4733 O O . GLN B 1 207 ? 2.75 17.797 2.418 1 95.88 207 GLN B O 1
ATOM 4738 N N . TYR B 1 208 ? 0.7 16.969 2.516 1 97.62 208 TYR B N 1
ATOM 4739 C CA . TYR B 1 208 ? 0.028 18.266 2.359 1 97.62 208 TYR B CA 1
ATOM 4740 C C . TYR B 1 208 ? -1.101 18.406 3.373 1 97.62 208 TYR B C 1
ATOM 4742 O O . TYR B 1 208 ? -1.969 17.547 3.479 1 97.62 208 TYR B O 1
ATOM 4750 N N . SER B 1 209 ? -1.073 19.547 4.055 1 98.06 209 SER B N 1
ATOM 4751 C CA . SER B 1 209 ? -2.156 19.828 4.992 1 98.06 209 SER B CA 1
ATOM 4752 C C . SER B 1 209 ? -3.498 19.938 4.27 1 98.06 209 SER B C 1
ATOM 4754 O O . SER B 1 209 ? -3.57 20.453 3.162 1 98.06 209 SER B O 1
ATOM 4756 N N . LEU B 1 210 ? -4.504 19.422 4.941 1 98.56 210 LEU B N 1
ATOM 4757 C CA . LEU B 1 210 ? -5.859 19.703 4.469 1 98.56 210 LEU B CA 1
ATOM 4758 C C . LEU B 1 210 ? -6.223 21.172 4.668 1 98.56 210 LEU B C 1
ATOM 4760 O O . LEU B 1 210 ? -6.016 21.719 5.75 1 98.56 210 LEU B O 1
ATOM 4764 N N . SER B 1 211 ? -6.793 21.766 3.604 1 98.69 211 SER B N 1
ATOM 4765 C CA . SER B 1 211 ? -6.902 23.219 3.631 1 98.69 211 SER B CA 1
ATOM 4766 C C . SER B 1 211 ? -8.359 23.672 3.6 1 98.69 211 SER B C 1
ATOM 4768 O O . SER B 1 211 ? -8.664 24.781 3.168 1 98.69 211 SER B O 1
ATOM 4770 N N . ASP B 1 212 ? -9.234 22.828 3.9 1 98.25 212 ASP B N 1
ATOM 4771 C CA . ASP B 1 212 ? -10.641 23.141 4.117 1 98.25 212 ASP B CA 1
ATOM 4772 C C . ASP B 1 212 ? -11.203 22.375 5.309 1 98.25 212 ASP B C 1
ATOM 4774 O O . ASP B 1 212 ? -10.656 21.328 5.695 1 98.25 212 ASP B O 1
ATOM 4778 N N . ALA B 1 213 ? -12.234 22.922 5.871 1 97.94 213 ALA B N 1
ATOM 4779 C CA . ALA B 1 213 ? -12.898 22.203 6.957 1 97.94 213 ALA B CA 1
ATOM 4780 C C . ALA B 1 213 ? -13.523 20.906 6.457 1 97.94 213 ALA B C 1
ATOM 4782 O O . ALA B 1 213 ? -13.875 20.781 5.281 1 97.94 213 ALA B O 1
ATOM 4783 N N . PRO B 1 214 ? -13.602 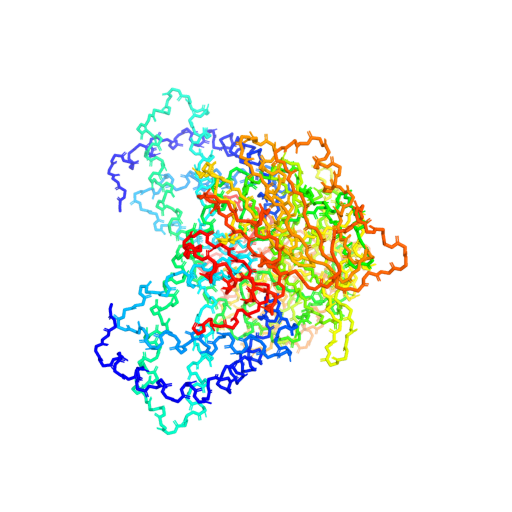19.906 7.41 1 96.94 214 PRO B N 1
ATOM 4784 C CA . PRO B 1 214 ? -14.32 18.688 7.008 1 96.94 214 PRO B CA 1
ATOM 4785 C C . PRO B 1 214 ? -15.742 18.984 6.535 1 96.94 214 PRO B C 1
ATOM 4787 O O . PRO B 1 214 ? -16.453 19.766 7.156 1 96.94 214 PRO B O 1
ATOM 4790 N N . ASN B 1 215 ? -16.141 18.344 5.387 1 96.56 215 ASN B N 1
ATOM 4791 C CA . ASN B 1 215 ? -17.453 18.625 4.809 1 96.56 215 ASN B CA 1
ATOM 4792 C C . ASN B 1 215 ? -18.125 17.359 4.266 1 96.56 215 ASN B C 1
ATOM 4794 O O . ASN B 1 215 ? -19.25 17.406 3.799 1 96.56 215 ASN B O 1
ATOM 4798 N N . GLY B 1 216 ? -17.391 16.281 4.227 1 95.25 216 GLY B N 1
ATOM 4799 C CA . GLY B 1 216 ? -17.938 15 3.801 1 95.25 216 GLY B CA 1
ATOM 4800 C C . GLY B 1 216 ? -18.016 14.852 2.291 1 95.25 216 GLY B C 1
ATOM 4801 O O . GLY B 1 216 ? -18.469 13.828 1.782 1 95.25 216 GLY B O 1
ATOM 4802 N N . GLU B 1 217 ? -17.516 15.797 1.567 1 96.56 217 GLU B N 1
ATOM 4803 C CA . GLU B 1 217 ? -17.656 15.789 0.115 1 96.56 217 GLU B CA 1
ATOM 4804 C C . GLU B 1 217 ? -16.312 15.656 -0.575 1 96.56 217 GLU B C 1
ATOM 4806 O O . GLU B 1 217 ? -16.172 14.898 -1.535 1 96.56 217 GLU B O 1
ATOM 4811 N N . TYR B 1 218 ? -15.391 16.406 -0.12 1 98.31 218 TYR B N 1
ATOM 4812 C CA . TYR B 1 218 ? -14.062 16.406 -0.725 1 98.31 218 TYR B CA 1
ATOM 4813 C C . TYR B 1 218 ? -12.992 16.719 0.308 1 98.31 218 TYR B C 1
ATOM 4815 O O . TYR B 1 218 ? -13.289 17.234 1.39 1 98.31 218 TYR B O 1
ATOM 4823 N N . LEU B 1 219 ? -11.82 16.328 -0.002 1 98.75 219 LEU B N 1
ATOM 4824 C CA . LEU B 1 219 ? -10.617 16.828 0.66 1 98.75 219 LEU B CA 1
ATOM 4825 C C . LEU B 1 219 ? -9.93 17.875 -0.198 1 98.75 219 LEU B C 1
ATOM 4827 O O . LEU B 1 219 ? -9.766 17.703 -1.406 1 98.75 219 LEU B O 1
ATOM 4831 N N . ARG B 1 220 ? -9.547 18.969 0.394 1 98.81 220 ARG B N 1
ATOM 4832 C CA . ARG B 1 220 ? -8.812 20 -0.346 1 98.81 220 ARG B CA 1
ATOM 4833 C C . ARG B 1 220 ? -7.375 20.109 0.154 1 98.81 220 ARG B C 1
ATOM 4835 O O . ARG B 1 220 ? -7.141 20.188 1.361 1 98.81 220 ARG B O 1
ATOM 4842 N N . ILE B 1 221 ? -6.512 20.016 -0.735 1 98.75 221 ILE B N 1
ATOM 4843 C CA . ILE B 1 221 ? -5.129 20.375 -0.446 1 98.75 221 ILE B CA 1
ATOM 4844 C C . ILE B 1 221 ? -4.742 21.609 -1.267 1 98.75 221 ILE B C 1
ATOM 4846 O O . ILE B 1 221 ? -5.316 21.859 -2.326 1 98.75 221 ILE B O 1
ATOM 4850 N N . SER B 1 222 ? -3.867 22.375 -0.765 1 98.81 222 SER B N 1
ATOM 4851 C CA . SER B 1 222 ? -3.307 23.531 -1.452 1 98.81 222 SER B CA 1
ATOM 4852 C C . SER B 1 222 ? -1.782 23.484 -1.471 1 98.81 222 SER B C 1
ATOM 4854 O O . SER B 1 222 ? -1.143 23.484 -0.417 1 98.81 222 SER B O 1
ATOM 4856 N N . VAL B 1 223 ? -1.277 23.422 -2.693 1 98.5 223 VAL B N 1
ATOM 4857 C CA . VAL B 1 223 ? 0.129 23.078 -2.879 1 98.5 223 VAL B CA 1
ATOM 4858 C C . VAL B 1 223 ? 0.884 24.281 -3.441 1 98.5 223 VAL B C 1
ATOM 4860 O O . VAL B 1 223 ? 0.472 24.859 -4.445 1 98.5 223 VAL B O 1
ATOM 4863 N N . LYS B 1 224 ? 1.941 24.672 -2.756 1 97.88 224 LYS B N 1
ATOM 4864 C CA . LYS B 1 224 ? 2.854 25.672 -3.293 1 97.88 224 LYS B CA 1
ATOM 4865 C C . LYS B 1 224 ? 3.812 25.062 -4.309 1 97.88 224 LYS B C 1
ATOM 4867 O O . LYS B 1 224 ? 4.461 24.047 -4.027 1 97.88 224 LYS B O 1
ATOM 4872 N N . ARG B 1 225 ? 3.908 25.625 -5.41 1 97.5 225 ARG B N 1
ATOM 4873 C CA . ARG B 1 225 ? 4.898 25.234 -6.41 1 97.5 225 ARG B CA 1
ATOM 4874 C C . ARG B 1 225 ? 6.305 25.625 -5.965 1 97.5 225 ARG B C 1
ATOM 4876 O O . ARG B 1 225 ? 6.617 26.812 -5.844 1 97.5 225 ARG B O 1
ATOM 4883 N N . GLU B 1 226 ? 7.121 24.672 -5.742 1 94.25 226 GLU B N 1
ATOM 4884 C CA . GLU B 1 226 ? 8.492 24.953 -5.336 1 94.25 226 GLU B CA 1
ATOM 4885 C C . GLU B 1 226 ? 9.406 25.125 -6.551 1 94.25 226 GLU B C 1
ATOM 4887 O O . GLU B 1 226 ? 10.016 24.156 -7.008 1 94.25 226 GLU B O 1
ATOM 4892 N N . ASP B 1 227 ? 9.594 26.297 -6.934 1 93.19 227 ASP B N 1
ATOM 4893 C CA . ASP B 1 227 ? 10.445 26.578 -8.078 1 93.19 227 ASP B CA 1
ATOM 4894 C C . ASP B 1 227 ? 11.922 26.547 -7.691 1 93.19 227 ASP B C 1
ATOM 4896 O O . ASP B 1 227 ? 12.258 26.641 -6.512 1 93.19 227 ASP B O 1
ATOM 4900 N N . ALA B 1 228 ? 12.664 26.328 -8.664 1 90.44 228 ALA B N 1
ATOM 4901 C CA . ALA B 1 228 ? 14.102 26.344 -8.414 1 90.44 228 ALA B CA 1
ATOM 4902 C C . ALA B 1 228 ? 14.562 27.703 -7.914 1 90.44 228 ALA B C 1
ATOM 4904 O O . ALA B 1 228 ? 14.062 28.734 -8.352 1 90.44 228 ALA B O 1
ATOM 4905 N N . ALA B 1 229 ? 15.336 27.672 -6.883 1 86.38 229 ALA B N 1
ATOM 4906 C CA . ALA B 1 229 ? 16 28.859 -6.359 1 86.38 229 ALA B CA 1
ATOM 4907 C C . ALA B 1 229 ? 17.5 28.656 -6.227 1 86.38 229 ALA B C 1
ATOM 4909 O O . ALA B 1 229 ? 18 27.547 -6.473 1 86.38 229 ALA B O 1
ATOM 4910 N N . GLN B 1 230 ? 18.219 29.766 -6.004 1 77.94 230 GLN B N 1
ATOM 4911 C CA . GLN B 1 230 ? 19.656 29.625 -5.875 1 77.94 230 GLN B CA 1
ATOM 4912 C C . GLN B 1 230 ? 20.031 28.531 -4.871 1 77.94 230 GLN B C 1
ATOM 4914 O O . GLN B 1 230 ? 19.625 28.594 -3.707 1 77.94 230 GLN B O 1
ATOM 4919 N N . GLY B 1 231 ? 20.625 27.484 -5.355 1 76.06 231 GLY B N 1
ATOM 4920 C CA . GLY B 1 231 ? 21.109 26.406 -4.512 1 76.06 231 GLY B CA 1
ATOM 4921 C C . GLY B 1 231 ? 20.047 25.375 -4.176 1 76.06 231 GLY B C 1
ATOM 4922 O O . GLY B 1 231 ? 20.297 24.438 -3.412 1 76.06 231 GLY B O 1
ATOM 4923 N N . LYS B 1 232 ? 18.859 25.578 -4.582 1 80 232 LYS B N 1
ATOM 4924 C CA . LYS B 1 232 ? 17.797 24.625 -4.285 1 80 232 LYS B CA 1
ATOM 4925 C C . LYS B 1 232 ? 17.078 24.188 -5.559 1 80 232 LYS B C 1
ATOM 4927 O O . LYS B 1 232 ? 16.484 25.016 -6.258 1 80 232 LYS B O 1
ATOM 4932 N N . PRO B 1 233 ? 17.141 22.938 -5.859 1 85.81 233 PRO B N 1
ATOM 4933 C CA . PRO B 1 233 ? 16.406 22.484 -7.039 1 85.81 233 PRO B CA 1
ATOM 4934 C C . PRO B 1 233 ? 14.891 22.609 -6.879 1 85.81 233 PRO B C 1
ATOM 4936 O O . PRO B 1 233 ? 14.391 22.734 -5.758 1 85.81 233 PRO B O 1
ATOM 4939 N N . ALA B 1 234 ? 14.211 22.656 -8.008 1 90.5 234 ALA B N 1
ATOM 4940 C CA . ALA B 1 234 ? 12.75 22.688 -7.977 1 90.5 234 ALA B CA 1
ATOM 4941 C C . ALA B 1 234 ? 12.188 21.438 -7.328 1 90.5 234 ALA B C 1
ATOM 4943 O O . ALA B 1 234 ? 12.719 20.328 -7.523 1 90.5 234 ALA B O 1
ATOM 4944 N N . GLY B 1 235 ? 11.18 21.656 -6.543 1 90.62 235 GLY B N 1
ATOM 4945 C CA . GLY B 1 235 ? 10.469 20.5 -6.031 1 90.62 235 GLY B CA 1
ATOM 4946 C C . GLY B 1 235 ? 9.797 19.672 -7.121 1 90.62 235 GLY B C 1
ATOM 4947 O O . GLY B 1 235 ? 9.047 20.219 -7.934 1 90.62 235 GLY B O 1
ATOM 4948 N N . ARG B 1 236 ? 10 18.469 -7.18 1 90.69 236 ARG B N 1
ATOM 4949 C CA . ARG B 1 236 ? 9.516 17.656 -8.289 1 90.69 236 ARG B CA 1
ATOM 4950 C C . ARG B 1 236 ? 8.016 17.406 -8.172 1 90.69 236 ARG B C 1
ATOM 4952 O O . ARG B 1 236 ? 7.262 17.688 -9.109 1 90.69 236 ARG B O 1
ATOM 4959 N N . VAL B 1 237 ? 7.527 17.016 -7.035 1 94.44 237 VAL B N 1
ATOM 4960 C CA . VAL B 1 237 ? 6.133 16.625 -6.891 1 94.44 237 VAL B CA 1
ATOM 4961 C C . VAL B 1 237 ? 5.238 17.859 -6.938 1 94.44 237 VAL B C 1
ATOM 4963 O O . VAL B 1 237 ? 4.191 17.844 -7.59 1 94.44 237 VAL B O 1
ATOM 4966 N N . SER B 1 238 ? 5.637 18.891 -6.223 1 96.38 238 SER B N 1
ATOM 4967 C CA . SER B 1 238 ? 4.836 20.109 -6.262 1 96.38 238 SER B CA 1
ATOM 4968 C C . SER B 1 238 ? 4.68 20.625 -7.688 1 96.38 238 SER B C 1
ATOM 4970 O O . SER B 1 238 ? 3.578 21 -8.102 1 96.38 238 SER B O 1
ATOM 4972 N N . ASN B 1 239 ? 5.766 20.641 -8.43 1 96.5 239 ASN B N 1
ATOM 4973 C CA . ASN B 1 239 ? 5.703 21.109 -9.812 1 96.5 239 ASN B CA 1
ATOM 4974 C C . ASN B 1 239 ? 4.902 20.156 -10.695 1 96.5 239 ASN B C 1
ATOM 4976 O O . ASN B 1 239 ? 4.18 20.594 -11.594 1 96.5 239 ASN B O 1
ATOM 4980 N N . LEU B 1 240 ? 5.094 18.922 -10.477 1 96.94 240 LEU B N 1
ATOM 4981 C CA . LEU B 1 240 ? 4.305 17.922 -11.195 1 96.94 240 LEU B CA 1
ATOM 4982 C C . LEU B 1 240 ? 2.812 18.156 -10.977 1 96.94 240 LEU B C 1
ATOM 4984 O O . LEU B 1 240 ? 2.033 18.141 -11.938 1 96.94 240 LEU B O 1
ATOM 4988 N N . LEU B 1 241 ? 2.371 18.375 -9.75 1 98.06 241 LEU B N 1
ATOM 4989 C CA . LEU B 1 241 ? 0.968 18.609 -9.438 1 98.06 241 LEU B CA 1
ATOM 4990 C C . LEU B 1 241 ? 0.457 19.859 -10.172 1 98.06 241 LEU B C 1
ATOM 4992 O O . LEU B 1 241 ? -0.652 19.844 -10.711 1 98.06 241 LEU B O 1
ATOM 4996 N N . HIS B 1 242 ? 1.282 20.875 -10.172 1 98.19 242 HIS B N 1
ATOM 4997 C CA . HIS B 1 242 ? 0.885 22.125 -10.805 1 98.19 242 HIS B CA 1
ATOM 4998 C C . HIS B 1 242 ? 0.819 21.984 -12.32 1 98.19 242 HIS B C 1
ATOM 5000 O O . HIS B 1 242 ? -0.146 22.422 -12.953 1 98.19 242 HIS B O 1
ATOM 5006 N N . ARG B 1 243 ? 1.752 21.312 -12.922 1 96.81 243 ARG B N 1
ATOM 5007 C CA . ARG B 1 243 ? 1.937 21.359 -14.367 1 96.81 243 ARG B CA 1
ATOM 5008 C C . ARG B 1 243 ? 1.226 20.188 -15.047 1 96.81 243 ARG B C 1
ATOM 5010 O O . ARG B 1 243 ? 0.73 20.328 -16.172 1 96.81 243 ARG B O 1
ATOM 5017 N N . GLU B 1 244 ? 1.166 19.062 -14.352 1 96.56 244 GLU B N 1
ATOM 5018 C CA . GLU B 1 244 ? 0.756 17.844 -15.047 1 96.56 244 GLU B CA 1
ATOM 5019 C C . GLU B 1 244 ? -0.6 17.359 -14.547 1 96.56 244 GLU B C 1
ATOM 5021 O O . GLU B 1 244 ? -1.325 16.672 -15.273 1 96.56 244 GLU B O 1
ATOM 5026 N N . VAL B 1 245 ? -0.986 17.625 -13.391 1 97.75 245 VAL B N 1
ATOM 5027 C CA . VAL B 1 245 ? -2.238 17.125 -12.836 1 97.75 245 VAL B CA 1
ATOM 5028 C C . VAL B 1 245 ? -3.391 18.031 -13.234 1 97.75 245 VAL B C 1
ATOM 5030 O O . VAL B 1 245 ? -3.318 19.25 -13.039 1 97.75 245 VAL B O 1
ATOM 5033 N N . GLN B 1 246 ? -4.398 17.469 -13.789 1 97.94 246 GLN B N 1
ATOM 5034 C CA . GLN B 1 246 ? -5.582 18.188 -14.25 1 97.94 246 GLN B CA 1
ATOM 5035 C C . GLN B 1 246 ? -6.852 17.625 -13.625 1 97.94 246 GLN B C 1
ATOM 5037 O O . GLN B 1 246 ? -6.812 16.562 -12.984 1 97.94 246 GLN B O 1
ATOM 5042 N N . VAL B 1 247 ? -7.938 18.359 -13.836 1 98.5 247 VAL B N 1
ATOM 5043 C CA . VAL B 1 247 ? -9.242 17.875 -13.398 1 98.5 247 VAL B CA 1
ATOM 5044 C C . VAL B 1 247 ? -9.539 16.531 -14.055 1 98.5 247 VAL B C 1
ATOM 5046 O O . VAL B 1 247 ? -9.312 16.344 -15.25 1 98.5 247 VAL B O 1
ATOM 5049 N N . GLY B 1 248 ? -9.938 15.547 -13.273 1 97.69 248 GLY B N 1
ATOM 5050 C CA . GLY B 1 248 ? -10.211 14.203 -13.766 1 97.69 248 GLY B CA 1
ATOM 5051 C C . GLY B 1 248 ? -9.102 13.219 -13.461 1 97.69 248 GLY B C 1
ATOM 5052 O O . GLY B 1 248 ? -9.328 12.008 -13.438 1 97.69 248 GLY B O 1
ATOM 5053 N N . ASP B 1 249 ? -7.891 13.695 -13.258 1 97.69 249 ASP B N 1
ATOM 5054 C CA . ASP B 1 249 ? -6.766 12.828 -12.93 1 97.69 249 ASP B CA 1
ATOM 5055 C C . ASP B 1 249 ? -6.938 12.195 -11.547 1 97.69 249 ASP B C 1
ATOM 5057 O O . ASP B 1 249 ? -7.723 12.688 -10.734 1 97.69 249 ASP B O 1
ATOM 5061 N N . VAL B 1 250 ? -6.227 11.094 -11.344 1 97.69 250 VAL B N 1
ATOM 5062 C CA . VAL B 1 250 ? -6.355 10.344 -10.102 1 97.69 250 VAL B CA 1
ATOM 5063 C C . VAL B 1 250 ? -5.051 10.438 -9.312 1 97.69 250 VAL B C 1
ATOM 5065 O O . VAL B 1 250 ? -3.963 10.328 -9.883 1 97.69 250 VAL B O 1
ATOM 5068 N N . LEU B 1 251 ? -5.145 10.711 -8.031 1 98.06 251 LEU B N 1
ATOM 5069 C CA . LEU B 1 251 ? -4.055 10.688 -7.066 1 98.06 251 LEU B CA 1
ATOM 5070 C C . LEU B 1 251 ? -4.324 9.672 -5.961 1 98.06 251 LEU B C 1
ATOM 5072 O O . LEU B 1 251 ? -5.484 9.406 -5.633 1 98.06 251 LEU B O 1
ATOM 5076 N N . GLU B 1 252 ? -3.283 9.141 -5.414 1 97.81 252 GLU B N 1
ATOM 5077 C CA . GLU B 1 252 ? -3.424 8.242 -4.27 1 97.81 252 GLU B CA 1
ATOM 5078 C C . GLU B 1 252 ? -3.172 8.984 -2.959 1 97.81 252 GLU B C 1
ATOM 5080 O O . GLU B 1 252 ? -2.152 9.664 -2.807 1 97.81 252 GLU B O 1
ATOM 5085 N N . LEU B 1 253 ? -4.094 8.789 -2.016 1 98.56 253 LEU B N 1
ATOM 5086 C CA . LEU B 1 253 ? -3.971 9.508 -0.753 1 98.56 253 LEU B CA 1
ATOM 5087 C C . LEU B 1 253 ? -3.934 8.539 0.425 1 98.56 253 LEU B C 1
ATOM 5089 O O . LEU B 1 253 ? -4.613 7.516 0.408 1 98.56 253 LEU B O 1
ATOM 5093 N N . SER B 1 254 ? -3.184 8.898 1.43 1 98.19 254 SER B N 1
ATOM 5094 C CA . SER B 1 254 ? -3.33 8.266 2.74 1 98.19 254 SER B CA 1
ATOM 5095 C C . SER B 1 254 ? -4.539 8.828 3.486 1 98.19 254 SER B C 1
ATOM 5097 O O . SER B 1 254 ? -5.09 9.859 3.102 1 98.19 254 SER B O 1
ATOM 5099 N N . ALA B 1 255 ? -4.93 8.102 4.559 1 97.94 255 ALA B N 1
ATOM 5100 C CA . ALA B 1 255 ? -5.902 8.688 5.48 1 97.94 255 ALA B CA 1
ATOM 5101 C C . ALA B 1 255 ? -5.309 9.883 6.215 1 97.94 255 ALA B C 1
ATOM 5103 O O . ALA B 1 255 ? -4.086 9.992 6.352 1 97.94 255 ALA B O 1
ATOM 5104 N N . PRO B 1 256 ? -6.125 10.805 6.621 1 98.38 256 PRO B N 1
ATOM 5105 C CA . PRO B 1 256 ? -5.621 11.969 7.352 1 98.38 256 PRO B CA 1
ATOM 5106 C C . PRO B 1 256 ? -4.828 11.578 8.602 1 98.38 256 PRO B C 1
ATOM 5108 O O . PRO B 1 256 ? -5.227 10.672 9.336 1 98.38 256 PRO B O 1
ATOM 5111 N N . GLN B 1 257 ? -3.717 12.211 8.742 1 97.69 257 GLN B N 1
ATOM 5112 C CA . GLN B 1 257 ? -2.844 12.031 9.898 1 97.69 257 GLN B CA 1
ATOM 5113 C C . GLN B 1 257 ? -2.318 13.375 10.406 1 97.69 257 GLN B C 1
ATOM 5115 O O . GLN B 1 257 ? -2.584 14.414 9.805 1 97.69 257 GLN B O 1
ATOM 5120 N N . GLY B 1 258 ? -1.597 13.367 11.562 1 96.5 258 GLY B N 1
ATOM 5121 C CA . GLY B 1 258 ? -0.991 14.562 12.133 1 96.5 258 GLY B CA 1
ATOM 5122 C C . GLY B 1 258 ? -1.488 14.867 13.531 1 96.5 258 GLY B C 1
ATOM 5123 O O . GLY B 1 258 ? -2.648 14.609 13.852 1 96.5 258 GLY B O 1
ATOM 5124 N N . ASP B 1 259 ? -0.619 15.562 14.25 1 94.44 259 ASP B N 1
ATOM 5125 C CA . ASP B 1 259 ? -0.957 15.883 15.633 1 94.44 259 ASP B CA 1
ATOM 5126 C C . ASP B 1 259 ? -1.119 17.391 15.82 1 94.44 259 ASP B C 1
ATOM 5128 O O . ASP B 1 259 ? -1.172 17.875 16.953 1 94.44 259 ASP B O 1
ATOM 5132 N N . PHE B 1 260 ? -1.079 18.125 14.734 1 96.31 260 PHE B N 1
ATOM 5133 C CA . PHE B 1 260 ? -1.413 19.531 14.711 1 96.31 260 PHE B CA 1
ATOM 5134 C C . PHE B 1 260 ? -2.844 19.75 14.227 1 96.31 260 PHE B C 1
ATOM 5136 O O . PHE B 1 260 ? -3.135 19.594 13.039 1 96.31 260 PHE B O 1
ATOM 5143 N N . PHE B 1 261 ? -3.705 20.094 15.188 1 97.62 261 PHE B N 1
ATOM 5144 C CA . PHE B 1 261 ? -5.105 20.266 14.82 1 97.62 261 PHE B CA 1
ATOM 5145 C C . PHE B 1 261 ? -5.805 21.203 15.797 1 97.62 261 PHE B C 1
ATOM 5147 O O . PHE B 1 261 ? -5.285 21.484 16.875 1 97.62 261 PHE B O 1
ATOM 5154 N N . LEU B 1 262 ? -6.906 21.672 15.406 1 98.19 262 LEU B N 1
ATOM 5155 C CA . LEU B 1 262 ? -7.742 22.578 16.188 1 98.19 262 LEU B CA 1
ATOM 5156 C C . LEU B 1 262 ? -8.305 21.859 17.422 1 98.19 262 LEU B C 1
ATOM 5158 O O . LEU B 1 262 ? -8.898 20.781 17.297 1 98.19 262 LEU B O 1
ATOM 5162 N N . HIS B 1 263 ? -8.062 22.422 18.562 1 96.81 263 HIS B N 1
ATOM 5163 C CA . HIS B 1 263 ? -8.641 21.891 19.797 1 96.81 263 HIS B CA 1
ATOM 5164 C C . HIS B 1 263 ? -10.078 22.359 19.984 1 96.81 263 HIS B C 1
ATOM 5166 O O . HIS B 1 263 ? -10.32 23.359 20.672 1 96.81 263 HIS B O 1
ATOM 5172 N N . GLU B 1 264 ? -10.898 21.625 19.547 1 95.69 264 GLU B N 1
ATOM 5173 C CA . GLU B 1 264 ? -12.297 22.016 19.484 1 95.69 264 GLU B CA 1
ATOM 5174 C C . GLU B 1 264 ? -12.961 21.906 20.859 1 95.69 264 GLU B C 1
ATOM 5176 O O . GLU B 1 264 ? -14.055 22.438 21.078 1 95.69 264 GLU B O 1
ATOM 5181 N N . GLU B 1 265 ? -12.359 21.156 21.641 1 93.88 265 GLU B N 1
ATOM 5182 C CA . GLU B 1 265 ? -12.906 20.969 22.984 1 93.88 265 GLU B CA 1
ATOM 5183 C C . GLU B 1 265 ? -12.703 22.234 23.828 1 93.88 265 GLU B C 1
ATOM 5185 O O . GLU B 1 265 ? -13.312 22.375 24.891 1 93.88 265 GLU B O 1
ATOM 5190 N N . ARG B 1 266 ? -11.852 23.109 23.359 1 93.88 266 ARG B N 1
ATOM 5191 C CA . ARG B 1 266 ? -11.617 24.375 24.062 1 93.88 266 ARG B CA 1
ATOM 5192 C C . ARG B 1 266 ? -12.594 25.453 23.594 1 93.88 266 ARG B C 1
ATOM 5194 O O . ARG B 1 266 ? -13.062 25.422 22.453 1 93.88 266 ARG B O 1
ATOM 5201 N N . ASP B 1 267 ? -12.828 26.453 24.5 1 93.38 267 ASP B N 1
ATOM 5202 C CA . ASP B 1 267 ? -13.867 27.422 24.188 1 93.38 267 ASP B CA 1
ATOM 5203 C C . ASP B 1 267 ? -13.281 28.828 24.031 1 93.38 267 ASP B C 1
ATOM 5205 O O . ASP B 1 267 ? -13.953 29.734 23.547 1 93.38 267 ASP B O 1
ATOM 5209 N N . GLY B 1 268 ? -12.078 29.016 24.406 1 96.31 268 GLY B N 1
ATOM 5210 C CA . GLY B 1 268 ? -11.453 30.328 24.297 1 96.31 268 GLY B CA 1
ATOM 5211 C C . GLY B 1 268 ? -11.148 30.719 22.859 1 96.31 268 GLY B C 1
ATOM 5212 O O . GLY B 1 268 ? -11.398 29.953 21.922 1 96.31 268 GLY B O 1
ATOM 5213 N N . PRO B 1 269 ? -10.68 31.938 22.719 1 98 269 PRO B N 1
ATOM 5214 C CA . PRO B 1 269 ? -10.352 32.438 21.391 1 98 269 PRO B CA 1
ATOM 5215 C C . PRO B 1 269 ? -9.281 31.594 20.688 1 98 269 PRO B C 1
ATOM 5217 O O . PRO B 1 269 ? -8.492 30.922 21.359 1 98 269 PRO B O 1
ATOM 5220 N N . ALA B 1 270 ? -9.336 31.531 19.406 1 98.5 270 ALA B N 1
ATOM 5221 C CA . ALA B 1 270 ? -8.32 30.891 18.562 1 98.5 270 ALA B CA 1
ATOM 5222 C C . ALA B 1 270 ? -7.562 31.922 17.734 1 98.5 270 ALA B C 1
ATOM 5224 O O . ALA B 1 270 ? -8.172 32.688 17 1 98.5 270 ALA B O 1
ATOM 5225 N N . VAL B 1 271 ? -6.273 31.953 17.859 1 98.75 271 VAL B N 1
ATOM 5226 C CA . VAL B 1 271 ? -5.422 32.844 17.078 1 98.75 271 VAL B CA 1
ATOM 5227 C C . VAL B 1 271 ? -4.602 32.031 16.078 1 98.75 271 VAL B C 1
ATOM 5229 O O . VAL B 1 271 ? -3.727 31.25 16.469 1 98.75 271 VAL B O 1
ATOM 5232 N N . LEU B 1 272 ? -4.879 32.188 14.82 1 98.69 272 LEU B N 1
ATOM 5233 C CA . LEU B 1 272 ? -4.23 31.469 13.727 1 98.69 272 LEU B CA 1
ATOM 5234 C C . LEU B 1 272 ? -3.127 32.312 13.102 1 98.69 272 LEU B C 1
ATOM 5236 O O . LEU B 1 272 ? -3.402 33.375 12.531 1 98.69 272 LEU B O 1
ATOM 5240 N N . ILE B 1 273 ? -1.916 31.875 13.227 1 98.5 273 ILE B N 1
ATOM 5241 C CA . ILE B 1 273 ? -0.755 32.656 12.789 1 98.5 273 ILE B CA 1
ATOM 5242 C C . ILE B 1 273 ? 0.037 31.844 11.758 1 98.5 273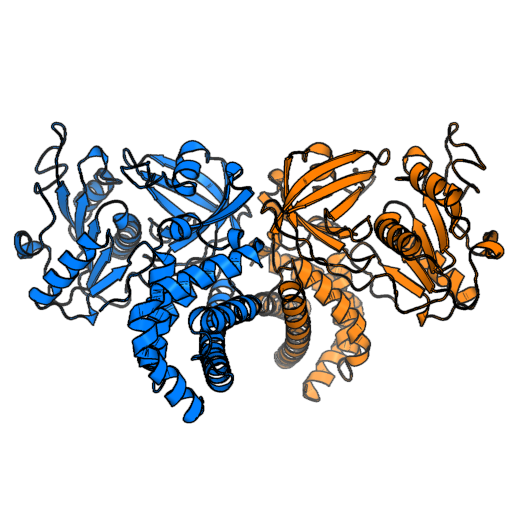 ILE B C 1
ATOM 5244 O O . ILE B 1 273 ? 0.561 30.781 12.055 1 98.5 273 ILE B O 1
ATOM 5248 N N . SER B 1 274 ? 0.119 32.375 10.539 1 98.06 274 SER B N 1
ATOM 5249 C CA . SER B 1 274 ? 0.775 31.578 9.5 1 98.06 274 SER B CA 1
ATOM 5250 C C . SER B 1 274 ? 1.551 32.469 8.539 1 98.06 274 SER B C 1
ATOM 5252 O O . SER B 1 274 ? 1.369 33.688 8.531 1 98.06 274 SER B O 1
ATOM 5254 N N . ALA B 1 275 ? 2.447 31.891 7.785 1 97.44 275 ALA B N 1
ATOM 5255 C CA . ALA B 1 275 ? 3.174 32.562 6.703 1 97.44 275 ALA B CA 1
ATOM 5256 C C . ALA B 1 275 ? 3.223 31.672 5.457 1 97.44 275 ALA B C 1
ATOM 5258 O O . ALA B 1 275 ? 3.387 30.453 5.559 1 97.44 275 ALA B O 1
ATOM 5259 N N . GLY B 1 276 ? 3.074 32.312 4.316 1 96.38 276 GLY B N 1
ATOM 5260 C CA . GLY B 1 276 ? 3.135 31.578 3.062 1 96.38 276 GLY B CA 1
ATOM 5261 C C . GLY B 1 276 ? 2.141 30.438 2.99 1 96.38 276 GLY B C 1
ATOM 5262 O O . GLY B 1 276 ? 0.96 30.609 3.297 1 96.38 276 GLY B O 1
ATOM 5263 N N . VAL B 1 277 ? 2.65 29.297 2.486 1 96.38 277 VAL B N 1
ATOM 5264 C CA . VAL B 1 277 ? 1.778 28.141 2.289 1 96.38 277 VAL B CA 1
ATOM 5265 C C . VAL B 1 277 ? 1.383 27.562 3.643 1 96.38 277 VAL B C 1
ATOM 5267 O O . VAL B 1 277 ? 0.446 26.766 3.729 1 96.38 277 VAL B O 1
ATOM 5270 N N . GLY B 1 278 ? 1.954 28.047 4.719 1 96.69 278 GLY B N 1
ATOM 5271 C CA . GLY B 1 278 ? 1.596 27.609 6.059 1 96.69 278 GLY B CA 1
ATOM 5272 C C . GLY B 1 278 ? 0.158 27.922 6.426 1 96.69 278 GLY B C 1
ATOM 5273 O O . GLY B 1 278 ? -0.36 27.422 7.426 1 96.69 278 GLY B O 1
ATOM 5274 N N . GLN B 1 279 ? -0.503 28.688 5.617 1 97.69 279 GLN B N 1
ATOM 5275 C CA . GLN B 1 279 ? -1.887 29.062 5.898 1 97.69 279 GLN B CA 1
ATOM 5276 C C . GLN B 1 279 ? -2.83 27.891 5.645 1 97.69 279 GLN B C 1
ATOM 5278 O O . GLN B 1 279 ? -4 27.938 6.031 1 97.69 279 GLN B O 1
ATOM 5283 N N . THR B 1 280 ? -2.354 26.828 5.031 1 97.81 280 THR B N 1
ATOM 5284 C CA . THR B 1 280 ? -3.223 25.75 4.574 1 97.81 280 THR B CA 1
ATOM 5285 C C . THR B 1 280 ? -3.947 25.094 5.75 1 97.81 280 THR B C 1
ATOM 5287 O O . THR B 1 280 ? -5.176 25.016 5.758 1 97.81 280 THR B O 1
ATOM 5290 N N . PRO B 1 281 ? -3.225 24.688 6.773 1 98.19 281 PRO B N 1
ATOM 5291 C CA . PRO B 1 281 ? -3.982 24.141 7.906 1 98.19 281 PRO B CA 1
ATOM 5292 C C . PRO B 1 281 ? -4.844 25.203 8.594 1 98.19 281 PRO B C 1
ATOM 5294 O O . PRO B 1 281 ? -5.891 24.875 9.164 1 98.19 281 PRO B O 1
ATOM 5297 N N . MET B 1 282 ? -4.434 26.484 8.57 1 98.44 282 MET B N 1
ATOM 5298 C CA . MET B 1 282 ? -5.203 27.562 9.18 1 98.44 282 MET B CA 1
ATOM 5299 C C . MET B 1 282 ? -6.539 27.75 8.469 1 98.44 282 MET B C 1
ATOM 5301 O O . MET B 1 282 ? -7.535 28.109 9.102 1 98.44 282 MET B O 1
ATOM 5305 N N . GLN B 1 283 ? -6.5 27.547 7.148 1 98.69 283 GLN B N 1
ATOM 5306 C CA . GLN B 1 283 ? -7.742 27.656 6.395 1 98.69 283 GLN B CA 1
ATOM 5307 C C . GLN B 1 283 ? -8.758 26.625 6.871 1 98.69 283 GLN B C 1
ATOM 5309 O O . GLN B 1 283 ? -9.945 26.922 7.008 1 98.69 283 GLN B O 1
ATOM 5314 N N . ALA B 1 284 ? -8.312 25.422 7.074 1 98.56 284 ALA B N 1
ATOM 5315 C CA . ALA B 1 284 ? -9.203 24.375 7.57 1 98.56 284 ALA B CA 1
ATOM 5316 C C . ALA B 1 284 ? -9.734 24.719 8.961 1 98.56 284 ALA B C 1
ATOM 5318 O O . ALA B 1 284 ? -10.93 24.562 9.227 1 98.56 284 ALA B O 1
ATOM 5319 N N . MET B 1 285 ? -8.82 25.203 9.828 1 98.62 285 MET B N 1
ATOM 5320 C CA . MET B 1 285 ? -9.227 25.578 11.18 1 98.62 285 MET B CA 1
ATOM 5321 C C . MET B 1 285 ? -10.234 26.734 11.141 1 98.62 285 MET B C 1
ATOM 5323 O O . MET B 1 285 ? -11.25 26.688 11.852 1 98.62 285 MET B O 1
ATOM 5327 N N . LEU B 1 286 ? -9.922 27.703 10.297 1 98.75 286 LEU B N 1
ATOM 5328 C CA . LEU B 1 286 ? -10.797 28.859 10.172 1 98.75 286 LEU B CA 1
ATOM 5329 C C . LEU B 1 286 ? -12.203 28.453 9.75 1 98.75 286 LEU B C 1
ATOM 5331 O O . LEU B 1 286 ? -13.188 28.844 10.375 1 98.75 286 LEU B O 1
ATOM 5335 N N . GLY B 1 287 ? -12.242 27.641 8.664 1 98.31 287 GLY B N 1
ATOM 5336 C CA . GLY B 1 287 ? -13.539 27.172 8.211 1 98.31 287 GLY B CA 1
ATOM 5337 C C . GLY B 1 287 ? -14.336 26.469 9.305 1 98.31 287 GLY B C 1
ATOM 5338 O O . GLY B 1 287 ? -15.539 26.719 9.445 1 98.31 287 GLY B O 1
ATOM 5339 N N . GLN B 1 288 ? -13.664 25.641 10.039 1 98.19 288 GLN B N 1
ATOM 5340 C CA . GLN B 1 288 ? -14.336 24.891 11.094 1 98.19 288 GLN B CA 1
ATOM 5341 C C . GLN B 1 288 ? -14.805 25.812 12.211 1 98.19 288 GLN B C 1
ATOM 5343 O O . GLN B 1 288 ? -15.914 25.656 12.727 1 98.19 288 GLN B O 1
ATOM 5348 N N . LEU B 1 289 ? -13.969 26.734 12.625 1 98.38 289 LEU B N 1
ATOM 5349 C CA . LEU B 1 289 ? -14.289 27.688 13.688 1 98.38 289 LEU B CA 1
ATOM 5350 C C . LEU B 1 289 ? -15.516 28.516 13.32 1 98.38 289 LEU B C 1
ATOM 5352 O O . LEU B 1 289 ? -16.391 28.734 14.164 1 98.38 289 LEU B O 1
ATOM 5356 N N . LEU B 1 290 ? -15.57 28.969 12.109 1 97.94 290 LEU B N 1
ATOM 5357 C CA . LEU B 1 290 ? -16.672 29.812 11.68 1 97.94 290 LEU B CA 1
ATOM 5358 C C . LEU B 1 290 ? -17.953 29 11.539 1 97.94 290 LEU B C 1
ATOM 5360 O O . LEU B 1 290 ? -19.047 29.5 11.82 1 97.94 290 LEU B O 1
ATOM 5364 N N . LYS B 1 291 ? -17.812 27.781 11.055 1 96.19 291 LYS B N 1
ATOM 5365 C CA . LYS B 1 291 ? -18.953 26.875 10.953 1 96.19 291 LYS B CA 1
ATOM 5366 C C . LYS B 1 291 ? -19.578 26.625 12.328 1 96.19 291 LYS B C 1
ATOM 5368 O O . LYS B 1 291 ? -20.797 26.625 12.477 1 96.19 291 LYS B O 1
ATOM 5373 N N . ARG B 1 292 ? -18.766 26.391 13.281 1 95.31 292 ARG B N 1
ATOM 5374 C CA . ARG B 1 292 ? -19.219 26.094 14.633 1 95.31 292 ARG B CA 1
ATOM 5375 C C . ARG B 1 292 ? -19.719 27.359 15.328 1 95.31 292 ARG B C 1
ATOM 5377 O O . ARG B 1 292 ? -20.703 27.328 16.062 1 95.31 292 ARG B O 1
ATOM 5384 N N . GLY B 1 293 ? -19.016 28.469 15.219 1 94.19 293 GLY B N 1
ATOM 5385 C CA . GLY B 1 293 ? -19.344 29.734 15.852 1 94.19 293 GLY B CA 1
ATOM 5386 C C . GLY B 1 293 ? -18.984 29.766 17.328 1 94.19 293 GLY B C 1
ATOM 5387 O O . GLY B 1 293 ? -18.391 28.828 17.844 1 94.19 293 GLY B O 1
ATOM 5388 N N . GLY B 1 294 ? -19.125 30.969 17.875 1 91.38 294 GLY B N 1
ATOM 5389 C CA . GLY B 1 294 ? -19.031 31.109 19.328 1 91.38 294 GLY B CA 1
ATOM 5390 C C . GLY B 1 294 ? -17.656 31.578 19.781 1 91.38 294 GLY B C 1
ATOM 5391 O O . GLY B 1 294 ? -17.516 32.188 20.844 1 91.38 294 GLY B O 1
ATOM 5392 N N . ARG B 1 295 ? -16.578 31.219 19.078 1 95.94 295 ARG B N 1
ATOM 5393 C CA . ARG B 1 295 ? -15.234 31.594 19.5 1 95.94 295 ARG B CA 1
ATOM 5394 C C . ARG B 1 295 ? -14.758 32.844 18.75 1 95.94 295 ARG B C 1
ATOM 5396 O O . ARG B 1 295 ? -15.047 33 17.562 1 95.94 295 ARG B O 1
ATOM 5403 N N . GLU B 1 296 ? -14.07 33.688 19.453 1 97.44 296 GLU B N 1
ATOM 5404 C CA . GLU B 1 296 ? -13.336 34.75 18.766 1 97.44 296 GLU B CA 1
ATOM 5405 C C . GLU B 1 296 ? -12.164 34.188 17.984 1 97.44 296 GLU B C 1
ATOM 5407 O O . GLU B 1 296 ? -11.453 33.281 18.453 1 97.44 296 GLU B O 1
ATOM 5412 N N . VAL B 1 297 ? -11.992 34.688 16.781 1 98.44 297 VAL B N 1
ATOM 5413 C CA . VAL B 1 297 ? -10.938 34.188 15.906 1 98.44 297 VAL B CA 1
ATOM 5414 C C . VAL B 1 297 ? -10.062 35.344 15.414 1 98.44 297 VAL B C 1
ATOM 5416 O O . VAL B 1 297 ? -10.57 36.375 14.977 1 98.44 297 VAL B O 1
ATOM 5419 N N . ARG B 1 298 ? -8.766 35.219 15.594 1 98.69 298 ARG B N 1
ATOM 5420 C CA . ARG B 1 298 ? -7.789 36.094 14.953 1 98.69 298 ARG B CA 1
ATOM 5421 C C . ARG B 1 298 ? -7.016 35.375 13.867 1 98.69 298 ARG B C 1
ATOM 5423 O O . ARG B 1 298 ? -6.508 34.25 14.102 1 98.69 298 ARG B O 1
ATOM 5430 N N . PHE B 1 299 ? -7.012 35.906 12.711 1 98.62 299 PHE B N 1
ATOM 5431 C CA . PHE B 1 299 ? -6.27 35.344 11.586 1 98.62 299 PHE B CA 1
ATOM 5432 C C . PHE B 1 299 ? -5.121 36.281 11.188 1 98.62 299 PHE B C 1
ATOM 5434 O O . PHE B 1 299 ? -5.34 37.312 10.539 1 98.62 299 PHE B O 1
ATOM 5441 N N . LEU B 1 300 ? -3.926 35.938 11.633 1 98.69 300 LEU B N 1
ATOM 5442 C CA . LEU B 1 300 ? -2.721 36.719 11.328 1 98.69 300 LEU B CA 1
ATOM 5443 C C . LEU B 1 300 ? -1.875 36 10.273 1 98.69 300 LEU B C 1
ATOM 5445 O O . LEU B 1 300 ? -1.458 34.875 10.477 1 98.69 300 LEU B O 1
ATOM 5449 N N . HIS B 1 301 ? -1.58 36.656 9.172 1 98.56 301 HIS B N 1
ATOM 5450 C CA . HIS B 1 301 ? -0.884 36 8.078 1 98.56 301 HIS B CA 1
ATOM 5451 C C . HIS B 1 301 ? 0.197 36.906 7.48 1 98.56 301 HIS B C 1
ATOM 5453 O O . HIS B 1 301 ? -0.007 38.094 7.328 1 98.56 301 HIS B O 1
ATOM 5459 N N . ALA B 1 302 ? 1.306 36.281 7.199 1 98.44 302 ALA B N 1
ATOM 5460 C CA . ALA B 1 302 ? 2.4 36.969 6.516 1 98.44 302 ALA B CA 1
ATOM 5461 C C . ALA B 1 302 ? 2.65 36.375 5.141 1 98.44 302 ALA B C 1
ATOM 5463 O O . ALA B 1 302 ? 2.637 35.125 4.984 1 98.44 302 ALA B O 1
ATOM 5464 N N . ALA B 1 303 ? 2.83 37.156 4.152 1 98.19 303 ALA B N 1
ATOM 5465 C CA . ALA B 1 303 ? 3.201 36.75 2.799 1 98.19 303 ALA B CA 1
ATOM 5466 C C . ALA B 1 303 ? 4.242 37.719 2.211 1 98.19 303 ALA B C 1
ATOM 5468 O O . ALA B 1 303 ? 4.477 38.781 2.746 1 98.19 303 ALA B O 1
ATOM 5469 N N . ARG B 1 304 ? 4.914 37.281 1.086 1 97.62 304 ARG B N 1
ATOM 5470 C CA . ARG B 1 304 ? 5.918 38.125 0.456 1 97.62 304 ARG B CA 1
ATOM 5471 C C . ARG B 1 304 ? 5.27 39.375 -0.186 1 97.62 304 ARG B C 1
ATOM 5473 O O . ARG B 1 304 ? 5.785 40.469 -0.069 1 97.62 304 ARG B O 1
ATOM 5480 N N . HIS B 1 305 ? 4.223 39.188 -0.864 1 98 305 HIS B N 1
ATOM 5481 C CA . HIS B 1 305 ? 3.418 40.219 -1.549 1 98 305 HIS B CA 1
ATOM 5482 C C . HIS B 1 305 ? 2.053 39.656 -1.938 1 98 305 HIS B C 1
ATOM 5484 O O . HIS B 1 305 ? 1.758 38.469 -1.68 1 98 305 HIS B O 1
ATOM 5490 N N . GLY B 1 306 ? 1.255 40.469 -2.502 1 97.75 306 GLY B N 1
ATOM 5491 C CA . GLY B 1 306 ? -0.107 40.094 -2.834 1 97.75 306 GLY B CA 1
ATOM 5492 C C . GLY B 1 306 ? -0.177 38.938 -3.82 1 97.75 306 GLY B C 1
ATOM 5493 O O . GLY B 1 306 ? -1.094 38.125 -3.76 1 97.75 306 GLY B O 1
ATOM 5494 N N . GLY B 1 307 ? 0.769 38.844 -4.699 1 97.62 307 GLY B N 1
ATOM 5495 C CA . GLY B 1 307 ? 0.801 37.781 -5.699 1 97.62 307 GLY B CA 1
ATOM 5496 C C . GLY B 1 307 ? 1.081 36.438 -5.109 1 97.62 307 GLY B C 1
ATOM 5497 O O . GLY B 1 307 ? 0.753 35.406 -5.719 1 97.62 307 GLY B O 1
ATOM 5498 N N . ALA B 1 308 ? 1.64 36.406 -3.971 1 97.75 308 ALA B N 1
ATOM 5499 C CA . ALA B 1 308 ? 1.977 35.125 -3.312 1 97.75 308 ALA B CA 1
ATOM 5500 C C . ALA B 1 308 ? 0.927 34.75 -2.27 1 97.75 308 ALA B C 1
ATOM 5502 O O . ALA B 1 308 ? 0.952 33.656 -1.722 1 97.75 308 ALA B O 1
ATOM 5503 N N . HIS B 1 309 ? 0.066 35.688 -1.925 1 98.38 309 HIS B N 1
ATOM 5504 C CA . HIS B 1 309 ? -0.926 35.5 -0.873 1 98.38 309 HIS B CA 1
ATOM 5505 C C . HIS B 1 309 ? -2.143 34.75 -1.394 1 98.38 309 HIS B C 1
ATOM 5507 O O . HIS B 1 309 ? -3.037 35.344 -1.999 1 98.38 309 HIS B O 1
ATOM 5513 N N . ALA B 1 310 ? -2.127 33.438 -1.083 1 97.94 310 ALA B N 1
ATOM 5514 C CA . ALA B 1 310 ? -3.248 32.594 -1.491 1 97.94 310 ALA B CA 1
ATOM 5515 C C . 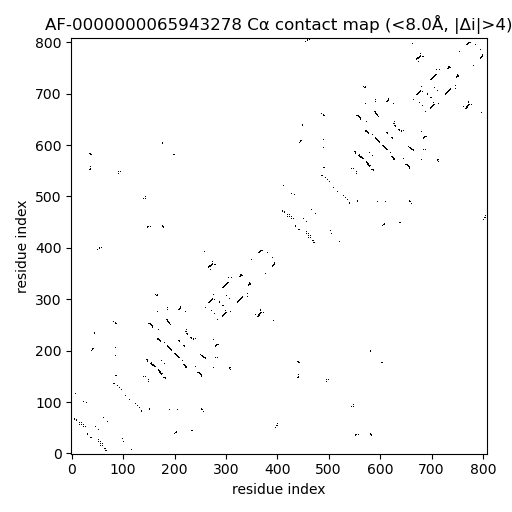ALA B 1 310 ? -4.473 32.875 -0.617 1 97.94 310 ALA B C 1
ATOM 5517 O O . ALA B 1 310 ? -4.344 33.094 0.586 1 97.94 310 ALA B O 1
ATOM 5518 N N . MET B 1 311 ? -5.695 32.875 -1.203 1 97.38 311 MET B N 1
ATOM 5519 C CA . MET B 1 311 ? -7.004 32.875 -0.551 1 97.38 311 MET B CA 1
ATOM 5520 C C . MET B 1 311 ? -7.219 34.125 0.29 1 97.38 311 MET B C 1
ATOM 5522 O O . MET B 1 311 ? -8.023 34.094 1.227 1 97.38 311 MET B O 1
ATOM 5526 N N . GLY B 1 312 ? -6.418 35.156 0.031 1 97.5 312 GLY B N 1
ATOM 5527 C CA . GLY B 1 312 ? -6.555 36.406 0.763 1 97.5 312 GLY B CA 1
ATOM 5528 C C . GLY B 1 312 ? -7.934 37.031 0.638 1 97.5 312 GLY B C 1
ATOM 5529 O O . GLY B 1 312 ? -8.539 37.406 1.639 1 97.5 312 GLY B O 1
ATOM 5530 N N . ALA B 1 313 ? -8.43 37.094 -0.563 1 96.31 313 ALA B N 1
ATOM 5531 C CA . ALA B 1 313 ? -9.742 37.688 -0.827 1 96.31 313 ALA B CA 1
ATOM 5532 C C . ALA B 1 313 ? -10.844 36.906 -0.101 1 96.31 313 ALA B C 1
ATOM 5534 O O . ALA B 1 313 ? -11.766 37.5 0.457 1 96.31 313 ALA B O 1
ATOM 5535 N N . LYS B 1 314 ? -10.688 35.625 -0.105 1 96.81 314 LYS B N 1
ATOM 5536 C CA . LYS B 1 314 ? -11.68 34.781 0.547 1 96.81 314 LYS B CA 1
ATOM 5537 C C . LYS B 1 314 ? -11.719 35.031 2.051 1 96.81 314 LYS B C 1
ATOM 5539 O O . LYS B 1 314 ? -12.797 35.094 2.641 1 96.81 314 LYS B O 1
ATOM 5544 N N . VAL B 1 315 ? -10.609 35.156 2.65 1 98.25 315 VAL B N 1
ATOM 5545 C CA . VAL B 1 315 ? -10.531 35.406 4.09 1 98.25 315 VAL B CA 1
ATOM 5546 C C . VAL B 1 315 ? -11.117 36.75 4.43 1 98.25 315 VAL B C 1
ATOM 5548 O O . VAL B 1 315 ? -11.828 36.906 5.43 1 98.25 315 VAL B O 1
ATOM 5551 N N . ARG B 1 316 ? -10.875 37.719 3.604 1 96.81 316 ARG B N 1
ATOM 5552 C CA . ARG B 1 316 ? -11.438 39.031 3.818 1 96.81 316 ARG B CA 1
ATOM 5553 C C . ARG B 1 316 ? -12.961 39 3.74 1 96.81 316 ARG B C 1
ATOM 5555 O O . ARG B 1 316 ? -13.633 39.656 4.555 1 96.81 316 ARG B O 1
ATOM 5562 N N . GLN B 1 317 ? -13.406 38.344 2.766 1 97.44 317 GLN B N 1
ATOM 5563 C CA . GLN B 1 317 ? -14.852 38.219 2.627 1 97.44 317 GLN B CA 1
ATOM 5564 C C . GLN B 1 317 ? -15.461 37.562 3.861 1 97.44 317 GLN B C 1
ATOM 5566 O O . GLN B 1 317 ? -16.547 37.938 4.309 1 97.44 317 GLN B O 1
ATOM 5571 N N . LEU B 1 318 ? -14.812 36.562 4.352 1 97.94 318 LEU B N 1
ATOM 5572 C CA . LEU B 1 318 ? -15.289 35.906 5.566 1 97.94 318 LEU B CA 1
ATOM 5573 C C . LEU B 1 318 ? -15.297 36.875 6.742 1 97.94 318 LEU B C 1
ATOM 5575 O O . LEU B 1 318 ? -16.219 36.875 7.559 1 97.94 318 LEU B O 1
ATOM 5579 N N . ALA B 1 319 ? -14.258 37.688 6.836 1 97.31 319 ALA B N 1
ATOM 5580 C CA . ALA B 1 319 ? -14.172 38.656 7.926 1 97.31 319 ALA B CA 1
ATOM 5581 C C . ALA B 1 319 ? -15.312 39.656 7.863 1 97.31 319 ALA B C 1
ATOM 5583 O O . ALA B 1 319 ? -15.789 40.125 8.898 1 97.31 319 ALA B O 1
ATOM 5584 N N . ASP B 1 320 ? -15.734 39.969 6.66 1 96.75 320 ASP B N 1
ATOM 5585 C CA . ASP B 1 320 ? -16.859 40.875 6.469 1 96.75 320 ASP B CA 1
ATOM 5586 C C . ASP B 1 320 ? -18.156 40.281 6.957 1 96.75 320 ASP B C 1
ATOM 5588 O O . ASP B 1 320 ? -19.047 40.969 7.445 1 96.75 320 ASP B O 1
ATOM 5592 N N . ARG B 1 321 ? -18.219 39 6.887 1 97.06 321 ARG B N 1
ATOM 5593 C CA . ARG B 1 321 ? -19.469 38.312 7.176 1 97.06 321 ARG B CA 1
ATOM 5594 C C . ARG B 1 321 ? -19.5 37.812 8.625 1 97.06 321 ARG B C 1
ATOM 5596 O O . ARG B 1 321 ? -20.578 37.531 9.156 1 97.06 321 ARG B O 1
ATOM 5603 N N . HIS B 1 322 ? -18.375 37.75 9.234 1 97.75 322 HIS B N 1
ATOM 5604 C CA . HIS B 1 322 ? -18.266 37.188 10.578 1 97.75 322 HIS B CA 1
ATOM 5605 C C . HIS B 1 322 ? -17.594 38.156 11.531 1 97.75 322 HIS B C 1
ATOM 5607 O O . HIS B 1 322 ? -16.375 38.219 11.609 1 97.75 322 HIS B O 1
ATOM 5613 N N . PRO B 1 323 ? -18.391 38.781 12.359 1 96.44 323 PRO B N 1
ATOM 5614 C CA . PRO B 1 323 ? -17.844 39.844 13.242 1 96.44 323 PRO B CA 1
ATOM 5615 C C . PRO B 1 323 ? -16.828 39.281 14.242 1 96.44 323 PRO B C 1
ATOM 5617 O O . PRO B 1 323 ? -15.984 40.031 14.75 1 96.44 323 PRO B O 1
ATOM 5620 N N . GLN B 1 324 ? -16.922 38.031 14.484 1 96.25 324 GLN B N 1
ATOM 5621 C CA . GLN B 1 324 ? -16.016 37.438 15.461 1 96.25 324 GLN B CA 1
ATOM 5622 C C . GLN B 1 324 ? -14.633 37.219 14.859 1 96.25 324 GLN B C 1
ATOM 5624 O O . GLN B 1 324 ? -13.68 36.906 15.578 1 96.25 324 GLN B O 1
ATOM 5629 N N . LEU B 1 325 ? -14.477 37.312 13.539 1 98.31 325 LEU B N 1
ATOM 5630 C CA . LEU B 1 325 ? -13.203 37.125 12.852 1 98.31 325 LEU B CA 1
ATOM 5631 C C . LEU B 1 325 ? -12.516 38.469 12.586 1 98.31 325 LEU B C 1
ATOM 5633 O O . LEU B 1 325 ? -13.094 39.344 11.945 1 98.31 325 LEU B O 1
ATOM 5637 N N . LYS B 1 326 ? -11.375 38.625 13.133 1 97.94 326 LYS B N 1
ATOM 5638 C CA . LYS B 1 326 ? -10.508 39.75 12.789 1 97.94 326 LYS B CA 1
ATOM 5639 C C . LYS B 1 326 ? -9.25 39.281 12.062 1 97.94 326 LYS B C 1
ATOM 5641 O O . LYS B 1 326 ? -8.68 38.25 12.414 1 97.94 326 LYS B O 1
ATOM 5646 N N . VAL B 1 327 ? -8.852 40.031 11.031 1 98 327 VAL B N 1
ATOM 5647 C CA . VAL B 1 327 ? -7.758 39.594 10.164 1 98 327 VAL B CA 1
ATOM 5648 C C . VAL B 1 327 ? -6.652 40.656 10.18 1 98 327 VAL B C 1
ATOM 5650 O O . VAL B 1 327 ? -6.93 41.844 10.188 1 98 327 VAL B O 1
ATOM 5653 N N . HIS B 1 328 ? -5.457 40.219 10.266 1 98.31 328 HIS B N 1
ATOM 5654 C CA . HIS B 1 328 ? -4.281 41.062 10.117 1 98.31 328 HIS B CA 1
ATOM 5655 C C . HIS B 1 328 ? -3.262 40.438 9.172 1 98.31 328 HIS B C 1
ATOM 5657 O O . HIS B 1 328 ? -2.709 39.375 9.477 1 98.31 328 HIS B O 1
ATOM 5663 N N . VAL B 1 329 ? -2.939 41.094 8.062 1 98.44 329 VAL B N 1
ATOM 5664 C CA . VAL B 1 329 ? -2.041 40.594 7.043 1 98.44 329 VAL B CA 1
ATOM 5665 C C . VAL B 1 329 ? -0.831 41.5 6.895 1 98.44 329 VAL B C 1
ATOM 5667 O O . VAL B 1 329 ? -0.974 42.719 6.863 1 98.44 329 VAL B O 1
ATOM 5670 N N . CYS B 1 330 ? 0.307 40.875 6.879 1 98.44 330 CYS B N 1
ATOM 5671 C CA . CYS B 1 330 ? 1.544 41.594 6.574 1 98.44 330 CYS B CA 1
ATOM 5672 C C . CYS B 1 330 ? 2.131 41.125 5.25 1 98.44 330 CYS B C 1
ATOM 5674 O O . CYS B 1 330 ? 2.215 39.938 4.996 1 98.44 330 CYS B O 1
ATOM 5676 N N . TYR B 1 331 ? 2.5 42.062 4.383 1 98.38 331 TYR B N 1
ATOM 5677 C CA . TYR B 1 331 ? 3.312 41.75 3.207 1 98.38 331 TYR B CA 1
ATOM 5678 C C . TYR B 1 331 ? 4.754 42.188 3.414 1 98.38 331 TYR B C 1
ATOM 5680 O O . TYR B 1 331 ? 5.012 43.375 3.738 1 98.38 331 TYR B O 1
ATOM 5688 N N . GLU B 1 332 ? 5.637 41.281 3.289 1 97.62 332 GLU B N 1
ATOM 5689 C CA . GLU B 1 332 ? 7.047 41.625 3.475 1 97.62 332 GLU B CA 1
ATOM 5690 C C . GLU B 1 332 ? 7.496 42.688 2.494 1 97.62 332 GLU B C 1
ATOM 5692 O O . GLU B 1 332 ? 8.141 43.688 2.887 1 97.62 332 GLU B O 1
ATOM 5697 N N . THR B 1 333 ? 7.172 42.531 1.168 1 97.62 333 THR B N 1
ATOM 5698 C CA . THR B 1 333 ? 7.5 43.469 0.094 1 97.62 333 THR B CA 1
ATOM 5699 C C . THR B 1 333 ? 6.281 43.719 -0.784 1 97.62 333 THR B C 1
ATOM 5701 O O . THR B 1 333 ? 6.234 43.281 -1.937 1 97.62 333 THR B O 1
ATOM 5704 N N . PRO B 1 334 ? 5.348 44.469 -0.287 1 97.94 334 PRO B N 1
ATOM 5705 C CA . PRO B 1 334 ? 4.152 44.75 -1.091 1 97.94 334 PRO B CA 1
ATOM 5706 C C . PRO B 1 334 ? 4.488 45.312 -2.469 1 97.94 334 PRO B C 1
ATOM 5708 O O . PRO B 1 334 ? 5.457 46.062 -2.615 1 97.94 334 PRO B O 1
ATOM 5711 N N . ARG B 1 335 ? 3.795 44.938 -3.512 1 96.19 335 ARG B N 1
ATOM 5712 C CA . ARG B 1 335 ? 3.922 45.438 -4.871 1 96.19 335 ARG B CA 1
ATOM 5713 C C . ARG B 1 335 ? 3.023 46.656 -5.086 1 96.19 335 ARG B C 1
ATOM 5715 O O . ARG B 1 335 ? 2.182 46.969 -4.238 1 96.19 335 ARG B O 1
ATOM 5722 N N . ALA B 1 336 ? 3.178 47.281 -6.078 1 97 336 ALA B N 1
ATOM 5723 C CA . ALA B 1 336 ? 2.463 48.531 -6.379 1 97 336 ALA B CA 1
ATOM 5724 C C . ALA B 1 336 ? 0.954 48.312 -6.371 1 97 336 ALA B C 1
ATOM 5726 O O . ALA B 1 336 ? 0.193 49.188 -5.949 1 97 336 ALA B O 1
ATOM 5727 N N . GLN B 1 337 ? 0.538 47.219 -6.801 1 96.25 337 GLN B N 1
ATOM 5728 C CA . GLN B 1 337 ? -0.886 46.938 -6.934 1 96.25 337 GLN B CA 1
ATOM 5729 C C . GLN B 1 337 ? -1.482 46.469 -5.602 1 96.25 337 GLN B C 1
ATOM 5731 O O . GLN B 1 337 ? -2.699 46.312 -5.484 1 96.25 337 GLN B O 1
ATOM 5736 N N . ASP B 1 338 ? -0.659 46.25 -4.594 1 97.81 338 ASP B N 1
ATOM 5737 C CA . ASP B 1 338 ? -1.141 45.844 -3.281 1 97.81 338 ASP B CA 1
ATOM 5738 C C . ASP B 1 338 ? -1.623 47.031 -2.473 1 97.81 338 ASP B C 1
ATOM 5740 O O . ASP B 1 338 ? -0.833 47.938 -2.129 1 97.81 338 ASP B O 1
ATOM 5744 N N . ALA B 1 339 ? -2.832 47.062 -2.137 1 96.88 339 ALA B N 1
ATOM 5745 C CA . ALA B 1 339 ? -3.416 48.219 -1.46 1 96.88 339 ALA B CA 1
ATOM 5746 C C . ALA B 1 339 ? -3.348 48.062 0.056 1 96.88 339 ALA B C 1
ATOM 5748 O O . ALA B 1 339 ? -3.908 47.094 0.612 1 96.88 339 ALA B O 1
ATOM 5749 N N . ILE B 1 340 ? -2.686 48.969 0.737 1 95.94 340 ILE B N 1
ATOM 5750 C CA . ILE B 1 340 ? -2.611 48.969 2.193 1 95.94 340 ILE B CA 1
ATOM 5751 C C . ILE B 1 340 ? -3.996 49.219 2.783 1 95.94 340 ILE B C 1
ATOM 5753 O O . ILE B 1 340 ? -4.742 50.062 2.287 1 95.94 340 ILE B O 1
ATOM 5757 N N . GLY B 1 341 ? -4.387 48.5 3.785 1 94.88 341 GLY B N 1
ATOM 5758 C CA . GLY B 1 341 ? -5.703 48.625 4.391 1 94.88 341 GLY B CA 1
ATOM 5759 C C . GLY B 1 341 ? -6.762 47.781 3.725 1 94.88 341 GLY B C 1
ATOM 5760 O O . GLY B 1 341 ? -7.867 47.625 4.242 1 94.88 341 GLY B O 1
ATOM 5761 N N . VAL B 1 342 ? -6.43 47.188 2.604 1 94.88 342 VAL B N 1
ATOM 5762 C CA . VAL B 1 342 ? -7.344 46.312 1.876 1 94.88 342 VAL B CA 1
ATOM 5763 C C . VAL B 1 342 ? -6.73 44.938 1.748 1 94.88 342 VAL B C 1
ATOM 5765 O O . VAL B 1 342 ? -7.129 44 2.457 1 94.88 342 VAL B O 1
ATOM 5768 N N . ASP B 1 343 ? -5.57 44.906 1.046 1 96.38 343 ASP B N 1
ATOM 5769 C CA . ASP B 1 343 ? -4.902 43.625 0.809 1 96.38 343 ASP B CA 1
ATOM 5770 C C . ASP B 1 343 ? -4.043 43.219 2.006 1 96.38 343 ASP B C 1
ATOM 5772 O O . ASP B 1 343 ? -3.82 42.031 2.246 1 96.38 343 ASP B O 1
ATOM 5776 N N . TYR B 1 344 ? -3.525 44.219 2.668 1 97.69 344 TYR B N 1
ATOM 5777 C CA . TYR B 1 344 ? -2.664 44 3.828 1 97.69 344 TYR B CA 1
ATOM 5778 C C . TYR B 1 344 ? -2.75 45.188 4.789 1 97.69 344 TYR B C 1
ATOM 5780 O O . TYR B 1 344 ? -3.23 46.25 4.418 1 97.69 344 TYR B O 1
ATOM 5788 N N . GLN B 1 345 ? -2.367 45 5.996 1 96.94 345 GLN B N 1
ATOM 5789 C CA . GLN B 1 345 ? -2.453 46.031 7.016 1 96.94 345 GLN B CA 1
ATOM 5790 C C . GLN B 1 345 ? -1.081 46.625 7.301 1 96.94 345 GLN B C 1
ATOM 5792 O O . GLN B 1 345 ? -0.979 47.812 7.68 1 96.94 345 GLN B O 1
ATOM 5797 N N . ALA B 1 346 ? -0.03 45.875 7.148 1 97.06 346 ALA B N 1
ATOM 5798 C CA . ALA B 1 346 ? 1.299 46.406 7.457 1 97.06 346 ALA B CA 1
ATOM 5799 C C . ALA B 1 346 ? 2.346 45.812 6.504 1 97.06 346 ALA B C 1
ATOM 5801 O O . ALA B 1 346 ? 2.258 44.656 6.102 1 97.06 346 ALA B O 1
ATOM 5802 N N . ALA B 1 347 ? 3.406 46.594 6.188 1 97.12 347 ALA B N 1
ATOM 5803 C CA . ALA B 1 347 ? 4.559 46.156 5.402 1 97.12 347 ALA B CA 1
ATOM 5804 C C . ALA B 1 347 ? 5.668 45.625 6.305 1 97.12 347 ALA B C 1
ATOM 5806 O O . ALA B 1 347 ? 5.914 46.188 7.383 1 97.12 347 ALA B O 1
ATOM 5807 N N . GLY B 1 348 ? 6.301 44.594 5.809 1 96.62 348 GLY B N 1
ATOM 5808 C CA . GLY B 1 348 ? 7.367 44 6.59 1 96.62 348 GLY B CA 1
ATOM 5809 C C . GLY B 1 348 ? 6.992 42.625 7.16 1 96.62 348 GLY B C 1
ATOM 5810 O O . GLY B 1 348 ? 5.965 42.062 6.789 1 96.62 348 GLY B O 1
ATOM 5811 N N . ARG B 1 349 ? 7.852 42.125 7.996 1 96.56 349 ARG B N 1
ATOM 5812 C CA . ARG B 1 349 ? 7.609 40.844 8.625 1 96.56 349 ARG B CA 1
ATOM 5813 C C . ARG B 1 349 ? 6.605 40.969 9.766 1 96.56 349 ARG B C 1
ATOM 5815 O O . ARG B 1 349 ? 6.559 41.969 10.453 1 96.56 349 ARG B O 1
ATOM 5822 N N . LEU B 1 350 ? 5.809 39.969 9.961 1 96.38 350 LEU B N 1
ATOM 5823 C CA . LEU B 1 350 ? 4.84 39.969 11.055 1 96.38 350 LEU B CA 1
ATOM 5824 C C . LEU B 1 350 ? 5.551 39.969 12.406 1 96.38 350 LEU B C 1
ATOM 5826 O O . LEU B 1 350 ? 6.391 39.094 12.672 1 96.38 350 LEU B O 1
ATOM 5830 N N . ASN B 1 351 ? 5.305 40.906 13.164 1 94.56 351 ASN B N 1
ATOM 5831 C CA . ASN B 1 351 ? 5.789 41.062 14.531 1 94.56 351 ASN B CA 1
ATOM 5832 C C . ASN B 1 351 ? 4.641 41.156 15.531 1 94.56 351 ASN B C 1
ATOM 5834 O O . ASN B 1 351 ? 3.93 42.188 15.562 1 94.56 351 ASN B O 1
ATOM 5838 N N . LEU B 1 352 ? 4.559 40.219 16.375 1 96.31 352 LEU B N 1
ATOM 5839 C CA . LEU B 1 352 ? 3.414 40.125 17.281 1 96.31 352 LEU B CA 1
ATOM 5840 C C . LEU B 1 352 ? 3.438 41.281 18.281 1 96.31 352 LEU B C 1
ATOM 5842 O O . LEU B 1 352 ? 2.385 41.719 18.75 1 96.31 352 LEU B O 1
ATOM 5846 N N . ALA B 1 353 ? 4.617 41.75 18.547 1 92.75 353 ALA B N 1
ATOM 5847 C CA . ALA B 1 353 ? 4.742 42.875 19.484 1 92.75 353 ALA B CA 1
ATOM 5848 C C . ALA B 1 353 ? 4.062 44.125 18.938 1 92.75 353 ALA B C 1
ATOM 5850 O O . ALA B 1 353 ? 3.512 44.938 19.703 1 92.75 353 ALA B O 1
ATOM 5851 N N . ASP B 1 354 ? 4.078 44.25 17.641 1 93.81 354 ASP B N 1
ATOM 5852 C CA . ASP B 1 354 ? 3.502 45.438 17 1 93.81 354 ASP B CA 1
ATOM 5853 C C . ASP B 1 354 ? 1.98 45.312 16.922 1 93.81 354 ASP B C 1
ATOM 5855 O O . ASP B 1 354 ? 1.295 46.344 16.719 1 93.81 354 ASP B O 1
ATOM 5859 N N . VAL B 1 355 ? 1.456 44.125 17.078 1 95.5 355 VAL B N 1
ATOM 5860 C CA . VAL B 1 355 ? 0.019 43.938 16.906 1 95.5 355 VAL B CA 1
ATOM 5861 C C . VAL B 1 355 ? -0.556 43.219 18.141 1 95.5 355 VAL B C 1
ATOM 5863 O O . VAL B 1 355 ? -1.474 42.406 18.016 1 95.5 355 VAL B O 1
ATOM 5866 N N . LYS B 1 356 ? -0.054 43.438 19.219 1 94.25 356 LYS B N 1
ATOM 5867 C CA . LYS B 1 356 ? -0.46 42.781 20.469 1 94.25 356 LYS B CA 1
ATOM 5868 C C . LYS B 1 356 ? -1.963 42.938 20.688 1 94.25 356 LYS B C 1
ATOM 5870 O O . LYS B 1 356 ? -2.613 42 21.188 1 94.25 356 LYS B O 1
ATOM 5875 N N . GLY B 1 357 ? -2.465 44.094 20.391 1 91.88 357 GLY B N 1
ATOM 5876 C CA . GLY B 1 357 ? -3.873 44.375 20.625 1 91.88 357 GLY B CA 1
ATOM 5877 C C . GLY B 1 357 ? -4.801 43.438 19.891 1 91.88 357 GLY B C 1
ATOM 5878 O O . GLY B 1 357 ? -5.895 43.125 20.359 1 91.88 357 GLY B O 1
ATOM 5879 N N . ILE B 1 358 ? -4.375 42.906 18.812 1 93.25 358 ILE B N 1
ATOM 5880 C CA . ILE B 1 358 ? -5.191 42 18.016 1 93.25 358 ILE B CA 1
ATOM 5881 C C . ILE B 1 358 ? -4.77 40.562 18.297 1 93.25 358 ILE B C 1
ATOM 5883 O O . ILE B 1 358 ? -5.605 39.656 18.297 1 93.25 358 ILE B O 1
ATOM 5887 N N . ALA B 1 359 ? -3.547 40.406 18.594 1 93.62 359 ALA B N 1
ATOM 5888 C CA . ALA B 1 359 ? -2.959 39.062 18.609 1 93.62 359 ALA B CA 1
ATOM 5889 C C . ALA B 1 359 ? -3.145 38.406 19.969 1 93.62 359 ALA B C 1
ATOM 5891 O O . ALA B 1 359 ? -3.281 37.188 20.062 1 93.62 359 ALA B O 1
ATOM 5892 N N . LEU B 1 360 ? -3.045 39.188 21 1 95.69 360 LEU B N 1
ATOM 5893 C CA . LEU B 1 360 ? -3.039 38.594 22.328 1 95.69 360 LEU B CA 1
ATOM 5894 C C . LEU B 1 360 ? -4.426 38.688 22.969 1 95.69 360 LEU B C 1
ATOM 5896 O O . LEU B 1 360 ? -4.98 39.75 23.125 1 95.69 360 LEU B O 1
ATOM 5900 N N . LEU B 1 361 ? -4.949 37.562 23.266 1 95.75 361 LEU B N 1
ATOM 5901 C CA . LEU B 1 361 ? -6.25 37.438 23.906 1 95.75 361 LEU B CA 1
ATOM 5902 C C . LEU B 1 361 ? -6.176 36.5 25.109 1 95.75 361 LEU B C 1
ATOM 5904 O O . LEU B 1 361 ? -5.441 35.5 25.094 1 95.75 361 LEU B O 1
ATOM 5908 N N . PRO B 1 362 ? -6.934 36.844 26.156 1 93.56 362 PRO B N 1
ATOM 5909 C CA . PRO B 1 362 ? -6.945 35.969 27.328 1 93.56 362 PRO B CA 1
ATOM 5910 C C . PRO B 1 362 ? -7.465 34.562 27 1 93.56 362 PRO B C 1
ATOM 5912 O O . PRO B 1 362 ? -8.438 34.438 26.25 1 93.56 362 PRO B O 1
ATOM 5915 N N . ASP B 1 363 ? -6.785 33.562 27.453 1 94.56 363 ASP B N 1
ATOM 5916 C CA . ASP B 1 363 ? -7.184 32.156 27.391 1 94.56 363 ASP B CA 1
ATOM 5917 C C . ASP B 1 363 ? -7.262 31.672 25.938 1 94.56 363 ASP B C 1
ATOM 5919 O O . ASP B 1 363 ? -8.07 30.797 25.609 1 94.56 363 ASP B O 1
ATOM 5923 N N . ALA B 1 364 ? -6.488 32.312 25.109 1 97.62 364 ALA B N 1
ATOM 5924 C CA . ALA B 1 364 ? -6.5 31.953 23.688 1 97.62 364 ALA B CA 1
ATOM 5925 C C . ALA B 1 364 ? -5.551 30.781 23.422 1 97.62 364 ALA B C 1
ATOM 5927 O O . ALA B 1 364 ? -4.598 30.562 24.172 1 97.62 364 ALA B O 1
ATOM 5928 N N . ASP B 1 365 ? -5.902 29.984 22.438 1 98.06 365 ASP B N 1
ATOM 5929 C CA . ASP B 1 365 ? -4.961 29.047 21.828 1 98.06 365 ASP B CA 1
ATOM 5930 C C . ASP B 1 365 ? -4.324 29.641 20.578 1 98.06 365 ASP B C 1
ATOM 5932 O O . ASP B 1 365 ? -5 30.297 19.781 1 98.06 365 ASP B O 1
ATOM 5936 N N . TYR B 1 366 ? -3.059 29.438 20.453 1 98.5 366 TYR B N 1
ATOM 5937 C CA . TYR B 1 366 ? -2.285 29.969 19.344 1 98.5 366 TYR B CA 1
ATOM 5938 C C . TYR B 1 366 ? -1.792 28.844 18.438 1 98.5 366 TYR B C 1
ATOM 5940 O O . TYR B 1 366 ? -1.154 27.891 18.906 1 98.5 366 TYR B O 1
ATOM 5948 N N . TYR B 1 367 ? -2.113 28.922 17.172 1 98.38 367 TYR B N 1
ATOM 5949 C CA . TYR B 1 367 ? -1.691 27.938 16.188 1 98.38 367 TYR B CA 1
ATOM 5950 C C . TYR B 1 367 ? -0.709 28.547 15.195 1 98.38 367 TYR B C 1
ATOM 5952 O O . TYR B 1 367 ? -1.012 29.562 14.555 1 98.38 367 TYR B O 1
ATOM 5960 N N . LEU B 1 368 ? 0.441 27.984 15.086 1 97.88 368 LEU B N 1
ATOM 5961 C CA . LEU B 1 368 ? 1.512 28.516 14.25 1 97.88 368 LEU B CA 1
ATOM 5962 C C . LEU B 1 368 ? 1.856 27.531 13.125 1 97.88 368 LEU B C 1
ATOM 5964 O O . LEU B 1 368 ? 1.941 26.328 13.352 1 97.88 368 LEU B O 1
ATOM 5968 N N . CYS B 1 369 ? 2.023 28.031 11.945 1 97.38 369 CYS B N 1
ATOM 5969 C CA . CYS B 1 369 ? 2.516 27.234 10.836 1 97.38 369 CYS B CA 1
ATOM 5970 C C . CYS B 1 369 ? 3.193 28.094 9.789 1 97.38 369 CYS B C 1
ATOM 5972 O O . CYS B 1 369 ? 2.648 29.125 9.383 1 97.38 369 CYS B O 1
ATOM 5974 N N . GLY B 1 370 ? 4.363 27.781 9.391 1 95.06 370 GLY B N 1
ATOM 5975 C CA . GLY B 1 370 ? 5.141 28.5 8.398 1 95.06 370 GLY B CA 1
ATOM 5976 C C . GLY B 1 370 ? 6.594 28.078 8.344 1 95.06 370 GLY B C 1
ATOM 5977 O O . GLY B 1 370 ? 6.953 27.031 8.891 1 95.06 370 GLY B O 1
ATOM 5978 N N . PRO B 1 371 ? 7.387 28.797 7.621 1 91.25 371 PRO B N 1
ATOM 5979 C CA . PRO B 1 371 ? 8.812 28.469 7.57 1 91.25 371 PRO B CA 1
ATOM 5980 C C . PRO B 1 371 ? 9.477 28.5 8.945 1 91.25 371 PRO B C 1
ATOM 5982 O O . PRO B 1 371 ? 8.984 29.172 9.859 1 91.25 371 PRO B O 1
ATOM 5985 N N . LEU B 1 372 ? 10.578 27.875 9.031 1 88.5 372 LEU B N 1
ATOM 5986 C CA . LEU B 1 372 ? 11.227 27.672 10.32 1 88.5 372 LEU B CA 1
ATOM 5987 C C . LEU B 1 372 ? 11.555 29 10.992 1 88.5 372 LEU B C 1
ATOM 5989 O O . LEU B 1 372 ? 11.305 29.172 12.188 1 88.5 372 LEU B O 1
ATOM 5993 N N . GLY B 1 373 ? 12.219 29.938 10.234 1 90.38 373 GLY B N 1
ATOM 5994 C CA . GLY B 1 373 ? 12.539 31.234 10.805 1 90.38 373 GLY B CA 1
ATOM 5995 C C . GLY B 1 373 ? 11.328 31.969 11.344 1 90.38 373 GLY B C 1
ATOM 5996 O O . GLY B 1 373 ? 11.383 32.562 12.43 1 90.38 373 GLY B O 1
ATOM 5997 N N . PHE B 1 374 ? 10.258 31.922 10.617 1 93.81 374 PHE B N 1
ATOM 5998 C CA . PHE B 1 374 ? 8.992 32.5 11.039 1 93.81 374 PHE B CA 1
ATOM 5999 C C . PHE B 1 374 ? 8.477 31.844 12.312 1 93.81 374 PHE B C 1
ATOM 6001 O O . PHE B 1 374 ? 8.086 32.531 13.258 1 93.81 374 PHE B O 1
ATOM 6008 N N . MET B 1 375 ? 8.492 30.531 12.352 1 93.94 375 MET B N 1
ATOM 6009 C CA . MET B 1 375 ? 7.977 29.766 13.477 1 93.94 375 MET B CA 1
ATOM 6010 C C . MET B 1 375 ? 8.734 30.094 14.758 1 93.94 375 MET B C 1
ATOM 6012 O O . MET B 1 375 ? 8.125 30.328 15.805 1 93.94 375 MET B O 1
ATOM 6016 N N . ARG B 1 376 ? 9.992 30.125 14.664 1 92.81 376 ARG B N 1
ATOM 6017 C CA . ARG B 1 376 ? 10.828 30.453 15.82 1 92.81 376 ARG B CA 1
ATOM 6018 C C . ARG B 1 376 ? 10.531 31.859 16.328 1 92.81 376 ARG B C 1
ATOM 6020 O O . ARG B 1 376 ? 10.367 32.062 17.547 1 92.81 376 ARG B O 1
ATOM 6027 N N . ALA B 1 377 ? 10.461 32.75 15.453 1 95.19 377 ALA B N 1
ATOM 6028 C CA . ALA B 1 377 ? 10.219 34.156 15.82 1 95.19 377 ALA B CA 1
ATOM 6029 C C . ALA B 1 377 ? 8.883 34.312 16.531 1 95.19 377 ALA B C 1
ATOM 6031 O O . ALA B 1 377 ? 8.805 34.938 17.594 1 95.19 377 ALA B O 1
ATOM 6032 N N . GLN B 1 378 ? 7.875 33.688 15.961 1 96.56 378 GLN B N 1
ATOM 6033 C CA . GLN B 1 378 ? 6.539 33.844 16.531 1 96.56 378 GLN B CA 1
ATOM 6034 C C . GLN B 1 378 ? 6.414 33.125 17.859 1 96.56 378 GLN B C 1
ATOM 6036 O O . GLN B 1 378 ? 5.797 33.625 18.797 1 96.56 378 GLN B O 1
ATOM 6041 N N . ARG B 1 379 ? 6.922 31.891 17.906 1 95.44 379 ARG B N 1
ATOM 6042 C CA . ARG B 1 379 ? 6.891 31.141 19.156 1 95.44 379 ARG B CA 1
ATOM 6043 C C . ARG B 1 379 ? 7.586 31.906 20.281 1 95.44 379 ARG B C 1
ATOM 6045 O O . ARG B 1 379 ? 7.039 32.031 21.375 1 95.44 379 ARG B O 1
ATOM 6052 N N . ASP B 1 380 ? 8.773 32.438 19.984 1 95.69 380 ASP B N 1
ATOM 6053 C CA . ASP B 1 380 ? 9.531 33.188 20.984 1 95.69 380 ASP B CA 1
ATOM 6054 C C . ASP B 1 380 ? 8.789 34.469 21.391 1 95.69 380 ASP B C 1
ATOM 6056 O O . ASP B 1 380 ? 8.789 34.812 22.578 1 95.69 380 ASP B O 1
ATOM 6060 N N . SER B 1 381 ? 8.258 35.062 20.438 1 96.44 381 SER B N 1
ATOM 6061 C CA . SER B 1 381 ? 7.488 36.281 20.734 1 96.44 381 SER B CA 1
ATOM 6062 C C . SER B 1 381 ? 6.32 35.969 21.656 1 96.44 381 SER B C 1
ATOM 6064 O O . SER B 1 381 ? 6.098 36.688 22.641 1 96.44 381 SER B O 1
ATOM 6066 N N . LEU B 1 382 ? 5.578 34.906 21.406 1 97.5 382 LEU B N 1
ATOM 6067 C CA . LEU B 1 382 ? 4.441 34.531 22.234 1 97.5 382 LEU B CA 1
ATOM 6068 C C . LEU B 1 382 ? 4.887 34.219 23.656 1 97.5 382 LEU B C 1
ATOM 6070 O O . LEU B 1 382 ? 4.254 34.625 24.625 1 97.5 382 LEU B O 1
ATOM 6074 N N . ARG B 1 383 ? 5.941 33.5 23.719 1 96.06 383 ARG B N 1
ATOM 6075 C CA . ARG B 1 383 ? 6.484 33.188 25.031 1 96.06 383 ARG B CA 1
ATOM 6076 C C . ARG B 1 383 ? 6.902 34.438 25.766 1 96.06 383 ARG B C 1
ATOM 6078 O O . ARG B 1 383 ? 6.625 34.594 26.969 1 96.06 383 ARG B O 1
ATOM 6085 N N . GLY B 1 384 ? 7.582 35.281 25.078 1 95.38 384 GLY B N 1
ATOM 6086 C CA . GLY B 1 384 ? 8.008 36.562 25.672 1 95.38 384 GLY B CA 1
ATOM 6087 C C . GLY B 1 384 ? 6.848 37.406 26.125 1 95.38 384 GLY B C 1
ATOM 6088 O O . GLY B 1 384 ? 6.988 38.219 27.062 1 95.38 384 GLY B O 1
ATOM 6089 N N . LEU B 1 385 ? 5.781 37.219 25.469 1 95.12 385 LEU B N 1
ATOM 6090 C CA . LEU B 1 385 ? 4.594 38 25.781 1 95.12 385 LEU B CA 1
ATOM 6091 C C . LEU B 1 385 ? 3.77 37.312 26.875 1 95.12 385 LEU B C 1
ATOM 6093 O O . LEU B 1 385 ? 2.674 37.75 27.203 1 95.12 385 LEU B O 1
ATOM 6097 N N . GLY B 1 386 ? 4.219 36.125 27.375 1 94.44 386 GLY B N 1
ATOM 6098 C CA . GLY B 1 386 ? 3.641 35.5 28.547 1 94.44 386 GLY B CA 1
ATOM 6099 C C . GLY B 1 386 ? 2.645 34.406 28.234 1 94.44 386 GLY B C 1
ATOM 6100 O O . GLY B 1 386 ? 1.943 33.938 29.109 1 94.44 386 GLY B O 1
ATOM 6101 N N . VAL B 1 387 ? 2.555 34.031 27 1 96.44 387 VAL B N 1
ATOM 6102 C CA . VAL B 1 387 ? 1.642 32.938 26.641 1 96.44 387 VAL B CA 1
ATOM 6103 C C . VAL B 1 387 ? 2.195 31.609 27.125 1 96.44 387 VAL B C 1
ATOM 6105 O O . VAL B 1 387 ? 3.377 31.312 26.938 1 96.44 387 VAL B O 1
ATOM 6108 N N . ALA B 1 388 ? 1.354 30.859 27.797 1 96 388 ALA B N 1
ATOM 6109 C CA . ALA B 1 388 ? 1.756 29.547 28.312 1 96 388 ALA B CA 1
ATOM 6110 C C . ALA B 1 388 ? 2.092 28.594 27.172 1 96 388 ALA B C 1
ATOM 6112 O O . ALA B 1 388 ? 1.427 28.609 26.125 1 96 388 ALA B O 1
ATOM 6113 N N . ALA B 1 389 ? 3.033 27.719 27.375 1 93.94 389 ALA B N 1
ATOM 6114 C CA . ALA B 1 389 ? 3.539 26.828 26.344 1 93.94 389 ALA B CA 1
ATOM 6115 C C . ALA B 1 389 ? 2.445 25.875 25.859 1 93.94 389 ALA B C 1
ATOM 6117 O O . ALA B 1 389 ? 2.41 25.516 24.688 1 93.94 389 ALA B O 1
ATOM 6118 N N . ASP B 1 390 ? 1.599 25.469 26.688 1 93.56 390 ASP B N 1
ATOM 6119 C CA . ASP B 1 390 ? 0.579 24.484 26.344 1 93.56 390 ASP B CA 1
ATOM 6120 C C . ASP B 1 390 ? -0.533 25.109 25.516 1 93.56 390 ASP B C 1
ATOM 6122 O O . ASP B 1 390 ? -1.433 24.422 25.031 1 93.56 390 ASP B O 1
ATOM 6126 N N . ARG B 1 391 ? -0.462 26.406 25.281 1 96.75 391 ARG B N 1
ATOM 6127 C CA . ARG B 1 391 ? -1.438 27.109 24.453 1 96.75 391 ARG B CA 1
ATOM 6128 C C . ARG B 1 391 ? -0.856 27.453 23.094 1 96.75 391 ARG B C 1
ATOM 6130 O O . ARG B 1 391 ? -1.536 28.047 22.25 1 96.75 391 ARG B O 1
ATOM 6137 N N . ILE B 1 392 ? 0.354 27.109 22.938 1 97.12 392 ILE B N 1
ATOM 6138 C CA . ILE B 1 392 ? 1.025 27.344 21.656 1 97.12 392 ILE B CA 1
ATOM 6139 C C . ILE B 1 392 ? 1.152 26.031 20.906 1 97.12 392 ILE B C 1
ATOM 6141 O O . ILE B 1 392 ? 1.853 25.109 21.344 1 97.12 392 ILE B O 1
ATOM 6145 N N . HIS B 1 393 ? 0.472 25.922 19.781 1 96.44 393 HIS B N 1
ATOM 6146 C CA . HIS B 1 393 ? 0.485 24.75 18.906 1 96.44 393 HIS B CA 1
ATOM 6147 C C . HIS B 1 393 ? 1.146 25.062 17.578 1 96.44 393 HIS B C 1
ATOM 6149 O O . HIS B 1 393 ? 0.943 26.141 17.016 1 96.44 393 HIS B O 1
ATOM 6155 N N . TYR B 1 394 ? 1.981 24.172 17.125 1 92.81 394 TYR B N 1
ATOM 6156 C CA . TYR B 1 394 ? 2.637 24.531 15.883 1 92.81 394 TYR B CA 1
ATOM 6157 C C . TYR B 1 394 ? 2.945 23.281 15.055 1 92.81 394 TYR B C 1
ATOM 6159 O O . TYR B 1 394 ? 3.016 22.172 15.586 1 92.81 394 TYR B O 1
ATOM 6167 N N . GLU B 1 395 ? 3.021 23.438 13.773 1 86.44 395 GLU B N 1
ATOM 6168 C CA . GLU B 1 395 ? 3.443 22.484 12.758 1 86.44 395 GLU B CA 1
ATOM 6169 C C . GLU B 1 395 ? 4.598 23.031 11.922 1 86.44 395 GLU B C 1
ATOM 6171 O O . GLU B 1 395 ? 4.508 24.125 11.375 1 86.44 395 GLU B O 1
ATOM 6176 N N . VAL B 1 396 ? 5.684 22.172 11.898 1 73.69 396 VAL B N 1
ATOM 6177 C CA . VAL B 1 396 ? 6.82 22.547 11.062 1 73.69 396 VAL B CA 1
ATOM 6178 C C . VAL B 1 396 ? 6.863 21.672 9.812 1 73.69 396 VAL B C 1
ATOM 6180 O O . VAL B 1 396 ? 6.789 20.453 9.906 1 73.69 396 VAL B O 1
ATOM 6183 N N . PHE B 1 397 ? 6.805 22.438 8.695 1 71.75 397 PHE B N 1
ATOM 6184 C CA . PHE B 1 397 ? 6.918 21.703 7.449 1 71.75 397 PHE B CA 1
ATOM 6185 C C . PHE B 1 397 ? 8.367 21.312 7.176 1 71.75 397 PHE B C 1
ATOM 6187 O O . PHE B 1 397 ? 9.281 22.094 7.406 1 71.75 397 PHE B O 1
ATOM 6194 N N . GLY B 1 398 ? 8.57 20.172 6.777 1 62.09 398 GLY B N 1
ATOM 6195 C CA . GLY B 1 398 ? 9.914 19.672 6.539 1 62.09 398 GLY B CA 1
ATOM 6196 C C . GLY B 1 398 ? 10.438 18.812 7.668 1 62.09 398 GLY B C 1
ATOM 6197 O O . GLY B 1 398 ? 9.664 18.375 8.531 1 62.09 398 GLY B O 1
ATOM 6198 N N . SER B 1 399 ? 11.688 18.266 7.527 1 55.34 399 SER B N 1
ATOM 6199 C CA . SER B 1 399 ? 12.289 17.438 8.562 1 55.34 399 SER B CA 1
ATOM 6200 C C . SER B 1 399 ? 12.672 18.266 9.789 1 55.34 399 SER B C 1
ATOM 6202 O O . SER B 1 399 ? 13.172 19.391 9.648 1 55.34 399 SER B O 1
ATOM 6204 N N . HIS B 1 400 ? 11.859 18.203 10.898 1 54.12 400 HIS B N 1
ATOM 6205 C CA . HIS B 1 400 ? 12.039 18.984 12.117 1 54.12 400 HIS B CA 1
ATOM 6206 C C . HIS B 1 400 ? 13.477 18.891 12.625 1 54.12 400 HIS B C 1
ATOM 6208 O O . HIS B 1 400 ? 13.977 17.781 12.883 1 54.12 400 HIS B O 1
ATOM 6214 N N . PRO B 1 401 ? 14.258 20.125 12.562 1 44.25 401 PRO B N 1
ATOM 6215 C CA . PRO B 1 401 ? 15.461 20 13.383 1 44.25 401 PRO B CA 1
ATOM 6216 C C . PRO B 1 401 ? 15.148 19.875 14.875 1 44.25 401 PRO B C 1
ATOM 6218 O O . PRO B 1 401 ? 14.086 20.312 15.32 1 44.25 401 PRO B O 1
ATOM 6221 N N . GLY B 1 402 ? 15.336 18.781 15.547 1 41.81 402 GLY B N 1
ATOM 6222 C CA . GLY B 1 402 ? 15.18 18.609 16.984 1 41.81 402 GLY B CA 1
ATOM 6223 C C . GLY B 1 402 ? 15.281 19.906 17.766 1 41.81 402 GLY B C 1
ATOM 6224 O O . GLY B 1 402 ? 16.156 20.734 17.484 1 41.81 402 GLY B O 1
ATOM 6225 N N . ASP B 1 403 ? 14.172 20.453 18.125 1 39.44 403 ASP B N 1
ATOM 6226 C CA . ASP B 1 403 ? 14.203 21.609 19.016 1 39.44 403 ASP B CA 1
ATOM 6227 C C . ASP B 1 403 ? 15.273 21.453 20.094 1 39.44 403 ASP B C 1
ATOM 6229 O O . ASP B 1 403 ? 15.453 20.359 20.641 1 39.44 403 ASP B O 1
ATOM 6233 N N . ASP B 1 404 ? 16.391 22.219 20.109 1 34.25 404 ASP B N 1
ATOM 6234 C CA . ASP B 1 404 ? 17.094 22.391 21.375 1 34.25 404 ASP B CA 1
ATOM 6235 C C . ASP B 1 404 ? 16.125 22.672 22.516 1 34.25 404 ASP B C 1
ATOM 6237 O O . ASP B 1 404 ? 15.133 23.391 22.328 1 34.25 404 ASP B O 1
#

Foldseek 3Di:
DADPLLLVLLLVCLVVLVVCQLVLLLQLVVQLCVVPVLCVQQDAVQQNVVSLQSLLVSLVSSLCSNCVVPCVVCVVVLLQVLLSCQLSQNALVCLVSSLVSSLVSCCVVVPPVCDPSSSVSVSVSSVVSSVVSNVSNVVVQVVQVPFAQGHGDKFKWFFADWADFFPFKIKTWTFGPVNGWAGADFQLWWKWKWDQDVVVRHIHIDIFHFQAADDGGTTMGMAGFAPDDVVRHTDRVSVCCVPPNDGGDMIIIGHTGGDFGDPPVDQEAEEEEEEQSQCRSVNRVVNVDVVVDRYQYEAEYEYQELRRDGCQVVLVVVCVVDVSYDYAYEHQHYDPVQDDPRSHPYYRDDDCVVVVVRRDDPPYAYEYTYEPVNRVRVLVRCVVVPHDPVRYGYDHPGSDNPDD/DADPLLLVLLLVCLVVLVVCQLVLLLQLVVQLCVVPVLCVQQDAVQQNVVSLQSLLVSVVSSLCSNCVVPCVVCVVVLLQVLLSCQLSQNALVCLVSSLVSSLVSCCVVVPPVCDPSSSVSVSVSSVVSSVVSNVSNVVVQVVQVPFAQGHGDKFKWFFADWADFFPFKIKTWTFGPVNGWAGADFQLWWKWKWDQDVVVRHIHIDIFHFQAADDGGTTMGMAGFAPDDVVRHTDRVSVCCVPPNDGGDMIIIGHTGGDFGDPPVDQEAEEEEEEQSQCRSVNRVVNVDVVVDRYQYEAEYEYQELRRDGCQVVLVVVCVVDVSYDYAYEHQHYDPPQDDPRSHPYYRDDDCVVVVVRRDDPPYAYEYTYAPVNRVRVLVNCVVVPHDPVRYHYDYPDSDNPDD

Secondary structure (DSSP, 8-state):
---HHHHHHHHTTHHHHHHHHHHHHHHHHHHHHHH-GGGGGTS-HHHHHHTHHHHHHHHHHHHHHHTTT--GGGHHHHHHHHHHHHHHT--GGGHHHHHHHHHHHHHHHHGGGS-HHHHHHHHHHHHHHHHHHHHHHHHHHHHHHHSTT--SS-EEEEEEEEEE-SSSEEEEEEEETT--------TT-EEEEEEEETTTTEEEEEEEEB-S---SS-EEEEEE----BTTBPPPHHHHHHHHT--TT-EEEEPPPB-S----TT--S-EEEEEEGGGHHHHHHHHHHHHHH--S-EEEEEEESSGGG-TTHHHHHHHHHH-TTEEEEEEESS--TTPPBTTTBSEESS--GGGGHHHH--TT-EEEEEE-HHHHHHHHHHHHHTT--GGGEEEEE-SS-----/---HHHHHHHHHTHHHHHHHHHHHHHHHHHHHHHH-GGGGGTS-HHHHHHTHHHHHHHHHHHHHHHTTT--GGGHHHHHHHHHHHHHHT--GGGHHHHHHHHHHHHHHHHGGGS-HHHHHHHHHHHHHHHHHHHHHHHHHHHHHHHSTT--SS-EEEEEEEEEE-SSSEEEEEEEETT--------TT-EEEEEEEETTTTEEEEEEEEB-S---SS-EEEEEE----BTTBPPPHHHHHHHHT--TT-EEEEPPPB-S----TT--S-EEEEEEGGGHHHHHHHHHHHHHH--S-EEEEEEESSGGG-TTHHHHHHHHHH-TTEEEEEEESS--TTPPBTTTBSEESS--GGGGHHHH--TT-EEEEEE-HHHHHHHHHHHHHTT--GGGEEEEE-SS-----

Solvent-accessible surface area (backbone atoms only — not comparable to full-atom values): 41817 Å² total; per-residue (Å²): 132,81,50,69,65,34,46,52,50,44,43,65,40,43,67,55,37,72,73,40,19,47,61,44,34,44,51,19,52,54,52,41,45,69,70,38,30,73,52,53,38,57,44,51,65,68,43,59,72,72,44,44,47,24,46,26,50,23,41,50,53,42,50,45,35,74,25,61,90,55,56,70,84,44,46,68,59,49,51,52,51,28,30,52,36,49,34,62,54,63,54,71,59,52,49,61,57,54,48,52,33,47,52,50,32,49,33,66,72,50,42,82,79,38,39,70,65,50,50,51,25,45,51,52,53,49,48,53,52,49,50,53,44,42,52,54,31,51,50,51,41,36,54,32,41,70,35,66,43,38,43,66,51,73,44,60,21,24,26,73,40,74,44,80,42,33,81,42,29,35,32,40,32,32,27,51,36,57,70,42,63,49,44,85,62,57,31,29,20,23,27,20,41,38,47,75,37,75,93,70,32,32,39,43,49,44,78,41,35,27,33,44,35,79,71,67,69,53,49,33,35,58,48,54,49,39,63,63,48,96,95,37,76,48,41,63,65,42,38,41,50,69,74,68,55,51,71,68,39,76,42,32,30,24,43,75,31,63,87,38,53,62,68,75,90,56,72,47,30,41,32,36,38,25,27,57,74,30,37,27,24,44,40,2,32,49,46,44,48,64,70,69,47,92,43,44,33,31,44,36,39,28,26,58,20,64,57,54,36,52,56,50,69,58,53,51,54,47,34,74,73,30,85,50,38,46,77,46,31,18,19,46,56,60,47,90,87,48,44,76,77,72,74,23,67,43,81,28,77,77,50,64,83,83,39,39,87,72,65,62,57,83,74,37,38,36,40,39,24,22,55,67,72,58,44,53,52,51,53,52,49,42,46,72,71,65,50,58,70,93,34,55,42,66,48,69,80,67,65,57,71,65,78,129,132,82,51,70,66,32,48,51,50,43,43,66,40,43,67,54,38,72,73,42,19,45,60,43,33,44,50,20,51,53,52,38,44,70,71,39,31,74,52,54,37,57,45,50,64,68,41,61,71,72,45,44,47,25,45,25,50,23,41,50,52,43,51,46,35,74,25,59,91,55,55,70,83,46,45,68,57,51,51,52,51,30,30,52,36,49,32,61,53,62,51,71,60,51,49,62,58,53,49,53,33,46,53,48,32,47,32,67,72,49,42,81,79,40,39,70,65,49,50,50,26,46,49,52,53,47,48,53,53,49,50,53,45,42,52,55,32,52,51,50,41,36,54,32,39,71,35,68,42,37,43,64,51,73,44,58,22,25,26,72,40,71,43,80,42,32,80,42,29,36,33,40,32,32,26,51,36,61,70,44,62,49,45,85,62,56,32,29,20,24,29,19,42,38,46,76,38,74,93,69,32,30,40,42,48,46,78,40,36,27,35,43,35,78,71,66,67,54,48,33,37,57,48,55,47,39,63,64,47,95,94,36,76,49,39,64,66,41,38,42,50,68,75,68,55,48,70,69,40,75,42,31,29,25,44,76,32,62,87,38,51,62,66,74,89,56,72,47,31,41,33,36,38,24,28,56,74,30,36,26,24,46,40,1,33,48,46,42,47,63,71,70,48,92,44,44,34,30,44,36,39,28,28,57,20,63,59,55,36,53,56,50,70,58,52,50,54,48,36,74,73,31,86,51,39,46,76,47,31,19,19,46,55,62,47,89,86,47,44,78,76,71,74,23,66,44,79,28,77,79,51,64,83,83,39,36,86,72,65,60,57,84,73,37,39,34,40,38,24,22,55,68,73,58,44,53,52,51,54,51,49,40,46,74,70,64,49,58,70,93,34,56,43,66,47,69,79,67,64,58,69,64,76,127